Protein 7VEJ (pdb70)

Organism: Phytolacca americana (NCBI:txid3527)

Radius of gyration: 32.74 Å; Cα contacts (8 Å, |Δi|>4): 1627; chains: 2; bounding box: 112×63×68 Å

Foldseek 3Di:
DAEEEEEEQQEPLGVVLSLLVQLVCVVVVYAYEYEFADLCVCVNVVVDVYHYHHDHFPQVVLPHPNNPRHQLPQFDPSSNVSNLVRVQVCLVVLLVVCVVPVGLEYEYELLCLVVQVSCVVSPHFYAYEHSAALLLLLQVVQCLVVVQQVVDDDQFDWDFRPPAPDGFIAGNQQADCCVPPPPDPVVNVSVVSSNVSQVSGPFYEYAAACVLPVSSVVCCCPVVNTDYFHQHPSVCSPPDDVVLVLQVPADFQQEEEEDEDDSDDDDQQQLQQLLLLVVVLQGAYEYEDVSRYDPCSCVVCVSRYHYHDDDDPLLSVLLRRRHAEYEYLQSRNSVVSNLLSLHAYAYNHEADSRVSSVCSRCPPLNQYHYLPQRGHDSDDDPVRRRGNVSSNVRVCCCRPNPCNVVSSVSSVVSNVLRVQQNDPPHRSVVSVVVVVVCSVPRD/DAEEEEEEAQEPLTPVLSLLVQLVCVVVVYAYEYEEADLCVVVNVVVDVYHYDHDHFPQVVLPHPPPPRHCLPQPDPNSNVSNLVRVQVCLVVLLVVCVVPVGLEYEYELLCLCVQVSCVVSPHFYAYEHSADLLLLLQLVQCLVVVQQVVDDDQADWDFRPPAPDGDIAGNQQADCCSPPPPDPVVNVSSVSSNVSCVSGPFYEYAAACVLPVSSVVCCCPVVNTDYAHQHPSVCSPPDDPVLVLQVVADFQQEEEEDADDSDDDDQQLLQQLLLLVVVLQGAYEYEDVSRHDPCRCVVCPSRYHYHDDDDPLLSVLLRRRHAEYEYLQSRNNVVSNLLSLHAYAHNHEADSRVSSVCSRCPPLNQYHYLPQRGHDSDDDPVRRRGSVSNNVRVNCCRPNPCNVVSSVSSVVSNVLNVQQNDPVHRSVVSVVVVVVVSVPDDD

Structure (mmCIF, N/CA/C/O backbone):
data_7VEJ
#
_entry.id   7VEJ
#
_cell.length_a   93.866
_cell.length_b   103.067
_cell.length_c   108.893
_cell.angle_alpha   90.000
_cell.angle_beta   90.000
_cell.angle_gamma   90.000
#
_symmetry.space_group_name_H-M   'P 21 21 21'
#
loop_
_entity.id
_entity.type
_entity.pdbx_description
1 polymer Glycosyltransferase
2 non-polymer 1,2-ETHANEDIOL
3 non-polymer 1,4,7,10,13,16-HEXAOXACYCLOOCTADECANE
4 non-polymer 'POTASSIUM ION'
5 non-polymer "URIDINE-5'-DIPHOSPHATE-2-DEOXY-2-FLUORO-ALPHA-D-GLUCOSE"
6 non-polymer 3,5,7-TRIHYDROXY-2-(4-HYDROXYPHENYL)-4H-CHROMEN-4-ONE
7 water water
#
loop_
_atom_site.group_PDB
_atom_site.id
_atom_site.type_symbol
_atom_site.label_atom_id
_atom_site.label_alt_id
_atom_site.label_comp_id
_atom_site.label_asym_id
_atom_site.label_entity_id
_atom_site.label_seq_id
_atom_site.pdbx_PDB_ins_code
_atom_site.Cartn_x
_atom_site.Cartn_y
_atom_site.Cartn_z
_atom_site.occupancy
_atom_site.B_iso_or_equiv
_atom_site.auth_seq_id
_atom_site.auth_comp_id
_atom_site.auth_asym_id
_atom_site.auth_atom_id
_atom_site.pdbx_PDB_model_num
ATOM 1 N N . GLN A 1 27 ? 5.49787 -24.08430 -48.37486 1.000 51.45923 7 GLN A N 1
ATOM 2 C CA . GLN A 1 27 ? 4.26927 -23.34544 -48.64576 1.000 65.69373 7 GLN A CA 1
ATOM 3 C C . GLN A 1 27 ? 4.03962 -22.27364 -47.58133 1.000 45.23297 7 GLN A C 1
ATOM 4 O O . GLN A 1 27 ? 3.90440 -22.57774 -46.39681 1.000 55.19915 7 GLN A O 1
ATOM 10 N N . LEU A 1 28 ? 4.01363 -21.02026 -48.02006 1.000 44.36964 8 LEU A N 1
ATOM 11 C CA . LEU A 1 28 ? 3.80102 -19.89783 -47.11529 1.000 40.48527 8 LEU A CA 1
ATOM 12 C C . LEU A 1 28 ? 2.40556 -19.95549 -46.50207 1.000 34.68442 8 LEU A C 1
ATOM 13 O O . LEU A 1 28 ? 1.44244 -20.37087 -47.15098 1.000 35.29144 8 LEU A O 1
ATOM 18 N N . HIS A 1 29 ? 2.29274 -19.53178 -45.24505 1.000 37.09685 9 HIS A N 1
ATOM 19 C CA . HIS A 1 29 ? 0.99952 -19.46703 -44.57327 1.000 31.86542 9 HIS A CA 1
ATOM 20 C C . HIS A 1 29 ? 0.77202 -18.04221 -44.07193 1.000 26.02948 9 HIS A C 1
ATOM 21 O O . HIS A 1 29 ? 1.59941 -17.47929 -43.33219 1.000 33.93386 9 HIS A O 1
ATOM 28 N N . VAL A 1 30 ? -0.34095 -17.45311 -44.50348 1.000 28.60679 10 VAL A N 1
ATOM 29 C CA . VAL A 1 30 ? -0.73742 -16.11201 -44.09552 1.000 27.63491 10 VAL A CA 1
ATOM 30 C C . VAL A 1 30 ? -2.11565 -16.21216 -43.45822 1.000 23.85389 10 VAL A C 1
ATOM 31 O O . VAL A 1 30 ? -3.04186 -16.78608 -44.04378 1.000 27.03063 10 VAL A O 1
ATOM 35 N N . VAL A 1 31 ? -2.25071 -15.63423 -42.27295 1.000 30.57116 11 VAL A N 1
ATOM 36 C CA . VAL A 1 31 ? -3.50381 -15.62846 -41.53739 1.000 27.76114 11 VAL A CA 1
ATOM 37 C C . VAL A 1 31 ? -4.07603 -14.22715 -41.63687 1.000 23.34641 11 VAL A C 1
ATOM 38 O O . VAL A 1 31 ? -3.34924 -13.25023 -41.43503 1.000 26.36850 11 VAL A O 1
ATOM 42 N N . PHE A 1 32 ? -5.36573 -14.13455 -41.93286 1.000 23.18801 12 PHE A N 1
ATOM 43 C CA . PHE A 1 32 ? -6.06695 -12.86562 -42.09964 1.000 24.36780 12 PHE A CA 1
ATOM 44 C C . PHE A 1 32 ? -7.07401 -12.70754 -40.97394 1.000 24.66141 12 PHE A C 1
ATOM 45 O O . PHE A 1 32 ? -7.81820 -13.64455 -40.67383 1.000 21.76721 12 PHE A O 1
ATOM 53 N N . PHE A 1 33 ? -7.10302 -11.52790 -40.36451 1.000 21.72162 13 PHE A N 1
ATOM 54 C CA . PHE A 1 33 ? -7.89997 -11.28935 -39.16311 1.000 22.78313 13 PHE A CA 1
ATOM 55 C C . PHE A 1 33 ? -8.61070 -9.95376 -39.33317 1.000 20.11013 13 PHE A C 1
ATOM 56 O O . PHE A 1 33 ? -8.16294 -8.91942 -38.82067 1.000 21.17749 13 PHE A O 1
ATOM 64 N N . PRO A 1 34 ? -9.72885 -9.94176 -40.05470 1.000 20.67390 14 PRO A N 1
ATOM 65 C CA . PRO A 1 34 ? -10.50817 -8.71201 -40.19507 1.000 19.96217 14 PRO A CA 1
ATOM 66 C C . PRO A 1 34 ? -11.41951 -8.50345 -38.99682 1.000 17.90318 14 PRO A C 1
ATOM 67 O O . PRO A 1 34 ? -11.85613 -9.45874 -38.34807 1.000 22.61975 14 PRO A O 1
ATOM 71 N N . ILE A 1 35 ? -11.74748 -7.23376 -38.74205 1.000 19.30487 15 ILE A N 1
ATOM 72 C CA . ILE A 1 35 ? -12.82420 -6.94423 -37.80230 1.000 20.09123 15 ILE A CA 1
ATOM 73 C C . ILE A 1 35 ? -14.14454 -7.39363 -38.42483 1.000 25.99917 15 ILE A C 1
ATOM 74 O O . ILE A 1 35 ? -14.27701 -7.48852 -39.65613 1.000 21.05468 15 ILE A O 1
ATOM 79 N N . MET A 1 36 ? -15.12062 -7.72357 -37.56939 1.000 18.06642 16 MET A N 1
ATOM 80 C CA . MET A 1 36 ? -16.42549 -8.21364 -38.02158 1.000 19.56690 16 MET A CA 1
ATOM 81 C C . MET A 1 36 ? -17.28640 -7.04095 -38.51046 1.000 20.57422 16 MET A C 1
ATOM 82 O O . MET A 1 36 ? -18.24411 -6.60645 -37.87002 1.000 22.14232 16 MET A O 1
ATOM 87 N N . ALA A 1 37 ? -16.93136 -6.54280 -39.70021 1.000 20.03293 17 ALA A N 1
ATOM 88 C CA . ALA A 1 37 ? -17.66239 -5.49714 -40.41338 1.000 22.11652 17 ALA A CA 1
ATOM 89 C C . ALA A 1 37 ? -17.63837 -5.88372 -41.88374 1.000 19.94403 17 ALA A C 1
ATOM 90 O O . ALA A 1 37 ? -16.58741 -6.29518 -42.38676 1.000 19.05874 17 ALA A O 1
ATOM 92 N N . HIS A 1 38 ? -18.79989 -5.82625 -42.54433 1.000 17.38541 18 HIS A N 1
ATOM 93 C CA . HIS A 1 38 ? -18.88627 -6.32007 -43.92362 1.000 28.68574 18 HIS A CA 1
ATOM 94 C C . HIS A 1 38 ? -17.84928 -5.64256 -44.82052 1.000 21.70249 18 HIS A C 1
ATOM 95 O O . HIS A 1 38 ? -17.22182 -6.29538 -45.67884 1.000 23.59387 18 HIS A O 1
ATOM 102 N N . GLY A 1 39 ? -17.63996 -4.33951 -44.59951 1.000 22.96901 19 GLY A N 1
ATOM 103 C CA . GLY A 1 39 ? -16.71589 -3.51884 -45.37309 1.000 22.20518 19 GLY A CA 1
ATOM 104 C C . GLY A 1 39 ? -15.26315 -3.91598 -45.24338 1.000 24.14374 19 GLY A C 1
ATOM 105 O O . GLY A 1 39 ? -14.44837 -3.54512 -46.09676 1.000 23.94744 19 GLY A O 1
ATOM 106 N N . HIS A 1 40 ? -14.90412 -4.63127 -44.17806 1.000 19.86122 20 HIS A N 1
ATOM 107 C CA . HIS A 1 40 ? -13.57158 -5.20669 -44.07634 1.000 21.94265 20 HIS A CA 1
ATOM 108 C C . HIS A 1 40 ? -13.55755 -6.69210 -44.37570 1.000 21.52596 20 HIS A C 1
ATOM 109 O O . HIS A 1 40 ? -12.54514 -7.21433 -44.84195 1.000 21.41403 20 HIS A O 1
ATOM 116 N N . MET A 1 41 ? -14.64696 -7.39856 -44.08381 1.000 20.74307 21 MET A N 1
ATOM 117 C CA . MET A 1 41 ? -14.63156 -8.83732 -44.27596 1.000 19.51958 21 MET A CA 1
ATOM 118 C C . MET A 1 41 ? -14.54356 -9.20439 -45.75318 1.000 22.37300 21 MET A C 1
ATOM 119 O O . MET A 1 41 ? -13.75065 -10.08134 -46.12612 1.000 26.41636 21 MET A O 1
ATOM 124 N N . ILE A 1 42 ? -15.32037 -8.54060 -46.60443 1.000 25.21511 22 ILE A N 1
ATOM 125 C CA . ILE A 1 42 ? -15.34152 -8.96312 -48.00962 1.000 33.42243 22 ILE A CA 1
ATOM 126 C C . ILE A 1 42 ? -13.99364 -8.69837 -48.68471 1.000 28.71514 22 ILE A C 1
ATOM 127 O O . ILE A 1 42 ? -13.42989 -9.62687 -49.30268 1.000 27.10060 22 ILE A O 1
ATOM 132 N N . PRO A 1 43 ? -13.41645 -7.49035 -48.60197 1.000 23.29469 23 PRO A N 1
ATOM 133 C CA . PRO A 1 43 ? -12.08554 -7.31369 -49.21909 1.000 25.98571 23 PRO A CA 1
ATOM 134 C C . PRO A 1 43 ? -11.00191 -8.17332 -48.59017 1.000 26.38635 23 PRO A C 1
ATOM 135 O O . PRO A 1 43 ? -10.05932 -8.56425 -49.29100 1.000 23.40750 23 PRO A O 1
ATOM 139 N N . THR A 1 44 ? -11.09618 -8.50450 -47.29314 1.000 22.60710 24 THR A N 1
ATOM 140 C CA . THR A 1 44 ? -10.09550 -9.39910 -46.72086 1.000 22.65550 24 THR A CA 1
ATOM 141 C C . THR A 1 44 ? -10.18930 -10.78554 -47.35133 1.000 26.18014 24 THR A C 1
ATOM 142 O O . THR A 1 44 ? -9.16652 -11.42181 -47.62495 1.000 25.73105 24 THR A O 1
ATOM 146 N N . LEU A 1 45 ? -11.40612 -11.27115 -47.58819 1.000 25.03477 25 LEU A N 1
ATOM 147 C CA . LEU A 1 45 ? -11.57157 -12.53550 -48.30353 1.000 24.15159 25 LEU A CA 1
ATOM 148 C C . LEU A 1 45 ? -10.98769 -12.45610 -49.71351 1.000 28.68722 25 LEU A C 1
ATOM 149 O O . LEU A 1 45 ? -10.36373 -13.41188 -50.19026 1.000 30.08236 25 LEU A O 1
ATOM 154 N N . ASP A 1 46 ? -11.20433 -11.33579 -50.40270 1.000 28.39299 26 ASP A N 1
ATOM 155 C CA . ASP A 1 46 ? -10.62778 -11.18702 -51.74044 1.000 33.68480 26 ASP A CA 1
ATOM 156 C C . ASP A 1 46 ? -9.09980 -11.19866 -51.70110 1.000 30.43242 26 ASP A C 1
ATOM 157 O O . ASP A 1 46 ? -8.45235 -11.75651 -52.59770 1.000 28.68211 26 ASP A O 1
ATOM 162 N N . ILE A 1 47 ? -8.50389 -10.58718 -50.67452 1.000 25.03593 27 ILE A N 1
ATOM 163 C CA . ILE A 1 47 ? -7.05335 -10.63077 -50.52597 1.000 26.52423 27 ILE A CA 1
ATOM 164 C C . ILE A 1 47 ? -6.59061 -12.05564 -50.26003 1.000 33.57394 27 ILE A C 1
ATOM 165 O O . ILE A 1 47 ? -5.58421 -12.51644 -50.81699 1.000 29.49880 27 ILE A O 1
ATOM 170 N N . ALA A 1 48 ? -7.30307 -12.76817 -49.38859 1.000 26.87725 28 ALA A N 1
ATOM 171 C CA . ALA A 1 48 ? -6.96974 -14.16193 -49.12570 1.000 31.00301 28 ALA A CA 1
ATOM 172 C C . ALA A 1 48 ? -7.01771 -14.97742 -50.40726 1.000 29.30408 28 ALA A C 1
ATOM 173 O O . ALA A 1 48 ? -6.17196 -15.84597 -50.62890 1.000 33.44830 28 ALA A O 1
ATOM 175 N N . ARG A 1 49 ? -8.00146 -14.70456 -51.26045 1.000 28.68072 29 ARG A N 1
ATOM 176 C CA . ARG A 1 49 ? -8.09905 -15.39265 -52.54500 1.000 29.77788 29 ARG A CA 1
ATOM 177 C C . ARG A 1 49 ? -6.93043 -15.04018 -53.46243 1.000 34.32929 29 ARG A C 1
ATOM 178 O O . ARG A 1 49 ? -6.38128 -15.91683 -54.14290 1.000 38.21684 29 ARG A O 1
ATOM 186 N N . LEU A 1 50 ? -6.55823 -13.75875 -53.50960 1.000 32.41209 30 LEU A N 1
ATOM 187 C CA . LEU A 1 50 ? -5.40551 -13.33732 -54.30083 1.000 33.38999 30 LEU A CA 1
ATOM 188 C C . LEU A 1 50 ? -4.14151 -14.05362 -53.84417 1.000 41.40533 30 LEU A C 1
ATOM 189 O O . LEU A 1 50 ? -3.33355 -14.49779 -54.66910 1.000 35.82324 30 LEU A O 1
ATOM 194 N N . PHE A 1 51 ? -3.95945 -14.17687 -52.52857 1.000 31.12308 31 PHE A N 1
ATOM 195 C CA . PHE A 1 51 ? -2.82958 -14.92419 -51.98055 1.000 30.60282 31 PHE A CA 1
ATOM 196 C C . PHE A 1 51 ? -2.92580 -16.41145 -52.30600 1.000 36.07014 31 PHE A C 1
ATOM 197 O O . PHE A 1 51 ? -1.91869 -17.04464 -52.64586 1.000 39.71509 31 PHE A O 1
ATOM 205 N N . ALA A 1 52 ? -4.12249 -16.98894 -52.19543 1.000 29.49332 32 ALA A N 1
ATOM 206 C CA . ALA A 1 52 ? -4.29760 -18.41488 -52.45723 1.000 37.27337 32 ALA A CA 1
ATOM 207 C C . ALA A 1 52 ? -3.97955 -18.75676 -53.90289 1.000 36.20943 32 ALA A C 1
ATOM 208 O O . ALA A 1 52 ? -3.49736 -19.85856 -54.18872 1.000 40.90823 32 ALA A O 1
ATOM 210 N N . ALA A 1 53 ? -4.26189 -17.83601 -54.82258 1.000 35.06367 33 ALA A N 1
ATOM 211 C CA . ALA A 1 53 ? -3.94144 -18.03894 -56.22850 1.000 44.46383 33 ALA A CA 1
ATOM 212 C C . ALA A 1 53 ? -2.44153 -18.03302 -56.49818 1.000 44.55127 33 ALA A C 1
ATOM 213 O O . ALA A 1 53 ? -2.02598 -18.44730 -57.58490 1.000 49.24184 33 ALA A O 1
ATOM 215 N N . ARG A 1 54 ? -1.62895 -17.56112 -55.55099 1.000 36.20048 34 ARG A N 1
ATOM 216 C CA . ARG A 1 54 ? -0.17586 -17.60301 -55.64321 1.000 42.75047 34 ARG A CA 1
ATOM 217 C C . ARG A 1 54 ? 0.41239 -18.79468 -54.89693 1.000 44.43001 34 ARG A C 1
ATOM 218 O O . ARG A 1 54 ? 1.60932 -18.79017 -54.58152 1.000 41.81441 34 ARG A O 1
ATOM 226 N N . ASN A 1 55 ? -0.41120 -19.80329 -54.59974 1.000 45.91659 35 ASN A N 1
ATOM 227 C CA . ASN A 1 55 ? -0.00790 -20.99802 -53.86245 1.000 49.39336 35 ASN A CA 1
ATOM 228 C C . ASN A 1 55 ? 0.35340 -20.67657 -52.40851 1.000 43.70718 35 ASN A C 1
ATOM 229 O O . ASN A 1 55 ? 1.25361 -21.28425 -51.82662 1.000 42.68571 35 ASN A O 1
ATOM 234 N N . VAL A 1 56 ? -0.33530 -19.71643 -51.79824 1.000 41.40287 36 VAL A N 1
ATOM 235 C CA . VAL A 1 56 ? -0.16103 -19.40851 -50.38266 1.000 35.15395 36 VAL A CA 1
ATOM 236 C C . VAL A 1 56 ? -1.34340 -19.99040 -49.61328 1.000 30.23647 36 VAL A C 1
ATOM 237 O O . VAL A 1 56 ? -2.49663 -19.86010 -50.04293 1.000 35.02614 36 VAL A O 1
ATOM 241 N N . ARG A 1 57 ? -1.05826 -20.69101 -48.51706 1.000 37.09456 37 ARG A N 1
ATOM 242 C CA . ARG A 1 57 ? -2.12541 -21.14294 -47.63161 1.000 36.78507 37 ARG A CA 1
ATOM 243 C C . ARG A 1 57 ? -2.70799 -19.92845 -46.91788 1.000 34.85972 37 ARG A C 1
ATOM 244 O O . ARG A 1 57 ? -1.97739 -19.16948 -46.27630 1.000 36.14955 37 ARG A O 1
ATOM 252 N N . ALA A 1 58 ? -4.01564 -19.74255 -47.02658 1.000 34.13335 38 ALA A N 1
ATOM 253 C CA . ALA A 1 58 ? -4.68652 -18.57650 -46.46813 1.000 34.87623 38 ALA A CA 1
ATOM 254 C C . ALA A 1 58 ? -5.73795 -19.05096 -45.47671 1.000 35.32415 38 ALA A C 1
ATOM 255 O O . ALA A 1 58 ? -6.59070 -19.87861 -45.82113 1.000 35.37409 38 ALA A O 1
ATOM 257 N N . THR A 1 59 ? -5.65229 -18.55322 -44.24438 1.000 31.84516 39 THR A N 1
ATOM 258 C CA . THR A 1 59 ? -6.65791 -18.77687 -43.21236 1.000 29.59830 39 THR A CA 1
ATOM 259 C C . THR A 1 59 ? -7.26077 -17.43982 -42.80684 1.000 28.55897 39 THR A C 1
ATOM 260 O O . THR A 1 59 ? -6.53028 -16.46249 -42.61908 1.000 26.87630 39 THR A O 1
ATOM 264 N N . ILE A 1 60 ? -8.58527 -17.40460 -42.66813 1.000 29.01245 40 ILE A N 1
ATOM 265 C CA . ILE A 1 60 ? -9.31576 -16.22205 -42.22822 1.000 24.48363 40 ILE A CA 1
ATOM 266 C C . ILE A 1 60 ? -9.93083 -16.50882 -40.86594 1.000 26.90080 40 ILE A C 1
ATOM 267 O O . ILE A 1 60 ? -10.57109 -17.54897 -40.67151 1.000 32.64636 40 ILE A O 1
ATOM 272 N N . ILE A 1 61 ? -9.73766 -15.59651 -39.93094 1.000 23.30870 41 ILE A N 1
ATOM 273 C CA . ILE A 1 61 ? -10.35391 -15.70053 -38.61059 1.000 23.77187 41 ILE A CA 1
ATOM 274 C C . ILE A 1 61 ? -11.66745 -14.93507 -38.61240 1.000 25.12069 41 ILE A C 1
ATOM 275 O O . ILE A 1 61 ? -11.72097 -13.79319 -39.08204 1.000 21.44033 41 ILE A O 1
ATOM 280 N N . THR A 1 62 ? -12.72530 -15.54385 -38.07003 1.000 20.81241 42 THR A N 1
ATOM 281 C CA . THR A 1 62 ? -14.00356 -14.85463 -37.93487 1.000 25.90534 42 THR A CA 1
ATOM 282 C C . THR A 1 62 ? -14.68812 -15.39370 -36.67798 1.000 20.35528 42 THR A C 1
ATOM 283 O O . THR A 1 62 ? -14.04255 -16.02277 -35.83187 1.000 24.89244 42 THR A O 1
ATOM 287 N N . THR A 1 63 ? -15.96218 -15.05483 -36.50315 1.000 21.90553 43 THR A N 1
ATOM 288 C CA . THR A 1 63 ? -16.78165 -15.50263 -35.38335 1.000 22.79195 43 THR A CA 1
ATOM 289 C C . THR A 1 63 ? -17.98062 -16.29288 -35.90389 1.000 24.90254 43 THR A C 1
ATOM 290 O O . THR A 1 63 ? -18.32160 -16.20186 -37.09172 1.000 24.32198 43 THR A O 1
ATOM 294 N N . PRO A 1 64 ? -18.64399 -17.08994 -35.04495 1.000 23.44662 44 PRO A N 1
ATOM 295 C CA . PRO A 1 64 ? -19.69308 -18.00352 -35.55400 1.000 26.60276 44 PRO A CA 1
ATOM 296 C C . PRO A 1 64 ? -20.79096 -17.33423 -36.35818 1.000 25.85345 44 PRO A C 1
ATOM 297 O O . PRO A 1 64 ? -21.14104 -17.80169 -37.45275 1.000 26.97112 44 PRO A O 1
ATOM 301 N N . LEU A 1 65 ? -21.34544 -16.23546 -35.84904 1.000 20.67387 45 LEU A N 1
ATOM 302 C CA . LEU A 1 65 ? -22.46221 -15.58769 -36.51703 1.000 21.72812 45 LEU A CA 1
ATOM 303 C C . LEU A 1 65 ? -22.03897 -14.85698 -37.78545 1.000 26.27988 45 LEU A C 1
ATOM 304 O O . LEU A 1 65 ? -22.90045 -14.42272 -38.55305 1.000 25.04225 45 LEU A O 1
ATOM 309 N N . ASN A 1 66 ? -20.74568 -14.71363 -38.02053 1.000 25.23498 46 ASN A N 1
ATOM 310 C CA . ASN A 1 66 ? -20.26454 -14.16376 -39.27920 1.000 27.51374 46 ASN A CA 1
ATOM 311 C C . ASN A 1 66 ? -19.75690 -15.22981 -40.23969 1.000 33.54189 46 ASN A C 1
ATOM 312 O O . ASN A 1 66 ? -19.48004 -14.90096 -41.40057 1.000 31.73445 46 ASN A O 1
ATOM 317 N N . ALA A 1 67 ? -19.61803 -16.48711 -39.79264 1.000 30.38053 47 ALA A N 1
ATOM 318 C CA . ALA A 1 67 ? -18.99225 -17.49118 -40.65466 1.000 33.21091 47 ALA A CA 1
ATOM 319 C C . ALA A 1 67 ? -19.70064 -17.59409 -41.99947 1.000 35.70483 47 ALA A C 1
ATOM 320 O O . ALA A 1 67 ? -19.04765 -17.69111 -43.04440 1.000 37.99684 47 ALA A O 1
ATOM 322 N N . HIS A 1 68 ? -21.03549 -17.52965 -41.99610 1.000 39.13203 48 HIS A N 1
ATOM 323 C CA . HIS A 1 68 ? -21.78374 -17.70090 -43.23696 1.000 43.00471 48 HIS A CA 1
ATOM 324 C C . HIS A 1 68 ? -21.32067 -16.71688 -44.30432 1.000 46.23461 48 HIS A C 1
ATOM 325 O O . HIS A 1 68 ? -21.17636 -17.09285 -45.47627 1.000 50.80017 48 HIS A O 1
ATOM 332 N N . THR A 1 69 ? -21.01013 -15.47418 -43.90432 1.000 39.18583 49 THR A N 1
ATOM 333 C CA . THR A 1 69 ? -20.56860 -14.47213 -44.87294 1.000 37.94186 49 THR A CA 1
ATOM 334 C C . THR A 1 69 ? -19.40834 -14.98655 -45.70832 1.000 38.41016 49 THR A C 1
ATOM 335 O O . THR A 1 69 ? -19.36408 -14.77127 -46.92486 1.000 46.78399 49 THR A O 1
ATOM 339 N N . PHE A 1 70 ? -18.47237 -15.69453 -45.07999 1.000 37.87968 50 PHE A N 1
ATOM 340 C CA . PHE A 1 70 ? -17.36675 -16.25251 -45.84392 1.000 39.18562 50 PHE A CA 1
ATOM 341 C C . PHE A 1 70 ? -17.75949 -17.54541 -46.54018 1.000 50.35489 50 PHE A C 1
ATOM 342 O O . PHE A 1 70 ? -17.43896 -17.73270 -47.71924 1.000 52.33708 50 PHE A O 1
ATOM 350 N N . THR A 1 71 ? -18.46723 -18.43623 -45.84235 1.000 41.23672 51 THR A N 1
ATOM 351 C CA . THR A 1 71 ? -18.77873 -19.73431 -46.43502 1.000 51.36642 51 THR A CA 1
ATOM 352 C C . THR A 1 71 ? -19.53998 -19.55066 -47.73873 1.000 53.49937 51 THR A C 1
ATOM 353 O O . THR A 1 71 ? -19.19222 -20.13718 -48.77126 1.000 52.33676 51 THR A O 1
ATOM 357 N N . LYS A 1 72 ? -20.59286 -18.73446 -47.69328 1.000 54.89391 52 LYS A N 1
ATOM 358 C CA . LYS A 1 72 ? -21.36263 -18.38908 -48.88075 1.000 63.07307 52 LYS A CA 1
ATOM 359 C C . LYS A 1 72 ? -20.45877 -17.80534 -49.96320 1.000 68.13436 52 LYS A C 1
ATOM 360 O O . LYS A 1 72 ? -20.56081 -18.17037 -51.14084 1.000 67.71905 52 LYS A O 1
ATOM 366 N N . ALA A 1 73 ? -19.58021 -16.86965 -49.58254 1.000 60.80011 53 ALA A N 1
ATOM 367 C CA . ALA A 1 73 ? -18.75897 -16.17697 -50.57257 1.000 50.93087 53 ALA A CA 1
ATOM 368 C C . ALA A 1 73 ? -17.70632 -17.09277 -51.19316 1.000 52.69993 53 ALA A C 1
ATOM 369 O O . ALA A 1 73 ? -17.25654 -16.83600 -52.31610 1.000 59.42157 53 ALA A O 1
ATOM 371 N N . ILE A 1 74 ? -17.27754 -18.13455 -50.48179 1.000 51.98326 54 ILE A N 1
ATOM 372 C CA . ILE A 1 74 ? -16.29647 -19.07169 -51.02223 1.000 56.96163 54 ILE A CA 1
ATOM 373 C C . ILE A 1 74 ? -16.99048 -20.03705 -51.97412 1.000 63.49516 54 ILE A C 1
ATOM 374 O O . ILE A 1 74 ? -18.10489 -20.48563 -51.70491 1.000 64.87947 54 ILE A O 1
ATOM 379 N N . THR A 1 84 ? -8.54640 -23.72212 -51.56981 1.000 61.68570 64 THR A N 1
ATOM 380 C CA . THR A 1 84 ? -9.41439 -23.68875 -50.39643 1.000 59.15883 64 THR A CA 1
ATOM 381 C C . THR A 1 84 ? -8.90524 -22.72608 -49.32532 1.000 49.67810 64 THR A C 1
ATOM 382 O O . THR A 1 84 ? -7.81179 -22.89243 -48.78616 1.000 56.84840 64 THR A O 1
ATOM 386 N N . ILE A 1 85 ? -9.71319 -21.72987 -49.00559 1.000 50.91025 65 ILE A N 1
ATOM 387 C CA . ILE A 1 85 ? -9.38715 -20.79768 -47.93808 1.000 37.86316 65 ILE A CA 1
ATOM 388 C C . ILE A 1 85 ? -10.04248 -21.30222 -46.66391 1.000 43.27672 65 ILE A C 1
ATOM 389 O O . ILE A 1 85 ? -11.25769 -21.52624 -46.62088 1.000 48.98938 65 ILE A O 1
ATOM 394 N N . HIS A 1 86 ? -9.23333 -21.47678 -45.62932 1.000 40.95995 66 HIS A N 1
ATOM 395 C CA . HIS A 1 86 ? -9.67441 -22.06734 -44.38007 1.000 44.33467 66 HIS A CA 1
ATOM 396 C C . HIS A 1 86 ? -10.21011 -20.99108 -43.45280 1.000 41.41214 66 HIS A C 1
ATOM 397 O O . HIS A 1 86 ? -9.71822 -19.85984 -43.44683 1.000 34.18663 66 HIS A O 1
ATOM 404 N N . LEU A 1 87 ? -11.24214 -21.34121 -42.69418 1.000 31.56479 67 LEU A N 1
ATOM 405 C CA . LEU A 1 87 ? -11.83942 -20.44517 -41.71909 1.000 26.11830 67 LEU A CA 1
ATOM 406 C C . LEU A 1 87 ? -11.53274 -20.94966 -40.31752 1.000 31.01747 67 LEU A C 1
ATOM 407 O O . LEU A 1 87 ? -11.58608 -22.15707 -40.05635 1.000 35.36974 67 LEU A O 1
ATOM 412 N N . GLU A 1 88 ? -11.21027 -20.02036 -39.42318 1.000 25.78375 68 GLU A N 1
ATOM 413 C CA . GLU A 1 88 ? -11.04195 -20.29018 -38.00123 1.000 25.88372 68 GLU A CA 1
ATOM 414 C C . GLU A 1 88 ? -12.03905 -19.43709 -37.22458 1.000 33.95737 68 GLU A C 1
ATOM 415 O O . GLU A 1 88 ? -12.10431 -18.21895 -37.42799 1.000 29.99440 68 GLU A O 1
ATOM 421 N N . LEU A 1 89 ? -12.81222 -20.06328 -36.33311 1.000 25.21726 69 LEU A N 1
ATOM 422 C CA . LEU A 1 89 ? -13.85911 -19.35740 -35.59568 1.000 25.40994 69 LEU A CA 1
ATOM 423 C C . LEU A 1 89 ? -13.37844 -19.05310 -34.17824 1.000 32.54545 69 LEU A C 1
ATOM 424 O O . LEU A 1 89 ? -13.01256 -19.96962 -33.43226 1.000 30.56248 69 LEU A O 1
ATOM 429 N N . PHE A 1 90 ? -13.40487 -17.77474 -33.80094 1.000 26.60544 70 PHE A N 1
ATOM 430 C CA . PHE A 1 90 ? -13.12825 -17.33537 -32.43791 1.000 26.12039 70 PHE A CA 1
ATOM 431 C C . PHE A 1 90 ? -14.44041 -17.03476 -31.72981 1.000 22.05598 70 PHE A C 1
ATOM 432 O O . PHE A 1 90 ? -15.41387 -16.60504 -32.35219 1.000 24.04872 70 PHE A O 1
ATOM 440 N N . LYS A 1 91 ? -14.45588 -17.23313 -30.41498 1.000 28.39241 71 LYS A N 1
ATOM 441 C CA . LYS A 1 91 ? -15.62424 -16.84594 -29.63023 1.000 29.78851 71 LYS A CA 1
ATOM 442 C C . LYS A 1 91 ? -15.57098 -15.35553 -29.31495 1.000 21.88657 71 LYS A C 1
ATOM 443 O O . LYS A 1 91 ? -14.58142 -14.86655 -28.76097 1.000 26.22453 71 LYS A O 1
ATOM 449 N N . PHE A 1 92 ? -16.63828 -14.63335 -29.66918 1.000 23.74336 72 PHE A N 1
ATOM 450 C CA . PHE A 1 92 ? -16.73067 -13.20148 -29.39127 1.000 26.59891 72 PHE A CA 1
ATOM 451 C C . PHE A 1 92 ? -17.41176 -12.98658 -28.04184 1.000 29.67420 72 PHE A C 1
ATOM 452 O O . PHE A 1 92 ? -18.56447 -13.40441 -27.87281 1.000 28.22780 72 PHE A O 1
ATOM 460 N N . PRO A 1 93 ? -16.76410 -12.33843 -27.08102 1.000 27.77485 73 PRO A N 1
ATOM 461 C CA . PRO A 1 93 ? -17.31302 -12.22616 -25.70331 1.000 32.52943 73 PRO A CA 1
ATOM 462 C C . PRO A 1 93 ? -18.34530 -11.11265 -25.55748 1.000 32.14956 73 PRO A C 1
ATOM 463 O O . PRO A 1 93 ? -18.16062 -10.11386 -24.84375 1.000 33.08820 73 PRO A O 1
ATOM 467 N N . ALA A 1 94 ? -19.47694 -11.28847 -26.24464 1.000 29.18810 74 ALA A N 1
ATOM 468 C CA . ALA A 1 94 ? -20.52642 -10.27161 -26.24932 1.000 31.27035 74 ALA A CA 1
ATOM 469 C C . ALA A 1 94 ? -21.08583 -10.04222 -24.84737 1.000 38.89355 74 ALA A C 1
ATOM 470 O O . ALA A 1 94 ? -21.12827 -8.90645 -24.35716 1.000 31.95544 74 ALA A O 1
ATOM 472 N N . GLN A 1 95 ? -21.52124 -11.11336 -24.18500 1.000 38.67424 75 GLN A N 1
ATOM 473 C CA . GLN A 1 95 ? -22.06954 -10.97443 -22.83666 1.000 45.11389 75 GLN A CA 1
ATOM 474 C C . GLN A 1 95 ? -21.05937 -10.33793 -21.89101 1.000 40.28946 75 GLN A C 1
ATOM 475 O O . GLN A 1 95 ? -21.41962 -9.50441 -21.05132 1.000 44.27978 75 GLN A O 1
ATOM 481 N N . ASP A 1 96 ? -19.78960 -10.72416 -22.01639 1.000 39.20997 76 ASP A N 1
ATOM 482 C CA . ASP A 1 96 ? -18.73514 -10.21556 -21.14760 1.000 39.11216 76 ASP A CA 1
ATOM 483 C C . ASP A 1 96 ? -18.61313 -8.68995 -21.21035 1.000 40.70868 76 ASP A C 1
ATOM 484 O O . ASP A 1 96 ? -18.25930 -8.05447 -20.21084 1.000 38.33249 76 ASP A O 1
ATOM 489 N N . VAL A 1 97 ? -18.89254 -8.07996 -22.36242 1.000 32.51557 77 VAL A N 1
ATOM 490 C CA . VAL A 1 97 ? -18.79030 -6.63089 -22.50273 1.000 31.67062 77 VAL A CA 1
ATOM 491 C C . VAL A 1 97 ? -20.15760 -5.96241 -22.49558 1.000 33.83246 77 VAL A C 1
ATOM 492 O O . VAL A 1 97 ? -20.24983 -4.74637 -22.68476 1.000 33.54292 77 VAL A O 1
ATOM 496 N N . GLY A 1 98 ? -21.22059 -6.72538 -22.25868 1.000 34.64221 78 GLY A N 1
ATOM 497 C CA . GLY A 1 98 ? -22.55535 -6.17517 -22.14847 1.000 33.27873 78 GLY A CA 1
ATOM 498 C C . GLY A 1 98 ? -23.29939 -5.98913 -23.44816 1.000 36.64954 78 GLY A C 1
ATOM 499 O O . GLY A 1 98 ? -24.25909 -5.21504 -23.48933 1.000 33.50092 78 GLY A O 1
ATOM 500 N N . LEU A 1 99 ? -22.91195 -6.69592 -24.50397 1.000 29.38469 79 LEU A N 1
ATOM 501 C CA . LEU A 1 99 ? -23.60739 -6.68965 -25.77240 1.000 29.82489 79 LEU A CA 1
ATOM 502 C C . LEU A 1 99 ? -24.62175 -7.82545 -25.80705 1.000 27.14614 79 LEU A C 1
ATOM 503 O O . LEU A 1 99 ? -24.42884 -8.84684 -25.14807 1.000 29.39038 79 LEU A O 1
ATOM 508 N N . PRO A 1 100 ? -25.71964 -7.67261 -26.53800 1.000 26.87058 80 PRO A N 1
ATOM 509 C CA . PRO A 1 100 ? -26.57464 -8.83269 -26.81279 1.000 28.03856 80 PRO A CA 1
ATOM 510 C C . PRO A 1 100 ? -25.73656 -9.95756 -27.40251 1.000 33.09626 80 PRO A C 1
ATOM 511 O O . PRO A 1 100 ? -24.75692 -9.72028 -28.11890 1.000 27.73845 80 PRO A O 1
ATOM 515 N N . GLU A 1 101 ? -26.09544 -11.19309 -27.04951 1.000 28.62412 81 GLU A N 1
ATOM 516 C CA . GLU A 1 101 ? -25.38058 -12.35233 -27.57213 1.000 32.40763 81 GLU A CA 1
ATOM 517 C C . GLU A 1 101 ? -25.32469 -12.34227 -29.09535 1.000 27.38980 81 GLU A C 1
ATOM 518 O O . GLU A 1 101 ? -24.32543 -12.76061 -29.68610 1.000 31.31149 81 GLU A O 1
ATOM 524 N N . GLY A 1 102 ? -26.38481 -11.87041 -29.74652 1.000 24.65051 82 GLY A N 1
ATOM 525 C CA . GLY A 1 102 ? -26.43580 -11.82608 -31.19561 1.000 28.62685 82 GLY A CA 1
ATOM 526 C C . GLY A 1 102 ? -25.69888 -10.68189 -31.86396 1.000 36.21826 82 GLY A C 1
ATOM 527 O O . GLY A 1 102 ? -25.72785 -10.57443 -33.09584 1.000 31.33098 82 GLY A O 1
ATOM 528 N N . CYS A 1 103 ? -25.01114 -9.83876 -31.10055 1.000 24.91756 83 CYS A N 1
ATOM 529 C CA . CYS A 1 103 ? -24.29448 -8.69042 -31.66214 1.000 29.45813 83 CYS A CA 1
ATOM 530 C C . CYS A 1 103 ? -22.83536 -9.07089 -31.89751 1.000 32.68535 83 CYS A C 1
ATOM 531 O O . CYS A 1 103 ? -21.97127 -8.86025 -31.04552 1.000 34.03442 83 CYS A O 1
ATOM 534 N N . GLU A 1 104 ? -22.54935 -9.62876 -33.07287 1.000 25.44832 84 GLU A N 1
ATOM 535 C CA . GLU A 1 104 ? -21.18289 -10.02918 -33.40015 1.000 25.30223 84 GLU A CA 1
ATOM 536 C C . GLU A 1 104 ? -20.64003 -9.25353 -34.59572 1.000 28.83851 84 GLU A C 1
ATOM 537 O O . GLU A 1 104 ? -19.62414 -9.64930 -35.16670 1.000 26.37227 84 GLU A O 1
ATOM 543 N N A ASN A 1 105 ? -21.23033 -8.10040 -34.90280 0.399 25.63602 85 ASN A N 1
ATOM 544 N N B ASN A 1 105 ? -21.31798 -8.19293 -35.02915 0.601 25.53247 85 ASN A N 1
ATOM 545 C CA A ASN A 1 105 ? -20.98095 -7.38941 -36.14844 0.399 25.42511 85 ASN A CA 1
ATOM 546 C CA B ASN A 1 105 ? -20.81664 -7.41033 -36.14825 0.601 25.02365 85 ASN A CA 1
ATOM 547 C C A ASN A 1 105 ? -20.99621 -5.89160 -35.86028 0.399 27.11516 85 ASN A C 1
ATOM 548 C C B ASN A 1 105 ? -20.93052 -5.92995 -35.81704 0.601 27.11952 85 ASN A C 1
ATOM 549 O O A ASN A 1 105 ? -21.91238 -5.40492 -35.19124 0.399 28.29826 85 ASN A O 1
ATOM 550 O O B ASN A 1 105 ? -21.83828 -5.49570 -35.10340 0.601 28.09879 85 ASN A O 1
ATOM 559 N N . LEU A 1 106 ? -19.97277 -5.16740 -36.33819 1.000 24.85869 86 LEU A N 1
ATOM 560 C CA . LEU A 1 106 ? -19.82300 -3.75939 -35.96908 1.000 25.57686 86 LEU A CA 1
ATOM 561 C C . LEU A 1 106 ? -21.01037 -2.91922 -36.40952 1.000 28.68983 86 LEU A C 1
ATOM 562 O O . LEU A 1 106 ? -21.36396 -1.94972 -35.72992 1.000 37.14977 86 LEU A O 1
ATOM 567 N N . GLU A 1 107 ? -21.65080 -3.28530 -37.52374 1.000 30.92274 87 GLU A N 1
ATOM 568 C CA . GLU A 1 107 ? -22.76820 -2.49643 -38.02861 1.000 34.09691 87 GLU A CA 1
ATOM 569 C C . GLU A 1 107 ? -23.92880 -2.50506 -37.04964 1.000 41.54290 87 GLU A C 1
ATOM 570 O O . GLU A 1 107 ? -24.69342 -1.53396 -36.97489 1.000 36.54272 87 GLU A O 1
ATOM 576 N N . GLN A 1 108 ? -24.05970 -3.58448 -36.28218 1.000 34.80518 88 GLN A N 1
ATOM 577 C CA . GLN A 1 108 ? -25.14919 -3.77234 -35.33977 1.000 43.90792 88 GLN A CA 1
ATOM 578 C C . GLN A 1 108 ? -24.91607 -3.04878 -34.01872 1.000 49.92411 88 GLN A C 1
ATOM 579 O O . GLN A 1 108 ? -25.84200 -2.94438 -33.20484 1.000 51.73962 88 GLN A O 1
ATOM 585 N N . ALA A 1 109 ? -23.72539 -2.49191 -33.81202 1.000 37.21064 89 ALA A N 1
ATOM 586 C CA . ALA A 1 109 ? -23.40875 -1.77285 -32.58599 1.000 47.03248 89 ALA A CA 1
ATOM 587 C C . ALA A 1 109 ? -23.60150 -0.28715 -32.87912 1.000 44.81207 89 ALA A C 1
ATOM 588 O O . ALA A 1 109 ? -22.66413 0.44590 -33.18748 1.000 52.00646 89 ALA A O 1
ATOM 590 N N . LEU A 1 110 ? -24.85616 0.15041 -32.80401 1.000 50.06399 90 LEU A N 1
ATOM 591 C CA . LEU A 1 110 ? -25.20798 1.54226 -33.06182 1.000 65.28013 90 LEU A CA 1
ATOM 592 C C . LEU A 1 110 ? -25.24275 2.33470 -31.75906 1.000 73.61173 90 LEU A C 1
ATOM 593 O O . LEU A 1 110 ? -25.93008 1.95117 -30.80400 1.000 62.35569 90 LEU A O 1
ATOM 598 N N . GLY A 1 111 ? -24.51473 3.43888 -31.73468 1.000 64.57544 91 GLY A N 1
ATOM 599 C CA . GLY A 1 111 ? -24.45305 4.35245 -30.61423 1.000 59.34683 91 GLY A CA 1
ATOM 600 C C . GLY A 1 111 ? -23.13554 4.23349 -29.86847 1.000 61.51921 91 GLY A C 1
ATOM 601 O O . GLY A 1 111 ? -22.46169 3.19532 -29.89792 1.000 52.04294 91 GLY A O 1
ATOM 602 N N . SER A 1 112 ? -22.75724 5.32480 -29.19583 1.000 53.21284 92 SER A N 1
ATOM 603 C CA . SER A 1 112 ? -21.48548 5.38019 -28.47493 1.000 59.97316 92 SER A CA 1
ATOM 604 C C . SER A 1 112 ? -21.33376 4.23205 -27.48308 1.000 58.96812 92 SER A C 1
ATOM 605 O O . SER A 1 112 ? -20.26914 3.60420 -27.40416 1.000 56.46026 92 SER A O 1
ATOM 608 N N . SER A 1 113 ? -22.38692 3.94433 -26.71623 1.000 58.77181 93 SER A N 1
ATOM 609 C CA . SER A 1 113 ? -22.32145 2.87524 -25.72433 1.000 57.83036 93 SER A CA 1
ATOM 610 C C . SER A 1 113 ? -22.01035 1.53772 -26.38698 1.000 50.51694 93 SER A C 1
ATOM 611 O O . SER A 1 113 ? -21.02420 0.86239 -26.04467 1.000 42.69750 93 SER A O 1
ATOM 614 N N . LEU A 1 114 ? -22.85998 1.13833 -27.33833 1.000 45.51180 94 LEU A N 1
ATOM 615 C CA . LEU A 1 114 ? -22.68707 -0.14607 -28.00162 1.000 43.36802 94 LEU A CA 1
ATOM 616 C C . LEU A 1 114 ? -21.35918 -0.21201 -28.74220 1.000 35.51880 94 LEU A C 1
ATOM 617 O O . LEU A 1 114 ? -20.69856 -1.25204 -28.73354 1.000 31.84654 94 LEU A O 1
ATOM 622 N N . ILE A 1 115 ? -20.94528 0.88973 -29.37811 1.000 33.84807 95 ILE A N 1
ATOM 623 C CA . ILE A 1 115 ? -19.70367 0.88084 -30.15024 1.000 34.02379 95 ILE A CA 1
ATOM 624 C C . ILE A 1 115 ? -18.50453 0.68179 -29.23651 1.000 38.62530 95 ILE A C 1
ATOM 625 O O . ILE A 1 115 ? -17.59351 -0.09888 -29.54575 1.000 33.12000 95 ILE A O 1
ATOM 630 N N . GLU A 1 116 ? -18.47984 1.38118 -28.09457 1.000 31.23086 96 GLU A N 1
ATOM 631 C CA . GLU A 1 116 ? -17.36394 1.21106 -27.17376 1.000 35.40886 96 GLU A CA 1
ATOM 632 C C . GLU A 1 116 ? -17.34894 -0.19394 -26.59248 1.000 32.27450 96 GLU A C 1
ATOM 633 O O . GLU A 1 116 ? -16.27054 -0.76760 -26.36905 1.000 32.10709 96 GLU A O 1
ATOM 639 N N . LYS A 1 117 ? -18.52913 -0.77734 -26.36980 1.000 29.32670 97 LYS A N 1
ATOM 640 C CA . LYS A 1 117 ? -18.56105 -2.16449 -25.91975 1.000 28.80481 97 LYS A CA 1
ATOM 641 C C . LYS A 1 117 ? -18.03946 -3.10041 -27.00467 1.000 26.67351 97 LYS A C 1
ATOM 642 O O . LYS A 1 117 ? -17.30954 -4.05617 -26.71778 1.000 29.81621 97 LYS A O 1
ATOM 648 N N . PHE A 1 118 ? -18.41229 -2.84256 -28.25224 1.000 29.79446 98 PHE A N 1
ATOM 649 C CA . PHE A 1 118 ? -17.91984 -3.66608 -29.34693 1.000 27.37087 98 PHE A CA 1
ATOM 650 C C . PHE A 1 118 ? -16.40091 -3.62161 -29.41995 1.000 23.82720 98 PHE A C 1
ATOM 651 O O . PHE A 1 118 ? -15.74841 -4.65571 -29.58213 1.000 22.85213 98 PHE A O 1
ATOM 659 N N . PHE A 1 119 ? -15.81113 -2.43894 -29.26312 1.000 26.93319 99 PHE A N 1
ATOM 660 C CA . PHE A 1 119 ? -14.35530 -2.37614 -29.34061 1.000 25.71126 99 PHE A CA 1
ATOM 661 C C . PHE A 1 119 ? -13.69252 -3.04361 -28.13724 1.000 28.65849 99 PHE A C 1
ATOM 662 O O . PHE A 1 119 ? -12.64831 -3.69344 -28.28611 1.000 28.52700 99 PHE A O 1
ATOM 670 N N . LYS A 1 120 ? -14.29210 -2.94105 -26.94372 1.000 27.88695 100 LYS A N 1
ATOM 671 C CA . LYS A 1 120 ? -13.80482 -3.75635 -25.83156 1.000 33.63067 100 LYS A CA 1
ATOM 672 C C . LYS A 1 120 ? -13.83928 -5.23424 -26.19456 1.000 23.55663 100 LYS A C 1
ATOM 673 O O . LYS A 1 120 ? -12.86858 -5.97773 -25.96289 1.000 29.22995 100 LYS A O 1
ATOM 679 N N . GLY A 1 121 ? -14.96457 -5.67023 -26.77284 1.000 25.83432 101 GLY A N 1
ATOM 680 C CA . GLY A 1 121 ? -15.11684 -7.06281 -27.16483 1.000 25.77841 101 GLY A CA 1
ATOM 681 C C .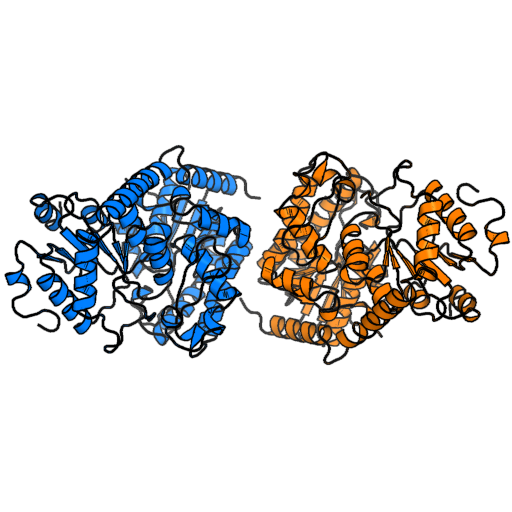 GLY A 1 121 ? -14.02934 -7.53653 -28.10963 1.000 26.11258 101 GLY A C 1
ATOM 682 O O . GLY A 1 121 ? -13.44341 -8.60410 -27.91936 1.000 24.09106 101 GLY A O 1
ATOM 683 N N . VAL A 1 122 ? -13.77009 -6.76598 -29.16844 1.000 24.56184 102 VAL A N 1
ATOM 684 C CA . VAL A 1 122 ? -12.78055 -7.24004 -30.12874 1.000 23.27962 102 VAL A CA 1
ATOM 685 C C . VAL A 1 122 ? -11.39634 -7.19462 -29.50317 1.000 28.17655 102 VAL A C 1
ATOM 686 O O . VAL A 1 122 ? -10.56371 -8.07136 -29.76682 1.000 28.14435 102 VAL A O 1
ATOM 690 N N . GLY A 1 123 ? -11.13521 -6.21587 -28.62743 1.000 28.19844 103 GLY A N 1
ATOM 691 C CA . GLY A 1 123 ? -9.87949 -6.22319 -27.90223 1.000 25.30870 103 GLY A CA 1
ATOM 692 C C . GLY A 1 123 ? -9.67146 -7.48924 -27.09726 1.000 32.88142 103 GLY A C 1
ATOM 693 O O . GLY A 1 123 ? -8.53566 -7.94181 -26.92250 1.000 27.78108 103 GLY A O 1
ATOM 694 N N . LEU A 1 124 ? -10.75804 -8.08218 -26.61074 1.000 28.34187 104 LEU A N 1
ATOM 695 C CA . LEU A 1 124 ? -10.65669 -9.32023 -25.84587 1.000 26.98578 104 LEU A CA 1
ATOM 696 C C . LEU A 1 124 ? -10.46543 -10.56738 -26.71429 1.000 30.31745 104 LEU A C 1
ATOM 697 O O . LEU A 1 124 ? -10.46237 -11.68241 -26.17916 1.000 29.81451 104 LEU A O 1
ATOM 702 N N . LEU A 1 125 ? -10.27695 -10.42549 -28.03119 1.000 27.78918 105 LEU A N 1
ATOM 703 C CA . LEU A 1 125 ? -9.91124 -11.56667 -28.86633 1.000 24.27680 105 LEU A CA 1
ATOM 704 C C . LEU A 1 125 ? -8.41538 -11.87521 -28.83690 1.000 26.20696 105 LEU A C 1
ATOM 705 O O . LEU A 1 125 ? -7.99219 -12.86541 -29.44287 1.000 24.93727 105 LEU A O 1
ATOM 710 N N . ARG A 1 126 ? -7.61533 -11.05725 -28.14858 1.000 25.78892 106 ARG A N 1
ATOM 711 C CA . ARG A 1 126 ? -6.16414 -11.19275 -28.22800 1.000 31.52511 106 ARG A CA 1
ATOM 712 C C . ARG A 1 126 ? -5.70540 -12.54973 -27.71055 1.000 27.82176 106 ARG A C 1
ATOM 713 O O . ARG A 1 126 ? -4.79269 -13.16071 -28.27576 1.000 29.72139 106 ARG A O 1
ATOM 721 N N . GLU A 1 127 ? -6.33641 -13.04586 -26.64343 1.000 30.43796 107 GLU A N 1
ATOM 722 C CA . GLU A 1 127 ? -5.92078 -14.32700 -26.07670 1.000 30.37271 107 GLU A CA 1
ATOM 723 C C . GLU A 1 127 ? -6.08824 -15.45012 -27.08913 1.000 29.20343 107 GLU A C 1
ATOM 724 O O . GLU A 1 127 ? -5.18724 -16.28447 -27.26824 1.000 28.48222 107 GLU A O 1
ATOM 730 N N . GLN A 1 128 ? -7.23350 -15.47064 -27.78091 1.000 27.40302 108 GLN A N 1
ATOM 731 C CA . GLN A 1 128 ? -7.47167 -16.47942 -28.80750 1.000 26.59383 108 GLN A CA 1
ATOM 732 C C . GLN A 1 128 ? -6.52855 -16.31918 -29.98945 1.000 27.48227 108 GLN A C 1
ATOM 733 O O . GLN A 1 128 ? -6.08681 -17.32060 -30.56973 1.000 27.09121 108 GLN A O 1
ATOM 739 N N . LEU A 1 129 ? -6.25132 -15.07328 -30.39483 1.000 30.30958 109 LEU A N 1
ATOM 740 C CA . LEU A 1 129 ? -5.32232 -14.86022 -31.50363 1.000 26.31087 109 LEU A CA 1
ATOM 741 C C . LEU A 1 129 ? -3.94678 -15.41943 -31.15951 1.000 27.68337 109 LEU A C 1
ATOM 742 O O . LEU A 1 129 ? -3.31130 -16.09586 -31.97281 1.000 30.39724 109 LEU A O 1
ATOM 747 N N . GLU A 1 130 ? -3.46516 -15.12501 -29.95431 1.000 29.55103 110 GLU A N 1
ATOM 748 C CA . GLU A 1 130 ? -2.11806 -15.54345 -29.58829 1.000 36.90442 110 GLU A CA 1
ATOM 749 C C . GLU A 1 130 ? -2.03900 -17.05628 -29.43332 1.000 34.75996 110 GLU A C 1
ATOM 750 O O . GLU A 1 130 ? -1.04611 -17.67339 -29.84179 1.000 36.75704 110 GLU A O 1
ATOM 756 N N . ALA A 1 131 ? -3.10279 -17.67805 -28.90994 1.000 34.24095 111 ALA A N 1
ATOM 757 C CA . ALA A 1 131 ? -3.14250 -19.13687 -28.85294 1.000 42.59932 111 ALA A CA 1
ATOM 758 C C . ALA A 1 131 ? -3.14439 -19.74115 -30.25171 1.000 41.13567 111 ALA A C 1
ATOM 759 O O . ALA A 1 131 ? -2.43342 -20.72051 -30.52100 1.000 38.40659 111 ALA A O 1
ATOM 761 N N . TYR A 1 132 ? -3.91606 -19.15195 -31.16893 1.000 31.36615 112 TYR A N 1
ATOM 762 C CA . TYR A 1 132 ? -3.96246 -19.66975 -32.53224 1.000 31.36122 112 TYR A CA 1
ATOM 763 C C . TYR A 1 132 ? -2.61830 -19.51457 -33.24177 1.000 34.15479 112 TYR A C 1
ATOM 764 O O . TYR A 1 132 ? -2.19476 -20.41293 -33.98189 1.000 35.18632 112 TYR A O 1
ATOM 773 N N . LEU A 1 133 ? -1.94248 -18.38091 -33.04302 1.000 33.91947 113 LEU A N 1
ATOM 774 C CA . LEU A 1 133 ? -0.64152 -18.17214 -33.67243 1.000 40.09370 113 LEU A CA 1
ATOM 775 C C . LEU A 1 133 ? 0.38888 -19.15304 -33.12615 1.000 37.82884 113 LEU A C 1
ATOM 776 O O . LEU A 1 133 ? 1.14762 -19.76140 -33.88980 1.000 32.91406 113 LEU A O 1
ATOM 781 N N . GLU A 1 134 ? 0.43974 -19.30754 -31.79992 1.000 40.45930 114 GLU A N 1
ATOM 782 C CA . GLU A 1 134 ? 1.36403 -20.27381 -31.21623 1.000 44.55732 114 GLU A CA 1
ATOM 783 C C . GLU A 1 134 ? 1.09880 -21.67544 -31.75835 1.000 44.00359 114 GLU A C 1
ATOM 784 O O . GLU A 1 134 ? 2.03848 -22.43084 -32.04028 1.000 49.31451 114 GLU A O 1
ATOM 790 N N . LYS A 1 135 ? -0.17759 -22.03006 -31.93231 1.000 39.14303 115 LYS A N 1
ATOM 791 C CA . LYS A 1 135 ? -0.53044 -23.35813 -32.42408 1.000 46.42183 115 LYS A CA 1
ATOM 792 C C . LYS A 1 135 ? -0.12670 -23.54822 -33.88652 1.000 49.00937 115 LYS A C 1
ATOM 793 O O . LYS A 1 135 ? 0.43854 -24.58386 -34.25280 1.000 44.13693 115 LYS A O 1
ATOM 799 N N . THR A 1 136 ? -0.41966 -22.57170 -34.74736 1.000 43.73243 116 THR A N 1
ATOM 800 C CA . THR A 1 136 ? -0.27048 -22.78443 -36.18185 1.000 37.49955 116 THR A CA 1
ATOM 801 C C . THR A 1 136 ? 1.03063 -22.23636 -36.75246 1.000 43.54575 116 THR A C 1
ATOM 802 O O . THR A 1 136 ? 1.45926 -22.70144 -37.81415 1.000 46.30186 116 THR A O 1
ATOM 806 N N . ARG A 1 137 ? 1.64354 -21.25202 -36.10223 1.000 39.56872 117 ARG A N 1
ATOM 807 C CA . ARG A 1 137 ? 2.91453 -20.68372 -36.53957 1.000 47.15901 117 ARG A CA 1
ATOM 808 C C . ARG A 1 137 ? 2.90866 -20.24516 -38.01089 1.000 41.27569 117 ARG A C 1
ATOM 809 O O . ARG A 1 137 ? 3.71682 -20.71876 -38.80496 1.000 43.46312 117 ARG A O 1
ATOM 817 N N . PRO A 1 138 ? 2.01088 -19.33207 -38.39289 1.000 39.50551 118 PRO A N 1
ATOM 818 C CA . PRO A 1 138 ? 1.98778 -18.86585 -39.78399 1.000 31.79308 118 PRO A CA 1
ATOM 819 C C . PRO A 1 138 ? 3.18269 -17.97076 -40.08329 1.000 31.30219 118 PRO A C 1
ATOM 820 O O . PRO A 1 138 ? 3.90309 -17.51314 -39.19174 1.000 37.73662 118 PRO A O 1
ATOM 824 N N . ASN A 1 139 ? 3.40535 -17.74003 -41.37627 1.000 32.67683 119 ASN A N 1
ATOM 825 C CA . ASN A 1 139 ? 4.49797 -16.86656 -41.77841 1.000 33.91684 119 ASN A CA 1
ATOM 826 C C . ASN A 1 139 ? 4.13410 -15.39093 -41.74293 1.000 34.83174 119 ASN A C 1
ATOM 827 O O . ASN A 1 139 ? 5.04077 -14.55710 -41.65412 1.000 37.42417 119 ASN A O 1
ATOM 832 N N . CYS A 1 140 ? 2.84615 -15.04541 -41.78848 1.000 36.90747 120 CYS A N 1
ATOM 833 C CA . CYS A 1 140 ? 2.47325 -13.63119 -41.76180 1.000 33.65492 120 CYS A CA 1
ATOM 834 C C . CYS A 1 140 ? 1.06796 -13.48297 -41.20101 1.000 29.45763 120 CYS A C 1
ATOM 835 O O . CYS A 1 140 ? 0.21564 -14.35468 -41.39977 1.000 31.35183 120 CYS A O 1
ATOM 838 N N . LEU A 1 141 ? 0.84062 -12.38455 -40.47448 1.000 27.91274 121 LEU A N 1
ATOM 839 C CA . LEU A 1 141 ? -0.49367 -12.02569 -39.99346 1.000 25.16466 121 LEU A CA 1
ATOM 840 C C . LEU A 1 141 ? -0.93316 -10.72057 -40.64553 1.000 24.28903 121 LEU A C 1
ATOM 841 O O . LEU A 1 141 ? -0.30002 -9.68238 -40.44391 1.000 26.13180 121 LEU A O 1
ATOM 846 N N . VAL A 1 142 ? -2.01234 -10.76495 -41.41617 1.000 21.45361 122 VAL A N 1
ATOM 847 C CA . VAL A 1 142 ? -2.64553 -9.56079 -41.94145 1.000 19.84393 122 VAL A CA 1
ATOM 848 C C . VAL A 1 142 ? -3.82050 -9.25292 -41.02568 1.000 18.93004 122 VAL A C 1
ATOM 849 O O . VAL A 1 142 ? -4.80429 -9.99897 -40.99759 1.000 24.27510 122 VAL A O 1
ATOM 853 N N . ALA A 1 143 ? -3.71033 -8.19208 -40.23584 1.000 20.90680 123 ALA A N 1
ATOM 854 C CA . ALA A 1 143 ? -4.70919 -7.88554 -39.22718 1.000 22.27300 123 ALA A CA 1
ATOM 855 C C . ALA A 1 143 ? -5.32889 -6.51864 -39.48927 1.000 22.60392 123 ALA A C 1
ATOM 856 O O . ALA A 1 143 ? -4.66496 -5.57792 -39.96419 1.000 20.73759 123 ALA A O 1
ATOM 858 N N . ASP A 1 144 ? -6.61693 -6.44191 -39.16551 1.000 20.31028 124 ASP A N 1
ATOM 859 C CA . ASP A 1 144 ? -7.40927 -5.22865 -39.31733 1.000 23.63879 124 ASP A CA 1
ATOM 860 C C . ASP A 1 144 ? -6.76293 -4.02532 -38.64736 1.000 20.92020 124 ASP A C 1
ATOM 861 O O . ASP A 1 144 ? -6.20235 -4.13009 -37.55557 1.000 20.18062 124 ASP A O 1
ATOM 866 N N . MET A 1 145 ? -6.89185 -2.86051 -39.29511 1.000 19.52545 125 MET A N 1
ATOM 867 C CA . MET A 1 145 ? -6.51881 -1.59064 -38.66999 1.000 21.16764 125 MET A CA 1
ATOM 868 C C . MET A 1 145 ? -7.04959 -1.45218 -37.24301 1.000 19.98987 125 MET A C 1
ATOM 869 O O . MET A 1 145 ? -6.39699 -0.82449 -36.39961 1.000 19.31049 125 MET A O 1
ATOM 874 N N . PHE A 1 146 ? -8.22801 -2.00462 -36.94710 1.000 19.90891 126 PHE A N 1
ATOM 875 C CA . PHE A 1 146 ? -8.76523 -1.81099 -35.60587 1.000 18.81064 126 PHE A CA 1
ATOM 876 C C . PHE A 1 146 ? -8.09472 -2.68040 -34.54404 1.000 23.14678 126 PHE A C 1
ATOM 877 O O . PHE A 1 146 ? -8.51297 -2.61689 -33.38669 1.000 22.04070 126 PHE A O 1
ATOM 885 N N . PHE A 1 147 ? -7.06712 -3.46259 -34.89030 1.000 21.07711 127 PHE A N 1
ATOM 886 C CA . PHE A 1 147 ? -6.34196 -4.32239 -33.95129 1.000 21.87018 127 PHE A CA 1
ATOM 887 C C . PHE A 1 147 ? -4.87628 -3.89241 -33.85039 1.000 21.68956 127 PHE A C 1
ATOM 888 O O . PHE A 1 147 ? -3.98226 -4.62367 -34.29452 1.000 19.63126 127 PHE A O 1
ATOM 896 N N . PRO A 1 148 ? -4.58495 -2.71471 -33.28721 1.000 25.93645 128 PRO A N 1
ATOM 897 C CA . PRO A 1 148 ? -3.16501 -2.29573 -33.22486 1.000 25.52854 128 PRO A CA 1
ATOM 898 C C . PRO A 1 148 ? -2.30494 -3.27754 -32.43493 1.000 25.96275 128 PRO A C 1
ATOM 899 O O . PRO A 1 148 ? -1.15329 -3.56626 -32.80835 1.000 23.78101 128 PRO A O 1
ATOM 903 N N . TRP A 1 149 ? -2.88290 -3.85095 -31.37405 1.000 25.27412 129 TRP A N 1
ATOM 904 C CA . TRP A 1 149 ? -2.18191 -4.81618 -30.53577 1.000 26.65543 129 TRP A CA 1
ATOM 905 C C . TRP A 1 149 ? -1.76725 -6.07430 -31.29149 1.000 24.41600 129 TRP A C 1
ATOM 906 O O . TRP A 1 149 ? -0.87955 -6.80573 -30.81925 1.000 24.99763 129 TRP A O 1
ATOM 917 N N . ALA A 1 150 ? -2.36666 -6.34073 -32.45969 1.000 23.51234 130 ALA A N 1
ATOM 918 C CA . ALA A 1 150 ? -1.98952 -7.53772 -33.20277 1.000 24.46772 130 ALA A CA 1
ATOM 919 C C . ALA A 1 150 ? -0.50819 -7.52691 -33.54510 1.000 25.38004 130 ALA A C 1
ATOM 920 O O . ALA A 1 150 ? 0.11448 -8.59890 -33.63255 1.000 28.93505 130 ALA A O 1
ATOM 922 N N . THR A 1 151 ? 0.08317 -6.33204 -33.68149 1.000 24.45344 131 THR A N 1
ATOM 923 C CA . THR A 1 151 ? 1.51059 -6.26842 -33.99205 1.000 25.05592 131 THR A CA 1
ATOM 924 C C . THR A 1 151 ? 2.32772 -7.03546 -32.95221 1.000 27.46098 131 THR A C 1
ATOM 925 O O . THR A 1 151 ? 3.04291 -7.99176 -33.28521 1.000 29.73098 131 THR A O 1
ATOM 929 N N . ASP A 1 152 ? 2.14063 -6.70885 -31.67532 1.000 28.86596 132 ASP A N 1
ATOM 930 C CA . ASP A 1 152 ? 2.92182 -7.40811 -30.65672 1.000 28.37148 132 ASP A CA 1
ATOM 931 C C . ASP A 1 152 ? 2.49348 -8.85774 -30.52134 1.000 31.96200 132 ASP A C 1
ATOM 932 O O . ASP A 1 152 ? 3.33884 -9.72311 -30.24649 1.000 31.35077 132 ASP A O 1
ATOM 937 N N . SER A 1 153 ? 1.20469 -9.15104 -30.74130 1.000 30.84188 133 SER A N 1
ATOM 938 C CA . SER A 1 153 ? 0.77139 -10.54331 -30.69391 1.000 26.96807 133 SER A CA 1
ATOM 939 C C . SER A 1 153 ? 1.54457 -11.37386 -31.70538 1.000 35.95518 133 SER A C 1
ATOM 940 O O . SER A 1 153 ? 1.91642 -12.52517 -31.43192 1.000 32.87837 133 SER A O 1
ATOM 943 N N . ALA A 1 154 ? 1.81178 -10.80217 -32.88006 1.000 29.30459 134 ALA A N 1
ATOM 944 C CA . ALA A 1 154 ? 2.57091 -11.55451 -33.86524 1.000 32.53351 134 ALA A CA 1
ATOM 945 C C . ALA A 1 154 ? 4.04942 -11.58785 -33.49953 1.000 31.24389 134 ALA A C 1
ATOM 946 O O . ALA A 1 154 ? 4.71617 -12.61130 -33.70396 1.000 36.56566 134 ALA A O 1
ATOM 948 N N . ALA A 1 155 ? 4.55382 -10.50487 -32.90357 1.000 33.03100 135 ALA A N 1
ATOM 949 C CA . ALA A 1 155 ? 5.96736 -10.44705 -32.54773 1.000 37.00969 135 ALA A CA 1
ATOM 950 C C . ALA A 1 155 ? 6.33861 -11.52078 -31.53397 1.000 41.53452 135 ALA A C 1
ATOM 951 O O . ALA A 1 155 ? 7.47643 -12.00004 -31.53417 1.000 43.59594 135 ALA A O 1
ATOM 953 N N . LYS A 1 156 ? 5.39664 -11.91153 -30.66988 1.000 38.94499 136 LYS A N 1
ATOM 954 C CA . LYS A 1 156 ? 5.64588 -12.98451 -29.70790 1.000 36.96808 136 LYS A CA 1
ATOM 955 C C . LYS A 1 156 ? 6.16790 -14.24423 -30.38332 1.000 46.19113 136 LYS A C 1
ATOM 956 O O . LYS A 1 156 ? 6.84305 -15.06087 -29.74506 1.000 44.53973 136 LYS A O 1
ATOM 962 N N . PHE A 1 157 ? 5.85794 -14.42856 -31.66575 1.000 37.97510 137 PHE A N 1
ATOM 963 C CA . PHE A 1 157 ? 6.26601 -15.61933 -32.39330 1.000 39.82490 137 PHE A CA 1
ATOM 964 C C . PHE A 1 157 ? 7.12847 -15.27703 -33.60226 1.000 34.89368 137 PHE A C 1
ATOM 965 O O . PHE A 1 157 ? 7.27071 -16.09918 -34.51284 1.000 37.42932 137 PHE A O 1
ATOM 973 N N . ASN A 1 158 ? 7.71460 -14.07734 -33.61595 1.000 35.73198 138 ASN A N 1
ATOM 974 C CA . ASN A 1 158 ? 8.58551 -13.62640 -34.70693 1.000 40.57249 138 ASN A CA 1
ATOM 975 C C . ASN A 1 158 ? 7.85871 -13.67631 -36.05220 1.000 37.88286 138 ASN A C 1
ATOM 976 O O . ASN A 1 158 ? 8.41480 -14.09412 -37.06911 1.000 42.63807 138 ASN A O 1
ATOM 981 N N . ILE A 1 159 ? 6.60408 -13.25310 -36.05168 1.000 40.68149 139 ILE A N 1
ATOM 982 C CA . ILE A 1 159 ? 5.75085 -13.22373 -37.23820 1.000 35.57478 139 ILE A CA 1
ATOM 983 C C . ILE A 1 159 ? 5.54674 -11.76695 -37.64070 1.000 37.27277 139 ILE A C 1
ATOM 984 O O . ILE A 1 159 ? 5.15802 -10.95698 -36.79434 1.000 35.53979 139 ILE A O 1
ATOM 989 N N . PRO A 1 160 ? 5.79107 -11.39260 -38.89562 1.000 31.42414 140 PRO A N 1
ATOM 990 C CA . PRO A 1 160 ? 5.48862 -10.01876 -39.31844 1.000 31.69001 140 PRO A CA 1
ATOM 991 C C . PRO A 1 160 ? 3.98624 -9.80260 -39.42686 1.000 26.25337 140 PRO A C 1
ATOM 992 O O . PRO A 1 160 ? 3.23705 -10.69899 -39.82876 1.000 30.08214 140 PRO A O 1
ATOM 996 N N . ARG A 1 161 ? 3.55549 -8.60647 -39.03524 1.000 26.31511 141 ARG A N 1
ATOM 997 C CA . ARG A 1 161 ? 2.16134 -8.19648 -39.12026 1.000 26.20113 141 ARG A CA 1
ATOM 998 C C . ARG A 1 161 ? 2.00801 -7.07613 -40.14750 1.000 23.01132 141 ARG A C 1
ATOM 999 O O . ARG A 1 161 ? 2.75365 -6.08955 -40.12256 1.000 24.13210 141 ARG A O 1
ATOM 1007 N N . LEU A 1 162 ? 1.00909 -7.21914 -41.01123 1.000 24.52782 142 LEU A N 1
ATOM 1008 C CA . LEU A 1 162 ? 0.57518 -6.18481 -41.93548 1.000 21.19378 142 LEU A CA 1
ATOM 1009 C C . LEU A 1 162 ? -0.75349 -5.60652 -41.46056 1.000 23.51505 142 LEU A C 1
ATOM 1010 O O . LEU A 1 162 ? -1.58487 -6.32078 -40.88644 1.000 23.36674 142 LEU A O 1
ATOM 1015 N N . VAL A 1 163 ? -0.93557 -4.30963 -41.68160 1.000 19.15292 143 VAL A N 1
ATOM 1016 C CA . VAL A 1 163 ? -2.17477 -3.60832 -41.35771 1.000 17.00036 143 VAL A CA 1
ATOM 1017 C C . VAL A 1 163 ? -3.03232 -3.56194 -42.61542 1.000 24.99392 143 VAL A C 1
ATOM 1018 O O . VAL A 1 163 ? -2.53107 -3.23435 -43.69915 1.000 23.09413 143 VAL A O 1
ATOM 1022 N N . PHE A 1 164 ? -4.31963 -3.88481 -42.48477 1.000 20.22272 144 PHE A N 1
ATOM 1023 C CA . PHE A 1 164 ? -5.26898 -3.64438 -43.57803 1.000 21.95483 144 PHE A CA 1
ATOM 1024 C C . PHE A 1 164 ? -6.40284 -2.73586 -43.10581 1.000 24.30417 144 PHE A C 1
ATOM 1025 O O . PHE A 1 164 ? -7.05227 -3.03018 -42.09277 1.000 23.22168 144 PHE A O 1
ATOM 1033 N N . HIS A 1 165 ? -6.63732 -1.62592 -43.83575 1.000 18.95915 145 HIS A N 1
ATOM 1034 C CA . HIS A 1 165 ? -7.67457 -0.64690 -43.50566 1.000 21.02632 145 HIS A CA 1
ATOM 1035 C C . HIS A 1 165 ? -8.90820 -0.72371 -44.39703 1.000 24.99115 145 HIS A C 1
ATOM 1036 O O . HIS A 1 165 ? -9.97381 -0.25701 -43.98852 1.000 26.34642 145 HIS A O 1
ATOM 1043 N N . GLY A 1 166 ? -8.77212 -1.20203 -45.63312 1.000 25.18475 146 GLY A N 1
ATOM 1044 C CA . GLY A 1 166 ? -9.89439 -1.18802 -46.55876 1.000 24.08778 146 GLY A CA 1
ATOM 1045 C C . GLY A 1 166 ? -10.28786 0.17332 -47.10513 1.000 22.08862 146 GLY A C 1
ATOM 1046 O O . GLY A 1 166 ? -11.43118 0.34200 -47.54044 1.000 25.80320 146 GLY A O 1
ATOM 1047 N N . THR A 1 167 ? -9.36452 1.13882 -47.14836 1.000 19.49691 147 THR A N 1
ATOM 1048 C CA . THR A 1 167 ? -9.67485 2.48538 -47.62422 1.000 18.66334 147 THR A CA 1
ATOM 1049 C C . THR A 1 167 ? -8.58167 2.96350 -48.58038 1.000 20.84443 147 THR A C 1
ATOM 1050 O O . THR A 1 167 ? -7.61997 2.24957 -48.87535 1.000 24.11849 147 THR A O 1
ATOM 1054 N N . SER A 1 168 ? -8.74948 4.18918 -49.06508 1.000 21.41421 148 SER A N 1
ATOM 1055 C CA . SER A 1 168 ? -7.85568 4.76224 -50.07112 1.000 22.68702 148 SER A CA 1
ATOM 1056 C C . SER A 1 168 ? -6.57414 5.30498 -49.44379 1.000 24.13380 148 SER A C 1
ATOM 1057 O O . SER A 1 168 ? -6.54660 5.67444 -48.27046 1.000 23.19859 148 SER A O 1
ATOM 1060 N N . PHE A 1 169 ? -5.50724 5.39809 -50.26535 1.000 26.50701 149 PHE A N 1
ATOM 1061 C CA . PHE A 1 169 ? -4.30649 6.12110 -49.82956 1.000 22.57443 149 PHE A CA 1
ATOM 1062 C C . PHE A 1 169 ? -4.66321 7.52373 -49.38695 1.000 25.05472 149 PHE A C 1
ATOM 1063 O O . PHE A 1 169 ? -4.12971 8.03186 -48.39328 1.000 25.04373 149 PHE A O 1
ATOM 1071 N N . PHE A 1 170 ? -5.54138 8.18963 -50.14046 1.000 25.34515 150 PHE A N 1
ATOM 1072 C CA . PHE A 1 170 ? -5.88631 9.55981 -49.79580 1.000 26.39480 150 PHE A CA 1
ATOM 1073 C C . PHE A 1 170 ? -6.43489 9.64215 -48.37652 1.000 26.52617 150 PHE A C 1
ATOM 1074 O O . PHE A 1 170 ? -6.05770 10.52926 -47.61120 1.000 25.30322 150 PHE A O 1
ATOM 1082 N N . SER A 1 171 ? -7.33803 8.72671 -48.00422 1.000 23.95604 151 SER A N 1
ATOM 1083 C CA . SER A 1 171 ? -7.89184 8.77318 -46.65359 1.000 21.81538 151 SER A CA 1
ATOM 1084 C C . SER A 1 171 ? -6.82597 8.48142 -45.60171 1.000 22.21755 151 SER A C 1
ATOM 1085 O O . SER A 1 171 ? -6.80150 9.12015 -44.54472 1.000 27.65421 151 SER A O 1
ATOM 1088 N N . LEU A 1 172 ? -5.97961 7.48382 -45.85507 1.000 22.10328 152 LEU A N 1
ATOM 1089 C CA . LEU A 1 172 ? -4.86826 7.18685 -44.94687 1.000 21.98673 152 LEU A CA 1
ATOM 1090 C C . LEU A 1 172 ? -4.00805 8.42393 -44.70257 1.000 30.18799 152 LEU A C 1
ATOM 1091 O O . LEU A 1 172 ? -3.62325 8.71022 -43.56410 1.000 31.32228 152 LEU A O 1
ATOM 1096 N N . CYS A 1 173 ? -3.70934 9.17084 -45.76615 1.000 25.67449 153 CYS A N 1
ATOM 1097 C CA . CYS A 1 173 ? -2.84709 10.34526 -45.65125 1.000 30.70727 153 CYS A CA 1
ATOM 1098 C C . CYS A 1 173 ? -3.56784 11.50319 -44.97442 1.000 32.74045 153 CYS A C 1
ATOM 1099 O O . CYS A 1 173 ? -3.02061 12.14432 -44.06956 1.000 34.73458 153 CYS A O 1
ATOM 1102 N N . ALA A 1 174 ? -4.79833 11.79257 -45.41038 1.000 33.95846 154 ALA A N 1
ATOM 1103 C CA . ALA A 1 174 ? -5.52929 12.95075 -44.90362 1.000 31.65820 154 ALA A CA 1
ATOM 1104 C C . ALA A 1 174 ? -5.85024 12.80657 -43.42875 1.000 33.63413 154 ALA A C 1
ATOM 1105 O O . ALA A 1 174 ? -5.73769 13.77490 -42.66394 1.000 35.55682 154 ALA A O 1
ATOM 1107 N N . LEU A 1 175 ? -6.29500 11.62151 -43.00586 1.000 30.30599 155 LEU A N 1
ATOM 1108 C CA . LEU A 1 175 ? -6.58254 11.44892 -41.59127 1.000 27.84748 155 LEU A CA 1
ATOM 1109 C C . LEU A 1 175 ? -5.33675 11.67474 -40.75132 1.000 32.63331 155 LEU A C 1
ATOM 1110 O O . LEU A 1 175 ? -5.40148 12.28450 -39.68069 1.000 34.25776 155 LEU A O 1
ATOM 1115 N N . GLU A 1 176 ? -4.19338 11.18196 -41.21476 1.000 30.83938 156 GLU A N 1
ATOM 1116 C CA . GLU A 1 176 ? -2.98118 11.33970 -40.42599 1.000 33.81619 156 GLU A CA 1
ATOM 1117 C C . GLU A 1 176 ? -2.53269 12.79346 -40.38311 1.000 31.26650 156 GLU A C 1
ATOM 1118 O O . GLU A 1 176 ? -2.07817 13.27715 -39.33815 1.000 38.68573 156 GLU A O 1
ATOM 1124 N N . VAL A 1 177 ? -2.66916 13.51375 -41.49655 1.000 31.71739 157 VAL A N 1
ATOM 1125 C CA . VAL A 1 177 ? -2.25474 14.91403 -41.48876 1.000 34.78513 157 VAL A CA 1
ATOM 1126 C C . VAL A 1 177 ? -3.16463 15.73058 -40.58098 1.000 41.00654 157 VAL A C 1
ATOM 1127 O O . VAL A 1 177 ? -2.69848 16.60988 -39.84396 1.000 38.79986 157 VAL A O 1
ATOM 1131 N N . VAL A 1 178 ? -4.46510 15.41556 -40.57006 1.000 37.88126 158 VAL A N 1
ATOM 1132 C CA . VAL A 1 178 ? -5.38260 16.10229 -39.66519 1.000 38.93422 158 VAL A CA 1
ATOM 1133 C C . VAL A 1 178 ? -5.07837 15.74813 -38.21558 1.000 36.29494 158 VAL A C 1
ATOM 1134 O O . VAL A 1 178 ? -5.14043 16.60658 -37.32697 1.000 43.99251 158 VAL A O 1
ATOM 1138 N N . ARG A 1 179 ? -4.76073 14.48221 -37.94152 1.000 33.93362 159 ARG A N 1
ATOM 1139 C CA . ARG A 1 179 ? -4.46568 14.09489 -36.56683 1.000 33.74426 159 ARG A CA 1
ATOM 1140 C C . ARG A 1 179 ? -3.21228 14.79978 -36.05915 1.000 31.82368 159 ARG A C 1
ATOM 1141 O O . ARG A 1 179 ? -3.14576 15.20320 -34.89392 1.000 38.73474 159 ARG A O 1
ATOM 1149 N N . LEU A 1 180 ? -2.19755 14.92829 -36.91414 1.000 33.40236 160 LEU A N 1
ATOM 1150 C CA . LEU A 1 180 ? -0.91643 15.46200 -36.46070 1.000 39.36233 160 LEU A CA 1
ATOM 1151 C C . LEU A 1 180 ? -0.91042 16.98824 -36.40909 1.000 49.33302 160 LEU A C 1
ATOM 1152 O O . LEU A 1 180 ? -0.37895 17.57894 -35.46090 1.000 39.51969 160 LEU A O 1
ATOM 1157 N N . TYR A 1 181 ? -1.51970 17.64665 -37.39243 1.000 47.05535 161 TYR A N 1
ATOM 1158 C CA . TYR A 1 181 ? -1.42415 19.09524 -37.50625 1.000 46.34141 161 TYR A CA 1
ATOM 1159 C C . TYR A 1 181 ? -2.63608 19.82747 -36.94815 1.000 56.17028 161 TYR A C 1
ATOM 1160 O O . TYR A 1 181 ? -2.55809 21.04412 -36.74759 1.000 64.79162 161 TYR A O 1
ATOM 1169 N N . GLU A 1 182 ? -3.73360 19.11607 -36.66722 1.000 48.08713 162 GLU A N 1
ATOM 1170 C CA . GLU A 1 182 ? -4.98242 19.65947 -36.13475 1.000 56.74059 162 GLU A CA 1
ATOM 1171 C C . GLU A 1 182 ? -5.37484 20.98684 -36.77700 1.000 67.05938 162 GLU A C 1
ATOM 1172 O O . GLU A 1 182 ? -5.60446 21.96918 -36.05717 1.000 59.97696 162 GLU A O 1
ATOM 1178 N N . PRO A 1 183 ? -5.47422 21.06768 -38.10973 1.000 56.41339 163 PRO A N 1
ATOM 1179 C CA . PRO A 1 183 ? -5.78063 22.36129 -38.73917 1.000 58.78423 163 PRO A CA 1
ATOM 1180 C C . PRO A 1 183 ? -7.17354 22.87846 -38.41721 1.000 63.63465 163 PRO A C 1
ATOM 1181 O O . PRO A 1 183 ? -7.48049 24.02878 -38.75620 1.000 67.75593 163 PRO A O 1
ATOM 1185 N N . HIS A 1 184 ? -8.01931 22.07248 -37.77492 1.000 60.64552 164 HIS A N 1
ATOM 1186 C CA . HIS A 1 184 ? -9.32437 22.52861 -37.32321 1.000 60.70982 164 HIS A CA 1
ATOM 1187 C C . HIS A 1 184 ? -9.24842 23.35136 -36.04427 1.000 66.03871 164 HIS A C 1
ATOM 1188 O O . HIS A 1 184 ? -10.28183 23.85276 -35.58823 1.000 67.06186 164 HIS A O 1
ATOM 1195 N N . LYS A 1 185 ? -8.06649 23.47628 -35.43720 1.000 63.39305 165 LYS A N 1
ATOM 1196 C CA . LYS A 1 185 ? -7.90994 24.38208 -34.30594 1.000 68.28093 165 LYS A CA 1
ATOM 1197 C C . LYS A 1 185 ? -7.92785 25.84409 -34.73458 1.000 60.76318 165 LYS A C 1
ATOM 1198 O O . LYS A 1 185 ? -8.23682 26.71582 -33.91544 1.000 70.26648 165 LYS A O 1
ATOM 1204 N N . ASN A 1 186 ? -7.59332 26.12821 -35.99340 1.000 64.70608 166 ASN A N 1
ATOM 1205 C CA . ASN A 1 186 ? -7.45280 27.48535 -36.49857 1.000 75.51448 166 ASN A CA 1
ATOM 1206 C C . ASN A 1 186 ? -8.76698 28.07486 -37.01251 1.000 76.97847 166 ASN A C 1
ATOM 1207 O O . ASN A 1 186 ? -8.73706 29.01756 -37.81276 1.000 83.53614 166 ASN A O 1
ATOM 1212 N N . VAL A 1 187 ? -9.91350 27.54061 -36.59030 1.000 67.31596 167 VAL A N 1
ATOM 1213 C CA . VAL A 1 187 ? -11.20016 27.99926 -37.09516 1.000 72.91070 167 VAL A CA 1
ATOM 1214 C C . VAL A 1 187 ? -12.07581 28.41775 -35.92148 1.000 69.95019 167 VAL A C 1
ATOM 1215 O O . VAL A 1 187 ? -11.83845 28.05129 -34.76709 1.000 67.65853 167 VAL A O 1
ATOM 1219 N N . SER A 1 188 ? -13.09263 29.22361 -36.23641 1.000 73.19859 168 SER A N 1
ATOM 1220 C CA . SER A 1 188 ? -14.00383 29.76612 -35.24142 1.000 79.23295 168 SER A CA 1
ATOM 1221 C C . SER A 1 188 ? -15.45863 29.37028 -35.45269 1.000 75.96369 168 SER A C 1
ATOM 1222 O O . SER A 1 188 ? -16.28566 29.65141 -34.57757 1.000 73.72973 168 SER A O 1
ATOM 1225 N N . SER A 1 189 ? -15.80016 28.73959 -36.57662 1.000 73.50148 169 SER A N 1
ATOM 1226 C CA . SER A 1 189 ? -17.17863 28.36239 -36.85623 1.000 64.13547 169 SER A CA 1
ATOM 1227 C C . SER A 1 189 ? -17.21951 26.96836 -37.46980 1.000 62.04198 169 SER A C 1
ATOM 1228 O O . SER A 1 189 ? -16.23584 26.47736 -38.02910 1.000 59.74986 169 SER A O 1
ATOM 1231 N N . ASP A 1 190 ? -18.39317 26.34281 -37.36733 1.000 63.84703 170 ASP A N 1
ATOM 1232 C CA . ASP A 1 190 ? -18.56619 24.97751 -37.84931 1.000 57.41852 170 ASP A CA 1
ATOM 1233 C C . ASP A 1 190 ? -18.33145 24.85911 -39.34885 1.000 57.39889 170 ASP A C 1
ATOM 1234 O O . ASP A 1 190 ? -17.94992 23.78661 -39.83409 1.000 58.71125 170 ASP A O 1
ATOM 1239 N N . GLU A 1 191 ? -18.55338 25.93377 -40.09866 1.000 52.06719 171 GLU A N 1
ATOM 1240 C CA . GLU A 1 191 ? -18.51058 25.87524 -41.55057 1.000 46.25565 171 GLU A CA 1
ATOM 1241 C C . GLU A 1 191 ? -17.25816 26.50329 -42.14448 1.000 39.32588 171 GLU A C 1
ATOM 1242 O O . GLU A 1 191 ? -17.09292 26.48191 -43.36848 1.000 47.00963 171 GLU A O 1
ATOM 1248 N N . GLU A 1 192 ? -16.36561 27.03742 -41.31673 1.000 48.27964 172 GLU A N 1
ATOM 1249 C CA . GLU A 1 192 ? -15.16357 27.69836 -41.81216 1.000 54.53468 172 GLU A CA 1
ATOM 1250 C C . GLU A 1 192 ? -14.24909 26.70579 -42.52317 1.000 49.51189 172 GLU A C 1
ATOM 1251 O O . GLU A 1 192 ? -13.91331 25.65329 -41.97224 1.000 47.46291 172 GLU A O 1
ATOM 1257 N N . LEU A 1 193 ? -13.84936 27.04314 -43.75019 1.000 43.57046 173 LEU A N 1
ATOM 1258 C CA . LEU A 1 193 ? -13.01538 26.16144 -44.56002 1.000 53.36597 173 LEU A CA 1
ATOM 1259 C C . LEU A 1 193 ? -11.53711 26.31666 -44.20778 1.000 57.97200 173 LEU A C 1
ATOM 1260 O O . LEU A 1 193 ? -11.03514 27.43528 -44.05658 1.000 52.39887 173 LEU A O 1
ATOM 1265 N N . PHE A 1 194 ? -10.84667 25.18426 -44.06774 1.000 47.07140 174 PHE A N 1
ATOM 1266 C CA . PHE A 1 194 ? -9.40453 25.13570 -43.88577 1.000 45.24325 174 PHE A CA 1
ATOM 1267 C C . PHE A 1 194 ? -8.80816 24.16311 -44.89319 1.000 51.62537 174 PHE A C 1
ATOM 1268 O O . PHE A 1 194 ? -9.46715 23.21161 -45.32381 1.000 47.25909 174 PHE A O 1
ATOM 1276 N N . SER A 1 195 ? -7.55805 24.40845 -45.27061 1.000 38.03355 175 SER A N 1
ATOM 1277 C CA . SER A 1 195 ? -6.86111 23.54182 -46.20998 1.000 50.41910 175 SER A CA 1
ATOM 1278 C C . SER A 1 195 ? -6.15051 22.41261 -45.46943 1.000 50.38089 175 SER A C 1
ATOM 1279 O O . SER A 1 195 ? -5.76846 22.55216 -44.30517 1.000 46.16110 175 SER A O 1
ATOM 1282 N N . LEU A 1 196 ? -6.00430 21.27568 -46.14525 1.000 51.23883 176 LEU A N 1
ATOM 1283 C CA . LEU A 1 196 ? -5.23282 20.17193 -45.57703 1.000 52.54838 176 LEU A CA 1
ATOM 1284 C C . LEU A 1 196 ? -3.74351 20.45231 -45.74089 1.000 48.36415 176 LEU A C 1
ATOM 1285 O O . LEU A 1 196 ? -3.28015 20.64815 -46.87235 1.000 44.31456 176 LEU A O 1
ATOM 1290 N N . PRO A 1 197 ? -2.97168 20.49121 -44.65519 1.000 48.56977 177 PRO A N 1
ATOM 1291 C CA . PRO A 1 197 ? -1.53486 20.76919 -44.77733 1.000 50.75098 177 PRO A CA 1
ATOM 1292 C C . PRO A 1 197 ? -0.81684 19.76952 -45.67446 1.000 48.13230 177 PRO A C 1
ATOM 1293 O O . PRO A 1 197 ? -1.25552 18.62916 -45.84984 1.000 46.59470 177 PRO A O 1
ATOM 1297 N N . LEU A 1 198 ? 0.27681 20.24337 -46.28583 1.000 40.65174 178 LEU A N 1
ATOM 1298 C CA . LEU A 1 198 ? 1.30464 19.42463 -46.93071 1.000 35.09609 178 LEU A CA 1
ATOM 1299 C C . LEU A 1 198 ? 0.91634 18.84847 -48.28911 1.000 44.17455 178 LEU A C 1
ATOM 1300 O O . LEU A 1 198 ? 1.79540 18.51345 -49.08897 1.000 39.90886 178 LEU A O 1
ATOM 1305 N N . PHE A 1 199 ? -0.37971 18.70587 -48.55748 1.000 41.67067 179 PHE A N 1
ATOM 1306 C CA . PHE A 1 199 ? -0.81846 17.97388 -49.73595 1.000 45.85319 179 PHE A CA 1
ATOM 1307 C C . PHE A 1 199 ? -0.47767 18.71544 -51.03127 1.000 46.76703 179 PHE A C 1
ATOM 1308 O O . PHE A 1 199 ? -0.46300 19.94641 -51.06845 1.000 46.46055 179 PHE A O 1
ATOM 1316 N N . PRO A 1 200 ? -0.21286 17.97801 -52.11592 1.000 44.02282 180 PRO A N 1
ATOM 1317 C CA . PRO A 1 200 ? 0.01156 18.62622 -53.41800 1.000 46.15831 180 PRO A CA 1
ATOM 1318 C C . PRO A 1 200 ? -1.26009 19.16163 -54.05816 1.000 51.76891 180 PRO A C 1
ATOM 1319 O O . PRO A 1 200 ? -1.16735 19.86777 -55.07061 1.000 54.26886 180 PRO A O 1
ATOM 1323 N N . HIS A 1 201 ? -2.43210 18.83344 -53.51820 1.000 49.38405 181 HIS A N 1
ATOM 1324 C CA . HIS A 1 201 ? -3.69276 19.45172 -53.89717 1.000 42.64451 181 HIS A CA 1
ATOM 1325 C C . HIS A 1 201 ? -4.18702 20.32116 -52.74690 1.000 47.90587 181 HIS A C 1
ATOM 1326 O O . HIS A 1 201 ? -3.89390 20.05178 -51.57840 1.000 45.41977 181 HIS A O 1
ATOM 1333 N N . ASP A 1 202 ? -4.92153 21.38667 -53.08025 1.000 39.76842 182 ASP A N 1
ATOM 1334 C CA . ASP A 1 202 ? -5.50996 22.25837 -52.06066 1.000 46.08353 182 ASP A CA 1
ATOM 1335 C C . ASP A 1 202 ? -6.89241 21.71070 -51.72859 1.000 50.32966 182 ASP A C 1
ATOM 1336 O O . ASP A 1 202 ? -7.88472 22.00948 -52.39565 1.000 52.37150 182 ASP A O 1
ATOM 1341 N N . ILE A 1 203 ? -6.95538 20.89203 -50.68558 1.000 48.59515 183 ILE A N 1
ATOM 1342 C CA . ILE A 1 203 ? -8.18689 20.23954 -50.25803 1.000 48.67007 183 ILE A CA 1
ATOM 1343 C C . ILE A 1 203 ? -8.77638 21.04021 -49.10485 1.000 39.38468 183 ILE A C 1
ATOM 1344 O O . ILE A 1 203 ? -8.15032 21.16725 -48.04665 1.000 46.04897 183 ILE A O 1
ATOM 1349 N N . LYS A 1 204 ? -9.97665 21.58101 -49.29067 1.000 43.63634 184 LYS A N 1
ATOM 1350 C CA . LYS A 1 204 ? -10.63538 22.34889 -48.24111 1.000 39.72750 184 LYS A CA 1
ATOM 1351 C C . LYS A 1 204 ? -11.70792 21.52513 -47.55042 1.000 40.38162 184 LYS A C 1
ATOM 1352 O O . LYS A 1 204 ? -12.49353 20.82742 -48.19906 1.000 53.87997 184 LYS A O 1
ATOM 1358 N N . MET A 1 205 ? -11.72517 21.61007 -46.22523 1.000 38.53375 185 MET A N 1
ATOM 1359 C CA . MET A 1 205 ? -12.69988 20.91456 -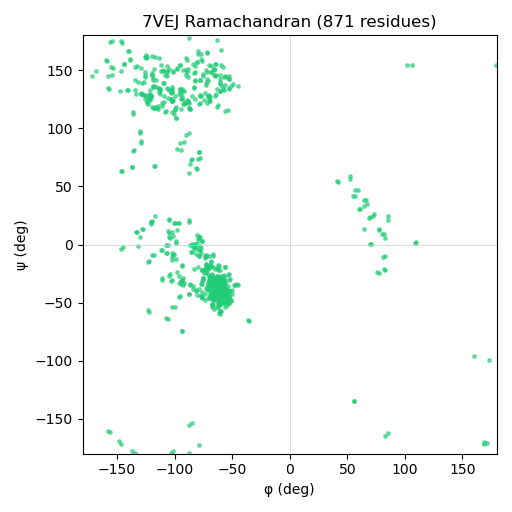45.40825 1.000 44.80111 185 MET A CA 1
ATOM 1360 C C . MET A 1 205 ? -13.13395 21.81971 -44.27064 1.000 38.62087 185 MET A C 1
ATOM 1361 O O . MET A 1 205 ? -12.50989 22.84352 -43.98581 1.000 49.72565 185 MET A O 1
ATOM 1366 N N . MET A 1 206 ? -14.21251 21.42583 -43.60629 1.000 39.68916 186 MET A N 1
ATOM 1367 C CA . MET A 1 206 ? -14.73662 22.16486 -42.47130 1.000 41.19728 186 MET A CA 1
ATOM 1368 C C . MET A 1 206 ? -14.84124 21.25394 -41.25831 1.000 54.41189 186 MET A C 1
ATOM 1369 O O . MET A 1 206 ? -14.79493 20.02309 -41.36775 1.000 44.30465 186 MET A O 1
ATOM 1374 N N . ARG A 1 207 ? -14.97408 21.89390 -40.09453 1.000 42.49839 187 ARG A N 1
ATOM 1375 C CA . ARG A 1 207 ? -15.06520 21.17048 -38.83100 1.000 53.83292 187 ARG A CA 1
ATOM 1376 C C . ARG A 1 207 ? -16.25383 20.21177 -38.80688 1.000 45.63964 187 ARG A C 1
ATOM 1377 O O . ARG A 1 207 ? -16.16211 19.12235 -38.23016 1.000 51.88864 187 ARG A O 1
ATOM 1385 N N . LEU A 1 208 ? -17.37944 20.59596 -39.42503 1.000 40.28134 188 LEU A N 1
ATOM 1386 C CA . LEU A 1 208 ? -18.55955 19.72940 -39.42896 1.000 49.67901 188 LEU A CA 1
ATOM 1387 C C . LEU A 1 208 ? -18.26550 18.35725 -40.01551 1.000 37.80347 188 LEU A C 1
ATOM 1388 O O . LEU A 1 208 ? -18.96936 17.38941 -39.70673 1.000 41.86547 188 LEU A O 1
ATOM 1393 N N . GLN A 1 209 ? -17.26631 18.26046 -40.88643 1.000 37.37972 189 GLN A N 1
ATOM 1394 C CA . GLN A 1 209 ? -16.96897 17.00748 -41.55701 1.000 39.95151 189 GLN A CA 1
ATOM 1395 C C . GLN A 1 209 ? -16.09546 16.08802 -40.71490 1.000 43.43906 189 GLN A C 1
ATOM 1396 O O . GLN A 1 209 ? -15.77507 14.98650 -41.17131 1.000 29.87105 189 GLN A O 1
ATOM 1402 N N . LEU A 1 210 ? -15.69910 16.51919 -39.49871 1.000 43.91758 190 LEU A N 1
ATOM 1403 C CA . LEU A 1 210 ? -14.93141 15.75524 -38.52425 1.000 41.92460 190 LEU A CA 1
ATOM 1404 C C . LEU A 1 210 ? -15.83392 15.32560 -37.37315 1.000 46.25620 190 LEU A C 1
ATOM 1405 O O . LEU A 1 210 ? -16.80017 16.02403 -37.04533 1.000 43.03965 190 LEU A O 1
ATOM 1410 N N . PRO A 1 211 ? -15.56251 14.17800 -36.75000 1.000 44.02097 191 PRO A N 1
ATOM 1411 C CA . PRO A 1 211 ? -16.41166 13.73446 -35.63450 1.000 43.29359 191 PRO A CA 1
ATOM 1412 C C . PRO A 1 211 ? -16.40031 14.73991 -34.49028 1.000 50.87408 191 PRO A C 1
ATOM 1413 O O . PRO A 1 211 ? -15.36231 15.30871 -34.15039 1.000 47.73637 191 PRO A O 1
ATOM 1417 N N . GLU A 1 212 ? -17.58387 14.97365 -33.91088 1.000 61.17953 192 GLU A N 1
ATOM 1418 C CA . GLU A 1 212 ? -17.68808 15.90229 -32.78799 1.000 61.72873 192 GLU A CA 1
ATOM 1419 C C . GLU A 1 212 ? -16.75877 15.50392 -31.64841 1.000 66.67759 192 GLU A C 1
ATOM 1420 O O . GLU A 1 212 ? -16.24237 16.37188 -30.93628 1.000 71.60123 192 GLU A O 1
ATOM 1426 N N . ASP A 1 213 ? -16.53665 14.19880 -31.46647 1.000 60.36705 193 ASP A N 1
ATOM 1427 C CA . ASP A 1 213 ? -15.62099 13.69717 -30.44756 1.000 70.52150 193 ASP A CA 1
ATOM 1428 C C . ASP A 1 213 ? -14.21230 14.26287 -30.58482 1.000 67.52189 193 ASP A C 1
ATOM 1429 O O . ASP A 1 213 ? -13.43791 14.19745 -29.62453 1.000 69.14570 193 ASP A O 1
ATOM 1434 N N . VAL A 1 214 ? -13.84955 14.78333 -31.75740 1.000 61.78498 194 VAL A N 1
ATOM 1435 C CA . VAL A 1 214 ? -12.49702 15.27767 -31.99113 1.000 65.86774 194 VAL A CA 1
ATOM 1436 C C . VAL A 1 214 ? -12.41534 16.78435 -31.76604 1.000 73.58832 194 VAL A C 1
ATOM 1437 O O . VAL A 1 214 ? -11.39662 17.28991 -31.27961 1.000 74.35669 194 VAL A O 1
ATOM 1441 N N . TRP A 1 215 ? -13.49482 17.51300 -32.06901 1.000 76.57828 195 TRP A N 1
ATOM 1442 C CA . TRP A 1 215 ? -13.43608 18.97078 -32.07198 1.000 79.10992 195 TRP A CA 1
ATOM 1443 C C . TRP A 1 215 ? -14.42397 19.65906 -31.14017 1.000 79.23763 195 TRP A C 1
ATOM 1444 O O . TRP A 1 215 ? -14.26060 20.85789 -30.88586 1.000 83.19474 195 TRP A O 1
ATOM 1455 N N . LYS A 1 216 ? -15.43690 18.95992 -30.62952 1.000 77.67210 196 LYS A N 1
ATOM 1456 C CA . LYS A 1 216 ? -16.42841 19.57221 -29.75257 1.000 84.41578 196 LYS A CA 1
ATOM 1457 C C . LYS A 1 216 ? -16.25412 19.13441 -28.30373 1.000 83.62834 196 LYS A C 1
ATOM 1458 O O . LYS A 1 216 ? -15.96791 19.96541 -27.43804 1.000 91.43778 196 LYS A O 1
ATOM 1464 N N . HIS A 1 217 ? -16.41954 17.84449 -28.01413 1.000 86.23524 197 HIS A N 1
ATOM 1465 C CA . HIS A 1 217 ? -16.26591 17.29656 -26.66558 1.000 95.84115 197 HIS A CA 1
ATOM 1466 C C . HIS A 1 217 ? -15.34582 16.08091 -26.75682 1.000 96.35165 197 HIS A C 1
ATOM 1467 O O . HIS A 1 217 ? -15.78957 14.97872 -27.09444 1.000 91.04364 197 HIS A O 1
ATOM 1474 N N . GLU A 1 218 ? -14.06466 16.29665 -26.45865 1.000 100.73284 198 GLU A N 1
ATOM 1475 C CA . GLU A 1 218 ? -13.03926 15.26920 -26.61331 1.000 94.18763 198 GLU A CA 1
ATOM 1476 C C . GLU A 1 218 ? -13.30008 14.06470 -25.71434 1.000 94.16532 198 GLU A C 1
ATOM 1477 O O . GLU A 1 218 ? -13.34924 14.19091 -24.48647 1.000 95.10923 198 GLU A O 1
ATOM 1483 N N . LYS A 1 219 ? -13.46944 12.89468 -26.33435 1.000 94.23188 199 LYS A N 1
ATOM 1484 C CA . LYS A 1 219 ? -13.51896 11.61860 -25.62596 1.000 82.03253 199 LYS A CA 1
ATOM 1485 C C . LYS A 1 219 ? -12.14912 10.96086 -25.76696 1.000 70.90617 199 LYS A C 1
ATOM 1486 O O . LYS A 1 219 ? -11.74350 10.58844 -26.87187 1.000 58.56061 199 LYS A O 1
ATOM 1492 N N . ALA A 1 220 ? -11.42587 10.85819 -24.64669 1.000 72.75102 200 ALA A N 1
ATOM 1493 C CA . ALA A 1 220 ? -10.10667 10.22555 -24.63619 1.000 61.94422 200 ALA A CA 1
ATOM 1494 C C . ALA A 1 220 ? -10.10117 8.88514 -25.36907 1.000 65.47673 200 ALA A C 1
ATOM 1495 O O . ALA A 1 220 ? -9.11351 8.53860 -26.02564 1.000 52.33410 200 ALA A O 1
ATOM 1497 N N . GLU A 1 221 ? -11.20466 8.13132 -25.29215 1.000 61.67773 201 GLU A N 1
ATOM 1498 C CA . GLU A 1 221 ? -11.22871 6.75327 -25.77965 1.000 58.76055 201 GLU A CA 1
ATOM 1499 C C . GLU A 1 221 ? -11.05210 6.68870 -27.29935 1.000 58.20189 201 GLU A C 1
ATOM 1500 O O . GLU A 1 221 ? -10.16774 5.98517 -27.80676 1.000 47.52657 201 GLU A O 1
ATOM 1506 N N . GLY A 1 222 ? -11.91262 7.39233 -28.04453 1.000 54.15016 202 GLY A N 1
ATOM 1507 C CA . GLY A 1 222 ? -11.76547 7.44326 -29.49438 1.000 48.02215 202 GLY A CA 1
ATOM 1508 C C . GLY A 1 222 ? -10.43098 8.01170 -29.94815 1.000 48.36762 202 GLY A C 1
ATOM 1509 O O . GLY A 1 222 ? -9.83708 7.53445 -30.92133 1.000 39.50828 202 GLY A O 1
ATOM 1510 N N . LYS A 1 223 ? -9.94736 9.04906 -29.26147 1.000 44.58332 203 LYS A N 1
ATOM 1511 C CA . LYS A 1 223 ? -8.69183 9.67680 -29.66525 1.000 45.42868 203 LYS A CA 1
ATOM 1512 C C . LYS A 1 223 ? -7.51426 8.72531 -29.47474 1.000 43.03170 203 LYS A C 1
ATOM 1513 O O . LYS A 1 223 ? -6.64354 8.61851 -30.34988 1.000 42.36128 203 LYS A O 1
ATOM 1519 N N . THR A 1 224 ? -7.48268 8.01128 -28.34488 1.000 44.01087 204 THR A N 1
ATOM 1520 C CA . THR A 1 224 ? -6.44588 7.00939 -28.12698 1.000 45.23925 204 THR A CA 1
ATOM 1521 C C . THR A 1 224 ? -6.56156 5.87523 -29.13648 1.000 33.66811 204 THR A C 1
ATOM 1522 O O . THR A 1 224 ? -5.54529 5.38232 -29.64269 1.000 35.34287 204 THR A O 1
ATOM 1526 N N . ARG A 1 225 ? -7.79189 5.44321 -29.43238 1.000 36.84949 205 ARG A N 1
ATOM 1527 C CA . ARG A 1 225 ? -8.00165 4.40240 -30.43629 1.000 33.98611 205 ARG A CA 1
ATOM 1528 C C . ARG A 1 225 ? -7.37960 4.80406 -31.76875 1.000 33.07666 205 ARG A C 1
ATOM 1529 O O . ARG A 1 225 ? -6.62581 4.03364 -32.38468 1.000 30.33053 205 ARG A O 1
ATOM 1537 N N . LEU A 1 226 ? -7.67797 6.02372 -32.22093 1.000 33.27880 206 LEU A N 1
ATOM 1538 C CA . LEU A 1 226 ? -7.15711 6.47484 -33.50611 1.000 35.43754 206 LEU A CA 1
ATOM 1539 C C . LEU A 1 226 ? -5.63804 6.59969 -33.47432 1.000 35.77691 206 LEU A C 1
ATOM 1540 O O . LEU A 1 226 ? -4.95474 6.23689 -34.44509 1.000 25.88034 206 LEU A O 1
ATOM 1545 N N . LYS A 1 227 ? -5.09422 7.11206 -32.36778 1.000 28.64220 207 LYS A N 1
ATOM 1546 C CA . LYS A 1 227 ? -3.64865 7.22962 -32.23243 1.000 33.35893 207 LYS A CA 1
ATOM 1547 C C . LYS A 1 227 ? -2.97136 5.87384 -32.36402 1.000 28.89895 207 LYS A C 1
ATOM 1548 O O . LYS A 1 227 ? -1.99121 5.72809 -33.09727 1.000 25.64770 207 LYS A O 1
ATOM 1554 N N . LEU A 1 228 ? -3.48039 4.86889 -31.65404 1.000 27.07891 208 LEU A N 1
ATOM 1555 C CA . LEU A 1 228 ? -2.87061 3.54435 -31.71459 1.000 26.07076 208 LEU A CA 1
ATOM 1556 C C . LEU A 1 228 ? -3.00011 2.93650 -33.11002 1.000 22.73765 208 LEU A C 1
ATOM 1557 O O . LEU A 1 228 ? -2.07607 2.26544 -33.58607 1.000 24.61517 208 LEU A O 1
ATOM 1562 N N . ILE A 1 229 ? -4.13003 3.17242 -33.78884 1.000 24.80043 209 ILE A N 1
ATOM 1563 C CA . ILE A 1 229 ? -4.29460 2.66273 -35.15180 1.000 25.40408 209 ILE A CA 1
ATOM 1564 C C . ILE A 1 229 ? -3.24398 3.27087 -36.08071 1.000 22.16747 209 ILE A C 1
ATOM 1565 O O . ILE A 1 229 ? -2.52320 2.55802 -36.78986 1.000 21.17562 209 ILE A O 1
ATOM 1570 N N . LYS A 1 230 ? -3.12055 4.59904 -36.07228 1.000 26.41314 210 LYS A N 1
ATOM 1571 C CA . LYS A 1 230 ? -2.19351 5.24059 -37.00727 1.000 24.46572 210 LYS A CA 1
ATOM 1572 C C . LYS A 1 230 ? -0.74802 4.89874 -36.65697 1.000 28.17226 210 LYS A C 1
ATOM 1573 O O . LYS A 1 230 ? 0.08627 4.71605 -37.54701 1.000 26.78518 210 LYS A O 1
ATOM 1579 N N . GLU A 1 231 ? -0.44027 4.78187 -35.36463 1.000 28.81439 211 GLU A N 1
ATOM 1580 C CA . GLU A 1 231 ? 0.88790 4.34780 -34.94851 1.000 29.24253 211 GLU A CA 1
ATOM 1581 C C . GLU A 1 231 ? 1.19420 2.91890 -35.38345 1.000 26.34512 211 GLU A C 1
ATOM 1582 O O . GLU A 1 231 ? 2.35119 2.59429 -35.67779 1.000 26.32471 211 GLU A O 1
ATOM 1588 N N . SER A 1 232 ? 0.18871 2.04119 -35.41246 1.000 23.00912 212 SER A N 1
ATOM 1589 C CA . SER A 1 232 ? 0.46332 0.67910 -35.84557 1.000 25.33991 212 SER A CA 1
ATOM 1590 C C . SER A 1 232 ? 0.95223 0.62389 -37.28608 1.000 22.46112 212 SER A C 1
ATOM 1591 O O . SER A 1 232 ? 1.59426 -0.35726 -37.65939 1.000 21.35686 212 SER A O 1
ATOM 1594 N N . GLU A 1 233 ? 0.65714 1.64544 -38.10311 1.000 21.32089 213 GLU A N 1
ATOM 1595 C CA . GLU A 1 233 ? 1.12479 1.64335 -39.48763 1.000 21.64472 213 GLU A CA 1
ATOM 1596 C C . GLU A 1 233 ? 2.64702 1.71665 -39.56186 1.000 28.84892 213 GLU A C 1
ATOM 1597 O O . GLU A 1 233 ? 3.25058 1.16032 -40.49034 1.000 25.86301 213 GLU A O 1
ATOM 1603 N N . LEU A 1 234 ? 3.27548 2.39959 -38.60685 1.000 26.85331 214 LEU A N 1
ATOM 1604 C CA . LEU A 1 234 ? 4.72861 2.49813 -38.56347 1.000 28.08663 214 LEU A CA 1
ATOM 1605 C C . LEU A 1 234 ? 5.36046 1.39974 -37.71426 1.000 31.33538 214 LEU A C 1
ATOM 1606 O O . LEU A 1 234 ? 6.46416 0.93420 -38.03218 1.000 29.26060 214 LEU A O 1
ATOM 1611 N N . LYS A 1 235 ? 4.68230 0.95576 -36.65613 1.000 25.16352 215 LYS A N 1
ATOM 1612 C CA . LYS A 1 235 ? 5.27412 -0.08269 -35.81527 1.000 27.32782 215 LYS A CA 1
ATOM 1613 C C . LYS A 1 235 ? 5.21536 -1.47512 -36.43136 1.000 28.24354 215 LYS A C 1
ATOM 1614 O O . LYS A 1 235 ? 6.00329 -2.34266 -36.04143 1.000 28.55830 215 LYS A O 1
ATOM 1620 N N . SER A 1 236 ? 4.31321 -1.71514 -37.37576 1.000 22.81226 216 SER A N 1
ATOM 1621 C CA . SER A 1 236 ? 4.14860 -3.03088 -37.97748 1.000 18.87206 216 SER A CA 1
ATOM 1622 C C . SER A 1 236 ? 5.09886 -3.19308 -39.16211 1.000 23.77322 216 SER A C 1
ATOM 1623 O O . SER A 1 236 ? 5.84806 -2.28349 -39.51973 1.000 30.64133 216 SER A O 1
ATOM 1626 N N . TYR A 1 237 ? 5.03725 -4.35330 -39.80871 1.000 23.58491 217 TYR A N 1
ATOM 1627 C CA . TYR A 1 237 ? 5.88442 -4.58882 -40.97100 1.000 30.49039 217 TYR A CA 1
ATO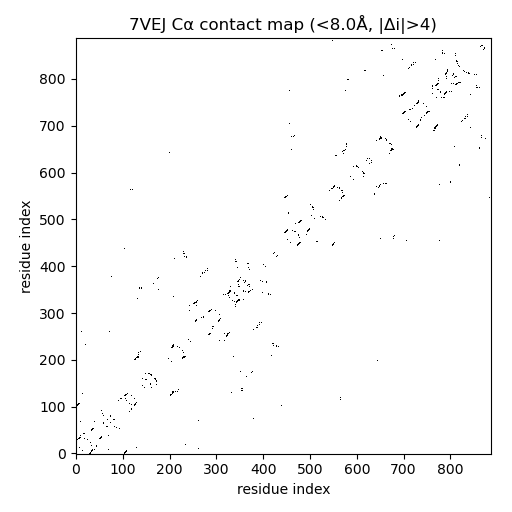M 1628 C C . TYR A 1 237 ? 5.49344 -3.69479 -42.14546 1.000 31.48813 217 TYR A C 1
ATOM 1629 O O . TYR A 1 237 ? 6.35992 -3.25906 -42.91608 1.000 30.39417 217 TYR A O 1
ATOM 1638 N N . GLY A 1 238 ? 4.21069 -3.39159 -42.28883 1.000 26.50859 218 GLY A N 1
ATOM 1639 C CA . GLY A 1 238 ? 3.78046 -2.53575 -43.37516 1.000 25.22041 218 GLY A CA 1
ATOM 1640 C C . GLY A 1 238 ? 2.27110 -2.56446 -43.50222 1.000 26.34978 218 GLY A C 1
ATOM 1641 O O . GLY A 1 238 ? 1.56412 -3.10075 -42.63996 1.000 21.19798 218 GLY A O 1
ATOM 1642 N N . VAL A 1 239 ? 1.79399 -1.98645 -44.60374 1.000 23.05332 219 VAL A N 1
ATOM 1643 C CA . VAL A 1 239 ? 0.37065 -1.76167 -44.82155 1.000 20.96320 219 VAL A CA 1
ATOM 1644 C C . VAL A 1 239 ? 0.00581 -2.32039 -46.18955 1.000 25.86553 219 VAL A C 1
ATOM 1645 O O . VAL A 1 239 ? 0.67412 -2.01366 -47.18280 1.000 26.96570 219 VAL A O 1
ATOM 1649 N N . ILE A 1 240 ? -1.03691 -3.14452 -46.24721 1.000 21.70285 220 ILE A N 1
ATOM 1650 C CA . ILE A 1 240 ? -1.61380 -3.54638 -47.53270 1.000 25.26509 220 ILE A CA 1
ATOM 1651 C C . ILE A 1 240 ? -2.75573 -2.59533 -47.85516 1.000 28.27316 220 ILE A C 1
ATOM 1652 O O . ILE A 1 240 ? -3.62019 -2.35347 -47.00451 1.000 22.68865 220 ILE A O 1
ATOM 1657 N N . VAL A 1 241 ? -2.78771 -2.06866 -49.08381 1.000 22.52961 221 VAL A N 1
ATOM 1658 C CA . VAL A 1 241 ? -3.76523 -1.04618 -49.45331 1.000 21.12458 221 VAL A CA 1
ATOM 1659 C C . VAL A 1 241 ? -4.60551 -1.55807 -50.61201 1.000 25.74577 221 VAL A C 1
ATOM 1660 O O . VAL A 1 241 ? -4.06513 -1.99235 -51.63668 1.000 25.47163 221 VAL A O 1
ATOM 1664 N N . ASN A 1 242 ? -5.93003 -1.50116 -50.44426 1.000 19.47304 222 ASN A N 1
ATOM 1665 C CA . ASN A 1 242 ? -6.87057 -1.87591 -51.49483 1.000 22.61664 222 ASN A CA 1
ATOM 1666 C C . ASN A 1 242 ? -7.08024 -0.65823 -52.39434 1.000 22.83948 222 ASN A C 1
ATOM 1667 O O . ASN A 1 242 ? -8.09444 0.04763 -52.35424 1.000 23.19612 222 ASN A O 1
ATOM 1672 N N . SER A 1 243 ? -6.04872 -0.39288 -53.19183 1.000 23.94026 223 SER A N 1
ATOM 1673 C CA . SER A 1 243 ? -6.09176 0.66966 -54.18343 1.000 27.97123 223 SER A CA 1
ATOM 1674 C C . SER A 1 243 ? -5.07338 0.31415 -55.25442 1.000 26.39225 223 SER A C 1
ATOM 1675 O O . SER A 1 243 ? -4.34562 -0.67292 -55.12919 1.000 28.46252 223 SER A O 1
ATOM 1678 N N . PHE A 1 244 ? -5.03548 1.11408 -56.32433 1.000 30.65444 224 PHE A N 1
ATOM 1679 C CA . PHE A 1 244 ? -3.99638 0.91811 -57.33092 1.000 27.49092 224 PHE A CA 1
ATOM 1680 C C . PHE A 1 244 ? -3.23974 2.21867 -57.55568 1.000 28.23213 224 PHE A C 1
ATOM 1681 O O . PHE A 1 244 ? -3.80578 3.31586 -57.47426 1.000 27.51196 224 PHE A O 1
ATOM 1689 N N . TYR A 1 245 ? -1.93203 2.06737 -57.79166 1.000 32.15041 225 TYR A N 1
ATOM 1690 C CA . TYR A 1 245 ? -1.03034 3.21259 -57.84358 1.000 30.45843 225 TYR A CA 1
ATOM 1691 C C . TYR A 1 245 ? -1.53872 4.26751 -58.81290 1.000 28.12766 225 TYR A C 1
ATOM 1692 O O . TYR A 1 245 ? -1.62376 5.45246 -58.47541 1.000 26.61886 225 TYR A O 1
ATOM 1701 N N . GLU A 1 246 ? -1.93893 3.83639 -60.01056 1.000 33.99121 226 GLU A N 1
ATOM 1702 C CA . GLU A 1 246 ? -2.29441 4.79023 -61.05055 1.000 39.36770 226 GLU A CA 1
ATOM 1703 C C . GLU A 1 246 ? -3.55654 5.57651 -60.70232 1.000 36.94632 226 GLU A C 1
ATOM 1704 O O . GLU A 1 246 ? -3.75663 6.67216 -61.24062 1.000 32.14453 226 GLU A O 1
ATOM 1710 N N . LEU A 1 247 ? -4.37509 5.07023 -59.76810 1.000 35.49663 227 LEU A N 1
ATOM 1711 C CA . LEU A 1 247 ? -5.57230 5.78691 -59.32063 1.000 30.41469 227 LEU A CA 1
ATOM 1712 C C . LEU A 1 247 ? -5.23320 7.04963 -58.53446 1.000 30.85111 227 LEU A C 1
ATOM 1713 O O . LEU A 1 247 ? -5.89381 8.08294 -58.69752 1.000 32.86320 227 LEU A O 1
ATOM 1718 N N . GLU A 1 248 ? -4.24785 6.97948 -57.63640 1.000 25.95899 228 GLU A N 1
ATOM 1719 C CA . GLU A 1 248 ? -3.97288 8.10883 -56.75116 1.000 26.97040 228 GLU A CA 1
ATOM 1720 C C . GLU A 1 248 ? -2.47114 8.18037 -56.47519 1.000 37.97529 228 GLU A C 1
ATOM 1721 O O . GLU A 1 248 ? -2.03351 8.04776 -55.32057 1.000 29.90652 228 GLU A O 1
ATOM 1727 N N . PRO A 1 249 ? -1.65219 8.41819 -57.50986 1.000 37.59390 229 PRO A N 1
ATOM 1728 C CA . PRO A 1 249 ? -0.19120 8.29475 -57.33206 1.000 35.23920 229 PRO A CA 1
ATOM 1729 C C . PRO A 1 249 ? 0.39590 9.27580 -56.33667 1.000 33.03359 229 PRO A C 1
ATOM 1730 O O . PRO A 1 249 ? 1.33693 8.91638 -55.61667 1.000 36.05684 229 PRO A O 1
ATOM 1734 N N . ASN A 1 250 ? -0.12672 10.50766 -56.27224 1.000 28.86872 230 ASN A N 1
ATOM 1735 C CA . ASN A 1 250 ? 0.40373 11.48196 -55.32363 1.000 32.67112 230 ASN A CA 1
ATOM 1736 C C . ASN A 1 250 ? 0.27687 10.98177 -53.89140 1.000 35.73219 230 ASN A C 1
ATOM 1737 O O . ASN A 1 250 ? 1.14028 11.25280 -53.05138 1.000 29.15681 230 ASN A O 1
ATOM 1742 N N . TYR A 1 251 ? -0.76348 10.20837 -53.60857 1.000 34.96317 231 TYR A N 1
ATOM 1743 C CA . TYR A 1 251 ? -1.01898 9.75728 -52.25145 1.000 31.15414 231 TYR A CA 1
ATOM 1744 C C . TYR A 1 251 ? -0.41161 8.39618 -51.96924 1.000 30.00119 231 TYR A C 1
ATOM 1745 O O . TYR A 1 251 ? 0.01680 8.14707 -50.83482 1.000 29.51097 231 TYR A O 1
ATOM 1754 N N . ALA A 1 252 ? -0.30632 7.53328 -52.97963 1.000 25.76469 232 ALA A N 1
ATOM 1755 C CA . ALA A 1 252 ? 0.55150 6.36185 -52.85152 1.000 29.73685 232 ALA A CA 1
ATOM 1756 C C . ALA A 1 252 ? 1.97695 6.77327 -52.50389 1.000 34.14991 232 ALA A C 1
ATOM 1757 O O . ALA A 1 252 ? 2.64549 6.11404 -51.69990 1.000 26.14394 232 ALA A O 1
ATOM 1759 N N . GLU A 1 253 ? 2.45519 7.87408 -53.08628 1.000 33.37317 233 GLU A N 1
ATOM 1760 C CA . GLU A 1 253 ? 3.79692 8.34131 -52.75617 1.000 38.27241 233 GLU A CA 1
ATOM 1761 C C . GLU A 1 253 ? 3.82163 9.02722 -51.39795 1.000 29.35202 233 GLU A C 1
ATOM 1762 O O . GLU A 1 253 ? 4.71427 8.76176 -50.58405 1.000 35.24132 233 GLU A O 1
ATOM 1768 N N . PHE A 1 254 ? 2.84621 9.90654 -51.13482 1.000 28.35213 234 PHE A N 1
ATOM 1769 C CA . PHE A 1 254 ? 2.81027 10.64624 -49.87949 1.000 24.95341 234 PHE A CA 1
ATOM 1770 C C . PHE A 1 254 ? 2.79148 9.71039 -48.68369 1.000 33.34645 234 PHE A C 1
ATOM 1771 O O . PHE A 1 254 ? 3.43318 9.98839 -47.66248 1.000 27.81358 234 PHE A O 1
ATOM 1779 N N . PHE A 1 255 ? 2.01964 8.62153 -48.77733 1.000 30.32187 235 PHE A N 1
ATOM 1780 C CA . PHE A 1 255 ? 1.92525 7.66835 -47.67707 1.000 24.92284 235 PHE A CA 1
ATOM 1781 C C . PHE A 1 255 ? 3.28096 7.04653 -47.37725 1.000 29.91151 235 PHE A C 1
ATOM 1782 O O . PHE A 1 255 ? 3.62873 6.82083 -46.21436 1.000 31.86119 235 PHE A O 1
ATOM 1790 N N . ARG A 1 256 ? 4.06353 6.77310 -48.41836 1.000 30.44952 236 ARG A N 1
ATOM 1791 C CA . ARG A 1 256 ? 5.35090 6.11715 -48.27120 1.000 26.99282 236 ARG A CA 1
ATOM 1792 C C . ARG A 1 256 ? 6.48920 7.08678 -47.98433 1.000 34.36732 236 ARG A C 1
ATOM 1793 O O . ARG A 1 256 ? 7.43176 6.73015 -47.26967 1.000 39.65482 236 ARG A O 1
ATOM 1801 N N . LYS A 1 257 ? 6.43818 8.29049 -48.54244 1.000 32.91940 237 LYS A N 1
ATOM 1802 C CA . LYS A 1 257 ? 7.55049 9.23958 -48.41570 1.000 31.92191 237 LYS A CA 1
ATOM 1803 C C . LYS A 1 257 ? 7.32118 10.16728 -47.22483 1.000 33.55066 237 LYS A C 1
ATOM 1804 O O . LYS A 1 257 ? 7.94954 10.00573 -46.17724 1.000 44.30011 237 LYS A O 1
ATOM 1810 N N . GLU A 1 258 ? 6.39757 11.12420 -47.37247 1.000 30.51328 238 GLU A N 1
ATOM 1811 C CA . GLU A 1 258 ? 6.16035 12.09404 -46.30948 1.000 32.02996 238 GLU A CA 1
ATOM 1812 C C . GLU A 1 258 ? 5.67369 11.43963 -45.02249 1.000 32.63927 238 GLU A C 1
ATOM 1813 O O . GLU A 1 258 ? 5.95251 11.94743 -43.93369 1.000 28.98361 238 GLU A O 1
ATOM 1819 N N . LEU A 1 259 ? 4.90087 10.35558 -45.11103 1.000 31.12753 239 LEU A N 1
ATOM 1820 C CA . LEU A 1 259 ? 4.42450 9.71262 -43.88948 1.000 28.96652 239 LEU A CA 1
ATOM 1821 C C . LEU A 1 259 ? 5.22288 8.46987 -43.51874 1.000 28.19843 239 LEU A C 1
ATOM 1822 O O . LEU A 1 259 ? 5.02835 7.93620 -42.42163 1.000 29.06461 239 LEU A O 1
ATOM 1827 N N . GLY A 1 260 ? 6.12012 8.00547 -44.38905 1.000 27.22577 240 GLY A N 1
ATOM 1828 C CA . GLY A 1 260 ? 7.10030 7.00697 -44.00136 1.000 32.14668 240 GLY A CA 1
ATOM 1829 C C . GLY A 1 260 ? 6.61275 5.57947 -43.89472 1.000 33.84204 240 GLY A C 1
ATOM 1830 O O . GLY A 1 260 ? 7.32719 4.74662 -43.32828 1.000 26.28199 240 GLY A O 1
ATOM 1831 N N . ARG A 1 261 ? 5.42913 5.25699 -44.41262 1.000 29.42109 241 ARG A N 1
ATOM 1832 C CA . ARG A 1 261 ? 4.92746 3.89507 -44.30205 1.000 30.73187 241 ARG A CA 1
ATOM 1833 C C . ARG A 1 261 ? 5.50216 3.01250 -45.40490 1.000 26.90794 241 ARG A C 1
ATOM 1834 O O . ARG A 1 261 ? 5.76532 3.46737 -46.51898 1.000 31.33097 241 ARG A O 1
ATOM 1842 N N . ARG A 1 262 ? 5.69100 1.73671 -45.07716 1.000 24.27407 242 ARG A N 1
ATOM 1843 C CA . ARG A 1 262 ? 5.91732 0.68207 -46.05872 1.000 29.67300 242 ARG A CA 1
ATOM 1844 C C . ARG A 1 262 ? 4.55784 0.14783 -46.48862 1.000 27.99182 242 ARG A C 1
ATOM 1845 O O . ARG A 1 262 ? 3.77502 -0.28850 -45.64249 1.000 27.10901 242 ARG A O 1
ATOM 1853 N N . ALA A 1 263 ? 4.26556 0.19172 -47.78773 1.000 25.72208 243 ALA A N 1
ATOM 1854 C CA . ALA A 1 263 ? 2.93488 -0.18856 -48.25127 1.000 23.48087 243 ALA A CA 1
ATOM 1855 C C . ALA A 1 263 ? 3.01692 -0.90708 -49.58527 1.000 28.24512 243 ALA A C 1
ATOM 1856 O O . ALA A 1 263 ? 3.93946 -0.70121 -50.37863 1.000 29.65546 243 ALA A O 1
ATOM 1858 N N . TRP A 1 264 ? 2.00480 -1.72641 -49.84088 1.000 22.91664 244 TRP A N 1
ATOM 1859 C CA . TRP A 1 264 ? 1.82387 -2.37566 -51.12717 1.000 28.24485 244 TRP A CA 1
ATOM 1860 C C . TRP A 1 264 ? 0.40229 -2.10543 -51.58498 1.000 33.78863 244 TRP A C 1
ATOM 1861 O O . TRP A 1 264 ? -0.54406 -2.31221 -50.81544 1.000 30.24907 244 TRP A O 1
ATOM 1872 N N . ASN A 1 265 ? 0.25124 -1.63785 -52.82623 1.000 30.55161 245 ASN A N 1
ATOM 1873 C CA . ASN A 1 265 ? -1.06284 -1.39909 -53.41999 1.000 30.89377 245 ASN A CA 1
ATOM 1874 C C . ASN A 1 265 ? -1.40941 -2.58229 -54.31293 1.000 30.51102 245 ASN A C 1
ATOM 1875 O O . ASN A 1 265 ? -0.71659 -2.83590 -55.30586 1.000 35.09243 245 ASN A O 1
ATOM 1880 N N . ILE A 1 266 ? -2.46685 -3.32211 -53.95201 1.000 28.32026 246 ILE A N 1
ATOM 1881 C CA . ILE A 1 266 ? -2.75791 -4.58343 -54.62973 1.000 25.88297 246 ILE A CA 1
ATOM 1882 C C . ILE A 1 266 ? -4.19599 -4.65177 -55.12658 1.000 26.04467 246 ILE A C 1
ATOM 1883 O O . ILE A 1 266 ? -4.68029 -5.73391 -55.48535 1.000 28.69659 246 ILE A O 1
ATOM 1888 N N . GLY A 1 267 ? -4.88845 -3.51704 -55.13273 1.000 25.26422 247 GLY A N 1
ATOM 1889 C CA . GLY A 1 267 ? -6.29854 -3.48352 -55.46711 1.000 28.16676 247 GLY A CA 1
ATOM 1890 C C . GLY A 1 267 ? -6.57413 -2.97694 -56.87110 1.000 34.80868 247 GLY A C 1
ATOM 1891 O O . GLY A 1 267 ? -5.64711 -2.63746 -57.61625 1.000 32.86803 247 GLY A O 1
ATOM 1892 N N . PRO A 1 268 ? -7.86378 -2.89965 -57.26470 1.000 36.28123 248 PRO A N 1
ATOM 1893 C CA . PRO A 1 268 ? -9.04366 -3.29731 -56.47671 1.000 29.39934 248 PRO A CA 1
ATOM 1894 C C . PRO A 1 268 ? -9.09516 -4.79511 -56.29983 1.000 30.47880 248 PRO A C 1
ATOM 1895 O O . PRO A 1 268 ? -9.05723 -5.53480 -57.28396 1.000 32.24495 248 PRO A O 1
ATOM 1899 N N . VAL A 1 269 ? -9.14425 -5.25725 -55.04612 1.000 24.10040 249 VAL A N 1
ATOM 1900 C CA . VAL A 1 269 ? -8.98658 -6.67830 -54.79547 1.000 23.17246 249 VAL A CA 1
ATOM 1901 C C . VAL A 1 269 ? -10.19129 -7.46921 -55.28646 1.000 27.45716 249 VAL A C 1
ATOM 1902 O O . VAL A 1 269 ? -10.07768 -8.68315 -55.50297 1.000 37.18650 249 VAL A O 1
ATOM 1906 N N . SER A 1 270 ? -11.33428 -6.81422 -55.50050 1.000 28.63187 250 SER A N 1
ATOM 1907 C CA . SER A 1 270 ? -12.52876 -7.53708 -55.93997 1.000 37.89094 250 SER A CA 1
ATOM 1908 C C . SER A 1 270 ? -12.40298 -8.07722 -57.35954 1.000 44.63100 250 SER A C 1
ATOM 1909 O O . SER A 1 270 ? -13.15662 -8.98267 -57.72941 1.000 42.59939 250 SER A O 1
ATOM 1912 N N . LEU A 1 271 ? -11.47507 -7.55017 -58.16164 1.000 37.15484 251 LEU A N 1
ATOM 1913 C CA . LEU A 1 271 ? -11.33870 -8.03613 -59.53452 1.000 41.79515 251 LEU A CA 1
ATOM 1914 C C . LEU A 1 271 ? -10.71149 -9.42181 -59.59474 1.000 57.21325 251 LEU A C 1
ATOM 1915 O O . LEU A 1 271 ? -10.80248 -10.07980 -60.63695 1.000 50.79051 251 LEU A O 1
ATOM 1920 N N . CYS A 1 272 ? -10.07056 -9.86023 -58.50656 1.000 62.27308 252 CYS A N 1
ATOM 1921 C CA . CYS A 1 272 ? -9.53230 -11.20808 -58.33722 1.000 72.20511 252 CYS A CA 1
ATOM 1922 C C . CYS A 1 272 ? -10.40194 -12.27285 -58.99169 1.000 61.71108 252 CYS A C 1
ATOM 1923 O O . CYS A 1 272 ? -9.98122 -12.92263 -59.95542 1.000 73.47100 252 CYS A O 1
ATOM 1926 N N . ASN A 1 273 ? -11.61526 -12.45348 -58.47252 1.000 69.09408 253 ASN A N 1
ATOM 1927 C CA . ASN A 1 273 ? -12.54931 -13.44957 -58.99835 1.000 87.09576 253 ASN A CA 1
ATOM 1928 C C . ASN A 1 273 ? -13.34780 -12.82954 -60.14662 1.000 85.17385 253 ASN A C 1
ATOM 1929 O O . ASN A 1 273 ? -14.55542 -12.59246 -60.06468 1.000 78.45668 253 ASN A O 1
ATOM 1934 N N . ARG A 1 274 ? -12.63024 -12.59617 -61.24589 1.000 88.28105 254 ARG A N 1
ATOM 1935 C CA . ARG A 1 274 ? -13.18027 -12.00822 -62.46580 1.000 83.38196 254 ARG A CA 1
ATOM 1936 C C . ARG A 1 274 ? -12.08598 -11.86479 -63.51770 1.000 81.70166 254 ARG A C 1
ATOM 1937 O O . ARG A 1 274 ? -11.67956 -12.85344 -64.13322 1.000 85.22364 254 ARG A O 1
ATOM 1945 N N . GLU A 1 290 ? -31.08167 -13.68676 -64.99392 1.000 85.16674 270 GLU A N 1
ATOM 1946 C CA . GLU A 1 290 ? -30.07214 -13.51695 -63.95479 1.000 88.30762 270 GLU A CA 1
ATOM 1947 C C . GLU A 1 290 ? -30.75716 -12.98014 -62.68243 1.000 88.53076 270 GLU A C 1
ATOM 1948 O O . GLU A 1 290 ? -31.29950 -13.75110 -61.88702 1.000 86.56483 270 GLU A O 1
ATOM 1954 N N . HIS A 1 291 ? -30.72899 -11.66424 -62.50382 1.000 83.87045 271 HIS A N 1
ATOM 1955 C CA . HIS A 1 291 ? -31.51205 -10.96490 -61.50323 1.000 74.19258 271 HIS A CA 1
ATOM 1956 C C . HIS A 1 291 ? -32.55401 -10.14252 -62.24392 1.000 65.15633 271 HIS A C 1
ATOM 1957 O O . HIS A 1 291 ? -32.32466 -9.69509 -63.37162 1.000 64.86348 271 HIS A O 1
ATOM 1964 N N . GLU A 1 292 ? -33.70606 -9.95290 -61.60347 1.000 67.17312 272 GLU A N 1
ATOM 1965 C CA . GLU A 1 292 ? -34.81673 -9.30196 -62.28526 1.000 63.74182 272 GLU A CA 1
ATOM 1966 C C . GLU A 1 292 ? -34.48150 -7.85948 -62.65549 1.000 55.14662 272 GLU A C 1
ATOM 1967 O O . GLU A 1 292 ? -34.93080 -7.37012 -63.69787 1.000 51.17474 272 GLU A O 1
ATOM 1973 N N . CYS A 1 293 ? -33.69280 -7.16241 -61.82532 1.000 57.44818 273 CYS A N 1
ATOM 1974 C CA . CYS A 1 293 ? -33.35896 -5.76986 -62.12441 1.000 42.04146 273 CYS A CA 1
ATOM 1975 C C . CYS A 1 293 ? -32.44459 -5.66103 -63.33962 1.000 47.61874 273 CYS A C 1
ATOM 1976 O O . CYS A 1 293 ? -32.47429 -4.65082 -64.05364 1.000 44.60051 273 CYS A O 1
ATOM 1979 N N . LEU A 1 294 ? -31.63860 -6.68848 -63.60795 1.000 48.67138 274 LEU A N 1
ATOM 1980 C CA . LEU A 1 294 ? -30.80662 -6.65407 -64.80676 1.000 53.79672 274 LEU A CA 1
ATOM 1981 C C . LEU A 1 294 ? -31.64420 -6.84475 -66.07213 1.000 48.26709 274 LEU A C 1
ATOM 1982 O O . LEU A 1 294 ? -31.40641 -6.17637 -67.08749 1.000 48.26417 274 LEU A O 1
ATOM 1987 N N . LYS A 1 295 ? -32.64587 -7.72964 -66.02189 1.000 53.62793 275 LYS A N 1
ATOM 1988 C CA . LYS A 1 295 ? -33.61116 -7.81980 -67.11523 1.000 44.56028 275 LYS A CA 1
ATOM 1989 C C . LYS A 1 295 ? -34.35827 -6.50287 -67.28408 1.000 46.89492 275 LYS A C 1
ATOM 1990 O O . LYS A 1 295 ? -34.63167 -6.07138 -68.41004 1.000 50.85144 275 LYS A O 1
ATOM 1996 N N . TRP A 1 296 ? -34.71096 -5.86169 -66.16456 1.000 44.21247 276 TRP A N 1
ATOM 1997 C CA . TRP A 1 296 ? -35.34167 -4.54414 -66.20190 1.000 42.03910 276 TRP A CA 1
ATOM 1998 C C . TRP A 1 296 ? -34.45471 -3.52737 -66.90668 1.000 40.18702 276 TRP A C 1
ATOM 1999 O O . TRP A 1 296 ? -34.94787 -2.65974 -67.63552 1.000 46.30799 276 TRP A O 1
ATOM 2010 N N . LEU A 1 297 ? -33.13924 -3.61993 -66.69133 1.000 34.89671 277 LEU A N 1
ATOM 2011 C CA . LEU A 1 297 ? -32.19733 -2.68017 -67.28653 1.000 35.82808 277 LEU A CA 1
ATOM 2012 C C . LEU A 1 297 ? -31.94429 -2.93976 -68.76910 1.000 38.77906 277 LEU A C 1
ATOM 2013 O O . LEU A 1 297 ? -31.66911 -1.98906 -69.51142 1.000 37.48080 277 LEU A O 1
ATOM 2018 N N . ASN A 1 298 ? -32.01944 -4.20300 -69.20950 1.000 45.17407 278 ASN A N 1
ATOM 2019 C CA . ASN A 1 298 ? -31.67528 -4.54958 -70.59246 1.000 44.28140 278 ASN A CA 1
ATOM 2020 C C . ASN A 1 298 ? -32.41379 -3.69275 -71.61763 1.000 37.71930 278 ASN A C 1
ATOM 2021 O O . ASN A 1 298 ? -31.89941 -3.45489 -72.71552 1.000 45.77850 278 ASN A O 1
ATOM 2026 N N . SER A 1 299 ? -33.61389 -3.22786 -71.28794 1.000 48.55561 279 SER A N 1
ATOM 2027 C CA . SER A 1 299 ? -34.43950 -2.45093 -72.20829 1.000 61.04412 279 SER A CA 1
ATOM 2028 C C . SER A 1 299 ? -34.02834 -0.98246 -72.35056 1.000 59.88330 279 SER A C 1
ATOM 2029 O O . SER A 1 299 ? -34.68842 -0.24910 -73.09490 1.000 59.09607 279 SER A O 1
ATOM 2032 N N . LYS A 1 300 ? -33.01006 -0.50555 -71.64342 1.000 37.98397 280 LYS A N 1
ATOM 2033 C CA . LYS A 1 300 ? -32.89108 0.92707 -71.41877 1.000 38.34680 280 LYS A CA 1
ATOM 2034 C C . LYS A 1 300 ? -31.66869 1.51945 -72.10879 1.000 37.89270 280 LYS A C 1
ATOM 2035 O O . LYS A 1 300 ? -30.71947 0.81584 -72.46388 1.000 40.08822 280 LYS A O 1
ATOM 2041 N N . LYS A 1 301 ? -31.72142 2.84047 -72.28688 1.000 39.53928 281 LYS A N 1
ATOM 2042 C CA . LYS A 1 301 ? -30.65750 3.58715 -72.94181 1.000 32.40675 281 LYS A CA 1
ATOM 2043 C C . LYS A 1 301 ? -29.36403 3.52356 -72.13968 1.000 40.16163 281 LYS A C 1
ATOM 2044 O O . LYS A 1 301 ? -29.37137 3.53373 -70.90622 1.000 39.43923 281 LYS A O 1
ATOM 2050 N N . LYS A 1 302 ? -28.24412 3.51286 -72.86076 1.000 35.69240 282 LYS A N 1
ATOM 2051 C CA . LYS A 1 302 ? -26.93588 3.57207 -72.22119 1.000 38.42266 282 LYS A CA 1
ATOM 2052 C C . LYS A 1 302 ? -26.82456 4.81606 -71.34167 1.000 36.07506 282 LYS A C 1
ATOM 2053 O O . LYS A 1 302 ? -27.20029 5.91918 -71.75391 1.000 32.93728 282 LYS A O 1
ATOM 2059 N N . ASN A 1 303 ? -26.33221 4.61917 -70.11105 1.000 40.61998 283 ASN A N 1
ATOM 2060 C CA . ASN A 1 303 ? -26.02861 5.70169 -69.16769 1.000 32.26370 283 ASN A CA 1
ATOM 2061 C C . ASN A 1 303 ? -27.26247 6.52389 -68.79448 1.000 37.38861 283 ASN A C 1
ATOM 2062 O O . ASN A 1 303 ? -27.15677 7.71190 -68.47875 1.000 44.69700 283 ASN A O 1
ATOM 2067 N N . SER A 1 304 ? -28.44241 5.90919 -68.79038 1.000 33.67162 284 SER A N 1
ATOM 2068 C CA . SER A 1 304 ? -29.67325 6.65443 -68.55022 1.000 38.87046 284 SER A CA 1
ATOM 2069 C C . SER A 1 304 ? -30.28189 6.41283 -67.17677 1.000 35.64894 284 SER A C 1
ATOM 2070 O O . SER A 1 304 ? -31.24928 7.09394 -66.82895 1.000 37.50845 284 SER A O 1
ATOM 2073 N N . VAL A 1 305 ? -29.75515 5.47299 -66.39062 1.000 38.02127 285 VAL A N 1
ATOM 2074 C CA . VAL A 1 305 ? -30.35402 5.08724 -65.11505 1.000 29.80955 285 VAL A CA 1
ATOM 2075 C C . VAL A 1 305 ? -29.38650 5.43674 -63.99157 1.000 36.45219 285 VAL A C 1
ATOM 2076 O O . VAL A 1 305 ? -28.16956 5.29550 -64.14785 1.000 29.95029 285 VAL A O 1
ATOM 2080 N N . ILE A 1 306 ? -29.92685 5.90869 -62.86682 1.000 34.88147 286 ILE A N 1
ATOM 2081 C CA . ILE A 1 306 ? -29.13719 6.24885 -61.68437 1.000 37.03895 286 ILE A CA 1
ATOM 2082 C C . ILE A 1 306 ? -29.30825 5.15138 -60.64902 1.000 33.24802 286 ILE A C 1
ATOM 2083 O O . ILE A 1 306 ? -30.43653 4.75349 -60.34374 1.000 30.49509 286 ILE A O 1
ATOM 2088 N N . TYR A 1 307 ? -28.19640 4.69007 -60.08507 1.000 31.45398 287 TYR A N 1
ATOM 2089 C CA . TYR A 1 307 ? -28.19541 3.70218 -59.01573 1.000 36.74397 287 TYR A CA 1
ATOM 2090 C C . TYR A 1 307 ? -27.92826 4.39653 -57.68437 1.000 30.45370 287 TYR A C 1
ATOM 2091 O O . TYR A 1 307 ? -26.99626 5.19978 -57.58514 1.000 27.90590 287 TYR A O 1
ATOM 2100 N N . ILE A 1 308 ? -28.75950 4.11258 -56.67391 1.000 28.29110 288 ILE A N 1
ATOM 2101 C CA . ILE A 1 308 ? -28.64950 4.74379 -55.35406 1.000 27.36817 288 ILE A CA 1
ATOM 2102 C C . ILE A 1 308 ? -28.51282 3.63972 -54.31416 1.000 27.66403 288 ILE A C 1
ATOM 2103 O O . ILE A 1 308 ? -29.38612 2.77325 -54.21299 1.000 25.37379 288 ILE A O 1
ATOM 2108 N N . CYS A 1 309 ? -27.42036 3.66100 -53.54565 1.000 26.22952 289 CYS A N 1
ATOM 2109 C CA . CYS A 1 309 ? -27.24854 2.67286 -52.48560 1.000 27.34255 289 CYS A CA 1
ATOM 2110 C C . CYS A 1 309 ? -26.26800 3.21033 -51.44940 1.000 29.80267 289 CYS A C 1
ATOM 2111 O O . CYS A 1 309 ? -25.21094 3.73575 -51.81227 1.000 28.39656 289 CYS A O 1
ATOM 2114 N N . PHE A 1 310 ? -26.60881 3.06149 -50.16299 1.000 25.22918 290 PHE A N 1
ATOM 2115 C CA . PHE A 1 310 ? -25.80959 3.63076 -49.08262 1.000 27.53547 290 PHE A CA 1
ATOM 2116 C C . PHE A 1 310 ? -24.98005 2.60745 -48.31291 1.000 31.10428 290 PHE A C 1
ATOM 2117 O O . PHE A 1 310 ? -24.55515 2.88353 -47.18233 1.000 27.75527 290 PHE A O 1
ATOM 2125 N N . GLY A 1 311 ? -24.71298 1.45556 -48.90521 1.000 29.86464 291 GLY A N 1
ATOM 2126 C CA . GLY A 1 311 ? -23.75542 0.52271 -48.34710 1.000 31.72417 291 GLY A CA 1
ATOM 2127 C C . GLY A 1 311 ? -24.32061 -0.37976 -47.26067 1.000 29.33131 291 GLY A C 1
ATOM 2128 O O . GLY A 1 311 ? -25.53067 -0.50557 -47.05888 1.000 39.20414 291 GLY A O 1
ATOM 2129 N N . SER A 1 312 ? -23.39350 -1.00604 -46.53351 1.000 29.47479 292 SER A N 1
ATOM 2130 C CA . SER A 1 312 ? -23.75262 -1.97480 -45.50000 1.000 47.75667 292 SER A CA 1
ATOM 2131 C C . SER A 1 312 ? -24.07151 -1.29145 -44.17943 1.000 54.66685 292 SER A C 1
ATOM 2132 O O . SER A 1 312 ? -24.93911 -1.75296 -43.42720 1.000 57.88258 292 SER A O 1
ATOM 2135 N N . THR A 1 313 ? -23.36517 -0.21129 -43.87102 1.000 45.51931 293 THR A N 1
ATOM 2136 C CA . THR A 1 313 ? -23.58505 0.52965 -42.63694 1.000 44.49354 293 THR A CA 1
ATOM 2137 C C . THR A 1 313 ? -24.81646 1.42458 -42.71004 1.000 48.44534 293 THR A C 1
ATOM 2138 O O . THR A 1 313 ? -25.04255 2.21461 -41.78584 1.000 53.13931 293 THR A O 1
ATOM 2142 N N . ALA A 1 314 ? -25.59727 1.32502 -43.79124 1.000 45.96129 294 ALA A N 1
ATOM 2143 C CA . ALA A 1 314 ? -26.76791 2.17059 -44.00604 1.000 53.59738 294 ALA A CA 1
ATOM 2144 C C . ALA A 1 314 ? -27.76309 2.09524 -42.85470 1.000 49.71223 294 ALA A C 1
ATOM 2145 O O . ALA A 1 314 ? -28.35541 1.03988 -42.59885 1.000 44.67209 294 ALA A O 1
ATOM 2147 N N . HIS A 1 315 ? -27.93552 3.21998 -42.15937 1.000 51.91985 295 HIS A N 1
ATOM 2148 C CA . HIS A 1 315 ? -28.90215 3.40452 -41.07458 1.000 60.76712 295 HIS A CA 1
ATOM 2149 C C . HIS A 1 315 ? -29.67499 4.67828 -41.40073 1.000 54.67916 295 HIS A C 1
ATOM 2150 O O . HIS A 1 315 ? -29.27928 5.77089 -40.98472 1.000 56.19598 295 HIS A O 1
ATOM 2157 N N . GLN A 1 316 ? -30.77114 4.53980 -42.14237 1.000 37.45595 296 GLN A N 1
ATOM 2158 C CA . GLN A 1 316 ? -31.44723 5.67710 -42.74720 1.000 36.97492 296 GLN A CA 1
ATOM 2159 C C . GLN A 1 316 ? -32.84467 5.81117 -42.16818 1.000 40.87168 296 GLN A C 1
ATOM 2160 O O . GLN A 1 316 ? -33.55203 4.81323 -41.99851 1.000 40.64053 296 GLN A O 1
ATOM 2166 N N . ILE A 1 317 ? -33.22416 7.04498 -41.84146 1.000 33.13579 297 ILE A N 1
ATOM 2167 C CA . ILE A 1 317 ? -34.49469 7.31433 -41.18626 1.000 33.15682 297 ILE A CA 1
ATOM 2168 C C . ILE A 1 317 ? -35.53677 7.68468 -42.23199 1.000 33.20938 297 ILE A C 1
ATOM 2169 O O . ILE A 1 317 ? -35.22506 8.16068 -43.33380 1.000 30.24703 297 ILE A O 1
ATOM 2174 N N . ALA A 1 318 ? -36.79281 7.44063 -41.88256 1.000 32.58695 298 ALA A N 1
ATOM 2175 C CA . ALA A 1 318 ? -37.90767 7.67089 -42.79997 1.000 32.04305 298 ALA A CA 1
ATOM 2176 C C . ALA A 1 318 ? -37.94498 9.07438 -43.40424 1.000 27.15645 298 ALA A C 1
ATOM 2177 O O . ALA A 1 318 ? -38.17273 9.18090 -44.62132 1.000 31.69958 298 ALA A O 1
ATOM 2179 N N . PRO A 1 319 ? -37.74615 10.17180 -42.65122 1.000 27.53546 299 PRO A N 1
ATOM 2180 C CA . PRO A 1 319 ? -37.74753 11.50257 -43.29942 1.000 35.58152 299 PRO A CA 1
ATOM 2181 C C . PRO A 1 319 ? -36.69888 11.65697 -44.38813 1.000 32.96394 299 PRO A C 1
ATOM 2182 O O . PRO A 1 319 ? -36.94835 12.30670 -45.41915 1.000 33.64194 299 PRO A O 1
ATOM 2186 N N . GLN A 1 320 ? -35.51820 11.06300 -44.19043 1.000 29.00353 300 GLN A N 1
ATOM 2187 C CA . GLN A 1 320 ? -34.47838 11.16653 -45.20448 1.000 31.88149 300 GLN A CA 1
ATOM 2188 C C . GLN A 1 320 ? -34.87886 10.42476 -46.47393 1.000 27.01719 300 GLN A C 1
ATOM 2189 O O . GLN A 1 320 ? -34.72507 10.94092 -47.59025 1.000 30.84401 300 GLN A O 1
ATOM 2195 N N . LEU A 1 321 ? -35.37544 9.19627 -46.31549 1.000 29.64564 301 LEU A N 1
ATOM 2196 C CA . LEU A 1 321 ? -35.85129 8.43709 -47.46315 1.000 28.82414 301 LEU A CA 1
ATOM 2197 C C . LEU A 1 321 ? -36.95327 9.19282 -48.18330 1.000 28.24754 301 LEU A C 1
ATOM 2198 O O . LEU A 1 321 ? -37.03588 9.16465 -49.41369 1.000 30.02296 301 LEU A O 1
ATOM 2203 N N . TYR A 1 322 ? -37.80044 9.88972 -47.42605 1.000 31.02114 302 TYR A N 1
ATOM 2204 C CA . TYR A 1 322 ? -38.89346 10.64152 -48.03179 1.000 34.06788 302 TYR A CA 1
ATOM 2205 C C . TYR A 1 322 ? -38.35722 11.74169 -48.94089 1.000 35.88755 302 TYR A C 1
ATOM 2206 O O . TYR A 1 322 ? -38.83949 11.92816 -50.07202 1.000 38.45288 302 TYR A O 1
ATOM 2215 N N . GLU A 1 323 ? -37.34759 12.48069 -48.46103 1.000 42.26713 303 GLU A N 1
ATOM 2216 C CA . GLU A 1 323 ? -36.74567 13.51603 -49.30318 1.000 34.90698 303 GLU A CA 1
ATOM 2217 C C . GLU A 1 323 ? -36.13583 12.91863 -50.56461 1.000 39.07757 303 GLU A C 1
ATOM 2218 O O . GLU A 1 323 ? -36.26731 13.48743 -51.66031 1.000 36.74207 303 GLU A O 1
ATOM 2224 N N . ILE A 1 324 ? -35.47671 11.75935 -50.43105 1.000 29.85039 304 ILE A N 1
ATOM 2225 C CA . ILE A 1 324 ? -34.88442 11.10405 -51.59615 1.000 29.81483 304 ILE A CA 1
ATOM 2226 C C . ILE A 1 324 ? -35.96374 10.74207 -52.60881 1.000 36.88938 304 ILE A C 1
ATOM 2227 O O . ILE A 1 324 ? -35.81219 10.97960 -53.81193 1.000 31.39300 304 ILE A O 1
ATOM 2232 N N . ALA A 1 325 ? -37.06734 10.15679 -52.13355 1.000 35.53383 305 ALA A N 1
ATOM 2233 C CA . ALA A 1 325 ? -38.14911 9.75286 -53.03153 1.000 35.00824 305 ALA A CA 1
ATOM 2234 C C . ALA A 1 325 ? -38.67407 10.94494 -53.81690 1.000 40.75050 305 ALA A C 1
ATOM 2235 O O . ALA A 1 325 ? -38.84436 10.87834 -55.04584 1.000 43.54037 305 ALA A O 1
ATOM 2237 N N . MET A 1 326 ? -38.93926 12.04773 -53.11730 1.000 33.44314 306 MET A N 1
ATOM 2238 C CA . MET A 1 326 ? -39.44135 13.23680 -53.79863 1.000 37.02467 306 MET A CA 1
ATOM 2239 C C . MET A 1 326 ? -38.44422 13.76175 -54.82385 1.000 42.71041 306 MET A C 1
ATOM 2240 O O . MET A 1 326 ? -38.83245 14.17021 -55.92536 1.000 39.55484 306 MET A O 1
ATOM 2245 N N . ALA A 1 327 ? -37.15495 13.76923 -54.48001 1.000 36.23751 307 ALA A N 1
ATOM 2246 C CA . ALA A 1 327 ? -36.15842 14.26448 -55.42118 1.000 31.14898 307 ALA A CA 1
ATOM 2247 C C . ALA A 1 327 ? -36.08546 13.37539 -56.65508 1.000 45.49833 307 ALA A C 1
ATOM 2248 O O . ALA A 1 327 ? -35.93985 13.86650 -57.78149 1.000 43.67613 307 ALA A O 1
ATOM 2250 N N . LEU A 1 328 ? -36.17506 12.05985 -56.45986 1.000 31.47562 308 LEU A N 1
ATOM 2251 C CA . LEU A 1 328 ? -36.12171 11.14286 -57.59363 1.000 42.85351 308 LEU A CA 1
ATOM 2252 C C . LEU A 1 328 ? -37.30941 11.35789 -58.52264 1.000 46.69251 308 LEU A C 1
ATOM 2253 O O . LEU A 1 328 ? -37.15416 11.37465 -59.75029 1.000 44.65984 308 LEU A O 1
ATOM 2258 N N . GLU A 1 329 ? -38.50366 11.53974 -57.95460 1.000 41.41707 309 GLU A N 1
ATOM 2259 C CA . GLU A 1 329 ? -39.67020 11.80477 -58.79204 1.000 50.66289 309 GLU A CA 1
ATOM 2260 C C . GLU A 1 329 ? -39.53291 13.13370 -59.53211 1.000 51.51953 309 GLU A C 1
ATOM 2261 O O . GLU A 1 329 ? -39.78854 13.21207 -60.73970 1.000 50.81398 309 GLU A O 1
ATOM 2267 N N . ALA A 1 330 ? -39.11807 14.19118 -58.82837 1.000 47.50698 310 ALA A N 1
ATOM 2268 C CA . ALA A 1 330 ? -39.00338 15.50073 -59.46587 1.000 44.62532 310 ALA A CA 1
ATOM 2269 C C . ALA A 1 330 ? -37.91544 15.53029 -60.53887 1.000 51.44206 310 ALA A C 1
ATOM 2270 O O . ALA A 1 330 ? -38.00811 16.31291 -61.49133 1.000 50.38790 310 ALA A O 1
ATOM 2272 N N . SER A 1 331 ? -36.87761 14.70322 -60.40151 1.000 46.53021 311 SER A N 1
ATOM 2273 C CA . SER A 1 331 ? -35.75012 14.74288 -61.32589 1.000 47.02951 311 SER A CA 1
ATOM 2274 C C . SER A 1 331 ? -36.08605 14.17427 -62.70022 1.000 45.02743 311 SER A C 1
ATOM 2275 O O . SER A 1 331 ? -35.35998 14.44608 -63.66091 1.000 44.98435 311 SER A O 1
ATOM 2278 N N . GLY A 1 332 ? -37.13693 13.36768 -62.81260 1.000 44.70405 312 GLY A N 1
ATOM 2279 C CA . GLY A 1 332 ? -37.44412 12.70935 -64.06276 1.000 44.18862 312 GLY A CA 1
ATOM 2280 C C . GLY A 1 332 ? -36.47522 11.62757 -64.48091 1.000 53.89296 312 GLY A C 1
ATOM 2281 O O . GLY A 1 332 ? -36.67799 11.02170 -65.54133 1.000 52.41116 312 GLY A O 1
ATOM 2282 N N . GLN A 1 333 ? -35.43873 11.35276 -63.68476 1.000 40.36035 313 GLN A N 1
ATOM 2283 C CA . GLN A 1 333 ? -34.43746 10.36110 -64.05196 1.000 32.79692 313 GLN A CA 1
ATOM 2284 C C . GLN A 1 333 ? -34.91961 8.96028 -63.70948 1.000 31.14457 313 GLN A C 1
ATOM 2285 O O . GLN A 1 333 ? -35.56092 8.74125 -62.68040 1.000 45.29879 313 GLN A O 1
ATOM 2291 N N . GLU A 1 334 ? -34.60929 8.01335 -64.58336 1.000 29.36139 314 GLU A N 1
ATOM 2292 C CA . GLU A 1 334 ? -34.84385 6.61749 -64.27332 1.000 27.67716 314 GLU A CA 1
ATOM 2293 C C . GLU A 1 334 ? -33.83612 6.17579 -63.21420 1.000 34.96142 314 GLU A C 1
ATOM 2294 O O . GLU A 1 334 ? -32.71514 6.68718 -63.15371 1.000 31.98256 314 GLU A O 1
ATOM 2300 N N . PHE A 1 335 ? -34.24261 5.23522 -62.35823 1.000 34.62678 315 PHE A N 1
ATOM 2301 C CA . PHE A 1 335 ? -33.42022 4.92535 -61.19277 1.000 37.57778 315 PHE A CA 1
ATOM 2302 C C . PHE A 1 335 ? -33.66249 3.51005 -60.68600 1.000 38.03429 315 PHE A C 1
ATOM 2303 O O . PHE A 1 335 ? -34.73785 2.93383 -60.87274 1.000 33.85302 315 PHE A O 1
ATOM 2311 N N . ILE A 1 336 ? -32.62243 2.96182 -60.05500 1.000 33.28498 316 ILE A N 1
ATOM 2312 C CA . ILE A 1 336 ? -32.69255 1.80260 -59.17868 1.000 30.62305 316 ILE A CA 1
ATOM 2313 C C . ILE A 1 336 ? -32.25690 2.27486 -57.79239 1.000 37.39161 316 ILE A C 1
ATOM 2314 O O . ILE A 1 336 ? -31.12336 2.73811 -57.62506 1.000 31.39992 316 ILE A O 1
ATOM 2319 N N . TRP A 1 337 ? -33.15477 2.18390 -56.81212 1.000 27.85892 317 TRP A N 1
ATOM 2320 C CA . TRP A 1 337 ? -32.93070 2.73877 -55.47709 1.000 31.06946 317 TRP A CA 1
ATOM 2321 C C . TRP A 1 337 ? -32.98085 1.59828 -54.46723 1.000 33.48363 317 TRP A C 1
ATOM 2322 O O . TRP A 1 337 ? -34.00357 0.91432 -54.35077 1.000 30.32343 317 TRP A O 1
ATOM 2333 N N . VAL A 1 338 ? -31.87205 1.37553 -53.76013 1.000 28.04865 318 VAL A N 1
ATOM 2334 C CA . VAL A 1 338 ? -31.74666 0.28991 -52.79718 1.000 30.66897 318 VAL A CA 1
ATOM 2335 C C . VAL A 1 338 ? -32.06522 0.85348 -51.42051 1.000 32.39233 318 VAL A C 1
ATOM 2336 O O . VAL A 1 338 ? -31.40671 1.79702 -50.96379 1.000 28.02853 318 VAL A O 1
ATOM 2340 N N A VAL A 1 339 ? -33.06216 0.27103 -50.75991 0.293 34.15656 319 VAL A N 1
ATOM 2341 N N B VAL A 1 339 ? -33.06401 0.28093 -50.75484 0.707 34.24174 319 VAL A N 1
ATOM 2342 C CA A VAL A 1 339 ? -33.48452 0.72464 -49.43872 0.293 33.83543 319 VAL A CA 1
ATOM 2343 C CA B VAL A 1 339 ? -33.42064 0.72891 -49.40697 0.707 33.90266 319 VAL A CA 1
ATOM 2344 C C A VAL A 1 339 ? -33.25342 -0.35833 -48.38446 0.293 34.73974 319 VAL A C 1
ATOM 2345 C C B VAL A 1 339 ? -33.27061 -0.39661 -48.38280 0.707 34.74557 319 VAL A C 1
ATOM 2346 O O A VAL A 1 339 ? -33.30907 -1.55380 -48.67892 0.293 37.47455 319 VAL A O 1
ATOM 2347 O O B VAL A 1 339 ? -33.62892 -1.54201 -48.65043 0.707 37.80621 319 VAL A O 1
ATOM 2354 N N . ASP A 1 351 ? -46.44990 5.80908 -47.50157 1.000 58.86647 331 ASP A N 1
ATOM 2355 C CA . ASP A 1 351 ? -46.53137 5.30032 -46.13792 1.000 45.11763 331 ASP A CA 1
ATOM 2356 C C . ASP A 1 351 ? -45.69793 6.14385 -45.17453 1.000 38.43895 331 ASP A C 1
ATOM 2357 O O . ASP A 1 351 ? -45.80163 7.37179 -45.15575 1.000 42.00731 331 ASP A O 1
ATOM 2362 N N . SER A 1 352 ? -44.88397 5.48088 -44.35561 1.000 36.25724 332 SER A N 1
ATOM 2363 C CA . SER A 1 352 ? -44.06518 6.20607 -43.39973 1.000 47.45667 332 SER A CA 1
ATOM 2364 C C . SER A 1 352 ? -42.82675 6.81749 -44.03443 1.000 41.65484 332 SER A C 1
ATOM 2365 O O . SER A 1 352 ? -42.14638 7.60509 -43.37292 1.000 39.25916 332 SER A O 1
ATOM 2368 N N . TRP A 1 353 ? -42.51240 6.47964 -45.28704 1.000 39.80549 333 TRP A N 1
ATOM 2369 C CA . TRP A 1 353 ? -41.30132 7.02007 -45.89555 1.000 35.77882 333 TRP A CA 1
ATOM 2370 C C . TRP A 1 353 ? -41.40954 7.26557 -47.39332 1.000 40.57271 333 TRP A C 1
ATOM 2371 O O . TRP A 1 353 ? -40.45475 7.79143 -47.97291 1.000 38.26810 333 TRP A O 1
ATOM 2382 N N . LEU A 1 354 ? -42.51891 6.91458 -48.03974 1.000 33.02737 334 LEU A N 1
ATOM 2383 C CA . LEU A 1 354 ? -42.75086 7.14964 -49.45572 1.000 32.90824 334 LEU A CA 1
ATOM 2384 C C . LEU A 1 354 ? -43.97810 8.02612 -49.65908 1.000 41.88742 334 LEU A C 1
ATOM 2385 O O . LEU A 1 354 ? -44.93366 7.94857 -48.88040 1.000 44.72398 334 LEU A O 1
ATOM 2390 N N . PRO A 1 355 ? -43.97831 8.87903 -50.67986 1.000 40.92438 335 PRO A N 1
ATOM 2391 C CA . PRO A 1 355 ? -45.23550 9.51168 -51.08988 1.000 42.38864 335 PRO A CA 1
ATOM 2392 C C . PRO A 1 355 ? -46.22781 8.43997 -51.51802 1.000 44.73272 335 PRO A C 1
ATOM 2393 O O . PRO A 1 355 ? -45.85359 7.42567 -52.11060 1.000 44.77729 335 PRO A O 1
ATOM 2397 N N . ARG A 1 356 ? -47.49845 8.64818 -51.18130 1.000 52.69186 336 ARG A N 1
ATOM 2398 C CA . ARG A 1 356 ? -48.51180 7.66586 -51.54639 1.000 52.39412 336 ARG A CA 1
ATOM 2399 C C . ARG A 1 356 ? -48.61604 7.56559 -53.06223 1.000 51.09515 336 ARG A C 1
ATOM 2400 O O . ARG A 1 356 ? -48.62623 8.57998 -53.76615 1.000 44.88551 336 ARG A O 1
ATOM 2408 N N . GLY A 1 357 ? -48.64883 6.33099 -53.56209 1.000 46.00532 337 GLY A N 1
ATOM 2409 C CA . GLY A 1 357 ? -48.69194 6.07765 -54.98643 1.000 47.19287 337 GLY A CA 1
ATOM 2410 C C . GLY A 1 357 ? -47.35078 6.14101 -55.67915 1.000 58.50010 337 GLY A C 1
ATOM 2411 O O . GLY A 1 357 ? -47.30924 6.10161 -56.91472 1.000 54.44734 337 GLY A O 1
ATOM 2412 N N . PHE A 1 358 ? -46.25372 6.23990 -54.92066 1.000 52.10379 338 PHE A N 1
ATOM 2413 C CA . PHE A 1 358 ? -44.93454 6.45492 -55.51192 1.000 45.52418 338 PHE A CA 1
ATOM 2414 C C . PHE A 1 358 ? -44.54553 5.30700 -56.43469 1.000 39.87034 338 PHE A C 1
ATOM 2415 O O . PHE A 1 358 ? -44.27861 5.51098 -57.62373 1.000 49.03022 338 PHE A O 1
ATOM 2423 N N . GLU A 1 359 ? -44.49878 4.08619 -55.89444 1.000 46.31309 339 GLU A N 1
ATOM 2424 C CA . GLU A 1 359 ? -43.96851 2.96062 -56.65477 1.000 52.38406 339 GLU A CA 1
ATOM 2425 C C . GLU A 1 359 ? -44.80840 2.65571 -57.89339 1.000 59.89320 339 GLU A C 1
ATOM 2426 O O . GLU A 1 359 ? -44.27408 2.16101 -58.89227 1.000 54.85751 339 GLU A O 1
ATOM 2432 N N . GLN A 1 360 ? -46.11469 2.94398 -57.85798 1.000 59.57536 340 GLN A N 1
ATOM 2433 C CA . GLN A 1 360 ? -46.93268 2.80697 -59.06355 1.000 52.57493 340 GLN A CA 1
ATOM 2434 C C . GLN A 1 360 ? -46.70521 3.95508 -60.04073 1.000 56.04208 340 GLN A C 1
ATOM 2435 O O . GLN A 1 360 ? -46.65083 3.73523 -61.25776 1.000 55.45471 340 GLN A O 1
ATOM 2441 N N . ARG A 1 361 ? -46.58162 5.18314 -59.53158 1.000 46.72554 341 ARG A N 1
ATOM 2442 C CA . ARG A 1 361 ? -46.38199 6.33349 -60.40749 1.000 48.09005 341 ARG A CA 1
ATOM 2443 C C . ARG A 1 361 ? -45.10410 6.21165 -61.23210 1.000 59.97500 341 ARG A C 1
ATOM 2444 O O . ARG A 1 361 ? -45.06603 6.66535 -62.38199 1.000 51.60160 341 ARG A O 1
ATOM 2452 N N . VAL A 1 362 ? -44.05223 5.60509 -60.67228 1.000 51.10925 342 VAL A N 1
ATOM 2453 C CA . VAL A 1 362 ? -42.75685 5.52579 -61.34295 1.000 49.53610 342 VAL A CA 1
ATOM 2454 C C . VAL A 1 362 ? -42.53798 4.19315 -62.04048 1.000 51.22065 342 VAL A C 1
ATOM 2455 O O . VAL A 1 362 ? -41.44666 3.96568 -62.58102 1.000 51.45682 342 VAL A O 1
ATOM 2459 N N . GLU A 1 363 ? -43.52699 3.29683 -62.02399 1.000 49.07382 343 GLU A N 1
ATOM 2460 C CA . GLU A 1 363 ? -43.37305 1.98195 -62.63459 1.000 48.13293 343 GLU A CA 1
ATOM 2461 C C . GLU A 1 363 ? -42.85494 2.10725 -64.06263 1.000 47.25097 343 GLU A C 1
ATOM 2462 O O . GLU A 1 363 ? -43.29397 2.96716 -64.83070 1.000 51.38625 343 GLU A O 1
ATOM 2468 N N . GLY A 1 364 ? -41.89491 1.25150 -64.40494 1.000 45.40574 344 GLY A N 1
ATOM 2469 C CA . GLY A 1 364 ? -41.21454 1.32442 -65.67696 1.000 54.33397 344 GLY A CA 1
ATOM 2470 C C . GLY A 1 364 ? -40.07353 2.31348 -65.73478 1.000 52.45646 344 GLY A C 1
ATOM 2471 O O . GLY A 1 364 ? -39.18813 2.16367 -66.58457 1.000 57.20650 344 GLY A O 1
ATOM 2472 N N . LYS A 1 365 ? -40.05475 3.31594 -64.85592 1.000 54.02980 345 LYS A N 1
ATOM 2473 C CA . LYS A 1 365 ? -38.96854 4.28429 -64.80146 1.000 50.72910 345 LYS A CA 1
ATOM 2474 C C . LYS A 1 365 ? -38.12074 4.16553 -63.54691 1.000 53.80707 345 LYS A C 1
ATOM 2475 O O . LYS A 1 365 ? -36.91501 4.41992 -63.60086 1.000 41.08166 345 LYS A O 1
ATOM 2481 N N . GLY A 1 366 ? -38.70810 3.74635 -62.44255 1.000 43.43624 346 GLY A N 1
ATOM 2482 C CA . GLY A 1 366 ? -37.98453 3.64753 -61.18792 1.000 41.78730 346 GLY A CA 1
ATOM 2483 C C . GLY A 1 366 ? -38.22794 2.30222 -60.54481 1.000 51.64734 346 GLY A C 1
ATOM 2484 O O . GLY A 1 366 ? -39.33592 1.76904 -60.59067 1.000 45.11196 346 GLY A O 1
ATOM 2485 N N . LEU A 1 367 ? -37.16792 1.74824 -59.97400 1.000 31.31951 347 LEU A N 1
ATOM 2486 C CA . LEU A 1 367 ? -37.23651 0.46683 -59.30033 1.000 30.05355 347 LEU A CA 1
ATOM 2487 C C . LEU A 1 367 ? -36.68825 0.64918 -57.89239 1.000 44.57203 347 LEU A C 1
ATOM 2488 O O . LEU A 1 367 ? -35.61419 1.23329 -57.71478 1.000 36.88229 347 LEU A O 1
ATOM 2493 N N . ILE A 1 368 ? -37.44437 0.21160 -56.89083 1.000 38.06414 348 ILE A N 1
ATOM 2494 C CA . ILE A 1 368 ? -36.95138 0.17301 -55.51890 1.000 34.67694 348 ILE A CA 1
ATOM 2495 C C . ILE A 1 368 ? -36.59178 -1.26653 -55.19678 1.000 42.69050 348 ILE A C 1
ATOM 2496 O O . ILE A 1 368 ? -37.43460 -2.16574 -55.30201 1.000 42.86930 348 ILE A O 1
ATOM 2501 N N . ILE A 1 369 ? -35.34740 -1.48657 -54.79252 1.000 34.79361 349 ILE A N 1
ATOM 2502 C CA . ILE A 1 369 ? -34.88132 -2.79442 -54.36328 1.000 34.92414 349 ILE A CA 1
ATOM 2503 C C . ILE A 1 369 ? -34.82606 -2.78087 -52.84506 1.000 38.86151 349 ILE A C 1
ATOM 2504 O O . ILE A 1 369 ? -34.15122 -1.93528 -52.25091 1.000 36.47640 349 ILE A O 1
ATOM 2509 N N . ARG A 1 370 ? -35.53110 -3.71165 -52.20760 1.000 36.39965 350 ARG A N 1
ATOM 2510 C CA . ARG A 1 370 ? -35.57966 -3.71258 -50.74997 1.000 37.67035 350 ARG A CA 1
ATOM 2511 C C . ARG A 1 370 ? -34.52740 -4.61799 -50.12574 1.000 45.76095 350 ARG A C 1
ATOM 2512 O O . ARG A 1 370 ? -34.02242 -4.31259 -49.04042 1.000 50.15197 350 ARG A O 1
ATOM 2520 N N . GLY A 1 371 ? -34.17349 -5.71450 -50.77341 1.000 49.47601 351 GLY A N 1
ATOM 2521 C CA . GLY A 1 371 ? -33.15352 -6.60349 -50.25276 1.000 51.28917 351 GLY A CA 1
ATOM 2522 C C . GLY A 1 371 ? -31.73937 -6.18918 -50.61696 1.000 52.41476 351 GLY A C 1
ATOM 2523 O O . GLY A 1 371 ? -31.43279 -5.01006 -50.83881 1.000 43.30542 351 GLY A O 1
ATOM 2524 N N . TRP A 1 372 ? -30.86057 -7.18250 -50.65200 1.000 41.67295 352 TRP A N 1
ATOM 2525 C CA . TRP A 1 372 ? -29.50783 -7.01431 -51.16119 1.000 40.72749 352 TRP A CA 1
ATOM 2526 C C . TRP A 1 372 ? -29.53668 -6.81741 -52.67278 1.000 43.04216 352 TRP A C 1
ATOM 2527 O O . TRP A 1 372 ? -30.15744 -7.60176 -53.39713 1.000 48.90808 352 TRP A O 1
ATOM 2538 N N . ALA A 1 373 ? -28.87655 -5.76021 -53.15204 1.000 36.61003 353 ALA A N 1
ATOM 2539 C CA . ALA A 1 373 ? -28.87487 -5.61738 -54.60042 1.000 39.04295 353 ALA A CA 1
ATOM 2540 C C . ALA A 1 373 ? -27.58023 -6.16129 -55.21019 1.000 34.24943 353 ALA A C 1
ATOM 2541 O O . ALA A 1 373 ? -26.52585 -6.16663 -54.56240 1.000 34.65840 353 ALA A O 1
ATOM 2543 N N . PRO A 1 374 ? -27.62517 -6.65185 -56.45645 1.000 33.66337 354 PRO A N 1
ATOM 2544 C CA . PRO A 1 374 ? -26.37367 -7.07559 -57.13353 1.000 39.18919 354 PRO A CA 1
ATOM 2545 C C . PRO A 1 374 ? -25.60292 -5.86673 -57.66519 1.000 34.01138 354 PRO A C 1
ATOM 2546 O O . PRO A 1 374 ? -25.63197 -5.52316 -58.84289 1.000 36.24121 354 PRO A O 1
ATOM 2550 N N . GLN A 1 375 ? -24.88241 -5.20632 -56.74850 1.000 30.52816 355 GLN A N 1
ATOM 2551 C CA . GLN A 1 375 ? -24.34641 -3.86827 -57.00485 1.000 32.06091 355 GLN A CA 1
ATOM 2552 C C . GLN A 1 375 ? -23.34959 -3.85453 -58.15920 1.000 30.50430 355 GLN A C 1
ATOM 2553 O O . GLN A 1 375 ? -23.37529 -2.94829 -58.99427 1.000 31.20453 355 GLN A O 1
ATOM 2559 N N . VAL A 1 376 ? -22.39635 -4.78551 -58.16411 1.000 32.49996 356 VAL A N 1
ATOM 2560 C CA . VAL A 1 376 ? -21.39927 -4.77939 -59.23533 1.000 31.43872 356 VAL A CA 1
ATOM 2561 C C . VAL A 1 376 ? -22.06363 -5.08265 -60.57286 1.000 38.56015 356 VAL A C 1
ATOM 2562 O O . VAL A 1 376 ? -21.79393 -4.41279 -61.57922 1.000 36.18579 356 VAL A O 1
ATOM 2566 N N . LEU A 1 377 ? -22.96783 -6.06914 -60.60447 1.000 30.65970 357 LEU A N 1
ATOM 2567 C CA . LEU A 1 377 ? -23.64228 -6.37655 -61.86390 1.000 33.18816 357 LEU A CA 1
ATOM 2568 C C . LEU A 1 377 ? -24.46814 -5.19193 -62.34325 1.000 36.71403 357 LEU A C 1
ATOM 2569 O O . LEU A 1 377 ? -24.54633 -4.93075 -63.54805 1.000 35.75380 357 LEU A O 1
ATOM 2574 N N . ILE A 1 378 ? -25.07257 -4.44912 -61.41577 1.000 32.31647 358 ILE A N 1
ATOM 2575 C CA . ILE A 1 378 ? -25.83956 -3.26694 -61.80079 1.000 27.45301 358 ILE A CA 1
ATOM 2576 C C . ILE A 1 378 ? -24.92049 -2.18633 -62.34554 1.000 31.13310 358 ILE A C 1
ATOM 2577 O O . ILE A 1 378 ? -25.12920 -1.67900 -63.45561 1.000 38.41854 358 ILE A O 1
ATOM 2582 N N . LEU A 1 379 ? -23.86975 -1.83884 -61.59015 1.000 30.74634 359 LEU A N 1
ATOM 2583 C CA . LEU A 1 379 ? -22.98772 -0.74937 -62.00095 1.000 31.73045 359 LEU A CA 1
ATOM 2584 C C . LEU A 1 379 ? -22.36065 -1.02453 -63.36078 1.000 28.83988 359 LEU A C 1
ATOM 2585 O O . LEU A 1 379 ? -22.12459 -0.09419 -64.13441 1.000 28.31827 359 LEU A O 1
ATOM 2590 N N . GLU A 1 380 ? -22.05555 -2.28883 -63.65247 1.000 33.45529 360 GLU A N 1
ATOM 2591 C CA . GLU A 1 380 ? -21.40307 -2.65733 -64.90396 1.000 31.70754 360 GLU A CA 1
ATOM 2592 C C . GLU A 1 380 ? -22.39017 -2.89421 -66.04377 1.000 45.31674 360 GLU A C 1
ATOM 2593 O O . GLU A 1 380 ? -21.96588 -3.17805 -67.17107 1.000 37.04588 360 GLU A O 1
ATOM 2599 N N . HIS A 1 381 ? -23.68678 -2.75960 -65.78647 1.000 33.41092 361 HIS A N 1
ATOM 2600 C CA . HIS A 1 381 ? -24.66511 -2.77718 -66.86168 1.000 32.28954 361 HIS A CA 1
ATOM 2601 C C . HIS A 1 381 ? -24.59015 -1.47590 -67.65280 1.000 38.05389 361 HIS A C 1
ATOM 2602 O O . HIS A 1 381 ? -24.50600 -0.38589 -67.08456 1.000 31.56798 361 HIS A O 1
ATOM 2609 N N . GLU A 1 382 ? -24.65585 -1.59747 -68.97919 1.000 44.13474 362 GLU A N 1
ATOM 2610 C CA . GLU A 1 382 ? -24.49945 -0.43199 -69.84270 1.000 40.35432 362 GLU A CA 1
ATOM 2611 C C . GLU A 1 382 ? -25.49484 0.67516 -69.51259 1.000 29.82116 362 GLU A C 1
ATOM 2612 O O . GLU A 1 382 ? -25.18084 1.86213 -69.68743 1.000 34.32322 362 GLU A O 1
ATOM 2618 N N . ALA A 1 383 ? -26.68974 0.31604 -69.02585 1.000 27.47458 363 ALA A N 1
ATOM 2619 C CA . ALA A 1 383 ? -27.74365 1.30196 -68.80149 1.000 36.33742 363 ALA A CA 1
ATOM 2620 C C . ALA A 1 383 ? -27.47419 2.22849 -67.61503 1.000 37.85397 363 ALA A C 1
ATOM 2621 O O . ALA A 1 383 ? -28.08575 3.29978 -67.54180 1.000 30.87816 363 ALA A O 1
ATOM 2623 N N . ILE A 1 384 ? -26.58434 1.85494 -66.69435 1.000 36.04294 364 ILE A N 1
ATOM 2624 C CA . ILE A 1 384 ? -26.36724 2.61119 -65.46022 1.000 34.95187 364 ILE A CA 1
ATOM 2625 C C . ILE A 1 384 ? -25.32721 3.69902 -65.70775 1.000 29.47868 364 ILE A C 1
ATOM 2626 O O . ILE A 1 384 ? -24.16375 3.40643 -66.01241 1.000 39.17002 364 ILE A O 1
ATOM 2631 N N . GLY A 1 385 ? -25.73636 4.95821 -65.55008 1.000 24.17935 365 GLY A N 1
ATOM 2632 C CA . GLY A 1 385 ? -24.84956 6.06928 -65.83032 1.000 27.86373 365 GLY A CA 1
ATOM 2633 C C . GLY A 1 385 ? -24.38687 6.90192 -64.64936 1.000 36.43233 365 GLY A C 1
ATOM 2634 O O . GLY A 1 385 ? -23.58024 7.82200 -64.82576 1.000 29.92994 365 GLY A O 1
ATOM 2635 N N . ALA A 1 386 ? -24.89234 6.62227 -63.44900 1.000 30.14143 366 ALA A N 1
ATOM 2636 C CA . ALA A 1 386 ? -24.45153 7.37299 -62.27810 1.000 24.05990 366 ALA A CA 1
ATOM 2637 C C . ALA A 1 386 ? -24.77031 6.57337 -61.02015 1.000 26.34859 366 ALA A C 1
ATOM 2638 O O . ALA A 1 386 ? -25.63408 5.69305 -61.02454 1.000 28.00210 366 ALA A O 1
ATOM 2640 N N . PHE A 1 387 ? -24.04977 6.90587 -59.94479 1.000 30.80651 367 PHE A N 1
ATOM 2641 C CA . PHE A 1 387 ? -24.07602 6.16154 -58.68267 1.000 25.14196 367 PHE A CA 1
ATOM 2642 C C . PHE A 1 387 ? -24.14649 7.16466 -57.53695 1.000 21.58608 367 PHE A C 1
ATOM 2643 O O . PHE A 1 387 ? -23.18388 7.89010 -57.27915 1.000 28.85678 367 PHE A O 1
ATOM 2651 N N . VAL A 1 388 ? -25.26775 7.19494 -56.82163 1.000 30.56144 368 VAL A N 1
ATOM 2652 C CA . VAL A 1 388 ? -25.37116 7.96409 -55.58448 1.000 21.15732 368 VAL A CA 1
ATOM 2653 C C . VAL A 1 388 ? -24.87259 7.07541 -54.43978 1.000 25.21699 368 VAL A C 1
ATOM 2654 O O . VAL A 1 388 ? -25.50107 6.05893 -54.12591 1.000 26.67905 368 VAL A O 1
ATOM 2658 N N . THR A 1 389 ? -23.77631 7.48347 -53.78714 1.000 27.65794 369 THR A N 1
ATOM 2659 C CA . THR A 1 389 ? -23.03152 6.61965 -52.87151 1.000 25.10107 369 THR A CA 1
ATOM 2660 C C . THR A 1 389 ? -22.71417 7.33327 -51.55443 1.000 25.32675 369 THR A C 1
ATOM 2661 O O . THR A 1 389 ? -22.64069 8.56055 -51.49098 1.000 27.08619 369 THR A O 1
ATOM 2665 N N . HIS A 1 390 ? -22.55672 6.55607 -50.47258 1.000 26.70060 370 HIS A N 1
ATOM 2666 C CA . HIS A 1 390 ? -22.06853 7.16232 -49.23259 1.000 20.19977 370 HIS A CA 1
ATOM 2667 C C . HIS A 1 390 ? -20.54949 7.31374 -49.19110 1.000 21.18891 370 HIS A C 1
ATOM 2668 O O . HIS A 1 390 ? -20.02013 7.82590 -48.19559 1.000 23.75528 370 HIS A O 1
ATOM 2675 N N . CYS A 1 391 ? -19.84747 6.89969 -50.24218 1.000 24.16420 371 CYS A N 1
ATOM 2676 C CA . CYS A 1 391 ? -18.39211 6.99584 -50.36160 1.000 22.52722 371 CYS A CA 1
ATOM 2677 C C . CYS A 1 391 ? -17.66397 6.06567 -49.41101 1.000 26.33202 371 CYS A C 1
ATOM 2678 O O . CYS A 1 391 ? -16.50965 6.33018 -49.05494 1.000 26.31661 371 CYS A O 1
ATOM 2681 N N . GLY A 1 392 ? -18.31915 5.00185 -48.95813 1.000 20.61815 372 GLY A N 1
ATOM 2682 C CA . GLY A 1 392 ? -17.55579 3.87593 -48.46104 1.000 27.26711 372 GLY A CA 1
ATOM 2683 C C . GLY A 1 392 ? -16.60627 3.42474 -49.55309 1.000 28.56631 372 GLY A C 1
ATOM 2684 O O . GLY A 1 392 ? -16.92365 3.50201 -50.74635 1.000 24.29667 372 GLY A O 1
ATOM 2685 N N . TRP A 1 393 ? -15.41737 2.97987 -49.15040 1.000 22.69249 373 TRP A N 1
ATOM 2686 C CA . TRP A 1 393 ? -14.36147 2.80028 -50.14785 1.000 22.45851 373 TRP A CA 1
ATOM 2687 C C . TRP A 1 393 ? -14.62278 1.62422 -51.08712 1.000 24.85604 373 TRP A C 1
ATOM 2688 O O . TRP A 1 393 ? -14.22147 1.67442 -52.25775 1.000 23.80008 373 TRP A O 1
ATOM 2699 N N . ASN A 1 394 ? -15.26313 0.55013 -50.61312 1.000 19.45967 374 ASN A N 1
ATOM 2700 C CA . ASN A 1 394 ? -15.58488 -0.55265 -51.51809 1.000 30.87000 374 ASN A CA 1
ATOM 2701 C C . ASN A 1 394 ? -16.54855 -0.10579 -52.60658 1.000 25.52961 374 ASN A C 1
ATOM 2702 O O . ASN A 1 394 ? -16.36573 -0.43436 -53.78743 1.000 27.96220 374 ASN A O 1
ATOM 2707 N N . SER A 1 395 ? -17.56748 0.65677 -52.22999 1.000 25.47274 375 SER A N 1
ATOM 2708 C CA . SER A 1 395 ? -18.50149 1.18007 -53.22497 1.000 23.31309 375 SER A CA 1
ATOM 2709 C C . SER A 1 395 ? -17.81893 2.17554 -54.15418 1.000 32.50160 375 SER A C 1
ATOM 2710 O O . SER A 1 395 ? -18.08044 2.19184 -55.36587 1.000 28.74685 375 SER A O 1
ATOM 2713 N N . THR A 1 396 ? -16.99956 3.05594 -53.59420 1.000 23.11726 376 THR A N 1
ATOM 2714 C CA . THR A 1 396 ? -16.28045 4.02837 -54.42050 1.000 26.40031 376 THR A CA 1
ATOM 2715 C C . THR A 1 396 ? -15.40299 3.32661 -55.44798 1.000 31.76977 376 THR A C 1
ATOM 2716 O O . THR A 1 396 ? -15.41333 3.67005 -56.64318 1.000 31.92161 376 THR A O 1
ATOM 2720 N N . LEU A 1 397 ? -14.65767 2.31134 -55.00406 1.000 24.57243 377 LEU A N 1
ATOM 2721 C CA . LEU A 1 397 ? -13.82031 1.53474 -55.91052 1.000 29.20432 377 LEU A CA 1
ATOM 2722 C C . LEU A 1 397 ? -14.64222 0.82432 -56.97272 1.000 36.67625 377 LEU A C 1
ATOM 2723 O O . LEU A 1 397 ? -14.21342 0.72800 -58.12688 1.000 30.01307 377 LEU A O 1
ATOM 2728 N N . GLU A 1 398 ? -15.80576 0.28166 -56.59683 1.000 27.26757 378 GLU A N 1
ATOM 2729 C CA . GLU A 1 398 ? -16.66710 -0.38056 -57.57693 1.000 27.12224 378 GLU A CA 1
ATOM 2730 C C . GLU A 1 398 ? -17.18008 0.59752 -58.62518 1.000 33.16998 378 GLU A C 1
ATOM 2731 O O . GLU A 1 398 ? -17.28766 0.25115 -59.81233 1.000 33.89485 378 GLU A O 1
ATOM 2737 N N . GLY A 1 399 ? -17.52202 1.81467 -58.20668 1.000 27.80944 379 GLY A N 1
ATOM 2738 C CA . GLY A 1 399 ? -17.90951 2.82348 -59.17303 1.000 33.61533 379 GLY A CA 1
ATOM 2739 C C . GLY A 1 399 ? -16.77735 3.13050 -60.13280 1.000 34.35550 379 GLY A C 1
ATOM 2740 O O . GLY A 1 399 ? -16.98379 3.25059 -61.34447 1.000 32.17730 379 GLY A O 1
ATOM 2741 N N . ILE A 1 400 ? -15.56429 3.25936 -59.59669 1.000 28.19548 380 ILE A N 1
ATOM 2742 C CA . ILE A 1 400 ? -14.39028 3.52451 -60.42690 1.000 27.20723 380 ILE A CA 1
ATOM 2743 C C . ILE A 1 400 ? -14.16242 2.38213 -61.40772 1.000 31.11011 380 ILE A C 1
ATOM 2744 O O . ILE A 1 400 ? -13.92986 2.60065 -62.60387 1.000 37.87429 380 ILE A O 1
ATOM 2749 N N . THR A 1 401 ? -14.23627 1.14472 -60.92339 1.000 26.86900 381 THR A N 1
ATOM 2750 C CA . THR A 1 401 ? -13.95415 0.00222 -61.78298 1.000 30.56243 381 THR A CA 1
ATOM 2751 C C . THR A 1 401 ? -15.04279 -0.18601 -62.83235 1.000 39.03242 381 THR A C 1
ATOM 2752 O O . THR A 1 401 ? -14.77062 -0.69495 -63.92645 1.000 35.76418 381 THR A O 1
ATOM 2756 N N . ALA A 1 402 ? -16.27068 0.23189 -62.53619 1.000 31.46744 382 ALA A N 1
ATOM 2757 C CA . ALA A 1 402 ? -17.32331 0.18329 -63.53897 1.000 35.10100 382 ALA A CA 1
ATOM 2758 C C . ALA A 1 402 ? -17.33083 1.41794 -64.43157 1.000 29.67043 382 ALA A C 1
ATOM 2759 O O . ALA A 1 402 ? -18.08083 1.44904 -65.41773 1.000 36.04739 382 ALA A O 1
ATOM 2761 N N . GLY A 1 403 ? -16.49470 2.40505 -64.11985 1.000 31.96527 383 GLY A N 1
ATOM 2762 C CA . GLY A 1 403 ? -16.42167 3.65993 -64.84896 1.000 37.84996 383 GLY A CA 1
ATOM 2763 C C . GLY A 1 403 ? -17.68203 4.48864 -64.75191 1.000 46.56494 383 GLY A C 1
ATOM 2764 O O . GLY A 1 403 ? -18.05781 5.16410 -65.72204 1.000 31.91646 383 GLY A O 1
ATOM 2765 N N . VAL A 1 404 ? -18.31210 4.49710 -63.58489 1.000 29.14242 384 VAL A N 1
ATOM 2766 C CA . VAL A 1 404 ? -19.60167 5.14524 -63.36446 1.000 30.66222 384 VAL A CA 1
ATOM 2767 C C . VAL A 1 404 ? -19.36839 6.38190 -62.50451 1.000 31.15149 384 VAL A C 1
ATOM 2768 O O . VAL A 1 404 ? -18.80794 6.27076 -61.40579 1.000 32.01880 384 VAL A O 1
ATOM 2772 N N . PRO A 1 405 ? -19.75633 7.57009 -62.95894 1.000 27.07264 385 PRO A N 1
ATOM 2773 C CA . PRO A 1 405 ? -19.64316 8.76376 -62.11558 1.000 20.89771 385 PRO A CA 1
ATOM 2774 C C . PRO A 1 405 ? -20.54391 8.66230 -60.89384 1.000 30.71040 385 PRO A C 1
ATOM 2775 O O . PRO A 1 405 ? -21.57118 7.97929 -60.90369 1.000 29.00176 385 PRO A O 1
ATOM 2779 N N . MET A 1 406 ? -20.17461 9.39620 -59.83984 1.000 31.09617 386 MET A N 1
ATOM 2780 C CA . MET A 1 406 ? -20.81454 9.23412 -58.54233 1.000 29.91592 386 MET A CA 1
ATOM 2781 C C . MET A 1 406 ? -21.28986 10.56711 -57.98662 1.000 26.74905 386 MET A C 1
ATOM 2782 O O . MET A 1 406 ? -20.61328 11.58245 -58.13053 1.000 27.33415 386 MET A O 1
ATOM 2787 N N . VAL A 1 407 ? -22.48171 10.55888 -57.39506 1.000 30.58433 387 VAL A N 1
ATOM 2788 C CA . VAL A 1 407 ? -22.93069 11.62192 -56.49790 1.000 22.87224 387 VAL A CA 1
ATOM 2789 C C . VAL A 1 407 ? -22.51129 11.20599 -55.09291 1.000 31.09536 387 VAL A C 1
ATOM 2790 O O . VAL A 1 407 ? -22.88138 10.12356 -54.62374 1.000 26.33629 387 VAL A O 1
ATOM 2794 N N . THR A 1 408 ? -21.73627 12.04997 -54.43039 1.000 29.33393 388 THR A N 1
ATOM 2795 C CA . THR A 1 408 ? -21.08572 11.67926 -53.18032 1.000 35.46591 388 THR A CA 1
ATOM 2796 C C . THR A 1 408 ? -21.91535 12.16076 -51.99717 1.000 29.58507 388 THR A C 1
ATOM 2797 O O . THR A 1 408 ? -22.31340 13.32390 -51.95785 1.000 29.03457 388 THR A O 1
ATOM 2801 N N . TRP A 1 409 ? -22.19078 11.25129 -51.05123 1.000 27.17296 389 TRP A N 1
ATOM 2802 C CA . TRP A 1 409 ? -23.03604 11.52587 -49.88218 1.000 27.15093 389 TRP A CA 1
ATOM 2803 C C . TRP A 1 409 ? -22.39411 10.90766 -48.64045 1.000 28.47155 389 TRP A C 1
ATOM 2804 O O . TRP A 1 409 ? -22.94064 9.96811 -48.04483 1.000 23.72256 389 TRP A O 1
ATOM 2815 N N . PRO A 1 410 ? -21.23583 11.42702 -48.21373 1.000 25.53877 390 PRO A N 1
ATOM 2816 C CA . PRO A 1 410 ? -20.53914 10.83618 -47.05719 1.000 27.53329 390 PRO A CA 1
ATOM 2817 C C . PRO A 1 410 ? -21.32716 11.00045 -45.76003 1.000 27.42983 390 PRO A C 1
ATOM 2818 O O . PRO A 1 410 ? -22.09174 11.95230 -45.58931 1.000 30.88319 390 PRO A O 1
ATOM 2822 N N . ILE A 1 411 ? -21.13352 10.04047 -44.83502 1.000 28.68308 391 ILE A N 1
ATOM 2823 C CA . ILE A 1 411 ? -21.90781 9.94549 -43.59426 1.000 27.86399 391 ILE A CA 1
ATOM 2824 C C . ILE A 1 411 ? -21.02690 9.96880 -42.34529 1.000 30.19210 391 ILE A C 1
ATOM 2825 O O . ILE A 1 411 ? -21.24624 10.78134 -41.43945 1.000 30.19593 391 ILE A O 1
ATOM 2830 N N . PHE A 1 412 ? -20.06413 9.05258 -42.25219 1.000 27.46475 392 PHE A N 1
ATOM 2831 C CA . PHE A 1 412 ? -19.19728 8.99232 -41.07147 1.000 26.24371 392 PHE A CA 1
ATOM 2832 C C . PHE A 1 412 ? -17.89076 8.30729 -41.47907 1.000 21.79556 392 PHE A C 1
ATOM 2833 O O . PHE A 1 412 ? -17.54571 8.28245 -42.66732 1.000 23.59329 392 PHE A O 1
ATOM 2841 N N . ALA A 1 413 ? -17.14051 7.80745 -40.49640 1.000 26.01689 393 ALA A N 1
ATOM 2842 C CA . ALA A 1 413 ? -15.87650 7.08572 -40.74000 1.000 24.84326 393 ALA A CA 1
ATOM 2843 C C . ALA A 1 413 ? -14.94744 7.99095 -41.55417 1.000 24.21232 393 ALA A C 1
ATOM 2844 O O . ALA A 1 413 ? -14.82341 9.18259 -41.22658 1.000 28.98163 393 ALA A O 1
ATOM 2846 N N . GLU A 1 414 ? -14.28859 7.49005 -42.60343 1.000 21.85724 394 GLU A N 1
ATOM 2847 C CA . GLU A 1 414 ? -13.39650 8.28139 -43.44971 1.000 26.14958 394 GLU A CA 1
ATOM 2848 C C . GLU A 1 414 ? -14.05729 8.71857 -44.76721 1.000 28.53209 394 GLU A C 1
ATOM 2849 O O . GLU A 1 414 ? -13.36192 9.13413 -45.70974 1.000 25.14240 394 GLU A O 1
ATOM 2855 N N . GLN A 1 415 ? -15.39297 8.67661 -44.83312 1.000 25.41590 395 GLN A N 1
ATOM 2856 C CA . GLN A 1 415 ? -16.10639 8.86468 -46.10131 1.000 27.45183 395 GLN A CA 1
ATOM 2857 C C . GLN A 1 415 ? -15.96311 10.28230 -46.66913 1.000 23.81695 395 GLN A C 1
ATOM 2858 O O . GLN A 1 415 ? -16.05911 10.47003 -47.88794 1.000 26.56425 395 GLN A O 1
ATOM 2864 N N . PHE A 1 416 ? -15.77764 11.28213 -45.81425 1.000 24.00709 396 PHE A N 1
ATOM 2865 C CA . PHE A 1 416 ? -15.59398 12.65356 -46.29087 1.000 34.49317 396 PHE A CA 1
ATOM 2866 C C . PHE A 1 416 ? -14.24717 12.83987 -46.99406 1.000 33.41117 396 PHE A C 1
ATOM 2867 O O . PHE A 1 416 ? -14.14288 13.60547 -47.97114 1.000 28.68294 396 PHE A O 1
ATOM 2875 N N . TYR A 1 417 ? -13.21891 12.10739 -46.55724 1.000 30.49110 397 TYR A N 1
ATOM 2876 C CA . TYR A 1 417 ? -11.96744 12.11017 -47.30216 1.000 26.54148 397 TYR A CA 1
ATOM 2877 C C . TYR A 1 417 ? -12.13350 11.43000 -48.65532 1.000 32.98074 397 TYR A C 1
ATOM 2878 O O . TYR A 1 417 ? -11.62229 11.92315 -49.67072 1.000 30.13102 397 TYR A O 1
ATOM 2887 N N . ASN A 1 418 ? -12.83746 10.29125 -48.69548 1.000 23.14103 398 ASN A N 1
ATOM 2888 C CA . ASN A 1 418 ? -13.04803 9.62506 -49.97812 1.000 25.40740 398 ASN A CA 1
ATOM 2889 C C . ASN A 1 418 ? -13.81396 10.52787 -50.93178 1.000 28.56332 398 ASN A C 1
ATOM 2890 O O . ASN A 1 418 ? -13.55768 10.52796 -52.14694 1.000 26.76183 398 ASN A O 1
ATOM 2895 N N . GLU A 1 419 ? -14.76908 11.29087 -50.39698 1.000 28.44181 399 GLU A N 1
ATOM 2896 C CA . GLU A 1 419 ? -15.50774 12.22919 -51.23503 1.000 28.05425 399 GLU A CA 1
ATOM 2897 C C . GLU A 1 419 ? -14.57401 13.25900 -51.85103 1.000 30.91798 399 GLU A C 1
ATOM 2898 O O . GLU A 1 419 ? -14.71354 13.61000 -53.03189 1.000 32.54360 399 GLU A O 1
ATOM 2904 N N . LYS A 1 420 ? -13.63723 13.78122 -51.05401 1.000 31.48496 400 LYS A N 1
ATOM 2905 C CA . LYS A 1 420 ? -12.66428 14.71183 -51.62561 1.000 32.40696 400 LYS A CA 1
ATOM 2906 C C . LYS A 1 420 ? -11.84787 14.06163 -52.74374 1.000 38.87858 400 LYS A C 1
ATOM 2907 O O . LYS A 1 420 ? -11.65969 14.66185 -53.81104 1.000 33.97946 400 LYS A O 1
ATOM 2913 N N . LEU A 1 421 ? -11.38021 12.82559 -52.53616 1.000 26.51727 401 LEU A N 1
ATOM 2914 C CA . LEU A 1 421 ? -10.66182 12.13085 -53.60520 1.000 25.91544 401 LEU A CA 1
ATOM 2915 C C . LEU A 1 421 ? -11.50439 12.05226 -54.88251 1.000 28.51461 401 LEU A C 1
ATOM 2916 O O . LEU A 1 421 ? -11.02860 12.37906 -55.97274 1.000 32.46792 401 LEU A O 1
ATOM 2921 N N . VAL A 1 422 ? -12.76806 11.64090 -54.75622 1.000 28.37353 402 VAL A N 1
ATOM 2922 C CA . VAL A 1 422 ? -13.61546 11.40994 -55.93215 1.000 24.33053 402 VAL A CA 1
ATOM 2923 C C . VAL A 1 422 ? -13.89738 12.71397 -56.68388 1.000 28.88730 402 VAL A C 1
ATOM 2924 O O . VAL A 1 422 ? -13.86661 12.75363 -57.92370 1.000 30.20931 402 VAL A O 1
ATOM 2928 N N . ASN A 1 423 ? -14.19959 13.78971 -55.96004 1.000 26.98914 403 ASN A N 1
ATOM 2929 C CA . ASN A 1 423 ? -14.67869 15.00693 -56.60521 1.000 34.97574 403 ASN A CA 1
ATOM 2930 C C . ASN A 1 423 ? -13.54423 15.92785 -57.04483 1.000 39.84139 403 ASN A C 1
ATOM 2931 O O . ASN A 1 423 ? -13.59434 16.49430 -58.14700 1.000 32.26417 403 ASN A O 1
ATOM 2936 N N . GLN A 1 424 ? -12.52345 16.09520 -56.20226 1.000 32.48079 404 GLN A N 1
ATOM 2937 C CA . GLN A 1 424 ? -11.50383 17.10385 -56.45360 1.000 38.69026 404 GLN A CA 1
ATOM 2938 C C . GLN A 1 424 ? -10.28524 16.55903 -57.17417 1.000 45.41384 404 GLN A C 1
ATOM 2939 O O . GLN A 1 424 ? -9.64194 17.29964 -57.92549 1.000 36.99146 404 GLN A O 1
ATOM 2945 N N . ILE A 1 425 ? -9.93546 15.29862 -56.95485 1.000 29.62499 405 ILE A N 1
ATOM 2946 C CA . ILE A 1 425 ? -8.71848 14.73320 -57.51341 1.000 35.07428 405 ILE A CA 1
ATOM 2947 C C . ILE A 1 425 ? -9.01158 13.85813 -58.72388 1.000 44.89048 405 ILE A C 1
ATOM 2948 O O . ILE A 1 425 ? -8.46436 14.07212 -59.80582 1.000 37.95370 405 ILE A O 1
ATOM 2953 N N . LEU A 1 426 ? -9.89660 12.87991 -58.56891 1.000 30.41164 406 LEU A N 1
ATOM 2954 C CA . LEU A 1 426 ? -10.28059 12.05472 -59.70403 1.000 33.18848 406 LEU A CA 1
ATOM 2955 C C . LEU A 1 426 ? -11.21663 12.80450 -60.64003 1.000 32.82957 406 LEU A C 1
ATOM 2956 O O . LEU A 1 426 ? -11.24861 12.51803 -61.84493 1.000 33.41781 406 LEU A O 1
ATOM 2961 N N . LYS A 1 427 ? -11.98891 13.73647 -60.08700 1.000 29.66252 407 LYS A N 1
ATOM 2962 C CA . LYS A 1 427 ? -12.95526 14.53963 -60.82656 1.000 39.07418 407 LYS A CA 1
ATOM 2963 C C . LYS A 1 427 ? -13.96220 13.66177 -61.56958 1.000 44.00219 407 LYS A C 1
ATOM 2964 O O . LYS A 1 427 ? -14.24371 13.86776 -62.75356 1.000 35.60554 407 LYS A O 1
ATOM 2970 N N . ILE A 1 428 ? -14.51101 12.66902 -60.86159 1.000 30.84751 408 ILE A N 1
ATOM 2971 C CA . ILE A 1 428 ? -15.53008 11.80197 -61.43348 1.000 26.90027 408 ILE A CA 1
ATOM 2972 C C . ILE A 1 428 ? -16.83752 11.85617 -60.64433 1.000 32.16652 408 ILE A C 1
ATOM 2973 O O . ILE A 1 428 ? -17.67525 10.97805 -60.78840 1.000 30.01471 408 ILE A O 1
ATOM 2978 N N . GLY A 1 429 ? -17.03738 12.87975 -59.81655 1.000 27.68200 409 GLY A N 1
ATOM 2979 C CA . GLY A 1 429 ? -18.25227 12.91968 -59.03990 1.000 29.17550 409 GLY A CA 1
ATOM 2980 C C . GLY A 1 429 ? -18.75418 14.32708 -58.79536 1.000 33.96235 409 GLY A C 1
ATOM 2981 O O . GLY A 1 429 ? -18.11592 15.31700 -59.15414 1.000 33.93609 409 GLY A O 1
ATOM 2982 N N . VAL A 1 430 ? -19.92887 14.38580 -58.17455 1.000 32.32229 410 VAL A N 1
ATOM 2983 C CA . VAL A 1 430 ? -20.61834 15.61746 -57.77551 1.000 32.65048 410 VAL A CA 1
ATOM 2984 C C . VAL A 1 430 ? -21.14164 15.48045 -56.34907 1.000 30.06526 410 VAL A C 1
ATOM 2985 O O . VAL A 1 430 ? -21.77401 14.46419 -56.02905 1.000 29.07461 410 VAL A O 1
ATOM 2989 N N . PRO A 1 431 ? -20.93039 16.45937 -55.46505 1.000 31.61624 411 PRO A N 1
ATOM 2990 C CA . PRO A 1 431 ? -21.42766 16.32559 -54.08719 1.000 28.41510 411 PRO A CA 1
ATOM 2991 C C . PRO A 1 431 ? -22.92156 16.59189 -53.95409 1.000 43.36404 411 PRO A C 1
ATOM 2992 O O . PRO A 1 431 ? -23.46973 17.50659 -54.57567 1.000 33.41356 411 PRO A O 1
ATOM 2996 N N . VAL A 1 432 ? -23.57859 15.79683 -53.10033 1.000 35.06105 412 VAL A N 1
ATOM 2997 C CA . VAL A 1 432 ? -24.98155 16.05766 -52.78311 1.000 35.58927 412 VAL A CA 1
ATOM 2998 C C . VAL A 1 432 ? -25.12730 17.22973 -51.82186 1.000 36.09921 412 VAL A C 1
ATOM 2999 O O . VAL A 1 432 ? -26.19788 17.85088 -51.76502 1.000 40.23312 412 VAL A O 1
ATOM 3003 N N . GLY A 1 433 ? -24.08275 17.56417 -51.07279 1.000 35.39404 413 GLY A N 1
ATOM 3004 C CA . GLY A 1 433 ? -24.15338 18.66503 -50.12993 1.000 35.93449 413 GLY A CA 1
ATOM 3005 C C . GLY A 1 433 ? -24.16579 18.26334 -48.67532 1.000 34.67741 413 GLY A C 1
ATOM 3006 O O . GLY A 1 433 ? -24.24751 19.14378 -47.80983 1.000 39.14198 413 GLY A O 1
ATOM 3007 N N . ALA A 1 434 ? -24.08740 16.97087 -48.36855 1.000 40.08086 414 ALA A N 1
ATOM 3008 C CA . ALA A 1 434 ? -23.98590 16.53264 -46.98283 1.000 31.91345 414 ALA A CA 1
ATOM 3009 C C . ALA A 1 434 ? -22.61039 16.87691 -46.42899 1.000 43.60924 414 ALA A C 1
ATOM 3010 O O . ALA A 1 434 ? -21.58776 16.54419 -47.03664 1.000 48.21532 414 ALA A O 1
ATOM 3012 N N . ASN A 1 435 ? -22.57482 17.56024 -45.28337 1.000 32.83684 415 ASN A N 1
ATOM 3013 C CA . ASN A 1 435 ? -21.29314 17.93799 -44.69939 1.000 40.94905 415 ASN A CA 1
ATOM 3014 C C . ASN A 1 435 ? -21.18944 17.65819 -43.20396 1.000 34.36669 415 ASN A C 1
ATOM 3015 O O . ASN A 1 435 ? -20.21429 18.09069 -42.57933 1.000 41.58916 415 ASN A O 1
ATOM 3020 N N . LYS A 1 436 ? -22.13629 16.92968 -42.61865 1.000 38.39109 416 LYS A N 1
ATOM 3021 C CA . LYS A 1 436 ? -22.16607 16.66694 -41.17867 1.000 34.52798 416 LYS A CA 1
ATOM 3022 C C . LYS A 1 436 ? -21.77946 15.21444 -40.88574 1.000 39.97286 416 LYS A C 1
ATOM 3023 O O . LYS A 1 436 ? -22.50242 14.28661 -41.26385 1.000 37.41995 416 LYS A O 1
ATOM 3029 N N . TRP A 1 437 ? -20.63817 15.03073 -40.20869 1.000 37.10654 417 TRP A N 1
ATOM 3030 C CA . TRP A 1 437 ? -20.18133 13.71859 -39.74013 1.000 37.54693 417 TRP A CA 1
ATOM 3031 C C . TRP A 1 437 ? -21.01067 13.27485 -38.53819 1.000 33.62894 417 TRP A C 1
ATOM 3032 O O . TRP A 1 437 ? -21.07584 13.99022 -37.53622 1.000 43.93952 417 TRP A O 1
ATOM 3043 N N . SER A 1 438 ? -21.63045 12.09753 -38.62271 1.000 36.30440 418 SER A N 1
ATOM 3044 C CA . SER A 1 438 ? -22.29048 11.50773 -37.45989 1.000 41.18265 418 SER A CA 1
ATOM 3045 C C . SER A 1 438 ? -22.66355 10.06326 -37.76214 1.000 37.47177 418 SER A C 1
ATOM 3046 O O . SER A 1 438 ? -22.95993 9.71507 -38.90734 1.000 50.59233 418 SER A O 1
ATOM 3049 N N . ARG A 1 439 ? -22.66436 9.23583 -36.71433 1.000 51.34903 419 ARG A N 1
ATOM 3050 C CA . ARG A 1 439 ? -23.10248 7.84923 -36.85490 1.000 65.87285 419 ARG A CA 1
ATOM 3051 C C . ARG A 1 439 ? -24.55921 7.76481 -37.31632 1.000 77.51850 419 ARG A C 1
ATOM 3052 O O . ARG A 1 439 ? -24.85877 7.17916 -38.36405 1.000 79.10372 419 ARG A O 1
ATOM 3060 N N . GLU A 1 440 ? -25.47911 8.36489 -36.56082 1.000 73.49375 420 GLU A N 1
ATOM 3061 C CA . GLU A 1 440 ? -26.88776 8.42043 -36.93514 1.000 80.01802 420 GLU A CA 1
ATOM 3062 C C . GLU A 1 440 ? -27.27347 9.81942 -37.39621 1.000 70.68665 420 GLU A C 1
ATOM 3063 O O . GLU A 1 440 ? -26.65285 10.81183 -37.00471 1.000 59.50721 420 GLU A O 1
ATOM 3069 N N . THR A 1 441 ? -28.30654 9.88578 -38.23877 1.000 63.37300 421 THR A N 1
ATOM 3070 C CA . THR A 1 441 ? -28.82748 11.15621 -38.72787 1.000 63.27317 421 THR A CA 1
ATOM 3071 C C . THR A 1 441 ? -29.87000 11.67983 -37.74517 1.000 60.03762 421 THR A C 1
ATOM 3072 O O . THR A 1 441 ? -30.86991 11.00666 -37.46667 1.000 56.51127 421 THR A O 1
ATOM 3076 N N . SER A 1 442 ? -29.63537 12.87809 -37.22573 1.000 46.60618 422 SER A N 1
ATOM 3077 C CA . SER A 1 442 ? -30.66483 13.59098 -36.49354 1.000 54.44767 422 SER A CA 1
ATOM 3078 C C . SER A 1 442 ? -31.67356 14.15856 -37.47819 1.000 41.00017 422 SER A C 1
ATOM 3079 O O . SER A 1 442 ? -31.33275 14.51477 -38.60835 1.000 37.50575 422 SER A O 1
ATOM 3082 N N . ILE A 1 443 ? -32.93562 14.21748 -37.05061 1.000 46.81580 423 ILE A N 1
ATOM 3083 C CA . ILE A 1 443 ? -33.97238 14.67213 -37.96657 1.000 40.43281 423 ILE A CA 1
ATOM 3084 C C . ILE A 1 443 ? -33.67879 16.08898 -38.44531 1.000 29.96387 423 ILE A C 1
ATOM 3085 O O . ILE A 1 443 ? -34.07081 16.47381 -39.55471 1.000 36.49656 423 ILE A O 1
ATOM 3090 N N . GLU A 1 444 ? -32.96061 16.87860 -37.65086 1.000 33.86799 424 GLU A N 1
ATOM 3091 C CA . GLU A 1 444 ? -32.70140 18.24885 -38.07571 1.000 31.86312 424 GLU A CA 1
ATOM 3092 C C . GLU A 1 444 ? -31.60621 18.34669 -39.14112 1.000 39.72960 424 GLU A C 1
ATOM 3093 O O . GLU A 1 444 ? -31.40989 19.42961 -39.70195 1.000 43.78985 424 GLU A O 1
ATOM 3099 N N . ASP A 1 445 ? -30.90796 17.24821 -39.45349 1.000 34.09823 425 ASP A N 1
ATOM 3100 C CA . ASP A 1 445 ? -29.81451 17.25665 -40.42526 1.000 36.17142 425 ASP A CA 1
ATOM 3101 C C . ASP A 1 445 ? -30.18425 16.60548 -41.75184 1.000 48.65873 425 ASP A C 1
ATOM 3102 O O . ASP A 1 445 ? -29.30144 16.37880 -42.58823 1.000 35.56170 425 ASP A O 1
ATOM 3107 N N . VAL A 1 446 ? -31.47079 16.32265 -41.96875 1.000 39.25691 426 VAL A N 1
ATOM 3108 C CA . VAL A 1 446 ? -31.92092 15.66493 -43.18987 1.000 35.82458 426 VAL A CA 1
ATOM 3109 C C . VAL A 1 446 ? -31.52959 16.48427 -44.41133 1.000 36.07587 426 VAL A C 1
ATOM 3110 O O . VAL A 1 446 ? -31.68086 17.71093 -44.43398 1.000 40.30105 426 VAL A O 1
ATOM 3114 N N . ILE A 1 447 ? -30.98877 15.80944 -45.42386 1.000 31.42304 427 ILE A N 1
ATOM 3115 C CA . ILE A 1 447 ? -30.73193 16.43039 -46.72017 1.000 35.68515 427 ILE A CA 1
ATOM 3116 C C . ILE A 1 447 ? -32.04062 16.53007 -47.50007 1.000 36.72602 427 ILE A C 1
ATOM 3117 O O . ILE A 1 447 ? -32.75080 15.53192 -47.67738 1.000 32.78356 427 ILE A O 1
ATOM 3122 N N . LYS A 1 448 ? -32.34099 17.72854 -48.00059 1.000 38.50408 428 LYS A N 1
ATOM 3123 C CA . LYS A 1 448 ? -33.65132 18.06900 -48.54230 1.000 36.38355 428 LYS A CA 1
ATOM 3124 C C . LYS A 1 448 ? -33.77116 17.78079 -50.03834 1.000 41.92045 428 LYS A C 1
ATOM 3125 O O . LYS A 1 448 ? -32.78024 17.67039 -50.76316 1.000 34.85793 428 LYS A O 1
ATOM 3131 N N . LYS A 1 449 ? -35.03201 17.68323 -50.48663 1.000 35.66326 429 LYS A N 1
ATOM 3132 C CA . LYS A 1 449 ? -35.35667 17.31996 -51.86584 1.000 37.48504 429 LYS A CA 1
ATOM 3133 C C . LYS A 1 449 ? -34.58759 18.14285 -52.89954 1.000 35.77818 429 LYS A C 1
ATOM 3134 O O . LYS A 1 449 ? -34.11794 17.59789 -53.90744 1.000 42.28383 429 LYS A O 1
ATOM 3140 N N . ASP A 1 450 ? -34.45811 19.45600 -52.67813 1.000 36.03695 430 ASP A N 1
ATOM 3141 C CA . ASP A 1 450 ? -33.89935 20.34037 -53.70610 1.000 37.23552 430 ASP A CA 1
ATOM 3142 C C . ASP A 1 450 ? -32.41768 20.05520 -53.97104 1.000 34.14420 430 ASP A C 1
ATOM 3143 O O . ASP A 1 450 ? -31.98264 19.99250 -55.13235 1.000 35.16740 430 ASP A O 1
ATOM 3148 N N . ALA A 1 451 ? -31.62329 19.89262 -52.90644 1.000 42.96825 431 ALA A N 1
ATOM 3149 C CA . ALA A 1 451 ? -30.20958 19.55180 -53.06972 1.000 36.52415 431 ALA A CA 1
ATOM 3150 C C . ALA A 1 451 ? -30.04304 18.23658 -53.81658 1.000 34.18363 431 ALA A C 1
ATOM 3151 O O . ALA A 1 451 ? -29.18626 18.11249 -54.70877 1.000 36.59859 431 ALA A O 1
ATOM 3153 N N . ILE A 1 452 ? -30.86135 17.24213 -53.46184 1.000 33.30258 432 ILE A N 1
ATOM 3154 C CA . ILE A 1 452 ? -30.74330 15.93168 -54.07923 1.000 31.87833 432 ILE A CA 1
ATOM 3155 C C . ILE A 1 452 ? -31.09091 16.01870 -55.55415 1.000 40.79113 432 ILE A C 1
ATOM 3156 O O . ILE A 1 452 ? -30.39775 15.44154 -56.40042 1.000 36.29541 432 ILE A O 1
ATOM 3161 N N . GLU A 1 453 ? -32.16127 16.75145 -55.88946 1.000 38.19712 433 GLU A N 1
ATOM 3162 C CA . GLU A 1 453 ? -32.53259 16.89523 -57.29242 1.000 37.76761 433 GLU A CA 1
ATOM 3163 C C . GLU A 1 453 ? -31.42583 17.59198 -58.07490 1.000 32.84122 433 GLU A C 1
ATOM 3164 O O . GLU A 1 453 ? -31.09446 17.18520 -59.19863 1.000 33.16342 433 GLU A O 1
ATOM 3170 N N . LYS A 1 454 ? -30.82957 18.62940 -57.47921 1.000 30.54449 434 LYS A N 1
ATOM 3171 C CA . LYS A 1 454 ? -29.71681 19.34271 -58.10563 1.000 37.97366 434 LYS A CA 1
ATOM 3172 C C . LYS A 1 454 ? -28.56819 18.39803 -58.44863 1.000 43.50192 434 LYS A C 1
ATOM 3173 O O . LYS A 1 454 ? -28.02160 18.43188 -59.56492 1.000 33.42889 434 LYS A O 1
ATOM 3179 N N . ALA A 1 455 ? -28.20071 17.52713 -57.49988 1.000 33.46004 435 ALA A N 1
ATOM 3180 C CA . ALA A 1 455 ? -27.11168 16.58996 -57.75525 1.000 26.10530 435 ALA A CA 1
ATOM 3181 C C . ALA A 1 455 ? -27.49608 15.55789 -58.81060 1.000 29.29753 435 ALA A C 1
ATOM 3182 O O . ALA A 1 455 ? -26.67522 15.20310 -59.67077 1.000 35.85072 435 ALA A O 1
ATOM 3184 N N . LEU A 1 456 ? -28.72817 15.03532 -58.73913 1.000 29.79093 436 LEU A N 1
ATOM 3185 C CA . LEU A 1 456 ? -29.16807 14.04193 -59.72088 1.000 33.58592 436 LEU A CA 1
ATOM 3186 C C . LEU A 1 456 ? -29.12157 14.61048 -61.13717 1.000 35.32114 436 LEU A C 1
ATOM 3187 O O . LEU A 1 456 ? -28.70880 13.92317 -62.08384 1.000 35.67429 436 LEU A O 1
ATOM 3192 N N . ARG A 1 457 ? -29.54252 15.86382 -61.30132 1.000 39.27456 437 ARG A N 1
ATOM 3193 C CA . ARG A 1 457 ? -29.48897 16.49258 -62.62070 1.000 36.95063 437 ARG A CA 1
ATOM 3194 C C . ARG A 1 457 ? -28.05133 16.75357 -63.05706 1.000 41.40178 437 ARG A C 1
ATOM 3195 O O . ARG A 1 457 ? -27.69343 16.49759 -64.21453 1.000 39.90741 437 ARG A O 1
ATOM 3203 N N . GLU A 1 458 ? -27.21744 17.26817 -62.14259 1.000 34.46870 438 GLU A N 1
ATOM 3204 C CA . GLU A 1 458 ? -25.83119 17.61040 -62.46543 1.000 38.86475 438 GLU A CA 1
ATOM 3205 C C . GLU A 1 458 ? -25.04363 16.38776 -62.93791 1.000 39.85150 438 GLU A C 1
ATOM 3206 O O . GLU A 1 458 ? -24.26175 16.47076 -63.89377 1.000 34.73663 438 GLU A O 1
ATOM 3212 N N . ILE A 1 459 ? -25.23035 15.24152 -62.28001 1.000 28.22223 439 ILE A N 1
ATOM 3213 C CA . ILE A 1 459 ? -24.43746 14.06800 -62.62569 1.000 30.04817 439 ILE A CA 1
ATOM 3214 C C . ILE A 1 459 ? -24.84695 13.49154 -63.97347 1.000 37.13406 439 ILE A C 1
ATOM 3215 O O . ILE A 1 459 ? -24.07645 12.73610 -64.58508 1.000 32.50935 439 ILE A O 1
ATOM 3220 N N . MET A 1 460 ? -26.04995 13.81037 -64.45106 1.000 34.28470 440 MET A N 1
ATOM 3221 C CA . MET A 1 460 ? -26.50271 13.28728 -65.73154 1.000 33.69066 440 MET A CA 1
ATOM 3222 C C . MET A 1 460 ? -26.26871 14.25138 -66.88659 1.000 35.71048 440 MET A C 1
ATOM 3223 O O . MET A 1 460 ? -25.75220 13.83548 -67.92616 1.000 38.82980 440 MET A O 1
ATOM 3228 N N . VAL A 1 461 ? -26.59100 15.53503 -66.71263 1.000 33.32049 441 VAL A N 1
ATOM 3229 C CA . VAL A 1 461 ? -26.59432 16.49526 -67.81128 1.000 42.39872 441 VAL A CA 1
ATOM 3230 C C . VAL A 1 461 ? -25.85351 17.77455 -67.47242 1.000 46.41305 441 VAL A C 1
ATOM 3231 O O . VAL A 1 461 ? -25.74420 18.66088 -68.32335 1.000 47.90431 441 VAL A O 1
ATOM 3235 N N . GLY A 1 462 ? -25.33066 17.89498 -66.26015 1.000 37.52224 442 GLY A N 1
ATOM 3236 C CA . GLY A 1 462 ? -24.58263 19.05430 -65.83674 1.000 38.88421 442 GLY A CA 1
ATOM 3237 C C . GLY A 1 462 ? -23.29917 19.31478 -66.59068 1.000 40.03955 442 GLY A C 1
ATOM 3238 O O . GLY A 1 462 ? -22.90143 18.55466 -67.48726 1.000 39.18031 442 GLY A O 1
ATOM 3239 N N . ASP A 1 463 ? -22.66724 20.43196 -66.24819 1.000 31.20890 443 ASP A N 1
ATOM 3240 C CA . ASP A 1 463 ? -21.35630 20.75166 -66.79417 1.000 44.32030 443 ASP A CA 1
ATOM 3241 C C . ASP A 1 463 ? -20.36082 19.64777 -66.44144 1.000 53.52069 443 ASP A C 1
ATOM 3242 O O . ASP A 1 463 ? -20.34786 19.13248 -65.31802 1.000 44.53566 443 ASP A O 1
ATOM 3247 N N . GLU A 1 464 ? -19.54512 19.26791 -67.42158 1.000 48.80543 444 GLU A N 1
ATOM 3248 C CA . GLU A 1 464 ? -18.51022 18.24514 -67.29484 1.000 46.45956 444 GLU A CA 1
ATOM 3249 C C . GLU A 1 464 ? -19.05609 16.84865 -67.01303 1.000 46.58605 444 GLU A C 1
ATOM 3250 O O . GLU A 1 464 ? -18.28347 15.96607 -66.62064 1.000 48.51323 444 GLU A O 1
ATOM 3256 N N . ALA A 1 465 ? -20.36166 16.61451 -67.17936 1.000 34.46904 445 ALA A N 1
ATOM 3257 C CA . ALA A 1 465 ? -20.88376 15.26517 -66.95605 1.000 33.05520 445 ALA A CA 1
ATOM 3258 C C . ALA A 1 465 ? -20.23088 14.25777 -67.90080 1.000 43.60562 445 ALA A C 1
ATOM 3259 O O . ALA A 1 465 ? -19.81789 13.16264 -67.48115 1.000 38.29092 445 ALA A O 1
ATOM 3261 N N . GLU A 1 466 ? -20.12730 14.61840 -69.18349 1.000 38.99392 446 GLU A N 1
ATOM 3262 C CA . GLU A 1 466 ? -19.47155 13.74352 -70.15055 1.000 45.68303 446 GLU A CA 1
ATOM 3263 C C . GLU A 1 466 ? -17.98689 13.59770 -69.83294 1.000 40.28733 446 GLU A C 1
ATOM 3264 O O . GLU A 1 466 ? -17.40899 12.52045 -70.02011 1.000 41.57478 446 GLU A O 1
ATOM 3270 N N . GLU A 1 467 ? -17.35154 14.67085 -69.35047 1.000 32.33141 447 GLU A N 1
ATOM 3271 C CA . GLU A 1 467 ? -15.94562 14.57684 -68.96149 1.000 39.98053 447 GLU A CA 1
ATOM 3272 C C . GLU A 1 467 ? -15.77925 13.60837 -67.80226 1.000 36.67137 447 GLU A C 1
ATOM 3273 O O . GLU A 1 467 ? -14.82861 12.81328 -67.76816 1.000 33.39815 447 GLU A O 1
ATOM 3279 N N . ARG A 1 468 ? -16.70065 13.65936 -66.83822 1.000 40.02061 448 ARG A N 1
ATOM 3280 C CA . ARG A 1 468 ? -16.62633 12.72205 -65.72753 1.000 39.90320 448 ARG A CA 1
ATOM 3281 C C . ARG A 1 468 ? -16.76953 11.29759 -66.23932 1.000 36.77650 448 ARG A C 1
ATOM 3282 O O . ARG A 1 468 ? -16.02244 10.40549 -65.82656 1.000 36.12001 448 ARG A O 1
ATOM 3290 N N . ARG A 1 469 ? -17.69273 11.07816 -67.18175 1.000 36.69790 449 ARG A N 1
ATOM 3291 C CA . ARG A 1 469 ? -17.82497 9.75116 -67.78111 1.000 39.22891 449 ARG A CA 1
ATOM 3292 C C . ARG A 1 469 ? -16.53569 9.32009 -68.48296 1.000 39.23105 449 ARG A C 1
ATOM 3293 O O . ARG A 1 469 ? -16.11805 8.15881 -68.37440 1.000 31.33329 449 ARG A O 1
ATOM 3301 N N . SER A 1 470 ? -15.89312 10.23844 -69.21383 1.000 39.30402 450 SER A N 1
ATOM 3302 C CA . SER A 1 470 ? -14.65242 9.90236 -69.91034 1.000 39.36110 450 SER A CA 1
ATOM 3303 C C . SER A 1 470 ? -13.51555 9.61874 -68.93128 1.000 34.17836 450 SER A C 1
ATOM 3304 O O . SER A 1 470 ? -12.75238 8.66307 -69.11821 1.000 34.55588 450 SER A O 1
ATOM 3307 N N . ARG A 1 471 ? -13.37873 10.44533 -67.89327 1.000 27.57638 451 ARG A N 1
ATOM 3308 C CA . ARG A 1 471 ? -12.34283 10.21512 -66.88860 1.000 40.70758 451 ARG A CA 1
ATOM 3309 C C . ARG A 1 471 ? -12.54168 8.89179 -66.16171 1.000 33.38752 451 ARG A C 1
ATOM 3310 O O . ARG A 1 471 ? -11.56567 8.18992 -65.86399 1.000 34.64201 451 ARG A O 1
ATOM 3318 N N . ALA A 1 472 ? -13.79482 8.54046 -65.84396 1.000 36.15697 452 ALA A N 1
ATOM 3319 C CA . ALA A 1 472 ? -14.04839 7.28543 -65.13725 1.000 23.55311 452 ALA A CA 1
ATOM 3320 C C . ALA A 1 472 ? -13.76190 6.08080 -66.02311 1.000 40.10590 452 ALA A C 1
ATOM 3321 O O . ALA A 1 472 ? -13.33947 5.02843 -65.52988 1.000 29.51265 452 ALA A O 1
ATOM 3323 N N . LYS A 1 473 ? -13.98545 6.21959 -67.33366 1.000 32.89480 453 LYS A N 1
ATOM 3324 C CA . LYS A 1 473 ? -13.67993 5.13990 -68.26335 1.000 29.47770 453 LYS A CA 1
ATOM 3325 C C . LYS A 1 473 ? -12.18003 4.87167 -68.28997 1.000 29.12878 453 LYS A C 1
ATOM 3326 O O . LYS A 1 473 ? -11.74589 3.70791 -68.28165 1.000 37.73619 453 LYS A O 1
ATOM 3332 N N . LYS A 1 474 ? -11.37885 5.94321 -68.24286 1.000 33.44209 454 LYS A N 1
ATOM 3333 C CA . LYS A 1 474 ? -9.92868 5.80846 -68.14511 1.000 35.79171 454 LYS A CA 1
ATOM 3334 C C . LYS A 1 474 ? -9.55408 4.99213 -66.91720 1.000 40.64228 454 LYS A C 1
ATOM 3335 O O . LYS A 1 474 ? -8.77376 4.03672 -66.99836 1.000 36.17525 454 LYS A O 1
ATOM 3341 N N . LEU A 1 475 ? -10.11491 5.36254 -65.76393 1.000 44.07065 455 LEU A N 1
ATOM 3342 C CA . LEU A 1 475 ? -9.78889 4.67688 -64.51742 1.000 32.46145 455 LEU A CA 1
ATOM 3343 C C . LEU A 1 475 ? -10.23064 3.22428 -64.55849 1.000 30.45844 455 LEU A C 1
ATOM 3344 O O . LEU A 1 475 ? -9.53977 2.34848 -64.03649 1.000 32.33490 455 LEU A O 1
ATOM 3349 N N . LYS A 1 476 ? -11.38891 2.94763 -65.16199 1.000 26.67830 456 LYS A N 1
ATOM 3350 C CA . LYS A 1 476 ? -11.80598 1.56406 -65.35382 1.000 32.32779 456 LYS A CA 1
ATOM 3351 C C . LYS A 1 476 ? -10.72479 0.77207 -66.08311 1.000 38.69383 456 LYS A C 1
ATOM 3352 O O . LYS A 1 476 ? -10.32377 -0.32597 -65.64851 1.000 32.92750 456 LYS A O 1
ATOM 3358 N N . GLU A 1 477 ? -10.23235 1.32794 -67.20060 1.000 37.98186 457 GLU A N 1
ATOM 3359 C CA . GLU A 1 477 ? -9.20177 0.63563 -67.96892 1.000 41.25706 457 GLU A CA 1
ATOM 3360 C C . GLU A 1 477 ? -7.96201 0.41250 -67.11027 1.000 30.49450 457 GLU A C 1
ATOM 3361 O O . GLU A 1 477 ? -7.38381 -0.68186 -67.09516 1.000 37.99698 457 GLU A O 1
ATOM 3367 N N . MET A 1 478 ? -7.54717 1.45586 -66.38779 1.000 27.74138 458 MET A N 1
ATOM 3368 C CA . MET A 1 478 ? -6.34239 1.38883 -65.56159 1.000 37.51979 458 MET A CA 1
ATOM 3369 C C . MET A 1 478 ? -6.49178 0.36699 -64.44358 1.000 32.25168 458 MET A C 1
ATOM 3370 O O . MET A 1 478 ? -5.53747 -0.34119 -64.10668 1.000 34.40723 458 MET A O 1
ATOM 3375 N N . ALA A 1 479 ? -7.68488 0.28263 -63.85633 1.000 33.75592 459 ALA A N 1
ATOM 3376 C CA . ALA A 1 479 ? -7.93451 -0.66574 -62.77914 1.000 26.03934 459 ALA A CA 1
ATOM 3377 C C . ALA A 1 479 ? -7.77977 -2.08888 -63.27756 1.000 33.72908 459 ALA A C 1
ATOM 3378 O O . ALA A 1 479 ? -7.09238 -2.90578 -62.65555 1.000 34.21545 459 ALA A O 1
ATOM 3380 N N . TRP A 1 480 ? -8.40877 -2.40946 -64.41305 1.000 35.26572 460 TRP A N 1
ATOM 3381 C CA . TRP A 1 480 ? -8.23056 -3.76027 -64.93547 1.000 40.69948 460 TRP A CA 1
ATOM 3382 C C . TRP A 1 480 ? -6.76827 -4.01453 -65.30637 1.000 35.53538 460 TRP A C 1
ATOM 3383 O O . TRP A 1 480 ? -6.24497 -5.11395 -65.07894 1.000 38.43183 460 TRP A O 1
ATOM 3394 N N . LYS A 1 481 ? -6.07884 -2.99927 -65.83229 1.000 33.44248 461 LYS A N 1
ATOM 3395 C CA . LYS A 1 481 ? -4.66250 -3.16227 -66.17577 1.000 47.35157 461 LYS A CA 1
ATOM 3396 C C . LYS A 1 481 ? -3.80210 -3.41291 -64.93758 1.000 44.35122 461 LYS A C 1
ATOM 3397 O O . LYS A 1 481 ? -2.81004 -4.15284 -64.99506 1.000 34.76703 461 LYS A O 1
ATOM 3403 N N . ALA A 1 482 ? -4.15473 -2.78660 -63.81477 1.000 40.44774 462 ALA A N 1
ATOM 3404 C CA . ALA A 1 482 ? -3.34525 -2.89192 -62.60205 1.000 34.83055 462 ALA A CA 1
ATOM 3405 C C . ALA A 1 482 ? -3.30402 -4.31584 -62.07287 1.000 34.73889 462 ALA A C 1
ATOM 3406 O O . ALA A 1 482 ? -2.27531 -4.75272 -61.54292 1.000 35.37014 462 ALA A O 1
ATOM 3408 N N . VAL A 1 483 ? -4.40373 -5.05768 -62.21730 1.000 31.18741 463 VAL A N 1
ATOM 3409 C CA . VAL A 1 483 ? -4.53416 -6.35689 -61.57344 1.000 37.91305 463 VAL A CA 1
ATOM 3410 C C . VAL A 1 483 ? -4.10773 -7.50786 -62.47482 1.000 37.95438 463 VAL A C 1
ATOM 3411 O O . VAL A 1 483 ? -3.84868 -8.61403 -61.97431 1.000 39.65458 463 VAL A O 1
ATOM 3415 N N . GLU A 1 484 ? -4.03986 -7.28872 -63.78128 1.000 39.89434 464 GLU A N 1
ATOM 3416 C CA . GLU A 1 484 ? -3.56612 -8.30975 -64.70026 1.000 44.37834 464 GLU A CA 1
ATOM 3417 C C . GLU A 1 484 ? -2.04375 -8.40921 -64.63208 1.000 36.17846 464 GLU A C 1
ATOM 3418 O O . GLU A 1 484 ? -1.36039 -7.48263 -64.18688 1.000 38.99180 464 GLU A O 1
ATOM 3424 N N . GLU A 1 485 ? -1.51897 -9.55111 -65.08675 1.000 46.83585 465 GLU A N 1
ATOM 3425 C CA . GLU A 1 485 ? -0.07610 -9.77360 -65.13446 1.000 47.38588 465 GLU A CA 1
ATOM 3426 C C . GLU A 1 485 ? 0.65162 -8.55880 -65.68880 1.000 41.53938 465 GLU A C 1
ATOM 3427 O O . GLU A 1 485 ? 0.20767 -7.94127 -66.65852 1.000 52.46902 465 GLU A O 1
ATOM 3433 N N . GLY A 1 486 ? 1.75944 -8.20309 -65.03799 1.000 42.06552 466 GLY A N 1
ATOM 3434 C CA . GLY A 1 486 ? 2.51401 -7.01841 -65.38572 1.000 47.32542 466 GLY A CA 1
ATOM 3435 C C . GLY A 1 486 ? 1.97178 -5.72225 -64.83237 1.000 44.02217 466 GLY A C 1
ATOM 3436 O O . GLY A 1 486 ? 2.66529 -4.69703 -64.90270 1.000 43.20873 466 GLY A O 1
ATOM 3437 N N . GLY A 1 487 ? 0.76468 -5.72667 -64.26461 1.000 44.55156 467 GLY A N 1
ATOM 3438 C CA . GLY A 1 487 ? 0.21910 -4.51273 -63.70621 1.000 35.54204 467 GLY A CA 1
ATOM 3439 C C . GLY A 1 487 ? 0.83340 -4.16571 -62.36133 1.000 31.81709 467 GLY A C 1
ATOM 3440 O O . GLY A 1 487 ? 1.48557 -4.98361 -61.71550 1.000 38.33053 467 GLY A O 1
ATOM 3441 N N . SER A 1 488 ? 0.62830 -2.90903 -61.97134 1.000 29.42611 468 SER A N 1
ATOM 3442 C CA . SER A 1 488 ? 1.19616 -2.38558 -60.73410 1.000 42.25929 468 SER A CA 1
ATOM 3443 C C . SER A 1 488 ? 0.70477 -3.15957 -59.51753 1.000 34.02746 468 SER A C 1
ATOM 3444 O O . SER A 1 488 ? 1.47169 -3.40614 -58.58046 1.000 35.06947 468 SER A O 1
ATOM 3447 N N . SER A 1 489 ? -0.57214 -3.54514 -59.50697 1.000 36.51467 469 SER A N 1
ATOM 3448 C CA . SER A 1 489 ? -1.09153 -4.25209 -58.33805 1.000 30.37139 469 SER A CA 1
ATOM 3449 C C . SER A 1 489 ? -0.63504 -5.70087 -58.34659 1.000 35.59607 469 SER A C 1
ATOM 3450 O O . SER A 1 489 ? -0.20001 -6.22423 -57.31487 1.000 34.70776 469 SER A O 1
ATOM 3453 N N . TYR A 1 490 ? -0.71246 -6.35163 -59.51393 1.000 31.61784 470 TYR A N 1
ATOM 3454 C CA . TYR A 1 490 ? -0.11602 -7.67150 -59.68399 1.000 33.88872 470 TYR A CA 1
ATOM 3455 C C . TYR A 1 490 ? 1.33436 -7.66889 -59.21384 1.000 27.64808 470 TYR A C 1
ATOM 3456 O O . TYR A 1 490 ? 1.76735 -8.55698 -58.46619 1.000 33.92656 470 TYR A O 1
ATOM 3465 N N . SER A 1 491 ? 2.09520 -6.66038 -59.65107 1.000 35.44521 471 SER A N 1
ATOM 3466 C CA . SER A 1 491 ? 3.52068 -6.57234 -59.34708 1.000 35.98481 471 SER A CA 1
ATOM 3467 C C . SER A 1 491 ? 3.77684 -6.33233 -57.86761 1.000 36.87312 471 SER A C 1
ATOM 3468 O O . SER A 1 491 ? 4.70196 -6.91821 -57.29487 1.000 32.88425 471 SER A O 1
ATOM 3471 N N . ASP A 1 492 ? 3.00198 -5.44462 -57.23781 1.000 34.50368 472 ASP A N 1
ATOM 3472 C CA . ASP A 1 492 ? 3.18989 -5.21706 -55.80729 1.000 32.75504 472 ASP A CA 1
ATOM 3473 C C . ASP A 1 492 ? 2.81575 -6.44666 -54.99165 1.000 29.07870 472 ASP A C 1
ATOM 3474 O O . ASP A 1 492 ? 3.43572 -6.70812 -53.95685 1.000 32.70604 472 ASP A O 1
ATOM 3479 N N . LEU A 1 493 ? 1.82122 -7.21593 -55.43601 1.000 28.14318 473 LEU A N 1
ATOM 3480 C CA . LEU A 1 493 ? 1.49675 -8.44406 -54.72486 1.000 34.90740 473 LEU A CA 1
ATOM 3481 C C . LEU A 1 493 ? 2.62371 -9.45938 -54.85901 1.000 38.20508 473 LEU A C 1
ATOM 3482 O O . LEU A 1 493 ? 3.00939 -10.09316 -53.87036 1.000 31.89260 473 LEU A O 1
ATOM 3487 N N . SER A 1 494 ? 3.16979 -9.62453 -56.07206 1.000 35.48138 474 SER A N 1
ATOM 3488 C CA . SER A 1 494 ? 4.35363 -10.46829 -56.23111 1.000 36.66814 474 SER A CA 1
ATOM 3489 C C . SER A 1 494 ? 5.48614 -10.00163 -55.32158 1.000 27.03933 474 SER A C 1
ATOM 3490 O O . SER A 1 494 ? 6.13694 -10.81502 -54.65431 1.000 33.72791 474 SER A O 1
ATOM 3493 N N . ALA A 1 495 ? 5.74978 -8.69383 -55.30481 1.000 29.40217 475 ALA A N 1
ATOM 3494 C CA . ALA A 1 495 ? 6.81088 -8.13898 -54.46785 1.000 38.00065 475 ALA A CA 1
ATOM 3495 C C . ALA A 1 495 ? 6.57721 -8.45349 -52.99239 1.000 36.62308 475 ALA A C 1
ATOM 3496 O O . ALA A 1 495 ? 7.49160 -8.88488 -52.28284 1.000 31.26050 475 ALA A O 1
ATOM 3498 N N . LEU A 1 496 ? 5.35383 -8.23342 -52.51177 1.000 33.85496 476 LEU A N 1
ATOM 3499 C CA . LEU A 1 496 ? 5.03950 -8.49805 -51.11071 1.000 31.83742 476 LEU A CA 1
ATOM 3500 C C . LEU A 1 496 ? 5.24076 -9.96452 -50.76891 1.000 25.99875 476 LEU A C 1
ATOM 3501 O O . LEU A 1 496 ? 5.85202 -10.29917 -49.74814 1.000 30.19512 476 LEU A O 1
ATOM 3506 N N . ILE A 1 497 ? 4.73180 -10.85976 -51.61476 1.000 31.24027 477 ILE A N 1
ATOM 3507 C CA . ILE A 1 497 ? 4.83224 -12.28106 -51.31016 1.000 32.59525 477 ILE A CA 1
ATOM 3508 C C . ILE A 1 497 ? 6.29125 -12.72101 -51.32450 1.000 40.63765 477 ILE A C 1
ATOM 3509 O O . ILE A 1 497 ? 6.73449 -13.47585 -50.45056 1.000 34.57404 477 ILE A O 1
ATOM 3514 N 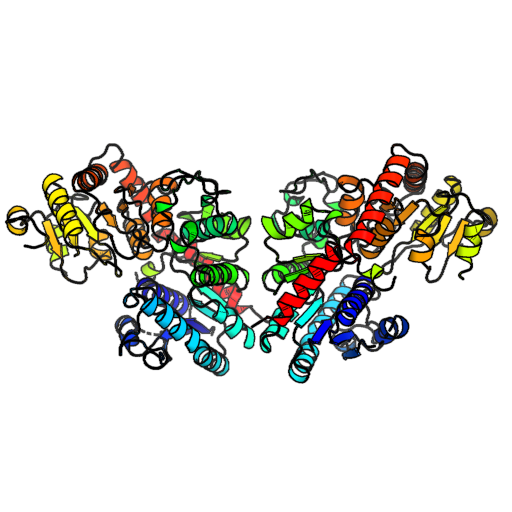N . GLU A 1 498 ? 7.06764 -12.24239 -52.30071 1.000 36.58875 478 GLU A N 1
ATOM 3515 C CA . GLU A 1 498 ? 8.49116 -12.55258 -52.31741 1.000 40.96755 478 GLU A CA 1
ATOM 3516 C C . GLU A 1 498 ? 9.17025 -12.05308 -51.04948 1.000 39.47240 478 GLU A C 1
ATOM 3517 O O . GLU A 1 498 ? 10.00101 -12.75563 -50.46155 1.000 41.57028 478 GLU A O 1
ATOM 3523 N N . GLU A 1 499 ? 8.80853 -10.85041 -50.59561 1.000 36.74146 479 GLU A N 1
ATOM 3524 C CA . GLU A 1 499 ? 9.39389 -10.32361 -49.36999 1.000 35.72595 479 GLU A CA 1
ATOM 3525 C C . GLU A 1 499 ? 9.02096 -11.18774 -48.16635 1.000 39.95715 479 GLU A C 1
ATOM 3526 O O . GLU A 1 499 ? 9.86031 -11.45800 -47.30054 1.000 43.64441 479 GLU A O 1
ATOM 3532 N N . LEU A 1 500 ? 7.77757 -11.66609 -48.11624 1.000 36.88140 480 LEU A N 1
ATOM 3533 C CA . LEU A 1 500 ? 7.36356 -12.53651 -47.01756 1.000 38.29262 480 LEU A CA 1
ATOM 3534 C C . LEU A 1 500 ? 8.09877 -13.87381 -47.05788 1.000 41.35165 480 LEU A C 1
ATOM 3535 O O . LEU A 1 500 ? 8.43134 -14.43735 -46.00844 1.000 43.93386 480 LEU A O 1
ATOM 3540 N N . ARG A 1 501 ? 8.36409 -14.39585 -48.25710 1.000 38.61214 481 ARG A N 1
ATOM 3541 C CA . ARG A 1 501 ? 9.04263 -15.68347 -48.38086 1.000 46.63468 481 ARG A CA 1
ATOM 3542 C C . ARG A 1 501 ? 10.48895 -15.62672 -47.90007 1.000 43.98213 481 ARG A C 1
ATOM 3543 O O . ARG A 1 501 ? 11.03563 -16.65912 -47.49747 1.000 58.20768 481 ARG A O 1
ATOM 3551 N N . GLY A 1 502 ? 11.11174 -14.45279 -47.92372 1.000 43.66253 482 GLY A N 1
ATOM 3552 C CA . GLY A 1 502 ? 12.48773 -14.25948 -47.51580 1.000 47.71766 482 GLY A CA 1
ATOM 3553 C C . GLY A 1 502 ? 12.69100 -13.65310 -46.14487 1.000 56.20653 482 GLY A C 1
ATOM 3554 O O . GLY A 1 502 ? 13.81844 -13.26283 -45.82058 1.000 57.71939 482 GLY A O 1
ATOM 3555 N N . TYR A 1 503 ? 11.64237 -13.54977 -45.33456 1.000 53.93395 483 TYR A N 1
ATOM 3556 C CA . TYR A 1 503 ? 11.72083 -12.85045 -44.05762 1.000 48.68631 483 TYR A CA 1
ATOM 3557 C C . TYR A 1 503 ? 12.49974 -13.65202 -43.01697 1.000 56.38931 483 TYR A C 1
ATOM 3558 O O . TYR A 1 503 ? 12.21815 -14.83080 -42.78203 1.000 47.95584 483 TYR A O 1
ATOM 3567 N N . HIS A 1 504 ? 13.45549 -12.98928 -42.36696 1.000 64.52060 484 HIS A N 1
ATOM 3568 C CA . HIS A 1 504 ? 14.18990 -13.55505 -41.23312 1.000 74.96721 484 HIS A CA 1
ATOM 3569 C C . HIS A 1 504 ? 14.41964 -12.47828 -40.17097 1.000 75.51930 484 HIS A C 1
ATOM 3570 O O . HIS A 1 504 ? 14.01812 -12.62597 -39.01409 1.000 66.73242 484 HIS A O 1
ATOM 3577 N N . GLN B 1 27 ? 6.69248 -0.20382 -7.15707 1.000 52.41520 7 GLN B N 1
ATOM 3578 C CA . GLN B 1 27 ? 7.98286 0.33515 -7.57172 1.000 60.80783 7 GLN B CA 1
ATOM 3579 C C . GLN B 1 27 ? 8.32300 -0.06197 -9.00106 1.000 59.78398 7 GLN B C 1
ATOM 3580 O O . GLN B 1 27 ? 8.47487 -1.24403 -9.30858 1.000 56.07985 7 GLN B O 1
ATOM 3586 N N . LEU B 1 28 ? 8.44498 0.94129 -9.86513 1.000 52.50379 8 LEU B N 1
ATOM 3587 C CA . LEU B 1 28 ? 8.79905 0.71392 -11.25857 1.000 46.39043 8 LEU B CA 1
ATOM 3588 C C . LEU B 1 28 ? 10.22043 0.16213 -11.36329 1.000 38.19331 8 LEU B C 1
ATOM 3589 O O . LEU B 1 28 ? 11.09251 0.47650 -10.54754 1.000 37.30927 8 LEU B O 1
ATOM 3594 N N . HIS B 1 29 ? 10.43879 -0.70238 -12.35485 1.000 35.89933 9 HIS B N 1
ATOM 3595 C CA . HIS B 1 29 ? 11.75534 -1.25580 -12.65043 1.000 36.27155 9 HIS B CA 1
ATOM 3596 C C . HIS B 1 29 ? 12.10840 -1.01825 -14.11373 1.000 36.53300 9 HIS B C 1
ATOM 3597 O O . HIS B 1 29 ? 11.36304 -1.43668 -15.00726 1.000 35.99345 9 HIS B O 1
ATOM 3604 N N . VAL B 1 30 ? 13.25870 -0.38798 -14.35565 1.000 36.37152 10 VAL B N 1
ATOM 3605 C CA . VAL B 1 30 ? 13.74882 -0.10755 -15.70616 1.000 35.79247 10 VAL B CA 1
ATOM 3606 C C . VAL B 1 30 ? 15.11461 -0.76025 -15.87867 1.000 32.48748 10 VAL B C 1
ATOM 3607 O O . VAL B 1 30 ? 15.99130 -0.61928 -15.01621 1.000 32.48043 10 VAL B O 1
ATOM 3611 N N . VAL B 1 31 ? 15.29876 -1.46118 -16.99734 1.000 31.52119 11 VAL B N 1
ATOM 3612 C CA . VAL B 1 31 ? 16.55045 -2.14322 -17.31835 1.000 32.44097 11 VAL B CA 1
ATOM 3613 C C . VAL B 1 31 ? 17.26551 -1.36784 -18.41740 1.000 32.24711 11 VAL B C 1
ATOM 3614 O O . VAL B 1 31 ? 16.64364 -0.99626 -19.41820 1.000 30.57486 11 VAL B O 1
ATOM 3618 N N . PHE B 1 32 ? 18.56898 -1.15645 -18.24549 1.000 29.47938 12 PHE B N 1
ATOM 3619 C CA . PHE B 1 32 ? 19.39353 -0.40060 -19.18371 1.000 32.78799 12 PHE B CA 1
ATOM 3620 C C . PHE B 1 32 ? 20.41773 -1.31408 -19.83856 1.000 32.54219 12 PHE B C 1
ATOM 3621 O O . PHE B 1 32 ? 21.07318 -2.10817 -19.15749 1.000 36.20722 12 PHE B O 1
ATOM 3629 N N . PHE B 1 33 ? 20.55686 -1.20350 -21.15870 1.000 28.99631 13 PHE B N 1
ATOM 3630 C CA . PHE B 1 33 ? 21.39033 -2.11864 -21.93984 1.000 29.04084 13 PHE B CA 1
ATOM 3631 C C . PHE B 1 33 ? 22.20677 -1.31277 -22.94622 1.000 29.67497 13 PHE B C 1
ATOM 3632 O O . PHE B 1 33 ? 21.84714 -1.21555 -24.12763 1.000 30.05223 13 PHE B O 1
ATOM 3640 N N . PRO B 1 34 ? 23.31823 -0.71239 -22.51008 1.000 27.82773 14 PRO B N 1
ATOM 3641 C CA . PRO B 1 34 ? 24.18172 0.04137 -23.42538 1.000 28.35494 14 PRO B CA 1
ATOM 3642 C C . PRO B 1 34 ? 25.16915 -0.85748 -24.15403 1.000 32.81853 14 PRO B C 1
ATOM 3643 O O . PRO B 1 34 ? 25.53043 -1.93641 -23.68468 1.000 32.63191 14 PRO B O 1
ATOM 3647 N N . ILE B 1 35 ? 25.61522 -0.38810 -25.32154 1.000 30.26279 15 ILE B N 1
ATOM 3648 C CA . ILE B 1 35 ? 26.75452 -1.03448 -25.96954 1.000 29.14496 15 ILE B CA 1
ATOM 3649 C C . ILE B 1 35 ? 28.01248 -0.74449 -25.15725 1.000 28.66369 15 ILE B C 1
ATOM 3650 O O . ILE B 1 35 ? 28.06981 0.21513 -24.38374 1.000 28.62978 15 ILE B O 1
ATOM 3655 N N . MET B 1 36 ? 29.00540 -1.63111 -25.27303 1.000 30.80346 16 MET B N 1
ATOM 3656 C CA . MET B 1 36 ? 30.25418 -1.50603 -24.52206 1.000 32.95816 16 MET B CA 1
ATOM 3657 C C . MET B 1 36 ? 31.16589 -0.47824 -25.19667 1.000 31.64644 16 MET B C 1
ATOM 3658 O O . MET B 1 36 ? 32.15635 -0.79733 -25.85616 1.000 36.84805 16 MET B O 1
ATOM 3663 N N . ALA B 1 37 ? 30.79293 0.78852 -25.03336 1.000 34.21014 17 ALA B N 1
ATOM 3664 C CA . ALA B 1 37 ? 31.57332 1.92212 -25.50913 1.000 33.69775 17 ALA B CA 1
ATOM 3665 C C . ALA B 1 37 ? 31.47783 3.00207 -24.44695 1.000 27.77251 17 ALA B C 1
ATOM 3666 O O . ALA B 1 37 ? 30.38157 3.27163 -23.94716 1.000 27.42169 17 ALA B O 1
ATOM 3668 N N . HIS B 1 38 ? 32.62181 3.59376 -24.07641 1.000 27.92583 18 HIS B N 1
ATOM 3669 C CA . HIS B 1 38 ? 32.63573 4.54524 -22.96352 1.000 34.68152 18 HIS B CA 1
ATOM 3670 C C . HIS B 1 38 ? 31.62361 5.67374 -23.17301 1.000 28.18948 18 HIS B C 1
ATOM 3671 O O . HIS B 1 38 ? 30.89394 6.06144 -22.24071 1.000 29.20967 18 HIS B O 1
ATOM 3678 N N . GLY B 1 39 ? 31.53929 6.16748 -24.41026 1.000 28.36362 19 GLY B N 1
ATOM 3679 C CA . GLY B 1 39 ? 30.64919 7.26566 -24.76293 1.000 29.65130 19 GLY B CA 1
ATOM 3680 C C . GLY B 1 39 ? 29.17809 6.95140 -24.58968 1.000 30.96968 19 GLY B C 1
ATOM 3681 O O . GLY B 1 39 ? 28.36420 7.88149 -24.51101 1.000 28.26691 19 GLY B O 1
ATOM 3682 N N . HIS B 1 40 ? 28.81063 5.66391 -24.54988 1.000 27.18206 20 HIS B N 1
ATOM 3683 C CA . HIS B 1 40 ? 27.44539 5.26435 -24.21799 1.000 24.09641 20 HIS B CA 1
ATOM 3684 C C . HIS B 1 40 ? 27.31146 4.73793 -22.79604 1.000 30.82123 20 HIS B C 1
ATOM 3685 O O . HIS B 1 40 ? 26.25889 4.91616 -22.17863 1.000 27.80060 20 HIS B O 1
ATOM 3692 N N . MET B 1 41 ? 28.35714 4.11104 -22.25303 1.000 31.83121 21 MET B N 1
ATOM 3693 C CA . MET B 1 41 ? 28.24492 3.51583 -20.92422 1.000 31.59268 21 MET B CA 1
ATOM 3694 C C . MET B 1 41 ? 28.09327 4.58021 -19.84802 1.000 30.95383 21 MET B C 1
ATOM 3695 O O . MET B 1 41 ? 27.26423 4.43282 -18.94161 1.000 31.31866 21 MET B O 1
ATOM 3700 N N . ILE B 1 42 ? 28.87305 5.65623 -19.92492 1.000 28.21197 22 ILE B N 1
ATOM 3701 C CA . ILE B 1 42 ? 28.81936 6.66097 -18.86291 1.000 36.27170 22 ILE B CA 1
ATOM 3702 C C . ILE B 1 42 ? 27.46312 7.37494 -18.84286 1.000 33.05395 22 ILE B C 1
ATOM 3703 O O . ILE B 1 42 ? 26.82403 7.43379 -17.77397 1.000 28.86568 22 ILE B O 1
ATOM 3708 N N . PRO B 1 43 ? 26.96175 7.93003 -19.95934 1.000 29.58858 23 PRO B N 1
ATOM 3709 C CA . PRO B 1 43 ? 25.62400 8.54553 -19.89347 1.000 27.90056 23 PRO B CA 1
ATOM 3710 C C . PRO B 1 43 ? 24.52208 7.55580 -19.57032 1.000 29.87846 23 PRO B C 1
ATOM 3711 O O . PRO B 1 43 ? 23.52210 7.95569 -18.97395 1.000 28.50369 23 PRO B O 1
ATOM 3715 N N . THR B 1 44 ? 24.65596 6.27796 -19.94274 1.000 26.39028 24 THR B N 1
ATOM 3716 C CA . THR B 1 44 ? 23.62841 5.31453 -19.55019 1.000 28.36502 24 THR B CA 1
ATOM 3717 C C . THR B 1 44 ? 23.58987 5.16040 -18.03684 1.000 29.42195 24 THR B C 1
ATOM 3718 O O . THR B 1 44 ? 22.51192 5.09068 -17.43314 1.000 32.19312 24 THR B O 1
ATOM 3722 N N . LEU B 1 45 ? 24.76022 5.13200 -17.40464 1.000 35.09083 25 LEU B N 1
ATOM 3723 C CA . LEU B 1 45 ? 24.80736 5.12110 -15.95072 1.000 33.85411 25 LEU B CA 1
ATOM 3724 C C . LEU B 1 45 ? 24.16130 6.36776 -15.37000 1.000 38.95255 25 LEU B C 1
ATOM 3725 O O . LEU B 1 45 ? 23.44665 6.29357 -14.36677 1.000 32.46977 25 LEU B O 1
ATOM 3730 N N . ASP B 1 46 ? 24.40889 7.52839 -15.97884 1.000 31.73094 26 ASP B N 1
ATOM 3731 C CA . ASP B 1 46 ? 23.76927 8.74423 -15.49081 1.000 32.02686 26 ASP B CA 1
ATOM 3732 C C . ASP B 1 46 ? 22.24860 8.68369 -15.63047 1.000 29.37500 26 ASP B C 1
ATOM 3733 O O . ASP B 1 46 ? 21.51959 9.14500 -14.74538 1.000 31.28029 26 ASP B O 1
ATOM 3738 N N . ILE B 1 47 ? 21.74704 8.12237 -16.73307 1.000 28.88758 27 ILE B N 1
ATOM 3739 C CA . ILE B 1 47 ? 20.29913 7.98465 -16.89558 1.000 24.54185 27 ILE B CA 1
ATOM 3740 C C . ILE B 1 47 ? 19.74239 7.04402 -15.83490 1.000 30.95071 27 ILE B C 1
ATOM 3741 O O . ILE B 1 47 ? 18.68434 7.29739 -15.24166 1.000 30.61638 27 ILE B O 1
ATOM 3746 N N . ALA B 1 48 ? 20.44052 5.93589 -15.59580 1.000 30.65706 28 ALA B N 1
ATOM 3747 C CA . ALA B 1 48 ? 20.04043 5.02727 -14.52665 1.000 31.74014 28 ALA B CA 1
ATOM 3748 C C . ALA B 1 48 ? 19.98905 5.75082 -13.18716 1.000 33.72170 28 ALA B C 1
ATOM 3749 O O . ALA B 1 48 ? 19.04850 5.56284 -12.40874 1.000 31.35304 28 ALA B O 1
ATOM 3751 N N . ARG B 1 49 ? 20.96830 6.61933 -12.92363 1.000 33.57735 29 ARG B N 1
ATOM 3752 C CA . ARG B 1 49 ? 20.98122 7.38072 -11.67428 1.000 35.02724 29 ARG B CA 1
ATOM 3753 C C . ARG B 1 49 ? 19.79950 8.33735 -11.58523 1.000 41.03169 29 ARG B C 1
ATOM 3754 O O . ARG B 1 49 ? 19.17005 8.47057 -10.52394 1.000 38.66115 29 ARG B O 1
ATOM 3762 N N . LEU B 1 50 ? 19.49466 9.01850 -12.68969 1.000 33.99377 30 LEU B N 1
ATOM 3763 C CA . LEU B 1 50 ? 18.33369 9.90031 -12.74285 1.000 32.88226 30 LEU B CA 1
ATOM 3764 C C . LEU B 1 50 ? 17.04544 9.13890 -12.45274 1.000 38.43683 30 LEU B C 1
ATOM 3765 O O . LEU B 1 50 ? 16.16643 9.63830 -11.74309 1.000 41.13233 30 LEU B O 1
ATOM 3770 N N . PHE B 1 51 ? 16.90428 7.93734 -13.01592 1.000 33.38000 31 PHE B N 1
ATOM 3771 C CA . PHE B 1 51 ? 15.71413 7.14323 -12.73012 1.000 32.61906 31 PHE B CA 1
ATOM 3772 C C . PHE B 1 51 ? 15.68754 6.68878 -11.27081 1.000 33.34712 31 PHE B C 1
ATOM 3773 O O . PHE B 1 51 ? 14.63492 6.72321 -10.62264 1.000 43.22772 31 PHE B O 1
ATOM 3781 N N . ALA B 1 52 ? 16.83375 6.26352 -10.73832 1.000 36.39809 32 ALA B N 1
ATOM 3782 C CA . ALA B 1 52 ? 16.88351 5.78515 -9.35734 1.000 31.47676 32 ALA B CA 1
ATOM 3783 C C . ALA B 1 52 ? 16.53046 6.88943 -8.37300 1.000 44.80907 32 ALA B C 1
ATOM 3784 O O . ALA B 1 52 ? 15.94170 6.61561 -7.31977 1.000 47.47557 32 ALA B O 1
ATOM 3786 N N . ALA B 1 53 ? 16.87153 8.14028 -8.69505 1.000 40.55998 33 ALA B N 1
ATOM 3787 C CA . ALA B 1 53 ? 16.50063 9.24934 -7.82068 1.000 41.34879 33 ALA B CA 1
ATOM 3788 C C . ALA B 1 53 ? 14.99863 9.50312 -7.79464 1.000 41.74835 33 ALA B C 1
ATOM 3789 O O . ALA B 1 53 ? 14.52378 10.23529 -6.91860 1.000 41.71476 33 ALA B O 1
ATOM 3791 N N . ARG B 1 54 ? 14.24398 8.93585 -8.73390 1.000 38.34700 34 ARG B N 1
ATOM 3792 C CA . ARG B 1 54 ? 12.79294 9.01647 -8.72023 1.000 35.60475 34 ARG B CA 1
ATOM 3793 C C . ARG B 1 54 ? 12.15919 7.77936 -8.08389 1.000 32.78398 34 ARG B C 1
ATOM 3794 O O . ARG B 1 54 ? 10.97656 7.50734 -8.31794 1.000 40.99659 34 ARG B O 1
ATOM 3802 N N . ASN B 1 55 ? 12.93410 7.01926 -7.30999 1.000 41.52686 35 ASN B N 1
ATOM 3803 C CA . ASN B 1 55 ? 12.47177 5.79652 -6.65160 1.000 44.51110 35 ASN B CA 1
ATOM 3804 C C . ASN B 1 55 ? 12.10068 4.71904 -7.67039 1.000 48.06730 35 ASN B C 1
ATOM 3805 O O . ASN B 1 55 ? 11.18512 3.92345 -7.44927 1.000 47.34728 35 ASN B O 1
ATOM 3810 N N . VAL B 1 56 ? 12.80721 4.68608 -8.80002 1.000 47.36778 36 VAL B N 1
ATOM 3811 C CA . VAL B 1 56 ? 12.64816 3.64039 -9.80463 1.000 36.01912 36 VAL B CA 1
ATOM 3812 C C . VAL B 1 56 ? 13.81916 2.68178 -9.66469 1.000 37.98915 36 VAL B C 1
ATOM 3813 O O . VAL B 1 56 ? 14.97351 3.11435 -9.56438 1.000 40.13036 36 VAL B O 1
ATOM 3817 N N . ARG B 1 57 ? 13.52971 1.38380 -9.63428 1.000 43.73788 37 ARG B N 1
ATOM 3818 C CA . ARG B 1 57 ? 14.59675 0.39208 -9.62739 1.000 40.89033 37 ARG B CA 1
ATOM 3819 C C . ARG B 1 57 ? 15.29412 0.36740 -10.98483 1.000 40.36543 37 ARG B C 1
ATOM 3820 O O . ARG B 1 57 ? 14.63953 0.25474 -12.02588 1.000 39.24790 37 ARG B O 1
ATOM 3828 N N . ALA B 1 58 ? 16.62060 0.49928 -10.97614 1.000 38.35632 38 ALA B N 1
ATOM 3829 C CA . ALA B 1 58 ? 17.41668 0.58586 -12.19854 1.000 41.11834 38 ALA B CA 1
ATOM 3830 C C . ALA B 1 58 ? 18.46998 -0.51382 -12.22892 1.000 39.67773 38 ALA B C 1
ATOM 3831 O O . ALA B 1 58 ? 19.29542 -0.61434 -11.31396 1.000 44.02547 38 ALA B O 1
ATOM 3833 N N . THR B 1 59 ? 18.45769 -1.31793 -13.29097 1.000 35.36449 39 THR B N 1
ATOM 3834 C CA . THR B 1 59 ? 19.48308 -2.32309 -13.54595 1.000 36.34247 39 THR B CA 1
ATOM 3835 C C . THR B 1 59 ? 20.19801 -2.02127 -14.86139 1.000 35.08628 39 THR B C 1
ATOM 3836 O O . THR B 1 59 ? 19.55311 -1.68156 -15.85902 1.000 35.49322 39 THR B O 1
ATOM 3840 N N . ILE B 1 60 ? 21.52902 -2.14225 -14.85530 1.000 30.72095 40 ILE B N 1
ATOM 3841 C CA . ILE B 1 60 ? 22.37236 -1.94050 -16.03427 1.000 35.50005 40 ILE B CA 1
ATOM 3842 C C . ILE B 1 60 ? 23.00341 -3.26528 -16.44332 1.000 37.60413 40 ILE B C 1
ATOM 3843 O O . ILE B 1 60 ? 23.63177 -3.93894 -15.61776 1.000 43.04781 40 ILE B O 1
ATOM 3848 N N . ILE B 1 61 ? 22.88456 -3.61447 -17.72589 1.000 32.22713 41 ILE B N 1
ATOM 3849 C CA . ILE B 1 61 ? 23.49520 -4.82830 -18.25644 1.000 32.06575 41 ILE B CA 1
ATOM 3850 C C . ILE B 1 61 ? 24.87826 -4.48185 -18.77927 1.000 43.50335 41 ILE B C 1
ATOM 3851 O O . ILE B 1 61 ? 25.04975 -3.50711 -19.51829 1.000 31.03427 41 ILE B O 1
ATOM 3856 N N . THR B 1 62 ? 25.86752 -5.28545 -18.41048 1.000 35.69572 42 THR B N 1
ATOM 3857 C CA . THR B 1 62 ? 27.22434 -5.06611 -18.88071 1.000 32.44861 42 THR B CA 1
ATOM 3858 C C . THR B 1 62 ? 27.91230 -6.42004 -19.03636 1.000 44.46540 42 THR B C 1
ATOM 3859 O O . THR B 1 62 ? 27.28021 -7.47491 -18.93552 1.000 38.67930 42 THR B O 1
ATOM 3863 N N . THR B 1 63 ? 29.20937 -6.38946 -19.28810 1.000 40.16028 43 THR B N 1
ATOM 3864 C CA . THR B 1 63 ? 30.01751 -7.58812 -19.40605 1.000 44.27477 43 THR B CA 1
ATOM 3865 C C . THR B 1 63 ? 31.06579 -7.57407 -18.30136 1.000 42.59467 43 THR B C 1
ATOM 3866 O O . THR B 1 63 ? 31.32167 -6.52469 -17.69871 1.000 46.87275 43 THR B O 1
ATOM 3870 N N . PRO B 1 64 ? 31.66376 -8.72880 -17.97619 1.000 54.76168 44 PRO B N 1
ATOM 3871 C CA . PRO B 1 64 ? 32.57534 -8.76339 -16.81385 1.000 51.57604 44 PRO B CA 1
ATOM 3872 C C . PRO B 1 64 ? 33.70409 -7.74792 -16.88589 1.000 42.47852 44 PRO B C 1
ATOM 3873 O O . PRO B 1 64 ? 33.88987 -6.96742 -15.93794 1.000 53.27666 44 PRO B O 1
ATOM 3877 N N . LEU B 1 65 ? 34.42041 -7.68310 -18.01356 1.000 44.08364 45 LEU B N 1
ATOM 3878 C CA . LEU B 1 65 ? 35.57845 -6.80170 -18.11146 1.000 47.57795 45 LEU B CA 1
ATOM 3879 C C . LEU B 1 65 ? 35.20887 -5.32444 -18.15191 1.000 54.97031 45 LEU B C 1
ATOM 3880 O O . LEU B 1 65 ? 36.10474 -4.47824 -18.05096 1.000 48.96857 45 LEU B O 1
ATOM 3885 N N . ASN B 1 66 ? 33.93026 -4.98734 -18.30380 1.000 49.75576 46 ASN B N 1
ATOM 3886 C CA . ASN B 1 66 ? 33.51504 -3.59595 -18.20556 1.000 50.26919 46 ASN B CA 1
ATOM 3887 C C . ASN B 1 66 ? 32.87028 -3.26734 -16.87138 1.000 51.26618 46 ASN B C 1
ATOM 3888 O O . ASN B 1 66 ? 32.69458 -2.08119 -16.56902 1.000 57.35277 46 ASN B O 1
ATOM 3893 N N . ALA B 1 67 ? 32.55630 -4.28054 -16.05449 1.000 47.06651 47 ALA B N 1
ATOM 3894 C CA . ALA B 1 67 ? 31.78767 -4.03944 -14.83559 1.000 47.19522 47 ALA B CA 1
ATOM 3895 C C . ALA B 1 67 ? 32.43691 -2.97853 -13.95129 1.000 54.42381 47 ALA B C 1
ATOM 3896 O O . ALA B 1 67 ? 31.73793 -2.14662 -13.35811 1.000 56.58441 47 ALA B O 1
ATOM 3898 N N . HIS B 1 68 ? 33.77326 -2.98709 -13.85386 1.000 52.88886 48 HIS B N 1
ATOM 3899 C CA . HIS B 1 68 ? 34.45950 -2.04363 -12.97197 1.000 56.56628 48 HIS B CA 1
ATOM 3900 C C . HIS B 1 68 ? 34.10360 -0.59952 -13.31167 1.000 61.98547 48 HIS B C 1
ATOM 3901 O O . HIS B 1 68 ? 33.94956 0.23353 -12.40835 1.000 63.01355 48 HIS B O 1
ATOM 3908 N N . THR B 1 69 ? 33.95333 -0.28963 -14.60790 1.000 59.95618 49 THR B N 1
ATOM 3909 C CA . THR B 1 69 ? 33.59101 1.06561 -15.02192 1.000 54.17072 49 THR B CA 1
ATOM 3910 C C . THR B 1 69 ? 32.35303 1.55200 -14.28202 1.000 55.57163 49 THR B C 1
ATOM 3911 O O . THR B 1 69 ? 32.28358 2.71158 -13.85917 1.000 59.02287 49 THR B O 1
ATOM 3915 N N . PHE B 1 70 ? 31.37154 0.66890 -14.09974 1.000 50.07478 50 PHE B N 1
ATOM 3916 C CA . PHE B 1 70 ? 30.19001 1.01467 -13.32111 1.000 53.56547 50 PHE B CA 1
ATOM 3917 C C . PHE B 1 70 ? 30.46027 0.86690 -11.82730 1.000 59.02924 50 PHE B C 1
ATOM 3918 O O . PHE B 1 70 ? 30.00928 1.69469 -11.02512 1.000 55.66151 50 PHE B O 1
ATOM 3926 N N . THR B 1 71 ? 31.21019 -0.17856 -11.45348 1.000 64.58372 51 THR B N 1
ATOM 3927 C CA . THR B 1 71 ? 31.44747 -0.50895 -10.04859 1.000 71.37229 51 THR B CA 1
ATOM 3928 C C . THR B 1 71 ? 31.97733 0.68657 -9.27254 1.000 60.12814 51 THR B C 1
ATOM 3929 O O . THR B 1 71 ? 31.45722 1.02783 -8.20442 1.000 68.62303 51 THR B O 1
ATOM 3933 N N . LYS B 1 72 ? 33.02037 1.33050 -9.79810 1.000 61.50483 52 LYS B N 1
ATOM 3934 C CA . LYS B 1 72 ? 33.56058 2.52997 -9.16932 1.000 68.56617 52 LYS B CA 1
ATOM 3935 C C . LYS B 1 72 ? 32.48314 3.57736 -8.92623 1.000 69.16028 52 LYS B C 1
ATOM 3936 O O . LYS B 1 72 ? 32.34663 4.10154 -7.81437 1.000 69.62075 52 LYS B O 1
ATOM 3942 N N . ALA B 1 73 ? 31.69396 3.88408 -9.95786 1.000 72.66655 53 ALA B N 1
ATOM 3943 C CA . ALA B 1 73 ? 30.76920 5.00649 -9.85357 1.000 63.24224 53 ALA B CA 1
ATOM 3944 C C . ALA B 1 73 ? 29.62421 4.72700 -8.88731 1.000 73.70014 53 ALA B C 1
ATOM 3945 O O . ALA B 1 73 ? 29.07882 5.66506 -8.29523 1.000 86.22685 53 ALA B O 1
ATOM 3947 N N . ILE B 1 74 ? 29.24568 3.46493 -8.71101 1.000 64.49551 54 ILE B N 1
ATOM 3948 C CA . ILE B 1 74 ? 28.15503 3.12382 -7.80764 1.000 66.40667 54 ILE B CA 1
ATOM 3949 C C . ILE B 1 74 ? 28.63284 3.11984 -6.35739 1.000 74.32204 54 ILE B C 1
ATOM 3950 O O . ILE B 1 74 ? 29.78593 3.44986 -6.07138 1.000 76.66252 54 ILE B O 1
ATOM 3955 N N . THR B 1 84 ? 20.99890 2.97473 -5.08723 1.000 70.63098 64 THR B N 1
ATOM 3956 C CA . THR B 1 84 ? 21.77235 1.78388 -5.41786 1.000 63.04743 64 THR B CA 1
ATOM 3957 C C . THR B 1 84 ? 21.35306 1.23837 -6.78135 1.000 67.35682 64 THR B C 1
ATOM 3958 O O . THR B 1 84 ? 20.20736 0.82967 -6.96791 1.000 75.80079 64 THR B O 1
ATOM 3962 N N . ILE B 1 85 ? 22.28246 1.24373 -7.73340 1.000 57.79754 65 ILE B N 1
ATOM 3963 C CA . ILE B 1 85 ? 22.04904 0.71782 -9.07506 1.000 52.81118 65 ILE B CA 1
ATOM 3964 C C . ILE B 1 85 ? 22.63571 -0.68169 -9.19489 1.000 58.76032 65 ILE B C 1
ATOM 3965 O O . ILE B 1 85 ? 23.81419 -0.90312 -8.88776 1.000 53.62215 65 ILE B O 1
ATOM 3970 N N . HIS B 1 86 ? 21.81264 -1.62465 -9.63988 1.000 50.48519 66 HIS B N 1
ATOM 3971 C CA . HIS B 1 86 ? 22.20887 -3.01758 -9.74552 1.000 46.63761 66 HIS B CA 1
ATOM 3972 C C . HIS B 1 86 ? 22.81208 -3.31291 -11.11461 1.000 50.52341 66 HIS B C 1
ATOM 3973 O O . HIS B 1 86 ? 22.43120 -2.72002 -12.12873 1.000 44.49059 66 HIS B O 1
ATOM 3980 N N . LEU B 1 87 ? 23.78766 -4.21682 -11.12383 1.000 41.43118 67 LEU B N 1
ATOM 3981 C CA . LEU B 1 87 ? 24.45075 -4.66244 -12.33688 1.000 35.53450 67 LEU B CA 1
ATOM 3982 C C . LEU B 1 87 ? 24.05800 -6.09639 -12.65969 1.000 47.29491 67 LEU B C 1
ATOM 3983 O O . LEU B 1 87 ? 23.98086 -6.94743 -11.76812 1.000 55.68369 67 LEU B O 1
ATOM 3988 N N . GLU B 1 88 ? 23.82156 -6.35784 -13.94020 1.000 40.15440 68 GLU B N 1
ATOM 3989 C CA . GLU B 1 88 ? 23.63838 -7.70614 -14.45679 1.000 43.88867 68 GLU B CA 1
ATOM 3990 C C . GLU B 1 88 ? 24.71519 -7.94707 -15.50130 1.000 49.74520 68 GLU B C 1
ATOM 3991 O O . GLU B 1 88 ? 24.86993 -7.14626 -16.42943 1.000 40.94635 68 GLU B O 1
ATOM 3997 N N . LEU B 1 89 ? 25.46594 -9.03504 -15.35373 1.000 40.83477 69 LEU B N 1
ATOM 3998 C CA . LEU B 1 89 ? 26.57981 -9.30913 -16.25266 1.000 32.74451 69 LEU B CA 1
ATOM 3999 C C . LEU B 1 89 ? 26.19877 -10.37801 -17.26515 1.000 44.77428 69 LEU B C 1
ATOM 4000 O O . LEU B 1 89 ? 25.75150 -11.46573 -16.88728 1.000 47.04259 69 LEU B O 1
ATOM 4005 N N . PHE B 1 90 ? 26.35893 -10.05153 -18.54876 1.000 43.22261 70 PHE B N 1
ATOM 4006 C CA . PHE B 1 90 ? 26.21985 -11.00108 -19.64120 1.000 47.13119 70 PHE B CA 1
ATOM 4007 C C . PHE B 1 90 ? 27.60744 -11.42053 -20.10904 1.000 49.10951 70 PHE B C 1
ATOM 4008 O O . PHE B 1 90 ? 28.56079 -10.63907 -20.05425 1.000 45.40292 70 PHE B O 1
ATOM 4016 N N . LYS B 1 91 ? 27.71281 -12.66015 -20.57683 1.000 42.80882 71 LYS B N 1
ATOM 4017 C CA . LYS B 1 91 ? 28.96300 -13.14988 -21.14050 1.000 48.67188 71 LYS B CA 1
ATOM 4018 C C . LYS B 1 91 ? 29.05425 -12.75174 -22.61146 1.000 44.77158 71 LYS B C 1
ATOM 4019 O O . LYS B 1 91 ? 28.11825 -12.98293 -23.38576 1.000 54.97703 71 LYS B O 1
ATOM 4025 N N . PHE B 1 92 ? 30.16731 -12.11994 -22.98514 1.000 48.99521 72 PHE B N 1
ATOM 4026 C CA . PHE B 1 92 ? 30.39039 -11.69036 -24.36098 1.000 58.57799 72 PHE B CA 1
ATOM 4027 C C . PHE B 1 92 ? 31.13845 -12.77182 -25.13093 1.000 55.68280 72 PHE B C 1
ATOM 4028 O O . PHE B 1 92 ? 32.26431 -13.11774 -24.74995 1.000 63.50517 72 PHE B O 1
ATOM 4036 N N . PRO B 1 93 ? 30.57807 -13.30964 -26.22048 1.000 66.70137 73 PRO B N 1
ATOM 4037 C CA . PRO B 1 93 ? 31.20624 -14.44831 -26.91936 1.000 57.65444 73 PRO B CA 1
ATOM 4038 C C . PRO B 1 93 ? 32.34130 -14.02441 -27.84933 1.000 60.02488 73 PRO B C 1
ATOM 4039 O O . PRO B 1 93 ? 32.27720 -14.19053 -29.07001 1.000 65.31510 73 PRO B O 1
ATOM 4043 N N . ALA B 1 94 ? 33.41142 -13.48300 -27.25765 1.000 55.64628 74 ALA B N 1
ATOM 4044 C CA . ALA B 1 94 ? 34.54122 -12.98592 -28.04305 1.000 65.28087 74 ALA B CA 1
ATOM 4045 C C . ALA B 1 94 ? 35.22560 -14.11044 -28.81710 1.000 70.09157 74 ALA B C 1
ATOM 4046 O O . ALA B 1 94 ? 35.42906 -14.00574 -30.03301 1.000 72.26350 74 ALA B O 1
ATOM 4048 N N . GLN B 1 95 ? 35.63243 -15.17714 -28.11877 1.000 77.23007 75 GLN B N 1
ATOM 4049 C CA . GLN B 1 95 ? 36.24843 -16.31542 -28.79821 1.000 78.83479 75 GLN B CA 1
ATOM 4050 C C . GLN B 1 95 ? 35.30628 -16.90709 -29.83956 1.000 72.42675 75 GLN B C 1
ATOM 4051 O O . GLN B 1 95 ? 35.73287 -17.27306 -30.94195 1.000 69.70234 75 GLN B O 1
ATOM 4057 N N . ASP B 1 96 ? 34.01724 -17.00164 -29.50202 1.000 71.34967 76 ASP B N 1
ATOM 4058 C CA . ASP B 1 96 ? 33.03475 -17.61433 -30.38911 1.000 67.85091 76 ASP B CA 1
ATOM 4059 C C . ASP B 1 96 ? 32.98180 -16.94089 -31.75847 1.000 69.70748 76 ASP B C 1
ATOM 4060 O O . ASP B 1 96 ? 32.72459 -17.61073 -32.76484 1.000 72.35344 76 ASP B O 1
ATOM 4065 N N . VAL B 1 97 ? 33.22360 -15.63009 -31.82806 1.000 69.78230 77 VAL B N 1
ATOM 4066 C CA . VAL B 1 97 ? 33.13880 -14.89882 -33.09017 1.000 57.04511 77 VAL B CA 1
ATOM 4067 C C . VAL B 1 97 ? 34.51466 -14.56648 -33.65937 1.000 72.74933 77 VAL B C 1
ATOM 4068 O O . VAL B 1 97 ? 34.60842 -13.84015 -34.65626 1.000 64.38771 77 VAL B O 1
ATOM 4072 N N . GLY B 1 98 ? 35.58386 -15.07217 -33.04916 1.000 71.46159 78 GLY B N 1
ATOM 4073 C CA . GLY B 1 98 ? 36.90985 -14.85977 -33.59312 1.000 64.18137 78 GLY B CA 1
ATOM 4074 C C . GLY B 1 98 ? 37.57542 -13.56762 -33.18584 1.000 68.65556 78 GLY B C 1
ATOM 4075 O O . GLY B 1 98 ? 38.45915 -13.08478 -33.90044 1.000 72.23749 78 GLY B O 1
ATOM 4076 N N . LEU B 1 99 ? 37.19075 -12.99887 -32.05603 1.000 67.52009 79 LEU B N 1
ATOM 4077 C CA . LEU B 1 99 ? 37.85941 -11.79075 -31.60288 1.000 66.08401 79 LEU B CA 1
ATOM 4078 C C . LEU B 1 99 ? 39.05082 -12.13827 -30.71816 1.000 62.01537 79 LEU B C 1
ATOM 4079 O O . LEU B 1 99 ? 39.04965 -13.17432 -30.04895 1.000 62.23412 79 LEU B O 1
ATOM 4084 N N . PRO B 1 100 ? 40.08362 -11.29470 -30.71247 1.000 57.19184 80 PRO B N 1
ATOM 4085 C CA . PRO B 1 100 ? 41.15538 -11.44936 -29.72052 1.000 61.65394 80 PRO B CA 1
ATOM 4086 C C . PRO B 1 100 ? 40.59387 -11.50982 -28.30697 1.000 65.19584 80 PRO B C 1
ATOM 4087 O O . PRO B 1 100 ? 39.62097 -10.83055 -27.97457 1.000 64.22328 80 PRO B O 1
ATOM 4091 N N . GLU B 1 101 ? 41.20587 -12.35593 -27.48181 1.000 55.95006 81 GLU B N 1
ATOM 4092 C CA . GLU B 1 101 ? 40.78572 -12.50494 -26.09596 1.000 59.32058 81 GLU B CA 1
ATOM 4093 C C . GLU B 1 101 ? 40.82575 -11.16428 -25.37382 1.000 59.55519 81 GLU B C 1
ATOM 4094 O O . GLU B 1 101 ? 41.76049 -10.37798 -25.54269 1.000 58.23209 81 GLU B O 1
ATOM 4100 N N . GLY B 1 102 ? 39.79658 -10.90094 -24.57167 1.000 64.21561 82 GLY B N 1
ATOM 4101 C CA . GLY B 1 102 ? 39.73130 -9.66262 -23.82413 1.000 74.01944 82 GLY B CA 1
ATOM 4102 C C . GLY B 1 102 ? 39.19551 -8.47332 -24.58628 1.000 68.98367 82 GLY B C 1
ATOM 4103 O O . GLY B 1 102 ? 39.20323 -7.36088 -24.04798 1.000 71.52561 82 GLY B O 1
ATOM 4104 N N . CYS B 1 103 ? 38.72687 -8.67011 -25.81736 1.000 71.93452 83 CYS B N 1
ATOM 4105 C CA . CYS B 1 103 ? 38.21858 -7.58533 -26.65730 1.000 71.42301 83 CYS B CA 1
ATOM 4106 C C . CYS B 1 103 ? 36.71832 -7.47815 -26.41956 1.000 72.63348 83 CYS B C 1
ATOM 4107 O O . CYS B 1 103 ? 35.90741 -8.09226 -27.11503 1.000 70.67610 83 CYS B O 1
ATOM 4110 N N . GLU B 1 104 ? 36.34484 -6.67989 -25.41777 1.000 65.76985 84 GLU B N 1
ATOM 4111 C CA . GLU B 1 104 ? 34.95270 -6.53086 -25.01000 1.000 68.42757 84 GLU B CA 1
ATOM 4112 C C . GLU B 1 104 ? 34.43270 -5.10721 -25.19863 1.000 61.78563 84 GLU B C 1
ATOM 4113 O O . GLU B 1 104 ? 33.47684 -4.71417 -24.52624 1.000 48.46652 84 GLU B O 1
ATOM 4119 N N . ASN B 1 105 ? 35.02265 -4.32959 -26.10513 1.000 57.50065 85 ASN B N 1
ATOM 4120 C CA . ASN B 1 105 ? 34.81832 -2.88512 -26.09174 1.000 57.51724 85 ASN B CA 1
ATOM 4121 C C . ASN B 1 105 ? 34.84945 -2.33824 -27.51609 1.000 56.50770 85 ASN B C 1
ATOM 4122 O O . ASN B 1 105 ? 35.76079 -2.66338 -28.28155 1.000 52.66623 85 ASN B O 1
ATOM 4127 N N . LEU B 1 106 ? 33.85483 -1.50192 -27.85898 1.000 50.09393 86 LEU B N 1
ATOM 4128 C CA . LEU B 1 106 ? 33.68160 -1.03261 -29.23723 1.000 43.76807 86 LEU B CA 1
ATOM 4129 C C . LEU B 1 106 ? 34.88342 -0.23665 -29.73230 1.000 48.91999 86 LEU B C 1
ATOM 4130 O O . LEU B 1 106 ? 35.18327 -0.24846 -30.93257 1.000 59.18370 86 LEU B O 1
ATOM 4135 N N . GLU B 1 107 ? 35.56620 0.47811 -28.83633 1.000 55.69466 87 GLU B N 1
ATOM 4136 C CA . GLU B 1 107 ? 36.71521 1.27734 -29.24907 1.000 56.69898 87 GLU B CA 1
ATOM 4137 C C . GLU B 1 107 ? 37.84271 0.40633 -29.78326 1.000 66.84059 87 GLU B C 1
ATOM 4138 O O . GLU B 1 107 ? 38.63220 0.86034 -30.61926 1.000 58.68103 87 GLU B O 1
ATOM 4144 N N . GLN B 1 108 ? 37.93365 -0.83832 -29.31592 1.000 67.26284 88 GLN B N 1
ATOM 4145 C CA . GLN B 1 108 ? 38.99201 -1.75861 -29.71605 1.000 73.82215 88 GLN B CA 1
ATOM 4146 C C . GLN B 1 108 ? 38.73029 -2.42416 -31.06193 1.000 73.42373 88 GLN B C 1
ATOM 4147 O O . GLN B 1 108 ? 39.58330 -3.18666 -31.52983 1.000 75.24100 88 GLN B O 1
ATOM 4153 N N . ALA B 1 109 ? 37.58888 -2.15185 -31.69863 1.000 59.02434 89 ALA B N 1
ATOM 4154 C CA . ALA B 1 109 ? 37.24179 -2.77177 -32.97772 1.000 64.19436 89 ALA B CA 1
ATOM 4155 C C . ALA B 1 109 ? 37.67901 -1.85742 -34.12093 1.000 76.65170 89 ALA B C 1
ATOM 4156 O O . ALA B 1 109 ? 36.89839 -1.09046 -34.69056 1.000 76.53396 89 ALA B O 1
ATOM 4158 N N . LEU B 1 110 ? 38.96731 -1.94604 -34.45165 1.000 82.38028 90 LEU B N 1
ATOM 4159 C CA . LEU B 1 110 ? 39.55137 -1.18716 -35.55036 1.000 77.73217 90 LEU B CA 1
ATOM 4160 C C . LEU B 1 110 ? 39.55689 -2.03872 -36.81372 1.000 66.71458 90 LEU B C 1
ATOM 4161 O O . LEU B 1 110 ? 40.08489 -3.15531 -36.81458 1.000 77.95920 90 LEU B O 1
ATOM 4166 N N . GLY B 1 111 ? 38.97303 -1.51881 -37.87623 1.000 68.16726 91 GLY B N 1
ATOM 4167 C CA . GLY B 1 111 ? 39.03387 -2.24705 -39.12407 1.000 68.07541 91 GLY B CA 1
ATOM 4168 C C . GLY B 1 111 ? 37.73667 -2.97053 -39.41521 1.000 65.34564 91 GLY B C 1
ATOM 4169 O O . GLY B 1 111 ? 36.95054 -3.28724 -38.51388 1.000 74.62460 91 GLY B O 1
ATOM 4170 N N . SER B 1 112 ? 37.49238 -3.21478 -40.70446 1.000 68.74108 92 SER B N 1
ATOM 4171 C CA . SER B 1 112 ? 36.27122 -3.89474 -41.12625 1.000 83.03767 92 SER B CA 1
ATOM 4172 C C . SER B 1 112 ? 36.11521 -5.24287 -40.42629 1.000 86.30872 92 SER B C 1
ATOM 4173 O O . SER B 1 112 ? 35.03997 -5.56953 -39.90761 1.000 80.93269 92 SER B O 1
ATOM 4176 N N . SER B 1 113 ? 37.19873 -6.02303 -40.37507 1.000 85.06317 93 SER B N 1
ATOM 4177 C CA . SER B 1 113 ? 37.15406 -7.35333 -39.77395 1.000 85.43518 93 SER B CA 1
ATOM 4178 C C . SER B 1 113 ? 36.76331 -7.28555 -38.29974 1.000 74.92160 93 SER B C 1
ATOM 4179 O O . SER B 1 113 ? 35.78586 -7.91522 -37.87010 1.000 76.97828 93 SER B O 1
ATOM 4182 N N . LEU B 1 114 ? 37.53544 -6.53897 -37.50313 1.000 68.28581 94 LEU B N 1
ATOM 4183 C CA . LEU B 1 114 ? 37.26456 -6.46076 -36.06983 1.000 65.82239 94 LEU B CA 1
ATOM 4184 C C . LEU B 1 114 ? 35.88832 -5.87352 -35.78703 1.000 66.17259 94 LEU B C 1
ATOM 4185 O O . LEU B 1 114 ? 35.18215 -6.34294 -34.88808 1.000 59.06914 94 LEU B O 1
ATOM 4190 N N . ILE B 1 115 ? 35.48648 -4.84738 -36.53969 1.000 73.78532 95 ILE B N 1
ATOM 4191 C CA . ILE B 1 115 ? 34.20812 -4.19888 -36.26471 1.000 67.24855 95 ILE B CA 1
ATOM 4192 C C . ILE B 1 115 ? 33.04069 -5.13323 -36.59242 1.000 65.08913 95 ILE B C 1
ATOM 4193 O O . ILE B 1 115 ? 32.07213 -5.22945 -35.82394 1.000 61.10974 95 ILE B O 1
ATOM 4198 N N . GLU B 1 116 ? 33.11149 -5.85650 -37.71685 1.000 64.52089 96 GLU B N 1
ATOM 4199 C CA . GLU B 1 116 ? 32.03016 -6.77964 -38.03903 1.000 63.09883 96 GLU B CA 1
ATOM 4200 C C . GLU B 1 116 ? 31.98275 -7.94731 -37.06366 1.000 67.39735 96 GLU B C 1
ATOM 4201 O O . GLU B 1 116 ? 30.89050 -8.41423 -36.70825 1.000 67.33188 96 GLU B O 1
ATOM 4207 N N . LYS B 1 117 ? 33.14438 -8.41138 -36.59046 1.000 69.08195 97 LYS B N 1
ATOM 4208 C CA . LYS B 1 117 ? 33.13378 -9.47595 -35.59253 1.000 60.75963 97 LYS B CA 1
ATOM 4209 C C . LYS B 1 117 ? 32.53766 -8.98607 -34.27916 1.000 54.90865 97 LYS B C 1
ATOM 4210 O O . LYS B 1 117 ? 31.75445 -9.70289 -33.64069 1.000 54.14232 97 LYS B O 1
ATOM 4216 N N . PHE B 1 118 ? 32.88233 -7.76077 -33.87277 1.000 53.40378 98 PHE B N 1
ATOM 4217 C CA . PHE B 1 118 ? 32.30046 -7.17721 -32.66772 1.000 53.73373 98 PHE B CA 1
ATOM 4218 C C . PHE B 1 118 ? 30.78425 -7.07623 -32.77877 1.000 46.90104 98 PHE B C 1
ATOM 4219 O O . PHE B 1 118 ? 30.06176 -7.34986 -31.80967 1.000 48.06659 98 PHE B O 1
ATOM 4227 N N . PHE B 1 119 ? 30.28016 -6.67255 -33.94855 1.000 50.25817 99 PHE B N 1
ATOM 4228 C CA . PHE B 1 119 ? 28.83291 -6.53206 -34.09012 1.000 57.93535 99 PHE B CA 1
ATOM 4229 C C . PHE B 1 119 ? 28.11910 -7.88204 -34.12578 1.000 48.31880 99 PHE B C 1
ATOM 4230 O O . PHE B 1 119 ? 27.01748 -8.01496 -33.57624 1.000 47.69208 99 PHE B O 1
ATOM 4238 N N . LYS B 1 120 ? 28.72121 -8.89875 -34.74710 1.000 44.68365 100 LYS B N 1
ATOM 4239 C CA . LYS B 1 120 ? 28.17481 -10.24801 -34.60772 1.000 55.43338 100 LYS B CA 1
ATOM 4240 C C . LYS B 1 120 ? 28.11324 -10.64988 -33.13556 1.000 46.10841 100 LYS B C 1
ATOM 4241 O O . LYS B 1 120 ? 27.10607 -11.19947 -32.65833 1.000 47.97480 100 LYS B O 1
ATOM 4247 N N . GLY B 1 121 ? 29.19643 -10.37603 -32.40249 1.000 42.79461 101 GLY B N 1
ATOM 4248 C CA . GLY B 1 121 ? 29.23654 -10.69599 -30.98447 1.000 43.62377 101 GLY B CA 1
ATOM 4249 C C . GLY B 1 121 ? 28.11018 -10.05213 -30.20146 1.000 51.15806 101 GLY B C 1
ATOM 4250 O O . GLY B 1 121 ? 27.43126 -10.71084 -29.40725 1.000 42.63261 101 GLY B O 1
ATOM 4251 N N . VAL B 1 122 ? 27.90483 -8.74673 -30.39681 1.000 50.36282 102 VAL B N 1
ATOM 4252 C CA . VAL B 1 122 ? 26.87567 -8.06905 -29.61400 1.000 38.32276 102 VAL B CA 1
ATOM 4253 C C . VAL B 1 122 ? 25.49115 -8.54900 -30.03517 1.000 33.23851 102 VAL B C 1
ATOM 4254 O O . VAL B 1 122 ? 24.59583 -8.70919 -29.19372 1.000 45.57875 102 VAL B O 1
ATOM 4258 N N . GLY B 1 123 ? 25.30358 -8.83589 -31.33074 1.000 40.57368 103 GLY B N 1
ATOM 4259 C CA . GLY B 1 123 ? 24.06685 -9.45842 -31.77129 1.000 47.14376 103 GLY B CA 1
ATOM 4260 C C . GLY B 1 123 ? 23.78671 -10.77909 -31.08168 1.000 48.59957 103 GLY B C 1
ATOM 4261 O O . GLY B 1 123 ? 22.62475 -11.14959 -30.88859 1.000 45.46400 103 GLY B O 1
ATOM 4262 N N . LEU B 1 124 ? 24.83584 -11.50789 -30.70801 1.000 42.42685 104 LEU B N 1
ATOM 4263 C CA . LEU B 1 124 ? 24.63393 -12.78264 -30.02326 1.000 52.20667 104 LEU B CA 1
ATOM 4264 C C . LEU B 1 124 ? 24.31795 -12.64530 -28.53062 1.000 48.44989 104 LEU B C 1
ATOM 4265 O O . LEU B 1 124 ? 24.22418 -13.67334 -27.85136 1.000 50.41630 104 LEU B O 1
ATOM 4270 N N . LEU B 1 125 ? 24.13622 -11.43065 -28.00511 1.000 41.69134 105 LEU B N 1
ATOM 4271 C CA . LEU B 1 125 ? 23.65980 -11.23917 -26.63560 1.000 33.22363 105 LEU B CA 1
ATOM 4272 C C . LEU B 1 125 ? 22.14097 -11.32976 -26.52341 1.000 31.36965 105 LEU B C 1
ATOM 4273 O O . LEU B 1 125 ? 21.60329 -11.21990 -25.41011 1.000 38.50266 105 LEU B O 1
ATOM 4278 N N . ARG B 1 126 ? 21.45126 -11.51345 -27.65214 1.000 40.45903 106 ARG B N 1
ATOM 4279 C CA . ARG B 1 126 ? 19.99267 -11.47863 -27.67606 1.000 42.20809 106 ARG B CA 1
ATOM 4280 C C . ARG B 1 126 ? 19.37840 -12.57224 -26.80435 1.000 46.94316 106 ARG B C 1
ATOM 4281 O O . ARG B 1 126 ? 18.37756 -12.33771 -26.11419 1.000 40.98767 106 ARG B O 1
ATOM 4289 N N . GLU B 1 127 ? 19.93796 -13.78408 -26.84358 1.000 45.42373 107 GLU B N 1
ATOM 4290 C CA . GLU B 1 127 ? 19.35529 -14.86375 -26.05203 1.000 42.52871 107 GLU B CA 1
ATOM 4291 C C . GLU B 1 127 ? 19.45752 -14.56494 -24.56143 1.000 36.62618 107 GLU B C 1
ATOM 4292 O O . GLU B 1 127 ? 18.48935 -14.75737 -23.81613 1.000 42.63482 107 GLU B O 1
ATOM 4298 N N . GLN B 1 128 ? 20.61671 -14.07505 -24.11056 1.000 44.88544 108 GLN B N 1
ATOM 4299 C CA . GLN B 1 128 ? 20.75434 -13.70046 -22.70794 1.000 39.03561 108 GLN B CA 1
ATOM 4300 C C . GLN B 1 128 ? 19.80707 -12.56743 -22.35050 1.000 46.80101 108 GLN B C 1
ATOM 4301 O O . GLN B 1 128 ? 19.19623 -12.57680 -21.27433 1.000 38.53884 108 GLN B O 1
ATOM 4307 N N . LEU B 1 129 ? 19.65124 -11.58959 -23.24703 1.000 41.70533 109 LEU B N 1
ATOM 4308 C CA . LEU B 1 129 ? 18.72775 -10.49785 -22.95861 1.000 46.05005 109 LEU B CA 1
ATOM 4309 C C . LEU B 1 129 ? 17.31070 -11.01942 -22.77769 1.000 32.08371 109 LEU B C 1
ATOM 4310 O O . LEU B 1 129 ? 16.62135 -10.65728 -21.82000 1.000 39.53638 109 LEU B O 1
ATOM 4315 N N . GLU B 1 130 ? 16.86141 -11.87649 -23.69584 1.000 40.99846 110 GLU B N 1
ATOM 4316 C CA . GLU B 1 130 ? 15.48124 -12.34025 -23.64747 1.000 41.29763 110 GLU B CA 1
ATOM 4317 C C . GLU B 1 130 ? 15.24832 -13.23455 -22.43852 1.000 38.66844 110 GLU B C 1
ATOM 4318 O O . GLU B 1 130 ? 14.18805 -13.16533 -21.80483 1.000 43.16727 110 GLU B O 1
ATOM 4324 N N . ALA B 1 131 ? 16.24435 -14.04448 -22.07308 1.000 44.83659 111 ALA B N 1
ATOM 4325 C CA . ALA B 1 131 ? 16.12820 -14.83441 -20.85229 1.000 45.72357 111 ALA B CA 1
ATOM 4326 C C . ALA B 1 131 ? 16.02798 -13.93267 -19.62984 1.000 45.29273 111 ALA B C 1
ATOM 4327 O O . ALA B 1 131 ? 15.19442 -14.16059 -18.74101 1.000 46.05341 111 ALA B O 1
ATOM 4329 N N . TYR B 1 132 ? 16.84297 -12.87586 -19.58815 1.000 45.21663 112 TYR B N 1
ATOM 4330 C CA . TYR B 1 132 ? 16.81441 -11.96867 -18.44790 1.000 36.67801 112 TYR B CA 1
ATOM 4331 C C . TYR B 1 132 ? 15.48656 -11.22829 -18.35080 1.000 37.64999 112 TYR B C 1
ATOM 4332 O O . TYR B 1 132 ? 14.96116 -11.03326 -17.24975 1.000 41.98235 112 TYR B O 1
ATOM 4341 N N . LEU B 1 133 ? 14.94106 -10.79203 -19.48907 1.000 39.70877 113 LEU B N 1
ATOM 4342 C CA . LEU B 1 133 ? 13.65833 -10.09033 -19.49646 1.000 40.10756 113 LEU B CA 1
ATOM 4343 C C . LEU B 1 133 ? 12.52505 -11.01655 -19.07140 1.000 41.21678 113 LEU B C 1
ATOM 4344 O O . LEU B 1 133 ? 11.64327 -10.62421 -18.29602 1.000 41.29573 113 LEU B O 1
ATOM 4349 N N . GLU B 1 134 ? 12.50317 -12.23235 -19.62173 1.000 39.27286 114 GLU B N 1
ATOM 4350 C CA . GLU B 1 134 ? 11.51317 -13.22571 -19.21974 1.000 47.92655 114 GLU B CA 1
ATOM 4351 C C . GLU B 1 134 ? 11.58458 -13.49859 -17.72128 1.000 44.54714 114 GLU B C 1
ATOM 4352 O O . GLU B 1 134 ? 10.54936 -13.61152 -17.05342 1.000 52.31065 114 GLU B O 1
ATOM 4358 N N . LYS B 1 135 ? 12.79963 -13.56966 -17.17152 1.000 43.20057 115 LYS B N 1
ATOM 4359 C CA . LYS B 1 135 ? 12.97390 -13.80679 -15.74050 1.000 48.65476 115 LYS B CA 1
ATOM 4360 C C . LYS B 1 135 ? 12.51607 -12.61568 -14.90320 1.000 56.31906 115 LYS B C 1
ATOM 4361 O O . LYS B 1 135 ? 11.80900 -12.78447 -13.90261 1.000 52.81731 115 LYS B O 1
ATOM 4367 N N . THR B 1 136 ? 12.90718 -11.40138 -15.29922 1.000 51.47683 116 THR B N 1
ATOM 4368 C CA . THR B 1 136 ? 12.81394 -10.22068 -14.44774 1.000 43.31701 116 THR B CA 1
ATOM 4369 C C . THR B 1 136 ? 11.56608 -9.38466 -14.68381 1.000 43.01555 116 THR B C 1
ATOM 4370 O O . THR B 1 136 ? 11.10690 -8.71162 -13.75549 1.000 43.97061 116 THR B O 1
ATOM 4374 N N . ARG B 1 137 ? 11.00680 -9.42232 -15.88812 1.000 47.41829 117 ARG B N 1
ATOM 4375 C CA . ARG B 1 137 ? 9.77127 -8.70896 -16.21640 1.000 39.02409 117 ARG B CA 1
ATOM 4376 C C . ARG B 1 137 ? 9.81686 -7.22418 -15.84108 1.000 43.83591 117 ARG B C 1
ATOM 4377 O O . ARG B 1 137 ? 8.92690 -6.74101 -15.11201 1.000 44.45756 117 ARG B O 1
ATOM 4385 N N . PRO B 1 138 ? 10.78390 -6.46201 -16.32483 1.000 39.09042 118 PRO B N 1
ATOM 4386 C CA . PRO B 1 138 ? 10.80889 -5.03337 -16.00299 1.000 33.64716 118 PRO B CA 1
ATOM 4387 C C . PRO B 1 138 ? 9.70131 -4.29367 -16.74048 1.000 31.66774 118 PRO B C 1
ATOM 4388 O O . PRO B 1 138 ? 9.08981 -4.79815 -17.68589 1.000 38.79042 118 PRO B O 1
ATOM 4392 N N . ASN B 1 139 ? 9.43895 -3.07332 -16.28104 1.000 35.39893 119 ASN B N 1
ATOM 4393 C CA . ASN B 1 139 ? 8.42444 -2.24471 -16.91586 1.000 37.31703 119 ASN B CA 1
ATOM 4394 C C . ASN B 1 139 ? 8.93640 -1.56994 -18.18096 1.000 35.49951 119 ASN B C 1
ATOM 4395 O O . ASN B 1 139 ? 8.12743 -1.14533 -19.01087 1.000 37.68620 119 ASN B O 1
ATOM 4400 N N . CYS B 1 140 ? 10.25133 -1.46252 -18.34495 1.000 31.36480 120 CYS B N 1
ATOM 4401 C CA . CYS B 1 140 ? 10.79157 -0.80111 -19.52422 1.000 28.78141 120 CYS B CA 1
ATOM 4402 C C . CYS B 1 140 ? 12.21927 -1.26154 -19.76441 1.000 31.80996 120 CYS B C 1
ATOM 4403 O O . CYS B 1 140 ? 12.97555 -1.48326 -18.81349 1.000 32.15187 120 CYS B O 1
ATOM 4406 N N . LEU B 1 141 ? 12.58655 -1.37320 -21.04168 1.000 32.77429 121 LEU B N 1
ATOM 4407 C CA . LEU B 1 141 ? 13.95943 -1.63691 -21.45664 1.000 33.91869 121 LEU B CA 1
ATOM 4408 C C . LEU B 1 141 ? 14.47577 -0.41553 -22.20387 1.000 28.44411 121 LEU B C 1
ATOM 4409 O O . LEU B 1 141 ? 13.91447 -0.04988 -23.23143 1.000 28.26297 121 LEU B O 1
ATOM 4414 N N . VAL B 1 142 ? 15.52784 0.20764 -21.69746 1.000 25.01194 122 VAL B N 1
ATOM 4415 C CA . VAL B 1 142 ? 16.23218 1.26884 -22.41561 1.000 27.84452 122 VAL B CA 1
ATOM 4416 C C . VAL B 1 142 ? 17.46537 0.64311 -23.05747 1.000 28.17681 122 VAL B C 1
ATOM 4417 O O . VAL B 1 142 ? 18.43060 0.30429 -22.36673 1.000 30.22948 122 VAL B O 1
ATOM 4421 N N . ALA B 1 143 ? 17.46330 0.49915 -24.38180 1.000 22.79816 123 ALA B N 1
ATOM 4422 C CA . ALA B 1 143 ? 18.52659 -0.21629 -25.06406 1.000 23.55610 123 ALA B CA 1
ATOM 4423 C C . ALA B 1 143 ? 19.25921 0.68506 -26.05327 1.000 28.30770 123 ALA B C 1
ATOM 4424 O O . ALA B 1 143 ? 18.67520 1.60236 -26.64806 1.000 26.54316 123 ALA B O 1
ATOM 4426 N N . ASP B 1 144 ? 20.55479 0.40168 -26.19616 1.000 27.39755 124 ASP B N 1
ATOM 4427 C CA . ASP B 1 144 ? 21.43705 1.12570 -27.10462 1.000 27.04574 124 ASP B CA 1
ATOM 4428 C C . ASP B 1 144 ? 20.90498 1.14765 -28.52951 1.000 27.59333 124 ASP B C 1
ATOM 4429 O O . ASP B 1 144 ? 20.32978 0.16800 -29.01290 1.000 26.03217 124 ASP B O 1
ATOM 4434 N N . MET B 1 145 ? 21.13598 2.28153 -29.20924 1.000 27.01140 125 MET B N 1
ATOM 4435 C CA . MET B 1 145 ? 20.85227 2.40250 -30.63614 1.000 26.63576 125 MET B CA 1
ATOM 4436 C C . MET B 1 145 ? 21.40531 1.23471 -31.44414 1.000 24.76617 125 MET B C 1
ATOM 4437 O O . MET B 1 145 ? 20.80257 0.82876 -32.44503 1.000 26.56106 125 MET B O 1
ATOM 4442 N N . PHE B 1 146 ? 22.55183 0.69467 -31.04567 1.000 26.33609 126 PHE B N 1
ATOM 4443 C CA . PHE B 1 146 ? 23.17856 -0.37147 -31.82034 1.000 28.81879 126 PHE B CA 1
ATOM 4444 C C . PHE B 1 146 ? 22.49630 -1.72059 -31.64209 1.000 26.90200 126 PHE B C 1
ATOM 4445 O O . PHE B 1 146 ? 22.96602 -2.71179 -32.22310 1.000 30.52379 126 PHE B O 1
ATOM 4453 N N . PHE B 1 147 ? 21.39917 -1.77865 -30.88314 1.000 30.85084 127 PHE B N 1
ATOM 4454 C CA . PHE B 1 147 ? 20.62020 -2.99859 -30.66643 1.000 31.75823 127 PHE B CA 1
ATOM 4455 C C . PHE B 1 147 ? 19.19977 -2.83608 -31.20414 1.000 21.91774 127 PHE B C 1
ATOM 4456 O O . PHE B 1 147 ? 18.24329 -2.82893 -30.42443 1.000 30.10362 127 PHE B O 1
ATOM 4464 N N . PRO B 1 148 ? 19.01575 -2.72674 -32.52397 1.000 28.87864 128 PRO B N 1
ATOM 4465 C CA . PRO B 1 148 ? 17.63502 -2.56716 -33.03028 1.000 29.96955 128 PRO B CA 1
ATOM 4466 C C . PRO B 1 148 ? 16.73068 -3.73083 -32.66039 1.000 28.37527 128 PRO B C 1
ATOM 4467 O O . PRO B 1 148 ? 15.55670 -3.53298 -32.29558 1.000 33.48879 128 PRO B O 1
ATOM 4471 N N . TRP B 1 149 ? 17.29124 -4.94443 -32.68008 1.000 36.14862 129 TRP B N 1
ATOM 4472 C CA . TRP B 1 149 ? 16.54587 -6.15407 -32.35492 1.000 36.35745 129 TRP B CA 1
ATOM 4473 C C . TRP B 1 149 ? 16.01955 -6.14879 -30.93009 1.000 40.29500 129 TRP B C 1
ATOM 4474 O O . TRP B 1 149 ? 15.09245 -6.91431 -30.62100 1.000 33.33804 129 TRP B O 1
ATOM 4485 N N . ALA B 1 150 ? 16.58114 -5.30546 -30.05296 1.000 31.23922 130 ALA B N 1
ATOM 4486 C CA . ALA B 1 150 ? 16.10201 -5.28000 -28.67726 1.000 28.37540 130 ALA B CA 1
ATOM 4487 C C . ALA B 1 150 ? 14.62876 -4.91627 -28.61975 1.000 32.44921 130 ALA B C 1
ATOM 4488 O O . ALA B 1 150 ? 13.90987 -5.37347 -27.71942 1.000 38.24714 130 ALA B O 1
ATOM 4490 N N . THR B 1 151 ? 14.14352 -4.13173 -29.58654 1.000 30.79825 131 THR B N 1
ATOM 4491 C CA . THR B 1 151 ? 12.71710 -3.82753 -29.58433 1.000 33.18557 131 THR B CA 1
ATOM 4492 C C . THR B 1 151 ? 11.90809 -5.11970 -29.58163 1.000 37.72388 131 THR B C 1
ATOM 4493 O O . THR B 1 151 ? 11.05746 -5.34826 -28.70529 1.000 33.37268 131 THR B O 1
ATOM 4497 N N . ASP B 1 152 ? 12.23966 -6.02201 -30.50124 1.000 34.30940 132 ASP B N 1
ATOM 4498 C CA . ASP B 1 152 ? 11.47774 -7.25489 -30.59810 1.000 43.09681 132 ASP B CA 1
ATOM 4499 C C . ASP B 1 152 ? 11.68945 -8.10115 -29.35247 1.000 40.73868 132 ASP B C 1
ATOM 4500 O O . ASP B 1 152 ? 10.73357 -8.68344 -28.82167 1.000 46.64599 132 ASP B O 1
ATOM 4505 N N . SER B 1 153 ? 12.91229 -8.08561 -28.80760 1.000 45.51025 133 SER B N 1
ATOM 4506 C CA . SER B 1 153 ? 13.17163 -8.85116 -27.59646 1.000 38.78345 133 SER B CA 1
ATOM 4507 C C . SER B 1 153 ? 12.25769 -8.40744 -26.47037 1.000 43.40832 133 SER B C 1
ATOM 4508 O O . SER B 1 153 ? 11.76190 -9.24153 -25.70204 1.000 42.95152 133 SER B O 1
ATOM 4511 N N . ALA B 1 154 ? 12.00950 -7.09768 -26.35810 1.000 35.34166 134 ALA B N 1
ATOM 4512 C CA . ALA B 1 154 ? 11.12034 -6.64589 -25.29742 1.000 38.30513 134 ALA B CA 1
ATOM 4513 C C . ALA B 1 154 ? 9.66376 -6.90543 -25.65747 1.000 35.18327 134 ALA B C 1
ATOM 4514 O O . ALA B 1 154 ? 8.85612 -7.22951 -24.77542 1.000 40.74671 134 ALA B O 1
ATOM 4516 N N . ALA B 1 155 ? 9.32184 -6.79944 -26.94544 1.000 38.23928 135 ALA B N 1
ATOM 4517 C CA . ALA B 1 155 ? 7.93907 -7.01573 -27.36060 1.000 34.71408 135 ALA B CA 1
ATOM 4518 C C . ALA B 1 155 ? 7.47727 -8.43669 -27.05407 1.000 42.92294 135 ALA B C 1
ATOM 4519 O O . ALA B 1 155 ? 6.28642 -8.65533 -26.80590 1.000 48.29175 135 ALA B O 1
ATOM 4521 N N . LYS B 1 156 ? 8.39824 -9.41150 -27.07304 1.000 45.32310 136 LYS B N 1
ATOM 4522 C CA . LYS B 1 156 ? 8.05806 -10.78589 -26.69737 1.000 48.00049 136 LYS B CA 1
ATOM 4523 C C . LYS B 1 156 ? 7.39673 -10.86549 -25.32815 1.000 53.72004 136 LYS B C 1
ATOM 4524 O O . LYS B 1 156 ? 6.62777 -11.79686 -25.06280 1.000 54.26322 136 LYS B O 1
ATOM 4530 N N . PHE B 1 157 ? 7.67470 -9.90443 -24.44689 1.000 42.76376 137 PHE B N 1
ATOM 4531 C CA . PHE B 1 157 ? 7.12454 -9.91807 -23.09987 1.000 40.90190 137 PHE B CA 1
ATOM 4532 C C . PHE B 1 157 ? 6.28108 -8.68492 -22.82379 1.000 36.75840 137 PHE B C 1
ATOM 4533 O O . PHE B 1 157 ? 6.05421 -8.33908 -21.66004 1.000 47.89838 137 PHE B O 1
ATOM 4541 N N . ASN B 1 158 ? 5.82525 -8.01469 -23.88351 1.000 39.31638 138 ASN B N 1
ATOM 4542 C CA . ASN B 1 158 ? 4.98550 -6.82235 -23.77893 1.000 47.17436 138 ASN B CA 1
ATOM 4543 C C . ASN B 1 158 ? 5.65425 -5.75765 -22.91741 1.000 38.14637 138 ASN B C 1
ATOM 4544 O O . ASN B 1 158 ? 5.00793 -5.08617 -22.10618 1.000 39.62450 138 ASN B O 1
ATOM 4549 N N . ILE B 1 159 ? 6.95074 -5.59780 -23.11318 1.000 38.46031 139 ILE B N 1
ATOM 4550 C CA . ILE B 1 159 ? 7.75831 -4.60216 -22.41325 1.000 31.33004 139 ILE B CA 1
ATOM 4551 C C . ILE B 1 159 ? 8.07175 -3.49052 -23.40530 1.000 34.11100 139 ILE B C 1
ATOM 4552 O O . ILE B 1 159 ? 8.58463 -3.77879 -24.49159 1.000 29.73508 139 ILE B O 1
ATOM 4557 N N . PRO B 1 160 ? 7.78165 -2.23198 -23.08862 1.000 39.66734 140 PRO B N 1
ATOM 4558 C CA . PRO B 1 160 ? 8.16864 -1.15088 -24.00284 1.000 32.36049 140 PRO B CA 1
ATOM 4559 C C . PRO B 1 160 ? 9.67687 -0.95469 -23.98518 1.000 32.89223 140 PRO B C 1
ATOM 4560 O O . PRO B 1 160 ? 10.32944 -1.05560 -22.93905 1.000 28.04860 140 PRO B O 1
ATOM 4564 N N . ARG B 1 161 ? 10.22514 -0.69867 -25.17079 1.000 29.56615 141 ARG B N 1
ATOM 4565 C CA . ARG B 1 161 ? 11.64688 -0.45270 -25.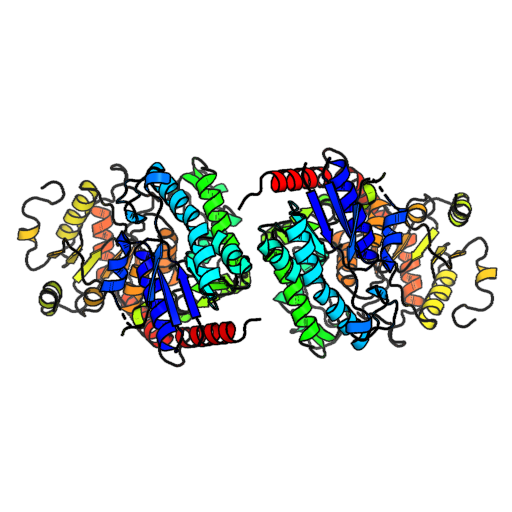35716 1.000 28.61724 141 ARG B CA 1
ATOM 4566 C C . ARG B 1 161 ? 11.85259 0.98920 -25.79835 1.000 27.32775 141 ARG B C 1
ATOM 4567 O O . ARG B 1 161 ? 11.13505 1.48246 -26.66859 1.000 25.30524 141 ARG B O 1
ATOM 4575 N N . LEU B 1 162 ? 12.82863 1.65150 -25.18812 1.000 26.02118 142 LEU B N 1
ATOM 4576 C CA . LEU B 1 162 ? 13.27817 2.97641 -25.59836 1.000 23.55949 142 LEU B CA 1
ATOM 4577 C C . LEU B 1 162 ? 14.65285 2.86352 -26.24321 1.000 27.56947 142 LEU B C 1
ATOM 4578 O O . LEU B 1 162 ? 15.46516 2.00727 -25.87252 1.000 27.13079 142 LEU B O 1
ATOM 4583 N N . VAL B 1 163 ? 14.89816 3.70965 -27.24393 1.000 26.62252 143 VAL B N 1
ATOM 4584 C CA . VAL B 1 163 ? 16.19947 3.76389 -27.89028 1.000 20.71346 143 VAL B CA 1
ATOM 4585 C C . VAL B 1 163 ? 17.01588 4.86885 -27.23515 1.000 25.46867 143 VAL B C 1
ATOM 4586 O O . VAL B 1 163 ? 16.51616 5.98653 -27.03640 1.000 22.99724 143 VAL B O 1
ATOM 4590 N N . PHE B 1 164 ? 18.27533 4.57746 -26.91708 1.000 25.95095 144 PHE B N 1
ATOM 4591 C CA . PHE B 1 164 ? 19.20522 5.62425 -26.49351 1.000 22.09134 144 PHE B CA 1
ATOM 4592 C C . PHE B 1 164 ? 20.40688 5.66490 -27.42950 1.000 24.08312 144 PHE B C 1
ATOM 4593 O O . PHE B 1 164 ? 21.07834 4.64519 -27.63346 1.000 24.60327 144 PHE B O 1
ATOM 4601 N N . HIS B 1 165 ? 20.68681 6.85066 -27.98790 1.000 26.58395 145 HIS B N 1
ATOM 4602 C CA . HIS B 1 165 ? 21.80223 7.04210 -28.91372 1.000 25.49654 145 HIS B CA 1
ATOM 4603 C C . HIS B 1 165 ? 23.00120 7.75507 -28.30311 1.000 28.53355 145 HIS B C 1
ATOM 4604 O O . HIS B 1 165 ? 24.10526 7.64342 -28.83994 1.000 27.71418 145 HIS B O 1
ATOM 4611 N N . GLY B 1 166 ? 22.79390 8.56644 -27.26956 1.000 21.76111 146 GLY B N 1
ATOM 4612 C CA . GLY B 1 166 ? 23.86728 9.35635 -26.70365 1.000 23.43017 146 GLY B CA 1
ATOM 4613 C C . GLY B 1 166 ? 24.32410 10.54088 -27.53941 1.000 27.02843 146 GLY B C 1
ATOM 4614 O O . GLY B 1 166 ? 25.47588 10.93859 -27.42570 1.000 26.13313 146 GLY B O 1
ATOM 4615 N N . THR B 1 167 ? 23.46275 11.10552 -28.38685 1.000 21.04015 147 THR B N 1
ATOM 4616 C CA . THR B 1 167 ? 23.86379 12.21991 -29.25551 1.000 21.33171 147 THR B CA 1
ATOM 4617 C C . THR B 1 167 ? 22.76232 13.28603 -29.26739 1.000 22.50050 147 THR B C 1
ATOM 4618 O O . THR B 1 167 ? 21.75693 13.18633 -28.56005 1.000 20.91319 147 THR B O 1
ATOM 4622 N N . SER B 1 168 ? 22.97497 14.33584 -30.05996 1.000 20.90976 148 SER B N 1
ATOM 4623 C CA . SER B 1 168 ? 22.07780 15.48244 -30.09485 1.000 19.91998 148 SER B CA 1
ATOM 4624 C C . SER B 1 168 ? 20.84957 15.21108 -30.96492 1.000 19.49763 148 SER B C 1
ATOM 4625 O O . SER B 1 168 ? 20.87534 14.37141 -31.87059 1.000 20.81070 148 SER B O 1
ATOM 4628 N N . PHE B 1 169 ? 19.76923 15.96959 -30.70096 1.000 18.51251 149 PHE B N 1
ATOM 4629 C CA . PHE B 1 169 ? 18.63567 15.96123 -31.62202 1.000 18.96357 149 PHE B CA 1
ATOM 4630 C C . PHE B 1 169 ? 19.09400 16.29821 -33.02766 1.000 22.88400 149 PHE B C 1
ATOM 4631 O O . PHE B 1 169 ? 18.64460 15.68527 -34.00045 1.000 21.84384 149 PHE B O 1
ATOM 4639 N N . PHE B 1 170 ? 19.97989 17.29176 -33.15026 1.000 20.58407 150 PHE B N 1
ATOM 4640 C CA . PHE B 1 170 ? 20.39494 17.72512 -34.47729 1.000 20.49308 150 PHE B CA 1
ATOM 4641 C C . PHE B 1 170 ? 20.98475 16.56308 -35.26485 1.000 20.28948 150 PHE B C 1
ATOM 4642 O O . PHE B 1 170 ? 20.62908 16.34768 -36.42556 1.000 21.41974 150 PHE B O 1
ATOM 4650 N N . SER B 1 171 ? 21.87853 15.79047 -34.64250 1.000 19.53171 151 SER B N 1
ATOM 4651 C CA . SER B 1 171 ? 22.49993 14.66685 -35.34153 1.000 16.67278 151 SER B CA 1
ATOM 4652 C C . SER B 1 171 ? 21.50065 13.56123 -35.68617 1.000 19.23733 151 SER B C 1
ATOM 4653 O O . SER B 1 171 ? 21.58309 12.96741 -36.77036 1.000 23.59390 151 SER B O 1
ATOM 4656 N N . LEU B 1 172 ? 20.59796 13.22743 -34.75797 1.000 21.31392 152 LEU B N 1
ATOM 4657 C CA . LEU B 1 172 ? 19.52474 12.27554 -35.04800 1.000 24.58145 152 LEU B CA 1
ATOM 4658 C C . LEU B 1 172 ? 18.75376 12.69092 -36.30095 1.000 26.71853 152 LEU B C 1
ATOM 4659 O O . LEU B 1 172 ? 18.53772 11.88084 -37.22242 1.000 26.54891 152 LEU B O 1
ATOM 4664 N N . CYS B 1 173 ? 18.43208 13.98916 -36.39478 1.000 23.84672 153 CYS B N 1
ATOM 4665 C CA . CYS B 1 173 ? 17.65544 14.49140 -37.52362 1.000 22.15250 153 CYS B CA 1
ATOM 4666 C C . CYS B 1 173 ? 18.47495 14.49678 -38.80439 1.000 25.39073 153 CYS B C 1
ATOM 4667 O O . CYS B 1 173 ? 17.98177 14.11340 -39.87285 1.000 25.58943 153 CYS B O 1
ATOM 4670 N N . ALA B 1 174 ? 19.71228 14.98900 -38.71989 1.000 23.26826 154 ALA B N 1
ATOM 4671 C CA . ALA B 1 174 ? 20.55245 15.13855 -39.90122 1.000 29.86004 154 ALA B CA 1
ATOM 4672 C C . ALA B 1 174 ? 20.88948 13.78553 -40.50327 1.000 27.61817 154 ALA B C 1
ATOM 4673 O O . ALA B 1 174 ? 20.81786 13.60476 -41.72891 1.000 27.65631 154 ALA B O 1
ATOM 4675 N N . LEU B 1 175 ? 21.25052 12.81536 -39.65515 1.000 27.56440 155 LEU B N 1
ATOM 4676 C CA . LEU B 1 175 ? 21.51757 11.47496 -40.14354 1.000 27.25695 155 LEU B CA 1
ATOM 4677 C C . LEU B 1 175 ? 20.29124 10.91334 -40.84599 1.000 30.94688 155 LEU B C 1
ATOM 4678 O O . LEU B 1 175 ? 20.40174 10.31774 -41.92976 1.000 29.08740 155 LEU B O 1
ATOM 4683 N N . GLU B 1 176 ? 19.10179 11.14194 -40.27769 1.000 25.89980 156 GLU B N 1
ATOM 4684 C CA . GLU B 1 176 ? 17.92143 10.56930 -40.91520 1.000 26.26609 156 GLU B CA 1
ATOM 4685 C C . GLU B 1 176 ? 17.57700 11.24765 -42.24200 1.000 29.51448 156 GLU B C 1
ATOM 4686 O O . GLU B 1 176 ? 17.17897 10.56220 -43.19700 1.000 32.16992 156 GLU B O 1
ATOM 4692 N N . VAL B 1 177 ? 17.71399 12.57760 -42.33821 1.000 28.26785 157 VAL B N 1
ATOM 4693 C CA . VAL B 1 177 ? 17.39311 13.22227 -43.61923 1.000 27.24559 157 VAL B CA 1
ATOM 4694 C C . VAL B 1 177 ? 18.42078 12.84835 -44.67970 1.000 31.99097 157 VAL B C 1
ATOM 4695 O O . VAL B 1 177 ? 18.07487 12.70883 -45.86343 1.000 31.56650 157 VAL B O 1
ATOM 4699 N N . VAL B 1 178 ? 19.68968 12.66589 -44.29211 1.000 27.08970 158 VAL B N 1
ATOM 4700 C CA . VAL B 1 178 ? 20.67855 12.21099 -45.26260 1.000 29.11565 158 VAL B CA 1
ATOM 4701 C C . VAL B 1 178 ? 20.35603 10.79718 -45.72573 1.000 33.75158 158 VAL B C 1
ATOM 4702 O O . VAL B 1 178 ? 20.47952 10.47387 -46.91745 1.000 30.95609 158 VAL B O 1
ATOM 4706 N N . ARG B 1 179 ? 19.94893 9.92531 -44.79650 1.000 27.61819 159 ARG B N 1
ATOM 4707 C CA . ARG B 1 179 ? 19.64583 8.55053 -45.17852 1.000 29.66963 159 ARG B CA 1
ATOM 4708 C C . ARG B 1 179 ? 18.43972 8.49118 -46.10622 1.000 29.63320 159 ARG B C 1
ATOM 4709 O O . ARG B 1 179 ? 18.43510 7.73721 -47.08963 1.000 31.60305 159 ARG B O 1
ATOM 4717 N N . LEU B 1 180 ? 17.42138 9.29953 -45.82643 1.000 27.81452 160 LEU B N 1
ATOM 4718 C CA . LEU B 1 180 ? 16.17773 9.19823 -46.57603 1.000 33.46018 160 LEU B CA 1
ATOM 4719 C C . LEU B 1 180 ? 16.27592 9.87071 -47.93321 1.000 40.01940 160 LEU B C 1
ATOM 4720 O O . LEU B 1 180 ? 15.69632 9.37954 -48.90755 1.000 29.20064 160 LEU B O 1
ATOM 4725 N N . TYR B 1 181 ? 16.95997 11.01314 -48.01080 1.000 31.60701 161 TYR B N 1
ATOM 4726 C CA . TYR B 1 181 ? 16.97730 11.78050 -49.24628 1.000 33.98131 161 TYR B CA 1
ATOM 4727 C C . TYR B 1 181 ? 18.25936 11.61036 -50.05228 1.000 43.74721 161 TYR B C 1
ATOM 4728 O O . TYR B 1 181 ? 18.27899 11.98490 -51.23007 1.000 35.76632 161 TYR B O 1
ATOM 4737 N N . GLU B 1 182 ? 19.30910 11.03238 -49.46310 1.000 39.90415 162 GLU B N 1
ATOM 4738 C CA . GLU B 1 182 ? 20.59539 10.81428 -50.11938 1.000 39.93554 162 GLU B CA 1
ATOM 4739 C C . GLU B 1 182 ? 21.01625 12.02776 -50.94391 1.000 50.23382 162 GLU B C 1
ATOM 4740 O O . GLU B 1 182 ? 21.30418 11.88393 -52.14085 1.000 44.65982 162 GLU B O 1
ATOM 4746 N N . PRO B 1 183 ? 21.06346 13.23164 -50.35520 1.000 41.70622 163 PRO B N 1
ATOM 4747 C CA . PRO B 1 183 ? 21.36386 14.42810 -51.15736 1.000 39.41584 163 PRO B CA 1
ATOM 4748 C C . PRO B 1 183 ? 22.77398 14.45082 -51.72443 1.000 46.84480 163 PRO B C 1
ATOM 4749 O O . PRO B 1 183 ? 23.06547 15.30071 -52.57355 1.000 46.84955 163 PRO B O 1
ATOM 4753 N N . HIS B 1 184 ? 23.64298 13.54045 -51.30201 1.000 40.01156 164 HIS B N 1
ATOM 4754 C CA . HIS B 1 184 ? 24.97566 13.40118 -51.86645 1.000 50.89860 164 HIS B CA 1
ATOM 4755 C C . HIS B 1 184 ? 24.98499 12.66386 -53.20058 1.000 53.15750 164 HIS B C 1
ATOM 4756 O O . HIS B 1 184 ? 26.05511 12.53128 -53.80478 1.000 53.27210 164 HIS B O 1
ATOM 4763 N N . LYS B 1 185 ? 23.83443 12.15366 -53.65482 1.000 55.93065 165 LYS B N 1
ATOM 4764 C CA . LYS B 1 185 ? 23.74547 11.59255 -55.00058 1.000 49.62847 165 LYS B CA 1
ATOM 4765 C C . LYS B 1 185 ? 23.76268 12.68438 -56.06404 1.000 54.86550 165 LYS B C 1
ATOM 4766 O O . LYS B 1 185 ? 24.14597 12.42717 -57.21154 1.000 59.57714 165 LYS B O 1
ATOM 4772 N N . ASN B 1 186 ? 23.34947 13.90048 -55.70218 1.000 51.60364 166 ASN B N 1
ATOM 4773 C CA . ASN B 1 186 ? 23.17036 15.00459 -56.63401 1.000 51.20112 166 ASN B CA 1
ATOM 4774 C C . ASN B 1 186 ? 24.44239 15.81837 -56.85959 1.000 55.45896 166 ASN B C 1
ATOM 4775 O O . ASN B 1 186 ? 24.35429 16.97073 -57.29780 1.000 61.25769 166 ASN B O 1
ATOM 4780 N N . VAL B 1 187 ? 25.61557 15.26658 -56.55388 1.000 55.73481 167 VAL B N 1
ATOM 4781 C CA . VAL B 1 187 ? 26.85926 16.01847 -56.64946 1.000 55.42900 167 VAL B CA 1
ATOM 4782 C C . VAL B 1 187 ? 27.83711 15.26007 -57.53425 1.000 55.18590 167 VAL B C 1
ATOM 4783 O O . VAL B 1 187 ? 27.70906 14.05430 -57.75741 1.000 54.13188 167 VAL B O 1
ATOM 4787 N N . SER B 1 188 ? 28.83763 15.99419 -58.02596 1.000 47.62552 168 SER B N 1
ATOM 4788 C CA . SER B 1 188 ? 29.81112 15.46876 -58.96864 1.000 62.71148 168 SER B CA 1
ATOM 4789 C C . SER B 1 188 ? 31.24102 15.47196 -58.45501 1.000 68.23489 168 SER B C 1
ATOM 4790 O O . SER B 1 188 ? 32.11425 14.90392 -59.12137 1.000 59.13503 168 SER B O 1
ATOM 4793 N N . SER B 1 189 ? 31.51082 16.09146 -57.30751 1.000 58.09552 169 SER B N 1
ATOM 4794 C CA . SER B 1 189 ? 32.86078 16.17782 -56.77347 1.000 42.93941 169 SER B CA 1
ATOM 4795 C C . SER B 1 189 ? 32.82527 15.94586 -55.26897 1.000 55.89835 169 SER B C 1
ATOM 4796 O O . SER B 1 189 ? 31.78249 16.07293 -54.62379 1.000 46.53035 169 SER B O 1
ATOM 4799 N N . ASP B 1 190 ? 33.98682 15.58020 -54.72052 1.000 52.94648 170 ASP B N 1
ATOM 4800 C CA . ASP B 1 190 ? 34.08251 15.27642 -53.29561 1.000 45.85554 170 ASP B CA 1
ATOM 4801 C C . ASP B 1 190 ? 33.75650 16.48383 -52.42593 1.000 52.40949 170 ASP B C 1
ATOM 4802 O O . ASP B 1 190 ? 33.32315 16.32044 -51.27792 1.000 48.47086 170 ASP B O 1
ATOM 4807 N N . GLU B 1 191 ? 33.99013 17.69464 -52.93258 1.000 46.99600 171 GLU B N 1
ATOM 4808 C CA . GLU B 1 191 ? 33.84632 18.91030 -52.14407 1.000 43.63057 171 GLU B CA 1
ATOM 4809 C C . GLU B 1 191 ? 32.63022 19.73731 -52.52905 1.000 43.08685 171 GLU B C 1
ATOM 4810 O O . GLU B 1 191 ? 32.41088 20.79979 -51.93339 1.000 38.79058 171 GLU B O 1
ATOM 4816 N N . GLU B 1 192 ? 31.84294 19.29115 -53.51061 1.000 44.15688 172 GLU B N 1
ATOM 4817 C CA . GLU B 1 192 ? 30.64624 20.02317 -53.90433 1.000 44.21620 172 GLU B CA 1
ATOM 4818 C C . GLU B 1 192 ? 29.65681 20.05542 -52.74678 1.000 41.57673 172 GLU B C 1
ATOM 4819 O O . GLU B 1 192 ? 29.35771 19.02288 -52.13912 1.000 42.83180 172 GLU B O 1
ATOM 4825 N N . LEU B 1 193 ? 29.16962 21.24967 -52.42995 1.000 41.08340 173 LEU B N 1
ATOM 4826 C CA . LEU B 1 193 ? 28.27674 21.42964 -51.29562 1.000 42.57635 173 LEU B CA 1
ATOM 4827 C C . LEU B 1 193 ? 26.84126 21.09909 -51.67375 1.000 42.60362 173 LEU B C 1
ATOM 4828 O O . LEU B 1 193 ? 26.34662 21.51353 -52.72241 1.000 42.01414 173 LEU B O 1
ATOM 4833 N N . PHE B 1 194 ? 26.17037 20.35357 -50.80280 1.000 38.95406 174 PHE B N 1
ATOM 4834 C CA . PHE B 1 194 ? 24.74889 20.09042 -50.92583 1.000 37.44586 174 PHE B CA 1
ATOM 4835 C C . PHE B 1 194 ? 24.08207 20.48628 -49.62075 1.000 32.82200 174 PHE B C 1
ATOM 4836 O O . PHE B 1 194 ? 24.68801 20.40267 -48.55088 1.000 38.56917 174 PHE B O 1
ATOM 4844 N N . SER B 1 195 ? 22.83443 20.92587 -49.72247 1.000 36.93984 175 SER B N 1
ATOM 4845 C CA . SER B 1 195 ? 22.05038 21.32103 -48.56427 1.000 35.70166 175 SER B CA 1
ATOM 4846 C C . SER B 1 195 ? 21.29673 20.11980 -48.00627 1.000 41.61005 175 SER B C 1
ATOM 4847 O O . SER B 1 195 ? 20.90033 19.21286 -48.74511 1.000 36.36868 175 SER B O 1
ATOM 4850 N N . LEU B 1 196 ? 21.09104 20.12293 -46.69483 1.000 35.06008 176 LEU B N 1
ATOM 4851 C CA . LEU B 1 196 ? 20.26109 19.09268 -46.08773 1.000 41.52552 176 LEU B CA 1
ATOM 4852 C C . LEU B 1 196 ? 18.80344 19.46044 -46.31726 1.000 36.55628 176 LEU B C 1
ATOM 4853 O O . LEU B 1 196 ? 18.37691 20.53832 -45.89341 1.000 37.95718 176 LEU B O 1
ATOM 4858 N N . PRO B 1 197 ? 18.01911 18.61854 -46.98137 1.000 37.72592 177 PRO B N 1
ATOM 4859 C CA . PRO B 1 197 ? 16.60679 18.95493 -47.20796 1.000 39.20955 177 PRO B CA 1
ATOM 4860 C C . PRO B 1 197 ? 15.84250 19.15696 -45.90364 1.000 30.25628 177 PRO B C 1
ATOM 4861 O O . PRO B 1 197 ? 16.24101 18.67085 -44.84051 1.000 37.91538 177 PRO B O 1
ATOM 4865 N N . LEU B 1 198 ? 14.76849 19.95123 -45.99475 1.000 30.48285 178 LEU B N 1
ATOM 4866 C CA . LEU B 1 198 ? 13.71107 20.07483 -44.98727 1.000 32.72112 178 LEU B CA 1
ATOM 4867 C C . LEU B 1 198 ? 14.05805 20.93024 -43.77593 1.000 32.55557 178 LEU B C 1
ATOM 4868 O O . LEU B 1 198 ? 13.15623 21.45271 -43.11836 1.000 39.32039 178 LEU B O 1
ATOM 4873 N N . PHE B 1 199 ? 15.33810 21.07353 -43.45802 1.000 34.89112 179 PHE B N 1
ATOM 4874 C CA . PHE B 1 199 ? 15.71845 21.71729 -42.21393 1.000 28.53477 179 PHE B CA 1
ATOM 4875 C C . PHE B 1 199 ? 15.38894 23.21281 -42.22407 1.000 37.15744 179 PHE B C 1
ATOM 4876 O O . PHE B 1 199 ? 15.43409 23.86363 -43.27278 1.000 35.46219 179 PHE B O 1
ATOM 4884 N N . PRO B 1 200 ? 15.07517 23.78400 -41.05611 1.000 34.60177 180 PRO B N 1
ATOM 4885 C CA . PRO B 1 200 ? 14.85999 25.23926 -40.97257 1.000 39.16157 180 PRO B CA 1
ATOM 4886 C C . PRO B 1 200 ? 16.14063 26.05051 -41.06256 1.000 49.29755 180 PRO B C 1
ATOM 4887 O O . PRO B 1 200 ? 16.06713 27.27700 -41.21895 1.000 48.57003 180 PRO B O 1
ATOM 4891 N N . HIS B 1 201 ? 17.30148 25.41362 -40.97019 1.000 34.94054 181 HIS B N 1
ATOM 4892 C CA . HIS B 1 201 ? 18.57434 26.04245 -41.27163 1.000 36.16096 181 HIS B CA 1
ATOM 4893 C C . HIS B 1 201 ? 19.11455 25.43956 -42.55481 1.000 40.58242 181 HIS B C 1
ATOM 4894 O O . HIS B 1 201 ? 18.87888 24.26318 -42.84563 1.000 33.87517 181 HIS B O 1
ATOM 4901 N N . ASP B 1 202 ? 19.86397 26.23850 -43.30990 1.000 31.63695 182 ASP B N 1
ATOM 4902 C CA . ASP B 1 202 ? 20.47986 25.75383 -44.54465 1.000 42.22965 182 ASP B CA 1
ATOM 4903 C C . ASP B 1 202 ? 21.83187 25.14902 -44.18992 1.000 38.57016 182 ASP B C 1
ATOM 4904 O O . ASP B 1 202 ? 22.84431 25.85064 -44.11209 1.000 42.11414 182 ASP B O 1
ATOM 4909 N N . ILE B 1 203 ? 21.85457 23.83559 -44.01022 1.000 39.39830 183 ILE B N 1
ATOM 4910 C CA . ILE B 1 203 ? 23.06050 23.11918 -43.61577 1.000 31.98437 183 ILE B CA 1
ATOM 4911 C C . ILE B 1 203 ? 23.73947 22.59989 -44.87304 1.000 36.79438 183 ILE B C 1
ATOM 4912 O O . ILE B 1 203 ? 23.18422 21.75804 -45.58469 1.000 37.98165 183 ILE B O 1
ATOM 4917 N N . LYS B 1 204 ? 24.95139 23.07754 -45.13659 1.000 28.56391 184 LYS B N 1
ATOM 4918 C CA . LYS B 1 204 ? 25.69804 22.66884 -46.32068 1.000 37.16273 184 LYS B CA 1
ATOM 4919 C C . LYS B 1 204 ? 26.74711 21.65703 -45.90374 1.000 29.64774 184 LYS B C 1
ATOM 4920 O O . LYS B 1 204 ? 27.46380 21.87636 -44.92578 1.000 36.12651 184 LYS B O 1
ATOM 4926 N N . MET B 1 205 ? 26.85117 20.56528 -46.65569 1.000 28.58293 185 MET B N 1
ATOM 4927 C CA . MET B 1 205 ? 27.84543 19.54460 -46.39021 1.000 26.22157 185 MET B CA 1
ATOM 4928 C C . MET B 1 205 ? 28.41452 19.05575 -47.71754 1.000 36.28705 185 MET B C 1
ATOM 4929 O O . MET B 1 205 ? 27.89092 19.34893 -48.79105 1.000 35.43008 185 MET B O 1
ATOM 4934 N N . MET B 1 206 ? 29.51892 18.32997 -47.64141 1.000 32.00212 186 MET B N 1
ATOM 4935 C CA . MET B 1 206 ? 30.13522 17.73574 -48.81707 1.000 36.48611 186 MET B CA 1
ATOM 4936 C C . MET B 1 206 ? 30.26427 16.23966 -48.58435 1.000 37.26599 186 MET B C 1
ATOM 4937 O O . MET B 1 206 ? 30.22896 15.77314 -47.44398 1.000 32.22346 186 MET B O 1
ATOM 4942 N N . ARG B 1 207 ? 30.44640 15.49006 -49.68002 1.000 37.21129 187 ARG B N 1
ATOM 4943 C CA . ARG B 1 207 ? 30.58585 14.03784 -49.57576 1.000 39.99721 187 ARG B CA 1
ATOM 4944 C C . ARG B 1 207 ? 31.73031 13.64659 -48.65494 1.000 32.35531 187 ARG B C 1
ATOM 4945 O O . ARG B 1 207 ? 31.65793 12.61709 -47.97668 1.000 37.36275 187 ARG B O 1
ATOM 4953 N N . LEU B 1 208 ? 32.80168 14.44568 -48.62887 1.000 33.64502 188 LEU B N 1
ATOM 4954 C CA . LEU B 1 208 ? 33.96074 14.10739 -47.81204 1.000 30.11973 188 LEU B CA 1
ATOM 4955 C C . LEU B 1 208 ? 33.58793 13.93506 -46.34190 1.000 25.24131 188 LEU B C 1
ATOM 4956 O O . LEU B 1 208 ? 34.24418 13.17369 -45.62175 1.000 27.24910 188 LEU B O 1
ATOM 4961 N N . GLN B 1 209 ? 32.53059 14.61441 -45.89105 1.000 32.90757 189 GLN B N 1
ATOM 4962 C CA . GLN B 1 209 ? 32.10489 14.58343 -44.49371 1.000 30.30775 189 GLN B CA 1
ATOM 4963 C C . GLN B 1 209 ? 31.21758 13.39198 -44.16213 1.000 35.86087 189 GLN B C 1
ATOM 4964 O O . GLN B 1 209 ? 30.82501 13.24284 -43.00251 1.000 26.58582 189 GLN B O 1
ATOM 4970 N N . LEU B 1 210 ? 30.89494 12.55132 -45.13767 1.000 31.23331 190 LEU B N 1
ATOM 4971 C CA . LEU B 1 210 ? 30.13413 11.32676 -44.94998 1.000 31.23874 190 LEU B CA 1
ATOM 4972 C C . LEU B 1 210 ? 31.04944 10.11711 -45.07944 1.000 35.80046 190 LEU B C 1
ATOM 4973 O O . LEU B 1 210 ? 32.02316 10.15591 -45.83825 1.000 35.39216 190 LEU B O 1
ATOM 4978 N N . PRO B 1 211 ? 30.76800 9.02433 -44.36989 1.000 33.33870 191 PRO B N 1
ATOM 4979 C CA . PRO B 1 211 ? 31.62508 7.83769 -44.49393 1.000 39.34172 191 PRO B CA 1
ATOM 4980 C C . PRO B 1 211 ? 31.62794 7.32984 -45.92876 1.000 45.30583 191 PRO B C 1
ATOM 4981 O O . PRO B 1 211 ? 30.60063 7.34056 -46.60905 1.000 42.84205 191 PRO B O 1
ATOM 4985 N N . GLU B 1 212 ? 32.81077 6.91209 -46.39426 1.000 41.10650 192 GLU B N 1
ATOM 4986 C CA . GLU B 1 212 ? 32.94834 6.43378 -47.76758 1.000 46.11079 192 GLU B CA 1
ATOM 4987 C C . GLU B 1 212 ? 31.99405 5.28613 -48.08219 1.000 46.50103 192 GLU B C 1
ATOM 4988 O O . GLU B 1 212 ? 31.53108 5.17007 -49.22198 1.000 49.64599 192 GLU B O 1
ATOM 4994 N N . ASP B 1 213 ? 31.68704 4.43587 -47.09639 1.000 52.46639 193 ASP B N 1
ATOM 4995 C CA . ASP B 1 213 ? 30.73884 3.34125 -47.30292 1.000 58.78505 193 ASP B CA 1
ATOM 4996 C C . ASP B 1 213 ? 29.37820 3.81756 -47.79918 1.000 61.47893 193 ASP B C 1
ATOM 4997 O O . ASP B 1 213 ? 28.61179 3.01206 -48.34074 1.000 58.85951 193 ASP B O 1
ATOM 5002 N N . VAL B 1 214 ? 29.05603 5.09581 -47.62007 1.000 43.49419 194 VAL B N 1
ATOM 5003 C CA . VAL B 1 214 ? 27.74582 5.59951 -48.00537 1.000 50.05377 194 VAL B CA 1
ATOM 5004 C C . VAL B 1 214 ? 27.75350 6.19852 -49.41199 1.000 54.59874 194 VAL B C 1
ATOM 5005 O O . VAL B 1 214 ? 26.75185 6.10276 -50.12880 1.000 66.22170 194 VAL B O 1
ATOM 5009 N N . TRP B 1 215 ? 28.87020 6.78589 -49.84526 1.000 47.30631 195 TRP B N 1
ATOM 5010 C CA . TRP B 1 215 ? 28.88834 7.53014 -51.09490 1.000 49.08900 195 TRP B CA 1
ATOM 5011 C C . TRP B 1 215 ? 29.90820 7.04546 -52.11710 1.000 59.62867 195 TRP B C 1
ATOM 5012 O O . TRP B 1 215 ? 29.79889 7.42300 -53.28889 1.000 61.82070 195 TRP B O 1
ATOM 5023 N N . LYS B 1 216 ? 30.87958 6.22139 -51.72904 1.000 56.04623 196 LYS B N 1
ATOM 5024 C CA . LYS B 1 216 ? 31.91371 5.76472 -52.64897 1.000 67.64458 196 LYS B CA 1
ATOM 5025 C C . LYS B 1 216 ? 31.70901 4.31471 -53.06835 1.000 71.21144 196 LYS B C 1
ATOM 5026 O O . LYS B 1 216 ? 31.47548 4.03914 -54.24759 1.000 72.42177 196 LYS B O 1
ATOM 5032 N N . HIS B 1 217 ? 31.78685 3.37581 -52.12780 1.000 75.35079 197 HIS B N 1
ATOM 5033 C CA . HIS B 1 217 ? 31.61981 1.95017 -52.40371 1.000 79.13905 197 HIS B CA 1
ATOM 5034 C C . HIS B 1 217 ? 30.61403 1.39836 -51.39779 1.000 84.23603 197 HIS B C 1
ATOM 5035 O O . HIS B 1 217 ? 30.97870 1.06498 -50.26622 1.000 85.67660 197 HIS B O 1
ATOM 5042 N N . GLU B 1 218 ? 29.35085 1.31546 -51.81500 1.000 93.13061 198 GLU B N 1
ATOM 5043 C CA . GLU B 1 218 ? 28.27035 0.90429 -50.92525 1.000 90.21801 198 GLU B CA 1
ATOM 5044 C C . GLU B 1 218 ? 28.46806 -0.53016 -50.44684 1.000 91.68560 198 GLU B C 1
ATOM 5045 O O . GLU B 1 218 ? 28.48205 -1.46722 -51.25186 1.000 99.65958 198 GLU B O 1
ATOM 5051 N N . LYS B 1 219 ? 28.62099 -0.69578 -49.13121 1.000 88.93240 199 LYS B N 1
ATOM 5052 C CA . LYS B 1 219 ? 28.63423 -2.00503 -48.48316 1.000 91.94523 199 LYS B CA 1
ATOM 5053 C C . LYS B 1 219 ? 27.27302 -2.23888 -47.83091 1.000 92.59069 199 LYS B C 1
ATOM 5054 O O . LYS B 1 219 ? 26.89659 -1.52910 -46.89043 1.000 87.81589 199 LYS B O 1
ATOM 5060 N N . ALA B 1 220 ? 26.53403 -3.22564 -48.34698 1.000 99.84935 200 ALA B N 1
ATOM 5061 C CA . ALA B 1 220 ? 25.21469 -3.60460 -47.84502 1.000 90.94499 200 ALA B CA 1
ATOM 5062 C C . ALA B 1 220 ? 25.13780 -3.69785 -46.32279 1.000 84.55715 200 ALA B C 1
ATOM 5063 O O . ALA B 1 220 ? 24.09409 -3.38994 -45.74300 1.000 75.72887 200 ALA B O 1
ATOM 5065 N N . GLU B 1 221 ? 26.21365 -4.13968 -45.66451 1.000 86.18131 201 GLU B N 1
ATOM 5066 C CA . GLU B 1 221 ? 26.14974 -4.37462 -44.22264 1.000 89.29236 201 GLU B CA 1
ATOM 5067 C C . GLU B 1 221 ? 25.98684 -3.07649 -43.43647 1.000 81.63377 201 GLU B C 1
ATOM 5068 O O . GLU B 1 221 ? 25.09253 -2.96808 -42.58929 1.000 71.21799 201 GLU B O 1
ATOM 5074 N N . GLY B 1 222 ? 26.87794 -2.10459 -43.65531 1.000 81.09541 202 GLY B N 1
ATOM 5075 C CA . GLY B 1 222 ? 26.73306 -0.81737 -42.98776 1.000 72.47328 202 GLY B CA 1
ATOM 5076 C C . GLY B 1 222 ? 25.40649 -0.14568 -43.29291 1.000 66.90595 202 GLY B C 1
ATOM 5077 O O . GLY B 1 222 ? 24.77806 0.44636 -42.40926 1.000 59.64226 202 GLY B O 1
ATOM 5078 N N . LYS B 1 223 ? 24.95771 -0.23895 -44.54705 1.000 56.79040 203 LYS B N 1
ATOM 5079 C CA . LYS B 1 223 ? 23.69752 0.38091 -44.94021 1.000 64.20607 203 LYS B CA 1
ATOM 5080 C C . LYS B 1 223 ? 22.51857 -0.27007 -44.23004 1.000 62.26658 203 LYS B C 1
ATOM 5081 O O . LYS B 1 223 ? 21.61639 0.42302 -43.74353 1.000 53.29085 203 LYS B O 1
ATOM 5087 N N . THR B 1 224 ? 22.51151 -1.60225 -44.15879 1.000 55.99865 204 THR B N 1
ATOM 5088 C CA . THR B 1 224 ? 21.45649 -2.30216 -43.43844 1.000 51.53687 204 THR B CA 1
ATOM 5089 C C . THR B 1 224 ? 21.51430 -1.99901 -41.94658 1.000 41.19095 204 THR B C 1
ATOM 5090 O O . THR B 1 224 ? 20.47088 -1.82798 -41.30618 1.000 46.00838 204 THR B O 1
ATOM 5094 N N . ARG B 1 225 ? 22.71924 -1.94916 -41.37149 1.000 42.00680 205 ARG B N 1
ATOM 5095 C CA . ARG B 1 225 ? 22.85430 -1.59342 -39.96283 1.000 46.81853 205 ARG B CA 1
ATOM 5096 C C . ARG B 1 225 ? 22.23057 -0.23247 -39.68462 1.000 40.16424 205 ARG B C 1
ATOM 5097 O O . ARG B 1 225 ? 21.43161 -0.07695 -38.75005 1.000 34.41728 205 ARG B O 1
ATOM 5105 N N . LEU B 1 226 ? 22.57606 0.76536 -40.49777 1.000 44.27353 206 LEU B N 1
ATOM 5106 C CA . LEU B 1 226 ? 22.02874 2.09955 -40.27932 1.000 39.54901 206 LEU B CA 1
ATOM 5107 C C . LEU B 1 226 ? 20.51757 2.11212 -40.48937 1.000 32.87949 206 LEU B C 1
ATOM 5108 O O . LEU B 1 226 ? 19.78077 2.74382 -39.72099 1.000 32.15358 206 LEU B O 1
ATOM 5113 N N . LYS B 1 227 ? 20.03444 1.40834 -41.51608 1.000 40.48385 207 LYS B N 1
ATOM 5114 C CA . LYS B 1 227 ? 18.59823 1.34862 -41.75524 1.000 36.03653 207 LYS B CA 1
ATOM 5115 C C . LYS B 1 227 ? 17.86709 0.78701 -40.54611 1.000 35.15032 207 LYS B C 1
ATOM 5116 O O . LYS B 1 227 ? 16.85463 1.34329 -40.10859 1.000 32.74716 207 LYS B O 1
ATOM 5122 N N . LEU B 1 228 ? 18.35895 -0.32963 -40.00117 1.000 33.40765 208 LEU B N 1
ATOM 5123 C CA . LEU B 1 228 ? 17.68826 -0.93755 -38.85602 1.000 30.77282 208 LEU B CA 1
ATOM 5124 C C . LEU B 1 228 ? 17.75671 -0.03528 -37.63040 1.000 28.25405 208 LEU B C 1
ATOM 5125 O O . LEU B 1 228 ? 16.78009 0.05994 -36.87434 1.000 26.99887 208 LEU B O 1
ATOM 5130 N N . ILE B 1 229 ? 18.88268 0.65869 -37.43212 1.000 29.54067 209 ILE B N 1
ATOM 5131 C CA . ILE B 1 229 ? 18.99878 1.57326 -36.29300 1.000 23.20630 209 ILE B CA 1
ATOM 5132 C C . ILE B 1 229 ? 17.95757 2.68497 -36.39053 1.000 26.76818 209 ILE B C 1
ATOM 5133 O O . ILE B 1 229 ? 17.21325 2.95292 -35.43455 1.000 25.32008 209 ILE B O 1
ATOM 5138 N N . LYS B 1 230 ? 17.88555 3.34975 -37.54724 1.000 28.24773 210 LYS B N 1
ATOM 5139 C CA . LYS B 1 230 ? 16.96795 4.48276 -37.65938 1.000 26.55339 210 LYS B CA 1
ATOM 5140 C C . LYS B 1 230 ? 15.51920 4.02172 -37.63416 1.000 30.02867 210 LYS B C 1
ATOM 5141 O O . LYS B 1 230 ? 14.66174 4.68099 -37.03378 1.000 25.00657 210 LYS B O 1
ATOM 5147 N N . GLU B 1 231 ? 15.22852 2.87157 -38.24630 1.000 24.34209 211 GLU B N 1
ATOM 5148 C CA . GLU B 1 231 ? 13.87552 2.34043 -38.17333 1.000 26.90596 211 GLU B CA 1
ATOM 5149 C C . GLU B 1 231 ? 13.48305 1.99522 -36.74724 1.000 28.69743 211 GLU B C 1
ATOM 5150 O O . GLU B 1 231 ? 12.31074 2.14298 -36.38470 1.000 27.88760 211 GLU B O 1
ATOM 5156 N N . SER B 1 232 ? 14.43972 1.55572 -35.91740 1.000 26.42773 212 SER B N 1
ATOM 5157 C CA . SER B 1 232 ? 14.10002 1.24170 -34.53356 1.000 24.65452 212 SER B CA 1
ATOM 5158 C C . SER B 1 232 ? 13.56139 2.44941 -33.77767 1.000 24.64550 212 SER B C 1
ATOM 5159 O O . SER B 1 232 ? 12.89032 2.27845 -32.75141 1.000 25.65388 212 SER B O 1
ATOM 5162 N N . GLU B 1 233 ? 13.86063 3.66849 -34.23345 1.000 24.22190 213 GLU B N 1
ATOM 5163 C CA . GLU B 1 233 ? 13.34070 4.84279 -33.54434 1.000 24.89117 213 GLU B CA 1
ATOM 5164 C C . GLU B 1 233 ? 11.82660 4.92692 -33.65695 1.000 22.23770 213 GLU B C 1
ATOM 5165 O O . GLU B 1 233 ? 11.16515 5.40751 -32.73163 1.000 30.36519 213 GLU B O 1
ATOM 5171 N N . LEU B 1 234 ? 11.27607 4.49100 -34.78530 1.000 26.32091 214 LEU B N 1
ATOM 5172 C CA . LEU B 1 234 ? 9.83358 4.49626 -34.99819 1.000 24.20719 214 LEU B CA 1
ATOM 5173 C C . LEU B 1 234 ? 9.19603 3.17484 -34.59204 1.000 29.59002 214 LEU B C 1
ATOM 5174 O O . LEU B 1 234 ? 8.02327 3.15424 -34.19930 1.000 30.64564 214 LEU B O 1
ATOM 5179 N N . LYS B 1 235 ? 9.94527 2.07407 -34.68396 1.000 23.91863 215 LYS B N 1
ATOM 5180 C CA . LYS B 1 235 ? 9.38870 0.77021 -34.33252 1.000 32.91644 215 LYS B CA 1
ATOM 5181 C C . LYS B 1 235 ? 9.25090 0.60408 -32.82596 1.000 32.68842 215 LYS B C 1
ATOM 5182 O O . LYS B 1 235 ? 8.38696 -0.15567 -32.37327 1.000 28.66321 215 LYS B O 1
ATOM 5188 N N . SER B 1 236 ? 10.04895 1.33363 -32.04626 1.000 28.62200 216 SER B N 1
ATOM 5189 C CA . SER B 1 236 ? 10.06384 1.21503 -30.59665 1.000 28.02138 216 SER B CA 1
ATOM 5190 C C . SER B 1 236 ? 9.02557 2.12966 -29.96041 1.000 28.05183 216 SER B C 1
ATOM 5191 O O . SER B 1 236 ? 8.35056 2.91595 -30.62931 1.000 28.70033 216 SER B O 1
ATOM 5194 N N . TYR B 1 237 ? 8.93914 2.05933 -28.62741 1.000 23.78144 217 TYR B N 1
ATOM 5195 C CA . TYR B 1 237 ? 8.03286 2.92996 -27.89960 1.000 28.61485 217 TYR B CA 1
ATOM 5196 C C . TYR B 1 237 ? 8.45530 4.38734 -28.01450 1.000 30.22157 217 TYR B C 1
ATOM 5197 O O . TYR B 1 237 ? 7.59411 5.27076 -28.09553 1.000 26.28105 217 TYR B O 1
ATOM 5206 N N . GLY B 1 238 ? 9.75663 4.64924 -28.08923 1.000 25.93984 218 GLY B N 1
ATOM 5207 C CA . GLY B 1 238 ? 10.23435 6.00976 -28.22741 1.000 25.72785 218 GLY B CA 1
ATOM 5208 C C . GLY B 1 238 ? 11.73648 6.08703 -28.02544 1.000 22.95770 218 GLY B C 1
ATOM 5209 O O . GLY B 1 238 ? 12.42869 5.07341 -27.93226 1.000 22.89331 218 GLY B O 1
ATOM 5210 N N . VAL B 1 239 ? 12.22410 7.32196 -27.95588 1.000 24.03612 219 VAL B N 1
ATOM 5211 C CA . VAL B 1 239 ? 13.65631 7.61507 -27.91727 1.000 24.34064 219 VAL B CA 1
ATOM 5212 C C . VAL B 1 239 ? 13.92430 8.50818 -26.71562 1.000 22.80489 219 VAL B C 1
ATOM 5213 O O . VAL B 1 239 ? 13.24421 9.52196 -26.53566 1.000 24.96709 219 VAL B O 1
ATOM 5217 N N . ILE B 1 240 ? 14.89749 8.13230 -25.88018 1.000 21.32023 220 ILE B N 1
ATOM 5218 C CA . ILE B 1 240 ? 15.38242 9.00796 -24.81713 1.000 21.77931 220 ILE B CA 1
ATOM 5219 C C . ILE B 1 240 ? 16.60489 9.74677 -25.33212 1.000 21.59105 220 ILE B C 1
ATOM 5220 O O . ILE B 1 240 ? 17.51734 9.12195 -25.87886 1.000 23.02566 220 ILE B O 1
ATOM 5225 N N . VAL B 1 241 ? 16.64902 11.06478 -25.13106 1.000 23.21479 221 VAL B N 1
ATOM 5226 C CA . VAL B 1 241 ? 17.68373 11.90198 -25.73575 1.000 23.31071 221 VAL B CA 1
ATOM 5227 C C . VAL B 1 241 ? 18.46752 12.64233 -24.65325 1.000 23.34936 221 VAL B C 1
ATOM 5228 O O . VAL B 1 241 ? 17.88068 13.32336 -23.79957 1.000 24.24022 221 VAL B O 1
ATOM 5232 N N . ASN B 1 242 ? 19.79750 12.53928 -24.71358 1.000 22.28952 222 ASN B N 1
ATOM 5233 C CA . ASN B 1 242 ? 20.66855 13.27003 -23.79681 1.000 17.44581 222 ASN B CA 1
ATOM 5234 C C . ASN B 1 242 ? 20.92842 14.66557 -24.36417 1.000 21.24116 222 ASN B C 1
ATOM 5235 O O . ASN B 1 242 ? 22.01709 14.99879 -24.85246 1.000 22.09711 222 ASN B O 1
ATOM 5240 N N . SER B 1 243 ? 19.88495 15.48453 -24.28445 1.000 21.36570 223 SER B N 1
ATOM 5241 C CA . SER B 1 243 ? 19.94261 16.88184 -24.68592 1.000 20.64672 223 SER B CA 1
ATOM 5242 C C . SER B 1 243 ? 18.86821 17.62832 -23.90761 1.000 26.26650 223 SER B C 1
ATOM 5243 O O . SER B 1 243 ? 18.09974 17.02352 -23.15632 1.000 25.52625 223 SER B O 1
ATOM 5246 N N . PHE B 1 244 ? 18.81604 18.95546 -24.06532 1.000 22.83116 224 PHE B N 1
ATOM 5247 C CA . PHE B 1 244 ? 17.72252 19.70481 -23.46057 1.000 21.08214 224 PHE B CA 1
ATOM 5248 C C . PHE B 1 244 ? 17.01707 20.53666 -24.52084 1.000 23.94352 224 PHE B C 1
ATOM 5249 O O . PHE B 1 244 ? 17.62780 20.98500 -25.49537 1.000 22.80554 224 PHE B O 1
ATOM 5257 N N . TYR B 1 245 ? 15.70089 20.67213 -24.33883 1.000 22.75471 225 TYR B N 1
ATOM 5258 C CA . TYR B 1 245 ? 14.84232 21.28647 -25.34417 1.000 25.66675 225 TYR B CA 1
ATOM 5259 C C . TYR B 1 245 ? 15.37402 22.64909 -25.76113 1.000 19.45449 225 TYR B C 1
ATOM 5260 O O . TYR B 1 245 ? 15.44966 22.95767 -26.95399 1.000 26.32794 225 TYR B O 1
ATOM 5269 N N . GLU B 1 246 ? 15.73464 23.47941 -24.77703 1.000 22.92338 226 GLU B N 1
ATOM 5270 C CA . GLU B 1 246 ? 16.12178 24.86842 -25.02689 1.000 26.19565 226 GLU B CA 1
ATOM 5271 C C . GLU B 1 246 ? 17.44768 24.98632 -25.76176 1.000 25.43349 226 GLU B C 1
ATOM 5272 O O . GLU B 1 246 ? 17.74082 26.04737 -26.32926 1.000 24.45014 226 GLU B O 1
ATOM 5278 N N . LEU B 1 247 ? 18.25057 23.92371 -25.76168 1.000 23.22159 227 LEU B N 1
ATOM 5279 C CA . LEU B 1 247 ? 19.50534 23.92379 -26.51181 1.000 25.73621 227 LEU B CA 1
ATOM 5280 C C . LEU B 1 247 ? 19.26703 23.91665 -28.01932 1.000 24.37757 227 LEU B C 1
ATOM 5281 O O . LEU B 1 247 ? 19.96599 24.61274 -28.76769 1.000 26.88993 227 LEU B O 1
ATOM 5286 N N . GLU B 1 248 ? 18.31914 23.11132 -28.48966 1.000 21.54662 228 GLU B N 1
ATOM 5287 C CA . GLU B 1 248 ? 18.12200 22.91363 -29.91742 1.000 24.93260 228 GLU B CA 1
ATOM 5288 C C . GLU B 1 248 ? 16.63434 22.71101 -30.18861 1.000 26.36518 228 GLU B C 1
ATOM 5289 O O . GLU B 1 248 ? 16.21516 21.64852 -30.67156 1.000 22.46322 228 GLU B O 1
ATOM 5295 N N . PRO B 1 249 ? 15.80650 23.72253 -29.90376 1.000 26.84181 229 PRO B N 1
ATOM 5296 C CA . PRO B 1 249 ? 14.34569 23.51565 -29.97572 1.000 27.60645 229 PRO B CA 1
ATOM 5297 C C . PRO B 1 249 ? 13.83105 23.17052 -31.36774 1.000 26.39596 229 PRO B C 1
ATOM 5298 O O . PRO B 1 249 ? 12.89410 22.36404 -31.48969 1.000 31.68973 229 PRO B O 1
ATOM 5302 N N . ASN B 1 250 ? 14.41961 23.74627 -32.42491 1.000 26.86768 230 ASN B N 1
ATOM 5303 C CA . ASN B 1 250 ? 13.98287 23.41593 -33.78057 1.000 29.94041 230 ASN B CA 1
ATOM 5304 C C . ASN B 1 250 ? 14.14460 21.92961 -34.06070 1.000 25.21285 230 ASN B C 1
ATOM 5305 O O . ASN B 1 250 ? 13.33088 21.33190 -34.76519 1.000 24.94602 230 ASN B O 1
ATOM 5310 N N . TYR B 1 251 ? 15.16453 21.30286 -33.47988 1.000 25.53955 231 TYR B N 1
ATOM 5311 C CA . TYR B 1 251 ? 15.42552 19.90262 -33.77417 1.000 22.52631 231 TYR B CA 1
ATOM 5312 C C . TYR B 1 251 ? 14.76657 18.95808 -32.77473 1.000 21.17492 231 TYR B C 1
ATOM 5313 O O . TYR B 1 251 ? 14.35094 17.86124 -33.16248 1.000 23.55836 231 TYR B O 1
ATOM 5322 N N . ALA B 1 252 ? 14.60173 19.38630 -31.52444 1.000 23.14476 232 ALA B N 1
ATOM 5323 C CA . ALA B 1 252 ? 13.69442 18.68595 -30.62292 1.000 26.79768 232 ALA B CA 1
ATOM 5324 C C . ALA B 1 252 ? 12.30101 18.57577 -31.23114 1.000 30.95319 232 ALA B C 1
ATOM 5325 O O . ALA B 1 252 ? 11.63548 17.53621 -31.10477 1.000 25.79901 232 ALA B O 1
ATOM 5327 N N . GLU B 1 253 ? 11.85002 19.62994 -31.92121 1.000 29.38481 233 GLU B N 1
ATOM 5328 C CA . GLU B 1 253 ? 10.54777 19.57702 -32.58058 1.000 31.13145 233 GLU B CA 1
ATOM 5329 C C . GLU B 1 253 ? 10.60157 18.75818 -33.86308 1.000 27.32375 233 GLU B C 1
ATOM 5330 O O . GLU B 1 253 ? 9.71152 17.93691 -34.11827 1.000 31.79586 233 GLU B O 1
ATOM 5336 N N . PHE B 1 254 ? 11.61994 18.99743 -34.69648 1.000 27.53845 234 PHE B N 1
ATOM 5337 C CA . PHE B 1 254 ? 11.72703 18.31651 -35.98110 1.000 27.32820 234 PHE B CA 1
ATOM 5338 C C . PHE B 1 254 ? 11.73775 16.80552 -35.80952 1.000 34.37337 234 PHE B C 1
ATOM 5339 O O . PHE B 1 254 ? 11.14796 16.07414 -36.61724 1.000 26.90758 234 PHE B O 1
ATOM 5347 N N . PHE B 1 255 ? 12.43079 16.32214 -34.77864 1.000 25.19751 235 PHE B N 1
ATOM 5348 C CA . PHE B 1 255 ? 12.52412 14.88315 -34.54840 1.000 24.45783 235 PHE B CA 1
ATOM 5349 C C . PHE B 1 255 ? 11.15402 14.28039 -34.27360 1.000 26.95737 235 PHE B C 1
ATOM 5350 O O . PHE B 1 255 ? 10.86445 13.15821 -34.70253 1.000 26.56398 235 PHE B O 1
ATOM 5358 N N . ARG B 1 256 ? 10.29910 15.02008 -33.56271 1.000 24.40325 236 ARG B N 1
ATOM 5359 C CA . ARG B 1 256 ? 8.98126 14.54562 -33.15220 1.000 27.46148 236 ARG B CA 1
ATOM 5360 C C . ARG B 1 256 ? 7.91542 14.78256 -34.20753 1.000 36.96607 236 ARG B C 1
ATOM 5361 O O . ARG B 1 256 ? 6.99365 13.96883 -34.34833 1.000 37.57922 236 ARG B O 1
ATOM 5369 N N . LYS B 1 257 ? 8.02131 15.88017 -34.94475 1.000 35.18199 237 LYS B N 1
ATOM 5370 C CA . LYS B 1 257 ? 6.98168 16.27052 -35.89956 1.000 33.33005 237 LYS B CA 1
ATOM 5371 C C . LYS B 1 257 ? 7.32414 15.73588 -37.28833 1.000 33.09768 237 LYS B C 1
ATOM 5372 O O . LYS B 1 257 ? 6.73238 14.75757 -37.75236 1.000 36.25599 237 LYS B O 1
ATOM 5378 N N . GLU B 1 258 ? 8.30098 16.36640 -37.94554 1.000 30.40883 238 GLU B N 1
ATOM 5379 C CA . GLU B 1 258 ? 8.63456 15.99306 -39.31436 1.000 32.04136 238 GLU B CA 1
ATOM 5380 C C . GLU B 1 258 ? 9.13165 14.55948 -39.41541 1.000 29.99006 238 GLU B C 1
ATOM 5381 O O . GLU B 1 258 ? 8.95867 13.92540 -40.45899 1.000 29.09203 238 GLU B O 1
ATOM 5387 N N . LEU B 1 259 ? 9.81441 14.05263 -38.38403 1.000 30.10229 239 LEU B N 1
ATOM 5388 C CA . LEU B 1 259 ? 10.32774 12.68891 -38.41959 1.000 28.99206 239 LEU B CA 1
ATOM 5389 C C . LEU B 1 259 ? 9.47838 11.72090 -37.60821 1.000 27.84024 239 LEU B C 1
ATOM 5390 O O . LEU B 1 259 ? 9.74218 10.51451 -37.64283 1.000 27.59643 239 LEU B O 1
ATOM 5395 N N . GLY B 1 260 ? 8.49201 12.22376 -36.86589 1.000 26.95216 240 GLY B N 1
ATOM 5396 C CA . GLY B 1 260 ? 7.44815 11.39686 -36.29261 1.000 28.23878 240 GLY B CA 1
ATOM 5397 C C . GLY B 1 260 ? 7.81912 10.59904 -35.06438 1.000 29.17055 240 GLY B C 1
ATOM 5398 O O . GLY B 1 260 ? 7.03040 9.74239 -34.65336 1.000 32.15150 240 GLY B O 1
ATOM 5399 N N . ARG B 1 261 ? 8.96082 10.87249 -34.43521 1.000 27.97518 241 ARG B N 1
ATOM 5400 C CA . ARG B 1 261 ? 9.38640 10.07912 -33.29064 1.000 25.35757 241 ARG B CA 1
ATOM 5401 C C . ARG B 1 261 ? 8.71078 10.54013 -32.00370 1.000 21.85995 241 ARG B C 1
ATOM 5402 O O . ARG B 1 261 ? 8.39232 11.71495 -31.82323 1.000 27.29258 241 ARG B O 1
ATOM 5410 N N . ARG B 1 262 ? 8.49367 9.58792 -31.10426 1.000 23.02062 242 ARG B N 1
ATOM 5411 C CA . ARG B 1 262 ? 8.17073 9.88404 -29.71525 1.000 23.16679 242 ARG B CA 1
ATOM 5412 C C . ARG B 1 262 ? 9.47772 9.99796 -28.93790 1.000 26.65192 242 ARG B C 1
ATOM 5413 O O . ARG B 1 262 ? 10.28834 9.06648 -28.95925 1.000 28.86136 242 ARG B O 1
ATOM 5421 N N . ALA B 1 263 ? 9.69423 11.13154 -28.26079 1.000 29.28931 243 ALA B N 1
ATOM 5422 C CA . ALA B 1 263 ? 10.97769 11.37139 -27.61070 1.000 29.28257 243 ALA B CA 1
ATOM 5423 C C . ALA B 1 263 ? 10.82575 12.10963 -26.28657 1.000 27.75910 243 ALA B C 1
ATOM 5424 O O . ALA B 1 263 ? 9.86716 12.85615 -26.06795 1.000 29.34928 243 ALA B O 1
ATOM 5426 N N . TRP B 1 264 ? 11.81811 11.91510 -25.40514 1.000 22.96737 244 TRP B N 1
ATOM 5427 C CA . TRP B 1 264 ? 11.94504 12.67885 -24.16815 1.000 25.37287 244 TRP B CA 1
ATOM 5428 C C . TRP B 1 264 ? 13.35772 13.23684 -24.06856 1.000 26.32551 244 TRP B C 1
ATOM 5429 O O . TRP B 1 264 ? 14.32776 12.48857 -24.21559 1.000 25.87267 244 TRP B O 1
ATOM 5440 N N . ASN B 1 265 ? 13.47532 14.53650 -23.79606 1.000 27.45230 245 ASN B N 1
ATOM 5441 C CA . ASN B 1 265 ? 14.77358 15.17931 -23.59382 1.000 24.48495 245 ASN B CA 1
ATOM 5442 C C . ASN B 1 265 ? 15.01460 15.33053 -22.09851 1.000 21.16222 245 ASN B C 1
ATOM 5443 O O . ASN B 1 265 ? 14.25887 16.03261 -21.41120 1.000 26.24147 245 ASN B O 1
ATOM 5448 N N . ILE B 1 266 ? 16.05082 14.65941 -21.59348 1.000 22.01669 246 ILE B N 1
ATOM 5449 C CA . ILE B 1 266 ? 16.27183 14.59743 -20.15547 1.000 24.15749 246 ILE B CA 1
ATOM 5450 C C . ILE B 1 266 ? 17.68825 14.99988 -19.76657 1.000 25.22700 246 ILE B C 1
ATOM 5451 O O . ILE B 1 266 ? 18.09549 14.81348 -18.61593 1.000 24.48798 246 ILE B O 1
ATOM 5456 N N . GLY B 1 267 ? 18.44078 15.59599 -20.69169 1.000 23.50166 247 GLY B N 1
ATOM 5457 C CA . GLY B 1 267 ? 19.83350 15.89466 -20.43701 1.000 21.86963 247 GLY B CA 1
ATOM 5458 C C . GLY B 1 267 ? 20.08127 17.35368 -20.07981 1.000 24.07048 247 GLY B C 1
ATOM 5459 O O . GLY B 1 267 ? 19.14525 18.14512 -19.97338 1.000 25.51614 247 GLY B O 1
ATOM 5460 N N . PRO B 1 268 ? 21.35648 17.73743 -19.88104 1.000 26.85212 248 PRO B N 1
ATOM 5461 C CA . PRO B 1 268 ? 22.54713 16.87370 -19.93150 1.000 24.70271 248 PRO B CA 1
ATOM 5462 C C . PRO B 1 268 ? 22.56438 15.92830 -18.73806 1.000 31.49565 248 PRO B C 1
ATOM 5463 O O . PRO B 1 268 ? 22.51452 16.40431 -17.60899 1.000 28.45601 248 PRO B O 1
ATOM 5467 N N . VAL B 1 269 ? 22.62137 14.61512 -18.98226 1.000 25.67847 249 VAL B N 1
ATOM 5468 C CA . VAL B 1 269 ? 22.36288 13.68482 -17.89041 1.000 30.50560 249 VAL B CA 1
ATOM 5469 C C . VAL B 1 269 ? 23.47799 13.68221 -16.85298 1.000 29.73866 249 VAL B C 1
ATOM 5470 O O . VAL B 1 269 ? 23.24029 13.29146 -15.70344 1.000 35.73930 249 VAL B O 1
ATOM 5474 N N . SER B 1 270 ? 24.67960 14.14263 -17.20695 1.000 28.72991 250 SER B N 1
ATOM 5475 C CA . SER B 1 270 ? 25.78987 14.12851 -16.25660 1.000 38.50885 250 SER B CA 1
ATOM 5476 C C . SER B 1 270 ? 25.58742 15.09939 -15.10222 1.000 43.50829 250 SER B C 1
ATOM 5477 O O . SER B 1 270 ? 26.25495 14.95909 -14.07165 1.000 49.05000 250 SER B O 1
ATOM 5480 N N . LEU B 1 271 ? 24.69365 16.08237 -15.24870 1.000 33.83799 251 LEU B N 1
ATOM 5481 C CA . LEU B 1 271 ? 24.46932 17.04288 -14.17139 1.000 35.60462 251 LEU B CA 1
ATOM 5482 C C . LEU B 1 271 ? 23.70130 16.43117 -13.00797 1.000 49.54520 251 LEU B C 1
ATOM 5483 O O . LEU B 1 271 ? 23.68510 17.01866 -11.92078 1.000 51.03700 251 LEU B O 1
ATOM 5488 N N . CYS B 1 272 ? 23.05641 15.28162 -13.22639 1.000 45.17001 252 CYS B N 1
ATOM 5489 C CA . CYS B 1 272 ? 22.38756 14.48804 -12.19451 1.000 56.89734 252 CYS B CA 1
ATOM 5490 C C . CYS B 1 272 ? 23.11487 14.50823 -10.85285 1.000 55.29255 252 CYS B C 1
ATOM 5491 O O . CYS B 1 272 ? 22.58321 15.03258 -9.86763 1.000 67.99797 252 CYS B O 1
ATOM 5494 N N . ASN B 1 273 ? 24.32387 13.94897 -10.79659 1.000 55.71748 253 ASN B N 1
ATOM 5495 C CA . ASN B 1 273 ? 25.06968 13.88884 -9.53826 1.000 69.03983 253 ASN B CA 1
ATOM 5496 C C . ASN B 1 273 ? 25.90183 15.15357 -9.31101 1.000 76.37553 253 ASN B C 1
ATOM 5497 O O . ASN B 1 273 ? 27.12826 15.10744 -9.20023 1.000 85.35506 253 ASN B O 1
ATOM 5502 N N . ARG B 1 274 ? 25.19732 16.28420 -9.21767 1.000 73.38629 254 ARG B N 1
ATOM 5503 C CA . ARG B 1 274 ? 25.76020 17.59953 -8.85488 1.000 72.93455 254 ARG B CA 1
ATOM 5504 C C . ARG B 1 274 ? 24.71579 18.69251 -9.06094 1.000 67.91008 254 ARG B C 1
ATOM 5505 O O . ARG B 1 274 ? 23.69191 18.72252 -8.37619 1.000 73.19121 254 ARG B O 1
ATOM 5513 N N . GLU B 1 290 ? 43.87945 19.06626 -5.06164 1.000 69.31027 270 GLU B N 1
ATOM 5514 C CA . GLU B 1 290 ? 43.00862 18.42170 -6.03912 1.000 79.10313 270 GLU B CA 1
ATOM 5515 C C . GLU B 1 290 ? 43.78200 17.66745 -7.14551 1.000 81.32863 270 GLU B C 1
ATOM 5516 O O . GLU B 1 290 ? 44.21514 16.52913 -6.93204 1.000 69.34696 270 GLU B O 1
ATOM 5522 N N . HIS B 1 291 ? 43.92796 18.28502 -8.31877 1.000 65.89290 271 HIS B N 1
ATOM 5523 C CA . HIS B 1 291 ? 44.77381 17.79789 -9.39916 1.000 55.75706 271 HIS B CA 1
ATOM 5524 C C . HIS B 1 291 ? 45.88211 18.80003 -9.68897 1.000 43.68799 271 HIS B C 1
ATOM 5525 O O . HIS B 1 291 ? 45.71240 20.00393 -9.49177 1.000 51.17068 271 HIS B O 1
ATOM 5532 N N . GLU B 1 292 ? 47.02284 18.29712 -10.16541 1.000 47.20217 272 GLU B N 1
ATOM 5533 C CA . GLU B 1 292 ? 48.14153 19.18984 -10.45205 1.000 53.53564 272 GLU B CA 1
ATOM 5534 C C . GLU B 1 292 ? 47.80582 20.17376 -11.56695 1.000 50.29891 272 GLU B C 1
ATOM 5535 O O . GLU B 1 292 ? 48.24568 21.32830 -11.53308 1.000 43.65069 272 GLU B O 1
ATOM 5541 N N . CYS B 1 293 ? 47.03414 19.74247 -12.56905 1.000 46.90148 273 CYS B N 1
ATOM 5542 C CA . CYS B 1 293 ? 46.72685 20.65748 -13.66628 1.000 43.01459 273 CYS B CA 1
ATOM 5543 C C . CYS B 1 293 ? 45.79255 21.77638 -13.21955 1.000 34.97884 273 CYS B C 1
ATOM 5544 O O . CYS B 1 293 ? 45.90834 22.90892 -13.69982 1.000 44.27580 273 CYS B O 1
ATOM 5547 N N . LEU B 1 294 ? 44.92028 21.51053 -12.24755 1.000 39.22384 274 LEU B N 1
ATOM 5548 C CA . LEU B 1 294 ? 44.05256 22.56824 -11.73560 1.000 38.48564 274 LEU B CA 1
ATOM 5549 C C . LEU B 1 294 ? 44.83329 23.56948 -10.88544 1.000 46.40677 274 LEU B C 1
ATOM 5550 O O . LEU B 1 294 ? 44.55240 24.77605 -10.91436 1.000 42.18131 274 LEU B O 1
ATOM 5555 N N . LYS B 1 295 ? 45.79779 23.08740 -10.09930 1.000 44.49748 275 LYS B N 1
ATOM 5556 C CA . LYS B 1 295 ? 46.69612 24.00233 -9.39879 1.000 47.21501 275 LYS B CA 1
ATOM 5557 C C . LYS B 1 295 ? 47.51506 24.83168 -10.38201 1.000 45.51185 275 LYS B C 1
ATOM 5558 O O . LYS B 1 295 ? 47.73504 26.03015 -10.16651 1.000 50.63167 275 LYS B O 1
ATOM 5564 N N . TRP B 1 296 ? 47.96460 24.20977 -11.47350 1.000 39.74828 276 TRP B N 1
ATOM 5565 C CA . TRP B 1 296 ? 48.63501 24.94186 -12.54347 1.000 42.48585 276 TRP B CA 1
ATOM 5566 C C . TRP B 1 296 ? 47.73554 26.03737 -13.10673 1.000 50.09068 276 TRP B C 1
ATOM 5567 O O . TRP B 1 296 ? 48.20906 27.12578 -13.45683 1.000 41.60194 276 TRP B O 1
ATOM 5578 N N . LEU B 1 297 ? 46.43050 25.76342 -13.20263 1.000 45.08600 277 LEU B N 1
ATOM 5579 C CA . LEU B 1 297 ? 45.49368 26.74186 -13.75061 1.000 42.37934 277 LEU B CA 1
ATOM 5580 C C . LEU B 1 297 ? 45.18964 27.87351 -12.77933 1.000 44.69633 277 LEU B C 1
ATOM 5581 O O . LEU B 1 297 ? 44.90165 28.99339 -13.21861 1.000 43.85585 277 LEU B O 1
ATOM 5586 N N . ASN B 1 298 ? 45.22498 27.59895 -11.47029 1.000 50.43149 278 ASN B N 1
ATOM 5587 C CA . ASN B 1 298 ? 44.83827 28.60421 -10.47861 1.000 51.68403 278 ASN B CA 1
ATOM 5588 C C . ASN B 1 298 ? 45.57742 29.93306 -10.64054 1.000 42.85679 278 ASN B C 1
ATOM 5589 O O . ASN B 1 298 ? 45.02605 30.99302 -10.32381 1.000 50.58096 278 ASN B O 1
ATOM 5594 N N . SER B 1 299 ? 46.80808 29.90664 -11.13468 1.000 45.96349 279 SER B N 1
ATOM 5595 C CA . SER B 1 299 ? 47.60996 31.12108 -11.22179 1.000 50.42000 279 SER B CA 1
ATOM 5596 C C . SER B 1 299 ? 47.22519 32.03191 -12.38314 1.000 53.56527 279 SER B C 1
ATOM 5597 O O . SER B 1 299 ? 47.79706 33.12280 -12.50232 1.000 50.20348 279 SER B O 1
ATOM 5600 N N . LYS B 1 300 ? 46.27031 31.63419 -13.22144 1.000 43.27530 280 LYS B N 1
ATOM 5601 C CA . LYS B 1 300 ? 46.14799 32.19410 -14.55732 1.000 41.27183 280 LYS B CA 1
ATOM 5602 C C . LYS B 1 300 ? 44.88247 33.03126 -14.71440 1.000 38.95935 280 LYS B C 1
ATOM 5603 O O . LYS B 1 300 ? 43.87613 32.81777 -14.03705 1.000 46.79068 280 LYS B O 1
ATOM 5609 N N . LYS B 1 301 ? 44.94730 33.97928 -15.64946 1.000 38.57198 281 LYS B N 1
ATOM 5610 C CA . LYS B 1 301 ? 43.85493 34.91405 -15.88841 1.000 38.81689 281 LYS B CA 1
ATOM 5611 C C . LYS B 1 301 ? 42.61705 34.19796 -16.42750 1.000 44.60360 281 LYS B C 1
ATOM 5612 O O . LYS B 1 301 ? 42.71100 33.16336 -17.09170 1.000 40.05754 281 LYS B O 1
ATOM 5618 N N . LYS B 1 302 ? 41.44827 34.75975 -16.11855 1.000 41.89360 282 LYS B N 1
ATOM 5619 C CA . LYS B 1 302 ? 40.17737 34.25324 -16.62994 1.000 39.49973 282 LYS B CA 1
ATOM 5620 C C . LYS B 1 302 ? 40.18407 34.11800 -18.15245 1.000 42.36948 282 LYS B C 1
ATOM 5621 O O . LYS B 1 302 ? 40.62272 35.02254 -18.86931 1.000 33.91554 282 LYS B O 1
ATOM 5627 N N . ASN B 1 303 ? 39.70305 32.96745 -18.63951 1.000 34.80717 283 ASN B N 1
ATOM 5628 C CA . ASN B 1 303 ? 39.48820 32.72694 -20.07505 1.000 36.50926 283 ASN B CA 1
ATOM 5629 C C . ASN B 1 303 ? 40.76667 32.83198 -20.89859 1.000 35.05968 283 ASN B C 1
ATOM 5630 O O . ASN B 1 303 ? 40.71955 33.18386 -22.08013 1.000 43.85888 283 ASN B O 1
ATOM 5635 N N . SER B 1 304 ? 41.91466 32.50373 -20.30973 1.000 31.32476 284 SER B N 1
ATOM 5636 C CA . SER B 1 304 ? 43.19036 32.70712 -20.97751 1.000 33.41119 284 SER B CA 1
ATOM 5637 C C . SER B 1 304 ? 43.86770 31.43140 -21.46847 1.000 35.10829 284 SER B C 1
ATOM 5638 O O . SER B 1 304 ? 44.90146 31.53343 -22.13729 1.000 33.04285 284 SER B O 1
ATOM 5641 N N . VAL B 1 305 ? 43.34816 30.24528 -21.14233 1.000 30.76892 285 VAL B N 1
ATOM 5642 C CA . VAL B 1 305 ? 43.98743 28.97576 -21.49041 1.000 29.51416 285 VAL B CA 1
ATOM 5643 C C . VAL B 1 305 ? 43.06076 28.16228 -22.39199 1.000 25.38892 285 VAL B C 1
ATOM 5644 O O . VAL B 1 305 ? 41.84559 28.13164 -22.17318 1.000 28.65790 285 VAL B O 1
ATOM 5648 N N . ILE B 1 306 ? 43.64443 27.47117 -23.37834 1.000 25.61749 286 ILE B N 1
ATOM 5649 C CA . ILE B 1 306 ? 42.90755 26.60622 -24.30359 1.000 24.95481 286 ILE B CA 1
ATOM 5650 C C . ILE B 1 306 ? 43.10413 25.16173 -23.87368 1.000 28.01789 286 ILE B C 1
ATOM 5651 O O . ILE B 1 306 ? 44.23686 24.71775 -23.67355 1.000 29.87906 286 ILE B O 1
ATOM 5656 N N . TYR B 1 307 ? 42.01278 24.41852 -23.77596 1.000 23.30990 287 TYR B N 1
ATOM 5657 C CA . TYR B 1 307 ? 42.04664 22.99524 -23.46841 1.000 27.79784 287 TYR B CA 1
ATOM 5658 C C . TYR B 1 307 ? 41.83770 22.20976 -24.75542 1.000 27.73885 287 TYR B C 1
ATOM 5659 O O . TYR B 1 307 ? 40.91625 22.51763 -25.51522 1.000 24.88957 287 TYR B O 1
ATOM 5668 N N . ILE B 1 308 ? 42.69446 21.21495 -25.00605 1.000 22.90428 288 ILE B N 1
ATOM 5669 C CA . ILE B 1 308 ? 42.63623 20.40713 -26.22907 1.000 24.38999 288 ILE B CA 1
ATOM 5670 C C . ILE B 1 308 ? 42.49149 18.94098 -25.84450 1.000 28.51744 288 ILE B C 1
ATOM 5671 O O . ILE B 1 308 ? 43.36630 18.38727 -25.16922 1.000 28.35770 288 ILE B O 1
ATOM 5676 N N . CYS B 1 309 ? 41.41422 18.29934 -26.29631 1.000 21.78229 289 CYS B N 1
ATOM 5677 C CA . CYS B 1 309 ? 41.24503 16.87756 -25.99875 1.000 25.65005 289 CYS B CA 1
ATOM 5678 C C . CYS B 1 309 ? 40.33060 16.25089 -27.03688 1.000 26.86352 289 CYS B C 1
ATOM 5679 O O . CYS B 1 309 ? 39.28263 16.81418 -27.35607 1.000 24.39711 289 CYS B O 1
ATOM 5682 N N . PHE B 1 310 ? 40.72269 15.08484 -27.55577 1.000 26.45838 290 PHE B N 1
ATOM 5683 C CA . PHE B 1 310 ? 39.98642 14.44380 -28.63486 1.000 27.19059 290 PHE B CA 1
ATOM 5684 C C . PHE B 1 310 ? 39.15746 13.25151 -28.15339 1.000 29.46810 290 PHE B C 1
ATOM 5685 O O . PHE B 1 310 ? 38.78333 12.39657 -28.96205 1.000 32.73254 290 PHE B O 1
ATOM 5693 N N . GLY B 1 311 ? 38.83119 13.20292 -26.86222 1.000 31.70219 291 GLY B N 1
ATOM 5694 C CA . GLY B 1 311 ? 37.88104 12.22757 -26.35650 1.000 33.27876 291 GLY B CA 1
ATOM 5695 C C . GLY B 1 311 ? 38.48535 10.87947 -26.01148 1.000 38.20263 291 GLY B C 1
ATOM 5696 O O . GLY B 1 311 ? 39.69211 10.72073 -25.81101 1.000 40.67835 291 GLY B O 1
ATOM 5697 N N . SER B 1 312 ? 37.59655 9.88546 -25.91661 1.000 36.66833 292 SER B N 1
ATOM 5698 C CA . SER B 1 312 ? 38.00334 8.53310 -25.54414 1.000 57.40807 292 SER B CA 1
ATOM 5699 C C . SER B 1 312 ? 38.50811 7.73976 -26.74757 1.000 56.79779 292 SER B C 1
ATOM 5700 O O . SER B 1 312 ? 39.46539 6.96527 -26.63062 1.000 68.34351 292 SER B O 1
ATOM 5703 N N . THR B 1 313 ? 37.87570 7.92201 -27.90443 1.000 63.38062 293 THR B N 1
ATOM 5704 C CA . THR B 1 313 ? 38.20447 7.23396 -29.14957 1.000 64.46296 293 THR B CA 1
ATOM 5705 C C . THR B 1 313 ? 39.40367 7.84213 -29.88292 1.000 60.76737 293 THR B C 1
ATOM 5706 O O . THR B 1 313 ? 39.65955 7.45592 -31.02997 1.000 72.90510 293 THR B O 1
ATOM 5710 N N . ALA B 1 314 ? 40.11836 8.78292 -29.26284 1.000 60.91098 294 ALA B N 1
ATOM 5711 C CA . ALA B 1 314 ? 41.22934 9.48380 -29.90418 1.000 66.28452 294 ALA B CA 1
ATOM 5712 C C . ALA B 1 314 ? 42.25898 8.51285 -30.46719 1.000 74.91544 294 ALA B C 1
ATOM 5713 O O . ALA B 1 314 ? 42.89809 7.76420 -29.72139 1.000 86.43512 294 ALA B O 1
ATOM 5715 N N . HIS B 1 315 ? 42.41215 8.52897 -31.79219 1.000 71.97565 295 HIS B N 1
ATOM 5716 C CA . HIS B 1 315 ? 43.36193 7.67814 -32.50848 1.000 79.10292 295 HIS B CA 1
ATOM 5717 C C . HIS B 1 315 ? 44.15364 8.61915 -33.42319 1.000 74.53550 295 HIS B C 1
ATOM 5718 O O . HIS B 1 315 ? 43.77469 8.83137 -34.57830 1.000 79.06251 295 HIS B O 1
ATOM 5725 N N . GLN B 1 316 ? 45.24301 9.19413 -32.90648 1.000 62.43220 296 GLN B N 1
ATOM 5726 C CA . GLN B 1 316 ? 45.92469 10.32124 -33.54212 1.000 61.10088 296 GLN B CA 1
ATOM 5727 C C . GLN B 1 316 ? 47.36451 9.98501 -33.90861 1.000 50.21414 296 GLN B C 1
ATOM 5728 O O . GLN B 1 316 ? 48.10298 9.42739 -33.09167 1.000 54.17677 296 GLN B O 1
ATOM 5734 N N . ILE B 1 317 ? 47.77387 10.37191 -35.12491 1.000 43.63998 297 ILE B N 1
ATOM 5735 C CA . ILE B 1 317 ? 49.07722 9.99788 -35.66432 1.000 37.86946 297 ILE B CA 1
ATOM 5736 C C . ILE B 1 317 ? 50.09910 11.09496 -35.39905 1.000 44.04146 297 ILE B C 1
ATOM 5737 O O . ILE B 1 317 ? 49.76642 12.27320 -35.22382 1.000 33.68887 297 ILE B O 1
ATOM 5742 N N . ALA B 1 318 ? 51.36644 10.68516 -35.35323 1.000 38.06478 298 ALA B N 1
ATOM 5743 C CA . ALA B 1 318 ? 52.47241 11.59170 -35.04023 1.000 36.64427 298 ALA B CA 1
ATOM 5744 C C . ALA B 1 318 ? 52.54027 12.84044 -35.91220 1.000 27.64026 298 ALA B C 1
ATOM 5745 O O . ALA B 1 318 ? 52.75324 13.93119 -35.35665 1.000 39.28080 298 ALA B O 1
ATOM 5747 N N . PRO B 1 319 ? 52.39908 12.77665 -37.24708 1.000 31.95008 299 PRO B N 1
ATOM 5748 C CA . PRO B 1 319 ? 52.43345 14.02918 -38.02936 1.000 38.02952 299 PRO B CA 1
ATOM 5749 C C . PRO B 1 319 ? 51.36979 15.03653 -37.60731 1.000 36.86882 299 PRO B C 1
ATOM 5750 O O . PRO B 1 319 ? 51.62447 16.25300 -37.59281 1.000 32.38681 299 PRO B O 1
ATOM 5754 N N . GLN B 1 320 ? 50.17834 14.55489 -37.24031 1.000 34.26690 300 GLN B N 1
ATOM 5755 C CA . GLN B 1 320 ? 49.12607 15.46429 -36.79776 1.000 26.68464 300 GLN B CA 1
ATOM 5756 C C . GLN B 1 320 ? 49.48827 16.11699 -35.46445 1.000 21.79795 300 GLN B C 1
ATOM 5757 O O . GLN B 1 320 ? 49.32478 17.33150 -35.28954 1.000 32.76565 300 GLN B O 1
ATOM 5763 N N . LEU B 1 321 ? 49.96284 15.31993 -34.50271 1.000 29.51117 301 LEU B N 1
ATOM 5764 C CA . LEU B 1 321 ? 50.40461 15.88854 -33.23342 1.000 30.15917 301 LEU B CA 1
ATOM 5765 C C . LEU B 1 321 ? 51.49578 16.92956 -33.45321 1.000 35.70047 301 LEU B C 1
ATOM 5766 O O . LEU B 1 321 ? 51.54588 17.94670 -32.75064 1.000 33.77760 301 LEU B O 1
ATOM 5771 N N . TYR B 1 322 ? 52.36992 16.69945 -34.43595 1.000 36.45243 302 TYR B N 1
ATOM 5772 C CA . TYR B 1 322 ? 53.42821 17.66423 -34.73281 1.000 33.88166 302 TYR B CA 1
ATOM 5773 C C . TYR B 1 322 ? 52.84924 18.98697 -35.21949 1.000 31.34770 302 TYR B C 1
ATOM 5774 O O . TYR B 1 322 ? 53.26761 20.06581 -34.77327 1.000 36.22960 302 TYR B O 1
ATOM 5783 N N . GLU B 1 323 ? 51.89061 18.92221 -36.15067 1.000 34.36311 303 GLU B N 1
ATOM 5784 C CA . GLU B 1 323 ? 51.26715 20.15637 -36.62343 1.000 37.76998 303 GLU B CA 1
ATOM 5785 C C . GLU B 1 323 ? 50.58702 20.89594 -35.47572 1.000 31.87202 303 GLU B C 1
ATOM 5786 O O . GLU B 1 323 ? 50.67167 22.12985 -35.38244 1.000 29.50397 303 GLU B O 1
ATOM 5792 N N . ILE B 1 324 ? 49.94279 20.15371 -34.57026 1.000 33.59704 304 ILE B N 1
ATOM 5793 C CA . ILE B 1 324 ? 49.29727 20.78756 -33.41908 1.000 33.14498 304 ILE B CA 1
ATOM 5794 C C . ILE B 1 324 ? 50.33108 21.48514 -32.53720 1.000 33.90529 304 ILE B C 1
ATOM 5795 O O . ILE B 1 324 ? 50.11988 22.61144 -32.07475 1.000 28.98027 304 ILE B O 1
ATOM 5800 N N . ALA B 1 325 ? 51.44888 20.81170 -32.25759 1.000 31.15001 305 ALA B N 1
ATOM 5801 C CA . ALA B 1 325 ? 52.48858 21.41565 -31.41895 1.000 32.28003 305 ALA B CA 1
ATOM 5802 C C . ALA B 1 325 ? 53.00603 22.71630 -32.02296 1.000 30.16279 305 ALA B C 1
ATOM 5803 O O . ALA B 1 325 ? 53.12044 23.74299 -31.32753 1.000 34.59736 305 ALA B O 1
ATOM 5805 N N . MET B 1 326 ? 53.33578 22.69105 -33.31955 1.000 31.62115 306 MET B N 1
ATOM 5806 C CA . MET B 1 326 ? 53.82372 23.90750 -33.96780 1.000 35.74993 306 MET B CA 1
ATOM 5807 C C . MET B 1 326 ? 52.77556 25.01436 -33.91656 1.000 41.72490 306 MET B C 1
ATOM 5808 O O . MET B 1 326 ? 53.10647 26.18621 -33.68240 1.000 33.92883 306 MET B O 1
ATOM 5813 N N . ALA B 1 327 ? 51.50335 24.66170 -34.13138 1.000 31.10426 307 ALA B N 1
ATOM 5814 C CA . ALA B 1 327 ? 50.44342 25.66406 -34.10235 1.000 30.67238 307 ALA B CA 1
ATOM 5815 C C . ALA B 1 327 ? 50.27245 26.26569 -32.71459 1.000 29.31345 307 ALA B C 1
ATOM 5816 O O . ALA B 1 327 ? 50.03311 27.47280 -32.58361 1.000 34.85956 307 ALA B O 1
ATOM 5818 N N . LEU B 1 328 ? 50.33945 25.43695 -31.67308 1.000 33.69399 308 LEU B N 1
ATOM 5819 C CA . LEU B 1 328 ? 50.18793 25.94966 -30.31442 1.000 31.54646 308 LEU B CA 1
ATOM 5820 C C . LEU B 1 328 ? 51.31373 26.90901 -29.98041 1.000 40.95792 308 LEU B C 1
ATOM 5821 O O . LEU B 1 328 ? 51.08827 27.96272 -29.37366 1.000 39.12213 308 LEU B O 1
ATOM 5826 N N . GLU B 1 329 ? 52.53548 26.56088 -30.37930 1.000 40.80955 309 GLU B N 1
ATOM 5827 C CA . GLU B 1 329 ? 53.66093 27.45563 -30.14101 1.000 41.64595 309 GLU B CA 1
ATOM 5828 C C . GLU B 1 329 ? 53.50322 28.75808 -30.92606 1.000 36.87440 309 GLU B C 1
ATOM 5829 O O . GLU B 1 329 ? 53.72142 29.84939 -30.38567 1.000 38.28133 309 GLU B O 1
ATOM 5835 N N . ALA B 1 330 ? 53.10797 28.66470 -32.19954 1.000 31.10852 310 ALA B N 1
ATOM 5836 C CA . ALA B 1 330 ? 52.97514 29.84880 -33.03854 1.000 33.08276 310 ALA B CA 1
ATOM 5837 C C . ALA B 1 330 ? 51.83825 30.75744 -32.58550 1.000 43.04468 310 ALA B C 1
ATOM 5838 O O . ALA B 1 330 ? 51.91041 31.97533 -32.78898 1.000 30.53567 310 ALA B O 1
ATOM 5840 N N . SER B 1 331 ? 50.78113 30.19228 -31.98627 1.000 35.58206 311 SER B N 1
ATOM 5841 C CA . SER B 1 331 ? 49.61635 30.99004 -31.61003 1.000 32.17455 311 SER B CA 1
ATOM 5842 C C . SER B 1 331 ? 49.87898 31.87708 -30.40367 1.000 32.74076 311 SER B C 1
ATOM 5843 O O . SER B 1 331 ? 49.14048 32.84371 -30.19305 1.000 35.06702 311 SER B O 1
ATOM 5846 N N . GLY B 1 332 ? 50.88595 31.55721 -29.59687 1.000 42.89400 312 GLY B N 1
ATOM 5847 C CA . GLY B 1 332 ? 51.13897 32.26550 -28.36062 1.000 42.88409 312 GLY B CA 1
ATOM 5848 C C . GLY B 1 332 ? 50.12943 32.03969 -27.25675 1.000 42.68405 312 GLY B C 1
ATOM 5849 O O . GLY B 1 332 ? 50.28798 32.61375 -26.17640 1.000 41.12595 312 GLY B O 1
ATOM 5850 N N . GLN B 1 333 ? 49.10419 31.22354 -27.48017 1.000 39.54926 313 GLN B N 1
ATOM 5851 C CA . GLN B 1 333 ? 48.08462 30.99096 -26.47017 1.000 37.76386 313 GLN B CA 1
ATOM 5852 C C . GLN B 1 333 ? 48.56281 29.94088 -25.48020 1.000 32.34971 313 GLN B C 1
ATOM 5853 O O . GLN B 1 333 ? 49.20054 28.95676 -25.86006 1.000 37.03346 313 GLN B O 1
ATOM 5859 N N . GLU B 1 334 ? 48.25773 30.15597 -24.20504 1.000 27.84088 314 GLU B N 1
ATOM 5860 C CA . GLU B 1 334 ? 48.51502 29.14090 -23.19591 1.000 36.67040 314 GLU B CA 1
ATOM 5861 C C . GLU B 1 334 ? 47.52839 27.98893 -23.34579 1.000 31.45449 314 GLU B C 1
ATOM 5862 O O . GLU B 1 334 ? 46.39336 28.17602 -23.79109 1.000 31.58798 314 GLU B O 1
ATOM 5868 N N . PHE B 1 335 ? 47.96635 26.78708 -22.96946 1.000 29.50138 315 PHE B N 1
ATOM 5869 C CA . PHE B 1 335 ? 47.19908 25.59910 -23.32722 1.000 28.19298 315 PHE B CA 1
ATOM 5870 C C . PHE B 1 335 ? 47.42611 24.45372 -22.34705 1.000 32.53926 315 PHE B C 1
ATOM 5871 O O . PHE B 1 335 ? 48.47676 24.34774 -21.71014 1.000 33.80051 315 PHE B O 1
ATOM 5879 N N . ILE B 1 336 ? 46.40546 23.60478 -22.23546 1.000 28.74151 316 ILE B N 1
ATOM 5880 C CA . ILE B 1 336 ? 46.49856 22.26276 -21.66973 1.000 26.92249 316 ILE B CA 1
ATOM 5881 C C . ILE B 1 336 ? 46.12652 21.28369 -22.77450 1.000 38.03049 316 ILE B C 1
ATOM 5882 O O . ILE B 1 336 ? 44.98868 21.30117 -23.26077 1.000 29.52789 316 ILE B O 1
ATOM 5887 N N . TRP B 1 337 ? 47.07082 20.42212 -23.15563 1.000 27.15550 317 TRP B N 1
ATOM 5888 C CA . TRP B 1 337 ? 46.93095 19.55890 -24.32534 1.000 30.15167 317 TRP B CA 1
ATOM 5889 C C . TRP B 1 337 ? 46.96634 18.10404 -23.87709 1.000 29.72794 317 TRP B C 1
ATOM 5890 O O . TRP B 1 337 ? 47.96767 17.65348 -23.30533 1.000 33.91244 317 TRP B O 1
ATOM 5901 N N . VAL B 1 338 ? 45.87228 17.37749 -24.11177 1.000 29.11382 318 VAL B N 1
ATOM 5902 C CA . VAL B 1 338 ? 45.76148 15.97956 -23.70086 1.000 31.72132 318 VAL B CA 1
ATOM 5903 C C . VAL B 1 338 ? 46.16246 15.12067 -24.88860 1.000 34.38125 318 VAL B C 1
ATOM 5904 O O . VAL B 1 338 ? 45.57054 15.23315 -25.96610 1.000 30.20464 318 VAL B O 1
ATOM 5908 N N A VAL B 1 339 ? 47.15352 14.25627 -24.69093 0.235 34.53485 319 VAL B N 1
ATOM 5909 N N B VAL B 1 339 ? 47.17572 14.27603 -24.70106 0.765 34.53925 319 VAL B N 1
ATOM 5910 C CA A VAL B 1 339 ? 47.61765 13.36933 -25.75087 0.235 34.51060 319 VAL B CA 1
ATOM 5911 C CA B VAL B 1 339 ? 47.68361 13.43337 -25.78154 0.765 34.41143 319 VAL B CA 1
ATOM 5912 C C A VAL B 1 339 ? 47.43277 11.90793 -25.34948 0.235 38.80773 319 VAL B C 1
ATOM 5913 C C B VAL B 1 339 ? 47.44706 11.95399 -25.48219 0.765 38.86607 319 VAL B C 1
ATOM 5914 O O A VAL B 1 339 ? 47.46375 11.56846 -24.16655 0.235 41.45435 319 VAL B O 1
ATOM 5915 O O B VAL B 1 339 ? 47.74424 11.48126 -24.38875 0.765 42.07085 319 VAL B O 1
ATOM 5922 N N . ASP B 1 351 ? 62.22171 14.13069 -31.02114 1.000 68.15600 331 ASP B N 1
ATOM 5923 C CA . ASP B 1 351 ? 61.05366 13.27866 -30.81973 1.000 66.35038 331 ASP B CA 1
ATOM 5924 C C . ASP B 1 351 ? 60.31570 13.06546 -32.14199 1.000 64.87021 331 ASP B C 1
ATOM 5925 O O . ASP B 1 351 ? 60.50333 13.81994 -33.09926 1.000 61.59270 331 ASP B O 1
ATOM 5930 N N . SER B 1 352 ? 59.47159 12.03503 -32.18858 1.000 59.54073 332 SER B N 1
ATOM 5931 C CA . SER B 1 352 ? 58.75237 11.70356 -33.40979 1.000 60.53122 332 SER B CA 1
ATOM 5932 C C . SER B 1 352 ? 57.54471 12.59455 -33.65943 1.000 51.53780 332 SER B C 1
ATOM 5933 O O . SER B 1 352 ? 56.97075 12.52775 -34.75244 1.000 47.87354 332 SER B O 1
ATOM 5936 N N . TRP B 1 353 ? 57.14878 13.42628 -32.69036 1.000 52.17122 333 TRP B N 1
ATOM 5937 C CA . TRP B 1 353 ? 55.95440 14.24796 -32.85123 1.000 48.53973 333 TRP B CA 1
ATOM 5938 C C . TRP B 1 353 ? 56.05011 15.62442 -32.20750 1.000 48.13827 333 TRP B C 1
ATOM 5939 O O . TRP B 1 353 ? 55.09276 16.39220 -32.31425 1.000 44.37641 333 TRP B O 1
ATOM 5950 N N . LEU B 1 354 ? 57.15106 15.95906 -31.53738 1.000 49.74106 334 LEU B N 1
ATOM 5951 C CA . LEU B 1 354 ? 57.30689 17.28219 -30.96604 1.000 48.92328 334 LEU B CA 1
ATOM 5952 C C . LEU B 1 354 ? 58.51222 17.98802 -31.57229 1.000 53.46802 334 LEU B C 1
ATOM 5953 O O . LEU B 1 354 ? 59.53152 17.34684 -31.84842 1.000 52.28073 334 LEU B O 1
ATOM 5958 N N . PRO B 1 355 ? 58.42941 19.29939 -31.78610 1.000 55.74364 335 PRO B N 1
ATOM 5959 C CA . PRO B 1 355 ? 59.63318 20.07119 -32.10984 1.000 43.83461 335 PRO B CA 1
ATOM 5960 C C . PRO B 1 355 ? 60.64834 19.98974 -30.98260 1.000 45.92370 335 PRO B C 1
ATOM 5961 O O . PRO B 1 355 ? 60.29676 19.90521 -29.80450 1.000 47.13590 335 PRO B O 1
ATOM 5965 N N . ARG B 1 356 ? 61.92542 19.99905 -31.36063 1.000 51.21494 336 ARG B N 1
ATOM 5966 C CA . ARG B 1 356 ? 62.99535 19.92763 -30.37510 1.000 52.79214 336 ARG B CA 1
ATOM 5967 C C . ARG B 1 356 ? 62.91597 21.11634 -29.42624 1.000 40.61060 336 ARG B C 1
ATOM 5968 O O . ARG B 1 356 ? 62.75759 22.26193 -29.85835 1.000 50.82540 336 ARG B O 1
ATOM 5976 N N . GLY B 1 357 ? 63.00328 20.83924 -28.12800 1.000 43.00899 337 GLY B N 1
ATOM 5977 C CA . GLY B 1 357 ? 62.94321 21.88466 -27.13172 1.000 40.55381 337 GLY B CA 1
ATOM 5978 C C . GLY B 1 357 ? 61.55287 22.37308 -26.79669 1.000 43.98661 337 GLY B C 1
ATOM 5979 O O . GLY B 1 357 ? 61.42310 23.37554 -26.08443 1.000 44.93245 337 GLY B O 1
ATOM 5980 N N . PHE B 1 358 ? 60.51242 21.69842 -27.29095 1.000 44.91402 338 PHE B N 1
ATOM 5981 C CA . PHE B 1 358 ? 59.14657 22.19904 -27.15706 1.000 46.85926 338 PHE B CA 1
ATOM 5982 C C . PHE B 1 358 ? 58.74764 22.34362 -25.69414 1.000 42.63158 338 PHE B C 1
ATOM 5983 O O . PHE B 1 358 ? 58.42784 23.44317 -25.22820 1.000 47.70519 338 PHE B O 1
ATOM 5991 N N . GLU B 1 359 ? 58.77941 21.23773 -24.94588 1.000 55.39914 339 GLU B N 1
ATOM 5992 C CA . GLU B 1 359 ? 58.25662 21.25218 -23.58324 1.000 56.39476 339 GLU B CA 1
ATOM 5993 C C . GLU B 1 359 ? 59.05044 22.19829 -22.68998 1.000 57.07356 339 GLU B C 1
ATOM 5994 O O . GLU B 1 359 ? 58.50245 22.75170 -21.72938 1.000 58.81831 339 GLU B O 1
ATOM 6000 N N . GLN B 1 360 ? 60.32756 22.42260 -23.00948 1.000 54.07796 340 GLN B N 1
ATOM 6001 C CA . GLN B 1 360 ? 61.11984 23.40414 -22.27590 1.000 57.14825 340 GLN B CA 1
ATOM 6002 C C . GLN B 1 360 ? 60.71116 24.82151 -22.65102 1.000 51.13312 340 GLN B C 1
ATOM 6003 O O . GLN B 1 360 ? 60.58895 25.69620 -21.78584 1.000 48.94540 340 GLN B O 1
ATOM 6009 N N . ARG B 1 361 ? 60.50536 25.06264 -23.94438 1.000 47.78645 341 ARG B N 1
ATOM 6010 C CA . ARG B 1 361 ? 60.11678 26.38376 -24.41555 1.000 44.69713 341 ARG B CA 1
ATOM 6011 C C . ARG B 1 361 ? 58.76691 26.81105 -23.84751 1.000 48.45395 341 ARG B C 1
ATOM 6012 O O . ARG B 1 361 ? 58.56208 27.99619 -23.55972 1.000 48.32359 341 ARG B O 1
ATOM 6020 N N . VAL B 1 362 ? 57.84002 25.86550 -23.65673 1.000 41.72467 342 VAL B N 1
ATOM 6021 C CA . VAL B 1 362 ? 56.48650 26.20350 -23.23406 1.000 45.71265 342 VAL B CA 1
ATOM 6022 C C . VAL B 1 362 ? 56.27315 26.03182 -21.73912 1.000 42.08272 342 VAL B C 1
ATOM 6023 O O . VAL B 1 362 ? 55.15129 26.24976 -21.26171 1.000 49.04001 342 VAL B O 1
ATOM 6027 N N . GLU B 1 363 ? 57.30025 25.63125 -20.98708 1.000 47.27438 343 GLU B N 1
ATOM 6028 C CA . GLU B 1 363 ? 57.13819 25.40393 -19.55377 1.000 48.02205 343 GLU B CA 1
ATOM 6029 C C . GLU B 1 363 ? 56.52158 26.62454 -18.87713 1.000 49.09892 343 GLU B C 1
ATOM 6030 O O . GLU B 1 363 ? 56.90353 27.76566 -19.14954 1.000 51.54148 343 GLU B O 1
ATOM 6036 N N . GLY B 1 364 ? 55.53973 26.37790 -18.00567 1.000 43.60796 344 GLY B N 1
ATOM 6037 C CA . GLY B 1 364 ? 54.79434 27.43955 -17.36671 1.000 48.57852 344 GLY B CA 1
ATOM 6038 C C . GLY B 1 364 ? 53.67592 28.03093 -18.19734 1.000 46.27548 344 GLY B C 1
ATOM 6039 O O . GLY B 1 364 ? 52.76749 28.65305 -17.63641 1.000 47.68650 344 GLY B O 1
ATOM 6040 N N . LYS B 1 365 ? 53.71867 27.86682 -19.51751 1.000 54.99354 345 LYS B N 1
ATOM 6041 C CA . LYS B 1 365 ? 52.71255 28.38513 -20.43262 1.000 47.23995 345 LYS B CA 1
ATOM 6042 C C . LYS B 1 365 ? 51.87131 27.29587 -21.07644 1.000 52.87052 345 LYS B C 1
ATOM 6043 O O . LYS B 1 365 ? 50.72933 27.55490 -21.46223 1.000 39.10552 345 LYS B O 1
ATOM 6049 N N . GLY B 1 366 ? 52.43349 26.11405 -21.24559 1.000 43.10400 346 GLY B N 1
ATOM 6050 C CA . GLY B 1 366 ? 51.71625 25.00236 -21.84838 1.000 46.02083 346 GLY B CA 1
ATOM 6051 C C . GLY B 1 366 ? 51.93322 23.74807 -21.03438 1.000 44.79843 346 GLY B C 1
ATOM 6052 O O . GLY B 1 366 ? 53.02539 23.50787 -20.52206 1.000 40.08016 346 GLY B O 1
ATOM 6053 N N . LEU B 1 367 ? 50.87432 22.95670 -20.90283 1.000 37.01219 347 LEU B N 1
ATOM 6054 C CA . LEU B 1 367 ? 50.92440 21.70410 -20.16616 1.000 33.03221 347 LEU B CA 1
ATOM 6055 C C . LEU B 1 367 ? 50.44338 20.57627 -21.06757 1.000 42.01670 347 LEU B C 1
ATOM 6056 O O . LEU B 1 367 ? 49.36306 20.66897 -21.66034 1.000 37.08634 347 LEU B O 1
ATOM 6061 N N . ILE B 1 368 ? 51.24335 19.51798 -21.17652 1.000 39.43588 348 ILE B N 1
ATOM 6062 C CA . ILE B 1 368 ? 50.84611 18.30698 -21.88526 1.000 33.30028 348 ILE B CA 1
ATOM 6063 C C . ILE B 1 368 ? 50.44400 17.27759 -20.84185 1.000 42.50325 348 ILE B C 1
ATOM 6064 O O . ILE B 1 368 ? 51.22165 16.97152 -19.92969 1.000 40.53744 348 ILE B O 1
ATOM 6069 N N . ILE B 1 369 ? 49.22579 16.76000 -20.96324 1.000 33.13844 349 ILE B N 1
ATOM 6070 C CA . ILE B 1 369 ? 48.71511 15.70272 -20.09887 1.000 29.78487 349 ILE B CA 1
ATOM 6071 C C . ILE B 1 369 ? 48.76228 14.39835 -20.87317 1.000 40.26522 349 ILE B C 1
ATOM 6072 O O . ILE B 1 369 ? 48.22020 14.30416 -21.98375 1.000 38.21805 349 ILE B O 1
ATOM 6077 N N . ARG B 1 370 ? 49.42360 13.39764 -20.29518 1.000 38.29102 350 ARG B N 1
ATOM 6078 C CA . ARG B 1 370 ? 49.61900 12.12306 -20.96438 1.000 45.53322 350 ARG B CA 1
ATOM 6079 C C . ARG B 1 370 ? 48.51805 11.12681 -20.62541 1.000 41.61966 350 ARG B C 1
ATOM 6080 O O . ARG B 1 370 ? 48.13494 10.31765 -21.47549 1.000 55.22972 350 ARG B O 1
ATOM 6088 N N . GLY B 1 371 ? 48.00800 11.15894 -19.39914 1.000 37.95270 351 GLY B N 1
ATOM 6089 C CA . GLY B 1 371 ? 46.97294 10.24165 -18.95993 1.000 42.14315 351 GLY B CA 1
ATOM 6090 C C . GLY B 1 371 ? 45.55170 10.69365 -19.23978 1.000 49.17325 351 GLY B C 1
ATOM 6091 O O . GLY B 1 371 ? 45.27709 11.45902 -20.16731 1.000 44.11410 351 GLY B O 1
ATOM 6092 N N . TRP B 1 372 ? 44.63272 10.17085 -18.42377 1.000 46.17811 352 TRP B N 1
ATOM 6093 C CA . TRP B 1 372 ? 43.24802 10.63034 -18.38677 1.000 48.83980 352 TRP B CA 1
ATOM 6094 C C . TRP B 1 372 ? 43.18002 12.01449 -17.75293 1.000 47.52494 352 TRP B C 1
ATOM 6095 O O . TRP B 1 372 ? 43.69067 12.22581 -16.64810 1.000 43.94699 352 TRP B O 1
ATOM 6106 N N . ALA B 1 373 ? 42.52981 12.96117 -18.44368 1.000 31.20007 353 ALA B N 1
ATOM 6107 C CA . ALA B 1 373 ? 42.47069 14.28543 -17.83527 1.000 34.59067 353 ALA B CA 1
ATOM 6108 C C . ALA B 1 373 ? 41.15048 14.49937 -17.10183 1.000 31.67193 353 ALA B C 1
ATOM 6109 O O . ALA B 1 373 ? 40.12871 13.90959 -17.46300 1.000 35.03378 353 ALA B O 1
ATOM 6111 N N . PRO B 1 374 ? 41.13408 15.34385 -16.05976 1.000 37.86985 354 PRO B N 1
ATOM 6112 C CA . PRO B 1 374 ? 39.86261 15.70693 -15.40052 1.000 34.93293 354 PRO B CA 1
ATOM 6113 C C . PRO B 1 374 ? 39.11751 16.76126 -16.21802 1.000 36.44525 354 PRO B C 1
ATOM 6114 O O . PRO B 1 374 ? 39.11470 17.95568 -15.92022 1.000 28.21451 354 PRO B O 1
ATOM 6118 N N . GLN B 1 375 ? 38.44479 16.29786 -17.27520 1.000 29.89250 355 GLN B N 1
ATOM 6119 C CA . GLN B 1 375 ? 37.96471 17.20870 -18.31619 1.000 29.92365 355 GLN B CA 1
ATOM 6120 C C . GLN B 1 375 ? 36.97555 18.23516 -17.78490 1.000 25.06503 355 GLN B C 1
ATOM 6121 O O . GLN B 1 375 ? 37.09862 19.43549 -18.06809 1.000 27.23745 355 GLN B O 1
ATOM 6127 N N . VAL B 1 376 ? 35.95762 17.78305 -17.05456 1.000 27.67158 356 VAL B N 1
ATOM 6128 C CA . VAL B 1 376 ? 34.92439 18.70945 -16.59805 1.000 31.95275 356 VAL B CA 1
ATOM 6129 C C . VAL B 1 376 ? 35.51284 19.74148 -15.64373 1.000 35.06945 356 VAL B C 1
ATOM 6130 O O . VAL B 1 376 ? 35.20042 20.93766 -15.72869 1.000 29.28622 356 VAL B O 1
ATOM 6134 N N . LEU B 1 377 ? 36.37501 19.30111 -14.72261 1.000 33.39214 357 LEU B N 1
ATOM 6135 C CA . LEU B 1 377 ? 36.97807 20.23904 -13.77714 1.000 30.93821 357 LEU B CA 1
ATOM 6136 C C . LEU B 1 377 ? 37.84047 21.26864 -14.49530 1.000 26.62245 357 LEU B C 1
ATOM 6137 O O . LEU B 1 377 ? 37.86407 22.44191 -14.11231 1.000 33.66162 357 LEU B O 1
ATOM 6142 N N . ILE B 1 378 ? 38.53014 20.85855 -15.55831 1.000 29.92008 358 ILE B N 1
ATOM 6143 C CA . ILE B 1 378 ? 39.31804 21.80610 -16.33689 1.000 25.12428 358 ILE B CA 1
ATOM 6144 C C . ILE B 1 378 ? 38.40154 22.80130 -17.03812 1.000 30.17117 358 ILE B C 1
ATOM 6145 O O . ILE B 1 378 ? 38.60884 24.01763 -16.95991 1.000 32.99682 358 ILE B O 1
ATOM 6150 N N . LEU B 1 379 ? 37.36897 22.29981 -17.72885 1.000 28.16741 359 LEU B N 1
ATOM 6151 C CA . LEU B 1 379 ? 36.48520 23.17972 -18.48977 1.000 26.25380 359 LEU B CA 1
ATOM 6152 C C . LEU B 1 379 ? 35.79768 24.19057 -17.58511 1.000 30.80463 359 LEU B C 1
ATOM 6153 O O . LEU B 1 379 ? 35.59821 25.34733 -17.96905 1.000 28.30402 359 LEU B O 1
ATOM 6158 N N . GLU B 1 380 ? 35.43064 23.77456 -16.38170 1.000 30.18781 360 GLU B N 1
ATOM 6159 C CA . GLU B 1 380 ? 34.71961 24.65677 -15.47325 1.000 32.30866 360 GLU B CA 1
ATOM 6160 C C . GLU B 1 380 ? 35.65878 25.53994 -14.66344 1.000 31.30404 360 GLU B C 1
ATOM 6161 O O . GLU B 1 380 ? 35.18375 26.36297 -13.87625 1.000 35.95568 360 GLU B O 1
ATOM 6167 N N . HIS B 1 381 ? 36.96750 25.41674 -14.86400 1.000 31.56415 361 HIS B N 1
ATOM 6168 C CA . HIS B 1 381 ? 37.91279 26.33962 -14.24928 1.000 33.00173 361 HIS B CA 1
ATOM 6169 C C . HIS B 1 381 ? 37.85991 27.70574 -14.93136 1.000 34.08650 361 HIS B C 1
ATOM 6170 O O . HIS B 1 381 ? 37.74643 27.80528 -16.15506 1.000 33.06942 361 HIS B O 1
ATOM 6177 N N . GLU B 1 382 ? 37.92418 28.77135 -14.12096 1.000 36.82027 362 GLU B N 1
ATOM 6178 C CA . GLU B 1 382 ? 37.82409 30.13331 -14.64690 1.000 33.52167 362 GLU B CA 1
ATOM 6179 C C . GLU B 1 382 ? 38.87826 30.44080 -15.70596 1.000 28.87601 362 GLU B C 1
ATOM 6180 O O . GLU B 1 382 ? 38.62743 31.24833 -16.60932 1.000 35.49260 362 GLU B O 1
ATOM 6186 N N . ALA B 1 383 ? 40.06428 29.83828 -15.61005 1.000 34.32491 363 ALA B N 1
ATOM 6187 C CA . ALA B 1 383 ? 41.12744 30.17327 -16.55270 1.000 31.59391 363 ALA B CA 1
ATOM 6188 C C . ALA B 1 383 ? 40.88106 29.61513 -17.95546 1.000 30.24737 363 ALA B C 1
ATOM 6189 O O . ALA B 1 383 ? 41.49168 30.09904 -18.91209 1.000 29.60183 363 ALA B O 1
ATOM 6191 N N . ILE B 1 384 ? 40.01316 28.61908 -18.11276 1.000 32.88920 364 ILE B N 1
ATOM 6192 C CA . ILE B 1 384 ? 39.86644 27.94680 -19.39918 1.000 30.09995 364 ILE B CA 1
ATOM 6193 C C . ILE B 1 384 ? 38.84088 28.69663 -20.23913 1.000 26.77699 364 ILE B C 1
ATOM 6194 O O . ILE B 1 384 ? 37.66307 28.77535 -19.87707 1.000 28.67627 364 ILE B O 1
ATOM 6199 N N . GLY B 1 385 ? 39.28716 29.22149 -21.37976 1.000 28.39214 365 GLY B N 1
ATOM 6200 C CA . GLY B 1 385 ? 38.42849 30.02133 -22.22802 1.000 28.93020 365 GLY B CA 1
ATOM 6201 C C . GLY B 1 385 ? 38.03631 29.41747 -23.56172 1.000 25.98104 365 GLY B C 1
ATOM 6202 O O . GLY B 1 385 ? 37.22382 30.01842 -24.27258 1.000 25.46171 365 GLY B O 1
ATOM 6203 N N . ALA B 1 386 ? 38.58290 28.24777 -23.91307 1.000 25.59641 366 ALA B N 1
ATOM 6204 C CA . ALA B 1 386 ? 38.25659 27.59289 -25.17773 1.000 24.58310 366 ALA B CA 1
ATOM 6205 C C . ALA B 1 386 ? 38.58285 26.10425 -25.09465 1.000 18.92765 366 ALA B C 1
ATOM 6206 O O . ALA B 1 386 ? 39.41313 25.66977 -24.29062 1.000 26.09644 366 ALA B O 1
ATOM 6208 N N . PHE B 1 387 ? 37.93392 25.33360 -25.96711 1.000 24.70924 367 PHE B N 1
ATOM 6209 C CA . PHE B 1 387 ? 37.99196 23.87022 -25.95455 1.000 23.79680 367 PHE B CA 1
ATOM 6210 C C . PHE B 1 387 ? 38.17134 23.39044 -27.39353 1.000 21.90865 367 PHE B C 1
ATOM 6211 O O . PHE B 1 387 ? 37.27613 23.58388 -28.21348 1.000 22.02762 367 PHE B O 1
ATOM 6219 N N . VAL B 1 388 ? 39.31478 22.77789 -27.70922 1.000 20.14090 368 VAL B N 1
ATOM 6220 C CA . VAL B 1 388 ? 39.50384 22.09345 -28.98918 1.000 24.92340 368 VAL B CA 1
ATOM 6221 C C . VAL B 1 388 ? 38.99283 20.66330 -28.82550 1.000 20.20382 368 VAL B C 1
ATOM 6222 O O . VAL B 1 388 ? 39.52613 19.89491 -28.01961 1.000 24.80501 368 VAL B O 1
ATOM 6226 N N . THR B 1 389 ? 37.95143 20.30819 -29.58120 1.000 22.15817 369 THR B N 1
ATOM 6227 C CA . THR B 1 389 ? 37.21198 19.07487 -29.35708 1.000 22.40175 369 THR B CA 1
ATOM 6228 C C . THR B 1 389 ? 36.97394 18.34873 -30.67751 1.000 19.64461 369 THR B C 1
ATOM 6229 O O . THR B 1 389 ? 36.91132 18.96801 -31.74480 1.000 22.66112 369 THR B O 1
ATOM 6233 N N . HIS B 1 390 ? 36.83690 17.02445 -30.59371 1.000 23.97551 370 HIS B N 1
ATOM 6234 C CA . HIS B 1 390 ? 36.41307 16.24565 -31.74740 1.000 23.03416 370 HIS B CA 1
ATOM 6235 C C . HIS B 1 390 ? 34.90320 16.27454 -31.95631 1.000 24.55358 370 HIS B C 1
ATOM 6236 O O . HIS B 1 390 ? 34.42389 15.64693 -32.90641 1.000 20.03630 370 HIS B O 1
ATOM 6243 N N . CYS B 1 391 ? 34.15807 16.98760 -31.10280 1.000 20.31089 371 CYS B N 1
ATOM 6244 C CA . CYS B 1 391 ? 32.70539 17.13739 -31.19104 1.000 18.73861 371 CYS B CA 1
ATOM 6245 C C . CYS B 1 391 ? 31.96707 15.84162 -30.87447 1.000 19.70260 371 CYS B C 1
ATOM 6246 O O . CYS B 1 391 ? 30.84371 15.64859 -31.34179 1.000 21.13154 371 CYS B O 1
ATOM 6249 N N . GLY B 1 392 ? 32.58490 14.93097 -30.12670 1.000 21.20319 372 GLY B N 1
ATOM 6250 C CA . GLY B 1 392 ? 31.80623 13.89249 -29.47409 1.000 22.98547 372 GLY B CA 1
ATOM 6251 C C . GLY B 1 392 ? 30.75536 14.52421 -28.57757 1.000 21.04342 372 GLY B C 1
ATOM 6252 O O . GLY B 1 392 ? 30.98324 15.57383 -27.97191 1.000 21.06625 372 GLY B O 1
ATOM 6253 N N . TRP B 1 393 ? 29.57864 13.89422 -28.50647 1.000 18.50972 373 TRP B N 1
ATOM 6254 C CA . TRP B 1 393 ? 28.46874 14.63000 -27.90756 1.000 21.52153 373 TRP B CA 1
ATOM 6255 C C . TRP B 1 393 ? 28.62823 14.79559 -26.39481 1.000 24.08155 373 TRP B C 1
ATOM 6256 O O . TRP B 1 393 ? 28.22489 15.82616 -25.84650 1.000 20.18368 373 TRP B O 1
ATOM 6267 N N . ASN B 1 394 ? 29.21340 13.82222 -25.69330 1.000 22.25587 374 ASN B N 1
ATOM 6268 C CA . ASN B 1 394 ? 29.45174 14.04904 -24.26444 1.000 21.73644 374 ASN B CA 1
ATOM 6269 C C . ASN B 1 394 ? 30.41604 15.21896 -24.05315 1.000 20.35709 374 ASN B C 1
ATOM 6270 O O . ASN B 1 394 ? 30.20007 16.07822 -23.18394 1.000 23.41790 374 ASN B O 1
ATOM 6275 N N . SER B 1 395 ? 31.47281 15.28927 -24.86044 1.000 21.50377 375 SER B N 1
ATOM 6276 C CA . SER B 1 395 ? 32.40495 16.40570 -24.72206 1.000 22.30591 375 SER B CA 1
ATOM 6277 C C . SER B 1 395 ? 31.75473 17.72561 -25.11240 1.000 23.30499 375 SER B C 1
ATOM 6278 O O . SER B 1 395 ? 31.94650 18.73847 -24.43186 1.000 22.79974 375 SER B O 1
ATOM 6281 N N . THR B 1 396 ? 31.01425 17.73885 -26.22668 1.000 21.51381 376 THR B N 1
ATOM 6282 C CA . THR B 1 396 ? 30.33537 18.95960 -26.66258 1.000 21.93552 376 THR B CA 1
ATOM 6283 C C . THR B 1 396 ? 29.38581 19.47263 -25.58797 1.000 24.18628 376 THR B C 1
ATOM 6284 O O . THR B 1 396 ? 29.33647 20.67757 -25.30438 1.000 22.40003 376 THR B O 1
ATOM 6288 N N . LEU B 1 397 ? 28.61648 18.56751 -24.98477 1.000 21.08058 377 LEU B N 1
ATOM 6289 C CA . LEU B 1 397 ? 27.71664 18.94595 -23.89895 1.000 22.00980 377 LEU B CA 1
ATOM 6290 C C . LEU B 1 397 ? 28.47426 19.49486 -22.70653 1.000 22.01531 377 LEU B C 1
ATOM 6291 O O . LEU B 1 397 ? 27.98821 20.40274 -22.02613 1.000 23.97444 377 LEU B O 1
ATOM 6296 N N . GLU B 1 398 ? 29.63071 18.91226 -22.38776 1.000 19.81483 378 GLU B N 1
ATOM 6297 C CA . GLU B 1 398 ? 30.42973 19.44409 -21.28593 1.000 26.09322 378 GLU B CA 1
ATOM 6298 C C . GLU B 1 398 ? 30.93540 20.84921 -21.59836 1.000 24.29028 378 GLU B C 1
ATOM 6299 O O . GLU B 1 398 ? 30.99999 21.71023 -20.70997 1.000 26.42678 378 GLU B O 1
ATOM 6305 N N . GLY B 1 399 ? 31.32742 21.08998 -22.85286 1.000 22.84237 379 GLY B N 1
ATOM 6306 C CA . GLY B 1 399 ? 31.70014 22.44189 -23.24742 1.000 21.30739 379 GLY B CA 1
ATOM 6307 C C . GLY B 1 399 ? 30.53761 23.41058 -23.12212 1.000 23.61899 379 GLY B C 1
ATOM 6308 O O . GLY B 1 399 ? 30.69062 24.52173 -22.60378 1.000 26.01277 379 GLY B O 1
ATOM 6309 N N . ILE B 1 400 ? 29.35817 22.99321 -23.58615 1.000 22.26047 380 ILE B N 1
ATOM 6310 C CA . ILE B 1 400 ? 28.15816 23.82287 -23.49084 1.000 22.48491 380 ILE B CA 1
ATOM 6311 C C . ILE B 1 400 ? 27.82619 24.11838 -22.03076 1.000 26.15951 380 ILE B C 1
ATOM 6312 O O . ILE B 1 400 ? 27.53288 25.26229 -21.65674 1.000 25.95672 380 ILE B O 1
ATOM 6317 N N . THR B 1 401 ? 27.85640 23.08161 -21.18598 1.000 24.66716 381 THR B N 1
ATOM 6318 C CA . THR B 1 401 ? 27.47227 23.22358 -19.78695 1.000 25.90340 381 THR B CA 1
ATOM 6319 C C . THR B 1 401 ? 28.48639 24.05979 -19.01411 1.000 31.31166 381 THR B C 1
ATOM 6320 O O . THR B 1 401 ? 28.11728 24.74261 -18.05020 1.000 28.94488 381 THR B O 1
ATOM 6324 N N . ALA B 1 402 ? 29.75423 24.05843 -19.43754 1.000 21.39862 382 ALA B N 1
ATOM 6325 C CA . ALA B 1 402 ? 30.74982 24.93518 -18.83045 1.000 27.56843 382 ALA B CA 1
ATOM 6326 C C . ALA B 1 402 ? 30.77195 26.33507 -19.43419 1.000 26.62527 382 ALA B C 1
ATOM 6327 O O . ALA B 1 402 ? 31.49268 27.19525 -18.91710 1.000 28.97444 382 ALA B O 1
ATOM 6329 N N . GLY B 1 403 ? 30.00873 26.58150 -20.49439 1.000 23.49224 383 GLY B N 1
ATOM 6330 C CA . GLY B 1 403 ? 30.03277 27.86049 -21.19393 1.000 22.62955 383 GLY B CA 1
ATOM 6331 C C . GLY B 1 403 ? 31.34055 28.16267 -21.89775 1.000 30.03274 383 GLY B C 1
ATOM 6332 O O . GLY B 1 403 ? 31.77482 29.32028 -21.91810 1.000 26.11579 383 GLY B O 1
ATOM 6333 N N . VAL B 1 404 ? 31.96858 27.16035 -22.49848 1.000 25.78281 384 VAL B N 1
ATOM 6334 C CA . VAL B 1 404 ? 33.28446 27.31778 -23.11546 1.000 23.79970 384 VAL B CA 1
ATOM 6335 C C . VAL B 1 404 ? 33.13145 27.21342 -24.63392 1.000 21.66856 384 VAL B C 1
ATOM 6336 O O . VAL B 1 404 ? 32.67550 26.17929 -25.13369 1.000 26.61416 384 VAL B O 1
ATOM 6340 N N . PRO B 1 405 ? 33.52585 28.23263 -25.39529 1.000 21.93829 385 PRO B N 1
ATOM 6341 C CA . PRO B 1 405 ? 33.48117 28.12388 -26.86201 1.000 23.84275 385 PRO B CA 1
ATOM 6342 C C . PRO B 1 405 ? 34.43926 27.04950 -27.35273 1.000 20.53606 385 PRO B C 1
ATOM 6343 O O . PRO B 1 405 ? 35.45967 26.75542 -26.72385 1.000 20.60808 385 PRO B O 1
ATOM 6347 N N . MET B 1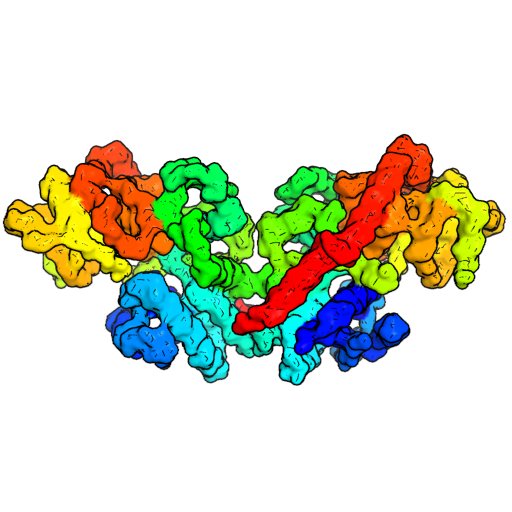 406 ? 34.14730 26.50601 -28.52797 1.000 19.80743 386 MET B N 1
ATOM 6348 C CA . MET B 1 406 ? 34.85807 25.31686 -28.98482 1.000 20.44170 386 MET B CA 1
ATOM 6349 C C . MET B 1 406 ? 35.46358 25.51661 -30.36341 1.000 23.59416 386 MET B C 1
ATOM 6350 O O . MET B 1 406 ? 34.84038 26.11268 -31.24411 1.000 20.50505 386 MET B O 1
ATOM 6355 N N . VAL B 1 407 ? 36.68166 25.01218 -30.53882 1.000 20.62074 387 VAL B N 1
ATOM 6356 C CA . VAL B 1 407 ? 37.22849 24.77799 -31.87013 1.000 21.02417 387 VAL B CA 1
ATOM 6357 C C . VAL B 1 407 ? 36.82383 23.36391 -32.24700 1.000 19.56227 387 VAL B C 1
ATOM 6358 O O . VAL B 1 407 ? 37.15463 22.40222 -31.54071 1.000 21.22284 387 VAL B O 1
ATOM 6362 N N . THR B 1 408 ? 36.11095 23.23702 -33.35109 1.000 22.24343 388 THR B N 1
ATOM 6363 C CA . THR B 1 408 ? 35.52621 21.95973 -33.71964 1.000 21.13951 388 THR B CA 1
ATOM 6364 C C . THR B 1 408 ? 36.44447 21.21039 -34.67887 1.000 22.68345 388 THR B C 1
ATOM 6365 O O . THR B 1 408 ? 36.89043 21.76636 -35.68754 1.000 24.74011 388 THR B O 1
ATOM 6369 N N . TRP B 1 409 ? 36.71383 19.94411 -34.35685 1.000 19.93021 389 TRP B N 1
ATOM 6370 C CA . TRP B 1 409 ? 37.64389 19.10454 -35.11645 1.000 19.31383 389 TRP B CA 1
ATOM 6371 C C . TRP B 1 409 ? 37.01481 17.72787 -35.27975 1.000 19.30703 389 TRP B C 1
ATOM 6372 O O . TRP B 1 409 ? 37.47787 16.74341 -34.69909 1.000 23.21026 389 TRP B O 1
ATOM 6383 N N . PRO B 1 410 ? 35.92414 17.63870 -36.03378 1.000 19.92810 390 PRO B N 1
ATOM 6384 C CA . PRO B 1 410 ? 35.22998 16.35156 -36.15397 1.000 21.92871 390 PRO B CA 1
ATOM 6385 C C . PRO B 1 410 ? 36.07850 15.31674 -36.87372 1.000 26.08607 390 PRO B C 1
ATOM 6386 O O . PRO B 1 410 ? 36.90903 15.64250 -37.73054 1.000 24.06841 390 PRO B O 1
ATOM 6390 N N . ILE B 1 411 ? 35.85759 14.04952 -36.50464 1.000 24.34035 391 ILE B N 1
ATOM 6391 C CA . ILE B 1 411 ? 36.69934 12.94202 -36.95948 1.000 24.76843 391 ILE B CA 1
ATOM 6392 C C . ILE B 1 411 ? 35.87614 11.88074 -37.68350 1.000 27.25904 391 ILE B C 1
ATOM 6393 O O . ILE B 1 411 ? 36.14717 11.56707 -38.84865 1.000 29.26353 391 ILE B O 1
ATOM 6398 N N . PHE B 1 412 ? 34.87783 11.32246 -37.00313 1.000 23.43165 392 PHE B N 1
ATOM 6399 C CA . PHE B 1 412 ? 34.03057 10.28009 -37.59126 1.000 27.46025 392 PHE B CA 1
ATOM 6400 C C . PHE B 1 412 ? 32.69806 10.25543 -36.83153 1.000 32.38745 392 PHE B C 1
ATOM 6401 O O . PHE B 1 412 ? 32.31111 11.24707 -36.20901 1.000 24.74547 392 PHE B O 1
ATOM 6409 N N . ALA B 1 413 ? 31.97845 9.13638 -36.93693 1.000 25.14789 393 ALA B N 1
ATOM 6410 C CA . ALA B 1 413 ? 30.69209 8.92692 -36.26588 1.000 23.55362 393 ALA B CA 1
ATOM 6411 C C . ALA B 1 413 ? 29.76301 10.06697 -36.68681 1.000 22.83522 393 ALA B C 1
ATOM 6412 O O . ALA B 1 413 ? 29.70454 10.39655 -37.88209 1.000 24.52865 393 ALA B O 1
ATOM 6414 N N . GLU B 1 414 ? 29.03366 10.69456 -35.76604 1.000 21.94739 394 GLU B N 1
ATOM 6415 C CA . GLU B 1 414 ? 28.12668 11.78759 -36.10521 1.000 24.24079 394 GLU B CA 1
ATOM 6416 C C . GLU B 1 414 ? 28.73991 13.15881 -35.81190 1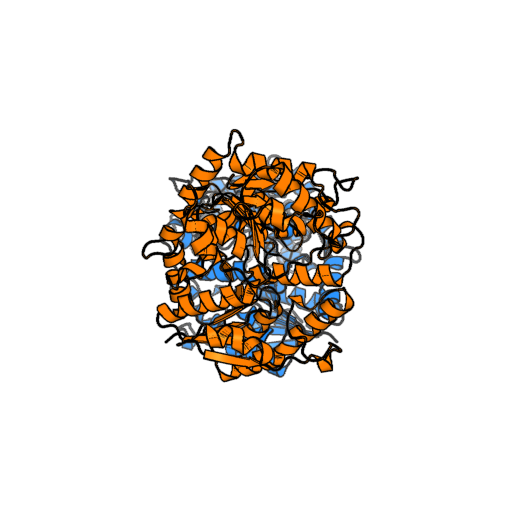.000 20.36771 394 GLU B C 1
ATOM 6417 O O . GLU B 1 414 ? 28.02632 14.16686 -35.77213 1.000 21.13297 394 GLU B O 1
ATOM 6423 N N . GLN B 1 415 ? 30.06235 13.21733 -35.67576 1.000 24.16295 395 GLN B N 1
ATOM 6424 C CA . GLN B 1 415 ? 30.72843 14.42527 -35.19556 1.000 22.88325 395 GLN B CA 1
ATOM 6425 C C . GLN B 1 415 ? 30.60737 15.60297 -36.16672 1.000 16.92441 395 GLN B C 1
ATOM 6426 O O . GLN B 1 415 ? 30.61084 16.75756 -35.72273 1.000 21.39157 395 GLN B O 1
ATOM 6432 N N . PHE B 1 416 ? 30.49244 15.35996 -37.48081 1.000 23.07168 396 PHE B N 1
ATOM 6433 C CA . PHE B 1 416 ? 30.34823 16.47793 -38.42129 1.000 21.32364 396 PHE B CA 1
ATOM 6434 C C . PHE B 1 416 ? 28.97335 17.15173 -38.29186 1.000 23.46096 396 PHE B C 1
ATOM 6435 O O . PHE B 1 416 ? 28.83872 18.37313 -38.49351 1.000 20.69175 396 PHE B O 1
ATOM 6443 N N . TYR B 1 417 ? 27.94478 16.38512 -37.92019 1.000 22.54833 397 TYR B N 1
ATOM 6444 C CA . TYR B 1 417 ? 26.66500 17.00070 -37.58920 1.000 19.52364 397 TYR B CA 1
ATOM 6445 C C . TYR B 1 417 ? 26.75927 17.80623 -36.29496 1.000 19.18384 397 TYR B C 1
ATOM 6446 O O . TYR B 1 417 ? 26.21108 18.91546 -36.20338 1.000 23.29770 397 TYR B O 1
ATOM 6455 N N . ASN B 1 418 ? 27.43166 17.26058 -35.27448 1.000 20.75607 398 ASN B N 1
ATOM 6456 C CA . ASN B 1 418 ? 27.60098 18.01923 -34.03386 1.000 19.07324 398 ASN B CA 1
ATOM 6457 C C . ASN B 1 418 ? 28.37870 19.30403 -34.28852 1.000 21.51838 398 ASN B C 1
ATOM 6458 O O . ASN B 1 418 ? 28.09113 20.33890 -33.67738 1.000 20.87393 398 ASN B O 1
ATOM 6463 N N . GLU B 1 419 ? 29.35893 19.25907 -35.19543 1.000 19.31743 399 GLU B N 1
ATOM 6464 C CA . GLU B 1 419 ? 30.07157 20.47864 -35.56672 1.000 19.73636 399 GLU B CA 1
ATOM 6465 C C . GLU B 1 419 ? 29.12271 21.50781 -36.16626 1.000 22.92969 399 GLU B C 1
ATOM 6466 O O . GLU B 1 419 ? 29.21309 22.70564 -35.85146 1.000 19.41695 399 GLU B O 1
ATOM 6472 N N . LYS B 1 420 ? 28.23023 21.07237 -37.06336 1.000 19.55369 400 LYS B N 1
ATOM 6473 C CA . LYS B 1 420 ? 27.25865 22.01738 -37.62020 1.000 22.69060 400 LYS B CA 1
ATOM 6474 C C . LYS B 1 420 ? 26.37269 22.62614 -36.53677 1.000 19.03412 400 LYS B C 1
ATOM 6475 O O . LYS B 1 420 ? 26.08082 23.83239 -36.55837 1.000 20.43270 400 LYS B O 1
ATOM 6481 N N . LEU B 1 421 ? 25.90136 21.80425 -35.60047 1.000 17.94620 401 LEU B N 1
ATOM 6482 C CA . LEU B 1 421 ? 25.11458 22.34899 -34.49304 1.000 19.51615 401 LEU B CA 1
ATOM 6483 C C . LEU B 1 421 ? 25.89441 23.41537 -33.73459 1.000 19.87085 401 LEU B C 1
ATOM 6484 O O . LEU B 1 421 ? 25.36679 24.50140 -33.45079 1.000 20.83465 401 LEU B O 1
ATOM 6489 N N . VAL B 1 422 ? 27.14820 23.11161 -33.38352 1.000 19.59892 402 VAL B N 1
ATOM 6490 C CA . VAL B 1 422 ? 27.95421 24.02296 -32.56674 1.000 20.26037 402 VAL B CA 1
ATOM 6491 C C . VAL B 1 422 ? 28.25296 25.31678 -33.32033 1.000 25.02523 402 VAL B C 1
ATOM 6492 O O . VAL B 1 422 ? 28.14304 26.41487 -32.76105 1.000 21.93580 402 VAL B O 1
ATOM 6496 N N . ASN B 1 423 ? 28.63081 25.21500 -34.59800 1.000 20.71664 403 ASN B N 1
ATOM 6497 C CA . ASN B 1 423 ? 29.13868 26.38418 -35.30690 1.000 22.95236 403 ASN B CA 1
ATOM 6498 C C . ASN B 1 423 ? 28.03354 27.20540 -35.95517 1.000 27.75236 403 ASN B C 1
ATOM 6499 O O . ASN B 1 423 ? 28.06217 28.44499 -35.90321 1.000 23.27439 403 ASN B O 1
ATOM 6504 N N . GLN B 1 424 ? 27.06812 26.53696 -36.57640 1.000 20.97553 404 GLN B N 1
ATOM 6505 C CA . GLN B 1 424 ? 26.05667 27.20309 -37.37597 1.000 23.49404 404 GLN B CA 1
ATOM 6506 C C . GLN B 1 424 ? 24.77942 27.49838 -36.60763 1.000 27.80462 404 GLN B C 1
ATOM 6507 O O . GLN B 1 424 ? 24.16688 28.55221 -36.81393 1.000 23.79834 404 GLN B O 1
ATOM 6513 N N . ILE B 1 425 ? 24.38573 26.65036 -35.67046 1.000 24.77715 405 ILE B N 1
ATOM 6514 C CA . ILE B 1 425 ? 23.12144 26.84038 -34.97460 1.000 27.61855 405 ILE B CA 1
ATOM 6515 C C . ILE B 1 425 ? 23.31548 27.48458 -33.60815 1.000 24.68403 405 ILE B C 1
ATOM 6516 O O . ILE B 1 425 ? 22.73200 28.53266 -33.32504 1.000 23.78407 405 ILE B O 1
ATOM 6521 N N . LEU B 1 426 ? 24.16420 26.90385 -32.75979 1.000 21.65663 406 LEU B N 1
ATOM 6522 C CA . LEU B 1 426 ? 24.43858 27.50128 -31.46164 1.000 19.70674 406 LEU B CA 1
ATOM 6523 C C . LEU B 1 426 ? 25.35275 28.71252 -31.56988 1.000 24.85590 406 LEU B C 1
ATOM 6524 O O . LEU B 1 426 ? 25.26939 29.62070 -30.72718 1.000 22.74709 406 LEU B O 1
ATOM 6529 N N . LYS B 1 427 ? 26.21424 28.72788 -32.59713 1.000 21.73837 407 LYS B N 1
ATOM 6530 C CA . LYS B 1 427 ? 27.18092 29.79693 -32.85291 1.000 24.04498 407 LYS B CA 1
ATOM 6531 C C . LYS B 1 427 ? 28.14195 29.98588 -31.67881 1.000 22.99155 407 LYS B C 1
ATOM 6532 O O . LYS B 1 427 ? 28.41243 31.10438 -31.23231 1.000 23.37895 407 LYS B O 1
ATOM 6538 N N . ILE B 1 428 ? 28.68133 28.87368 -31.18177 1.000 19.99491 408 ILE B N 1
ATOM 6539 C CA . ILE B 1 428 ? 29.65036 28.95094 -30.10053 1.000 19.40016 408 ILE B CA 1
ATOM 6540 C C . ILE B 1 428 ? 30.98389 28.32883 -30.49577 1.000 23.14689 408 ILE B C 1
ATOM 6541 O O . ILE B 1 428 ? 31.79590 28.00627 -29.63724 1.000 22.70898 408 ILE B O 1
ATOM 6546 N N . GLY B 1 429 ? 31.24080 28.17530 -31.79315 1.000 24.49320 409 GLY B N 1
ATOM 6547 C CA . GLY B 1 429 ? 32.47781 27.52944 -32.17492 1.000 21.68675 409 GLY B CA 1
ATOM 6548 C C . GLY B 1 429 ? 33.08764 28.06048 -33.45570 1.000 24.25562 409 GLY B C 1
ATOM 6549 O O . GLY B 1 429 ? 32.50527 28.87101 -34.18611 1.000 23.74069 409 GLY B O 1
ATOM 6550 N N . VAL B 1 430 ? 34.28706 27.55767 -33.71493 1.000 21.22041 410 VAL B N 1
ATOM 6551 C CA . VAL B 1 430 ? 35.05316 27.87973 -34.92091 1.000 25.96472 410 VAL B CA 1
ATOM 6552 C C . VAL B 1 430 ? 35.58644 26.56977 -35.48705 1.000 23.12106 410 VAL B C 1
ATOM 6553 O O . VAL B 1 430 ? 36.19801 25.79079 -34.74055 1.000 21.21175 410 VAL B O 1
ATOM 6557 N N . PRO B 1 431 ? 35.40111 26.28917 -36.78150 1.000 22.34191 411 PRO B N 1
ATOM 6558 C CA . PRO B 1 431 ? 35.89425 25.02252 -37.34036 1.000 24.45813 411 PRO B CA 1
ATOM 6559 C C . PRO B 1 431 ? 37.39243 25.07584 -37.57779 1.000 23.25912 411 PRO B C 1
ATOM 6560 O O . PRO B 1 431 ? 37.94070 26.09528 -38.00959 1.000 27.84310 411 PRO B O 1
ATOM 6564 N N . VAL B 1 432 ? 38.06109 23.95914 -37.30772 1.000 23.17181 412 VAL B N 1
ATOM 6565 C CA . VAL B 1 432 ? 39.48207 23.90028 -37.61875 1.000 25.46032 412 VAL B CA 1
ATOM 6566 C C . VAL B 1 432 ? 39.71244 23.72320 -39.11400 1.000 32.65015 412 VAL B C 1
ATOM 6567 O O . VAL B 1 432 ? 40.77272 24.11171 -39.62249 1.000 31.95268 412 VAL B O 1
ATOM 6571 N N . GLY B 1 433 ? 38.72656 23.20804 -39.84506 1.000 25.02653 413 GLY B N 1
ATOM 6572 C CA . GLY B 1 433 ? 38.85750 22.96597 -41.27334 1.000 30.72565 413 GLY B CA 1
ATOM 6573 C C . GLY B 1 433 ? 38.92053 21.50225 -41.65504 1.000 32.29069 413 GLY B C 1
ATOM 6574 O O . GLY B 1 433 ? 39.07048 21.19499 -42.84219 1.000 36.45851 413 GLY B O 1
ATOM 6575 N N . ALA B 1 434 ? 38.81702 20.59494 -40.69133 1.000 29.71845 414 ALA B N 1
ATOM 6576 C CA . ALA B 1 434 ? 38.75393 19.17213 -40.98246 1.000 32.24003 414 ALA B CA 1
ATOM 6577 C C . ALA B 1 434 ? 37.42751 18.84543 -41.64825 1.000 34.00006 414 ALA B C 1
ATOM 6578 O O . ALA B 1 434 ? 36.36302 19.18356 -41.12386 1.000 33.09289 414 ALA B O 1
ATOM 6580 N N . ASN B 1 435 ? 37.48214 18.19112 -42.80884 1.000 29.91557 415 ASN B N 1
ATOM 6581 C CA . ASN B 1 435 ? 36.25567 17.83930 -43.51127 1.000 35.71437 415 ASN B CA 1
ATOM 6582 C C . ASN B 1 435 ? 36.22097 16.39318 -43.99660 1.000 33.74661 415 ASN B C 1
ATOM 6583 O O . ASN B 1 435 ? 35.32671 16.04812 -44.77066 1.000 35.22840 415 ASN B O 1
ATOM 6588 N N . LYS B 1 436 ? 37.15537 15.54155 -43.57246 1.000 31.28170 416 LYS B N 1
ATOM 6589 C CA . LYS B 1 436 ? 37.23454 14.16175 -44.05659 1.000 32.49660 416 LYS B CA 1
ATOM 6590 C C . LYS B 1 436 ? 36.79935 13.19337 -42.96247 1.000 27.66081 416 LYS B C 1
ATOM 6591 O O . LYS B 1 436 ? 37.50162 13.02138 -41.95969 1.000 29.72566 416 LYS B O 1
ATOM 6597 N N . TRP B 1 437 ? 35.67472 12.51076 -43.19398 1.000 29.27596 417 TRP B N 1
ATOM 6598 C CA . TRP B 1 437 ? 35.18709 11.48619 -42.27733 1.000 31.62738 417 TRP B CA 1
ATOM 6599 C C . TRP B 1 437 ? 36.07386 10.24494 -42.35987 1.000 31.12291 417 TRP B C 1
ATOM 6600 O O . TRP B 1 437 ? 36.22627 9.66982 -43.44099 1.000 37.80018 417 TRP B O 1
ATOM 6611 N N . SER B 1 438 ? 36.66665 9.83692 -41.23515 1.000 26.43533 418 SER B N 1
ATOM 6612 C CA . SER B 1 438 ? 37.35487 8.54948 -41.16487 1.000 33.96882 418 SER B CA 1
ATOM 6613 C C . SER B 1 438 ? 37.75393 8.25337 -39.72732 1.000 38.43720 418 SER B C 1
ATOM 6614 O O . SER B 1 438 ? 38.16555 9.15186 -38.98870 1.000 39.08852 418 SER B O 1
ATOM 6617 N N . ARG B 1 439 ? 37.69314 6.96874 -39.36656 1.000 38.40346 419 ARG B N 1
ATOM 6618 C CA . ARG B 1 439 ? 38.14703 6.53519 -38.04771 1.000 46.34630 419 ARG B CA 1
ATOM 6619 C C . ARG B 1 439 ? 39.62670 6.85230 -37.84591 1.000 55.35360 419 ARG B C 1
ATOM 6620 O O . ARG B 1 439 ? 40.01106 7.46824 -36.84365 1.000 56.18469 419 ARG B O 1
ATOM 6628 N N . GLU B 1 440 ? 40.47328 6.43105 -38.78307 1.000 49.06788 420 GLU B N 1
ATOM 6629 C CA . GLU B 1 440 ? 41.89615 6.73796 -38.74351 1.000 59.36032 420 GLU B CA 1
ATOM 6630 C C . GLU B 1 440 ? 42.22662 7.82238 -39.76139 1.000 47.92066 420 GLU B C 1
ATOM 6631 O O . GLU B 1 440 ? 41.58189 7.93627 -40.80626 1.000 45.18984 420 GLU B O 1
ATOM 6637 N N . THR B 1 441 ? 43.26183 8.60193 -39.45860 1.000 42.79057 421 THR B N 1
ATOM 6638 C CA . THR B 1 441 ? 43.70606 9.68267 -40.33107 1.000 44.61332 421 THR B CA 1
ATOM 6639 C C . THR B 1 441 ? 44.71120 9.16686 -41.35816 1.000 44.36588 421 THR B C 1
ATOM 6640 O O . THR B 1 441 ? 45.73907 8.58655 -40.99223 1.000 48.59507 421 THR B O 1
ATOM 6644 N N . SER B 1 442 ? 44.41050 9.37402 -42.63868 1.000 44.21080 422 SER B N 1
ATOM 6645 C CA . SER B 1 442 ? 45.40753 9.19797 -43.68564 1.000 40.85598 422 SER B CA 1
ATOM 6646 C C . SER B 1 442 ? 46.35998 10.38738 -43.66126 1.000 40.57634 422 SER B C 1
ATOM 6647 O O . SER B 1 442 ? 45.94926 11.51664 -43.38916 1.000 38.84921 422 SER B O 1
ATOM 6650 N N . ILE B 1 443 ? 47.63836 10.13481 -43.95443 1.000 41.06060 423 ILE B N 1
ATOM 6651 C CA . ILE B 1 443 ? 48.63634 11.19511 -43.81826 1.000 35.44041 423 ILE B CA 1
ATOM 6652 C C . ILE B 1 443 ? 48.32821 12.37552 -44.73821 1.000 29.77878 423 ILE B C 1
ATOM 6653 O O . ILE B 1 443 ? 48.64230 13.52416 -44.40611 1.000 36.42176 423 ILE B O 1
ATOM 6658 N N . GLU B 1 444 ? 47.67227 12.13542 -45.87833 1.000 33.92672 424 GLU B N 1
ATOM 6659 C CA . GLU B 1 444 ? 47.33768 13.25304 -46.76214 1.000 33.80518 424 GLU B CA 1
ATOM 6660 C C . GLU B 1 444 ? 46.21828 14.13013 -46.22044 1.000 38.67348 424 GLU B C 1
ATOM 6661 O O . GLU B 1 444 ? 46.00215 15.22243 -46.75694 1.000 39.29711 424 GLU B O 1
ATOM 6667 N N . ASP B 1 445 ? 45.55670 13.71485 -45.14383 1.000 34.00926 425 ASP B N 1
ATOM 6668 C CA . ASP B 1 445 ? 44.45763 14.46288 -44.55290 1.000 40.84810 425 ASP B CA 1
ATOM 6669 C C . ASP B 1 445 ? 44.86641 15.16618 -43.26397 1.000 40.58579 425 ASP B C 1
ATOM 6670 O O . ASP B 1 445 ? 43.99729 15.65041 -42.53252 1.000 33.41540 425 ASP B O 1
ATOM 6675 N N . VAL B 1 446 ? 46.16590 15.20055 -42.94874 1.000 31.08464 426 VAL B N 1
ATOM 6676 C CA . VAL B 1 446 ? 46.62409 15.89670 -41.75327 1.000 32.57852 426 VAL B CA 1
ATOM 6677 C C . VAL B 1 446 ? 46.25744 17.37054 -41.85578 1.000 29.69931 426 VAL B C 1
ATOM 6678 O O . VAL B 1 446 ? 46.47775 18.01698 -42.88784 1.000 32.72673 426 VAL B O 1
ATOM 6682 N N . ILE B 1 447 ? 45.67912 17.90419 -40.78610 1.000 28.48645 427 ILE B N 1
ATOM 6683 C CA . ILE B 1 447 ? 45.39179 19.33334 -40.69516 1.000 34.76732 427 ILE B CA 1
ATOM 6684 C C . ILE B 1 447 ? 46.68215 20.07283 -40.36788 1.000 25.82667 427 ILE B C 1
ATOM 6685 O O . ILE B 1 447 ? 47.37310 19.73441 -39.40395 1.000 27.62496 427 ILE B O 1
ATOM 6690 N N . LYS B 1 448 ? 47.00358 21.09150 -41.15861 1.000 29.25442 428 LYS B N 1
ATOM 6691 C CA . LYS B 1 448 ? 48.32085 21.70646 -41.07912 1.000 40.83821 428 LYS B CA 1
ATOM 6692 C C . LYS B 1 448 ? 48.35032 22.84945 -40.06493 1.000 34.77603 428 LYS B C 1
ATOM 6693 O O . LYS B 1 448 ? 47.32045 23.44080 -39.72840 1.000 31.26313 428 LYS B O 1
ATOM 6699 N N . LYS B 1 449 ? 49.56974 23.16170 -39.59906 1.000 35.85904 429 LYS B N 1
ATOM 6700 C CA . LYS B 1 449 ? 49.78219 24.16645 -38.55241 1.000 32.71644 429 LYS B CA 1
ATOM 6701 C C . LYS B 1 449 ? 49.06813 25.48761 -38.84205 1.000 27.69310 429 LYS B C 1
ATOM 6702 O O . LYS B 1 449 ? 48.58241 26.13953 -37.91523 1.000 33.63075 429 LYS B O 1
ATOM 6708 N N . ASP B 1 450 ? 49.04240 25.93966 -40.10229 1.000 31.29952 430 ASP B N 1
ATOM 6709 C CA . ASP B 1 450 ? 48.45859 27.25186 -40.37668 1.000 41.91142 430 ASP B CA 1
ATOM 6710 C C . ASP B 1 450 ? 46.95579 27.26140 -40.08581 1.000 40.20141 430 ASP B C 1
ATOM 6711 O O . ASP B 1 450 ? 46.43303 28.20723 -39.47497 1.000 30.13937 430 ASP B O 1
ATOM 6716 N N . ALA B 1 451 ? 46.23849 26.22302 -40.52697 1.000 38.08894 431 ALA B N 1
ATOM 6717 C CA . ALA B 1 451 ? 44.81284 26.13422 -40.21757 1.000 37.57842 431 ALA B CA 1
ATOM 6718 C C . ALA B 1 451 ? 44.57883 26.06385 -38.71043 1.000 28.61973 431 ALA B C 1
ATOM 6719 O O . ALA B 1 451 ? 43.70147 26.76306 -38.16821 1.000 30.86207 431 ALA B O 1
ATOM 6721 N N . ILE B 1 452 ? 45.37960 25.25483 -38.01098 1.000 29.35252 432 ILE B N 1
ATOM 6722 C CA . ILE B 1 452 ? 45.18425 25.08545 -36.57389 1.000 29.73444 432 ILE B CA 1
ATOM 6723 C C . ILE B 1 452 ? 45.44286 26.39249 -35.83939 1.000 34.54323 432 ILE B C 1
ATOM 6724 O O . ILE B 1 452 ? 44.68357 26.77686 -34.93989 1.000 26.88444 432 ILE B O 1
ATOM 6729 N N . GLU B 1 453 ? 46.52408 27.08984 -36.20107 1.000 27.07864 433 GLU B N 1
ATOM 6730 C CA . GLU B 1 453 ? 46.84613 28.35694 -35.55274 1.000 30.04863 433 GLU B CA 1
ATOM 6731 C C . GLU B 1 453 ? 45.76190 29.38847 -35.80380 1.000 22.49127 433 GLU B C 1
ATOM 6732 O O . GLU B 1 453 ? 45.39231 30.13928 -34.89025 1.000 28.60122 433 GLU B O 1
ATOM 6738 N N . LYS B 1 454 ? 45.24698 29.45364 -37.04452 1.000 26.12502 434 LYS B N 1
ATOM 6739 C CA . LYS B 1 454 ? 44.16570 30.38406 -37.34647 1.000 26.59904 434 LYS B CA 1
ATOM 6740 C C . LYS B 1 454 ? 42.98426 30.15105 -36.42362 1.000 29.29527 434 LYS B C 1
ATOM 6741 O O . LYS B 1 454 ? 42.41783 31.10781 -35.87433 1.000 23.79997 434 LYS B O 1
ATOM 6747 N N . ALA B 1 455 ? 42.62008 28.87714 -36.22133 1.000 26.71653 435 ALA B N 1
ATOM 6748 C CA . ALA B 1 455 ? 41.49133 28.55836 -35.34396 1.000 28.55280 435 ALA B CA 1
ATOM 6749 C C . ALA B 1 455 ? 41.77861 28.90272 -33.87889 1.000 27.94896 435 ALA B C 1
ATOM 6750 O O . ALA B 1 455 ? 40.90296 29.43067 -33.17971 1.000 27.02340 435 ALA B O 1
ATOM 6752 N N . LEU B 1 456 ? 42.97570 28.57775 -33.37910 1.000 25.80701 436 LEU B N 1
ATOM 6753 C CA . LEU B 1 456 ? 43.30181 28.88902 -31.98235 1.000 25.28035 436 LEU B CA 1
ATOM 6754 C C . LEU B 1 456 ? 43.24419 30.39697 -31.72766 1.000 30.23459 436 LEU B C 1
ATOM 6755 O O . LEU B 1 456 ? 42.68671 30.86801 -30.70988 1.000 27.68605 436 LEU B O 1
ATOM 6760 N N . ARG B 1 457 ? 43.77359 31.17497 -32.67285 1.000 25.99847 437 ARG B N 1
ATOM 6761 C CA . ARG B 1 457 ? 43.72130 32.62180 -32.53075 1.000 30.91488 437 ARG B CA 1
ATOM 6762 C C . ARG B 1 457 ? 42.28441 33.11455 -32.59676 1.000 30.65990 437 ARG B C 1
ATOM 6763 O O . ARG B 1 457 ? 41.87562 33.94846 -31.78998 1.000 30.16276 437 ARG B O 1
ATOM 6771 N N . GLU B 1 458 ? 41.50271 32.61424 -33.55432 1.000 25.95719 438 GLU B N 1
ATOM 6772 C CA . GLU B 1 458 ? 40.12239 33.07093 -33.69889 1.000 27.23168 438 GLU B CA 1
ATOM 6773 C C . GLU B 1 458 ? 39.28172 32.76892 -32.46150 1.000 24.62136 438 GLU B C 1
ATOM 6774 O O . GLU B 1 458 ? 38.47301 33.60809 -32.03650 1.000 25.63232 438 GLU B O 1
ATOM 6780 N N . ILE B 1 459 ? 39.44603 31.58216 -31.86912 1.000 23.57827 439 ILE B N 1
ATOM 6781 C CA . ILE B 1 459 ? 38.59772 31.22937 -30.72453 1.000 23.79817 439 ILE B CA 1
ATOM 6782 C C . ILE B 1 459 ? 38.98742 32.04259 -29.50054 1.000 28.94296 439 ILE B C 1
ATOM 6783 O O . ILE B 1 459 ? 38.15840 32.22353 -28.59227 1.000 25.15137 439 ILE B O 1
ATOM 6788 N N . MET B 1 460 ? 40.22295 32.55580 -29.45335 1.000 29.84405 440 MET B N 1
ATOM 6789 C CA . MET B 1 460 ? 40.58947 33.37643 -28.30187 1.000 30.88893 440 MET B CA 1
ATOM 6790 C C . MET B 1 460 ? 40.41482 34.88111 -28.52045 1.000 32.92289 440 MET B C 1
ATOM 6791 O O . MET B 1 460 ? 39.85637 35.56272 -27.65290 1.000 36.29895 440 MET B O 1
ATOM 6796 N N . VAL B 1 461 ? 40.83116 35.42230 -29.66498 1.000 30.39617 441 VAL B N 1
ATOM 6797 C CA . VAL B 1 461 ? 40.90212 36.87144 -29.85281 1.000 31.37176 441 VAL B CA 1
ATOM 6798 C C . VAL B 1 461 ? 40.23873 37.35132 -31.13929 1.000 40.46100 441 VAL B C 1
ATOM 6799 O O . VAL B 1 461 ? 40.36961 38.52734 -31.50757 1.000 37.90049 441 VAL B O 1
ATOM 6803 N N . GLY B 1 462 ? 39.56975 36.46083 -31.86325 1.000 28.27055 442 GLY B N 1
ATOM 6804 C CA . GLY B 1 462 ? 38.87497 36.88289 -33.06371 1.000 31.17177 442 GLY B CA 1
ATOM 6805 C C . GLY B 1 462 ? 37.82271 37.92957 -32.75040 1.000 39.87963 442 GLY B C 1
ATOM 6806 O O . GLY B 1 462 ? 37.43957 38.15597 -31.60415 1.000 38.41665 442 GLY B O 1
ATOM 6807 N N . ASP B 1 463 ? 37.31888 38.55860 -33.81673 1.000 36.27540 443 ASP B N 1
ATOM 6808 C CA . ASP B 1 463 ? 36.34093 39.63403 -33.65146 1.000 34.79193 443 ASP B CA 1
ATOM 6809 C C . ASP B 1 463 ? 35.08013 39.16603 -32.92988 1.000 33.78039 443 ASP B C 1
ATOM 6810 O O . ASP B 1 463 ? 34.52111 39.90074 -32.10429 1.000 37.56464 443 ASP B O 1
ATOM 6815 N N . GLU B 1 464 ? 34.61287 37.95764 -33.21999 1.000 35.81882 444 GLU B N 1
ATOM 6816 C CA . GLU B 1 464 ? 33.40773 37.44378 -32.58511 1.000 33.43928 444 GLU B CA 1
ATOM 6817 C C . GLU B 1 464 ? 33.68052 36.51366 -31.40311 1.000 28.05693 444 GLU B C 1
ATOM 6818 O O . GLU B 1 464 ? 32.74567 35.85447 -30.94769 1.000 26.94513 444 GLU B O 1
ATOM 6824 N N . ALA B 1 465 ? 34.91922 36.45524 -30.89153 1.000 26.96740 445 ALA B N 1
ATOM 6825 C CA . ALA B 1 465 ? 35.24956 35.53689 -29.79605 1.000 29.83110 445 ALA B CA 1
ATOM 6826 C C . ALA B 1 465 ? 34.44241 35.82770 -28.53242 1.000 30.00678 445 ALA B C 1
ATOM 6827 O O . ALA B 1 465 ? 33.98664 34.90389 -27.84377 1.000 25.13298 445 ALA B O 1
ATOM 6829 N N . GLU B 1 466 ? 34.32379 37.10694 -28.16727 1.000 29.58068 446 GLU B N 1
ATOM 6830 C CA . GLU B 1 466 ? 33.56121 37.47022 -26.97822 1.000 31.14476 446 GLU B CA 1
ATOM 6831 C C . GLU B 1 466 ? 32.07861 37.17358 -27.16099 1.000 25.10921 446 GLU B C 1
ATOM 6832 O O . GLU B 1 466 ? 31.39023 36.81730 -26.19538 1.000 27.02487 446 GLU B O 1
ATOM 6838 N N . GLU B 1 467 ? 31.56262 37.35906 -28.38188 1.000 24.24086 447 GLU B N 1
ATOM 6839 C CA . GLU B 1 467 ? 30.16823 37.04207 -28.67139 1.000 25.72203 447 GLU B CA 1
ATOM 6840 C C . GLU B 1 467 ? 29.90892 35.55694 -28.50920 1.000 29.20225 447 GLU B C 1
ATOM 6841 O O . GLU B 1 467 ? 28.85432 35.15900 -28.00614 1.000 24.27422 447 GLU B O 1
ATOM 6847 N N . ARG B 1 468 ? 30.85498 34.72081 -28.95328 1.000 23.69620 448 ARG B N 1
ATOM 6848 C CA . ARG B 1 468 ? 30.72688 33.27990 -28.72705 1.000 24.74248 448 ARG B CA 1
ATOM 6849 C C . ARG B 1 468 ? 30.75006 32.94388 -27.24411 1.000 22.23744 448 ARG B C 1
ATOM 6850 O O . ARG B 1 468 ? 29.97257 32.09284 -26.78611 1.000 22.83257 448 ARG B O 1
ATOM 6858 N N . ARG B 1 469 ? 31.64076 33.58122 -26.47663 1.000 21.68679 449 ARG B N 1
ATOM 6859 C CA . ARG B 1 469 ? 31.66148 33.31359 -25.03821 1.000 26.06667 449 ARG B CA 1
ATOM 6860 C C . ARG B 1 469 ? 30.33539 33.69471 -24.39070 1.000 26.46232 449 ARG B C 1
ATOM 6861 O O . ARG B 1 469 ? 29.83066 32.97980 -23.51685 1.000 24.02221 449 ARG B O 1
ATOM 6869 N N . SER B 1 470 ? 29.76761 34.82997 -24.79277 1.000 27.35103 450 SER B N 1
ATOM 6870 C CA . SER B 1 470 ? 28.49073 35.24353 -24.22354 1.000 25.79305 450 SER B CA 1
ATOM 6871 C C . SER B 1 470 ? 27.37889 34.27201 -24.59636 1.000 22.98063 450 SER B C 1
ATOM 6872 O O . SER B 1 470 ? 26.53194 33.94454 -23.75997 1.000 22.36278 450 SER B O 1
ATOM 6875 N N . ARG B 1 471 ? 27.34254 33.81478 -25.85127 1.000 22.80237 451 ARG B N 1
ATOM 6876 C CA . ARG B 1 471 ? 26.32129 32.83685 -26.23017 1.000 19.12846 451 ARG B CA 1
ATOM 6877 C C . ARG B 1 471 ? 26.47509 31.54303 -25.44058 1.000 20.77412 451 ARG B C 1
ATOM 6878 O O . ARG B 1 471 ? 25.48113 30.95938 -24.99610 1.000 23.19936 451 ARG B O 1
ATOM 6886 N N . ALA B 1 472 ? 27.71235 31.10311 -25.21771 1.000 22.70992 452 ALA B N 1
ATOM 6887 C CA . ALA B 1 472 ? 27.93041 29.86444 -24.48111 1.000 26.51239 452 ALA B CA 1
ATOM 6888 C C . ALA B 1 472 ? 27.52187 29.99997 -23.01970 1.000 19.91600 452 ALA B C 1
ATOM 6889 O O . ALA B 1 472 ? 27.05570 29.03200 -22.40891 1.000 23.25063 452 ALA B O 1
ATOM 6891 N N . LYS B 1 473 ? 27.68953 31.19032 -22.45147 1.000 23.66178 453 LYS B N 1
ATOM 6892 C CA . LYS B 1 473 ? 27.30006 31.41785 -21.06312 1.000 21.86951 453 LYS B CA 1
ATOM 6893 C C . LYS B 1 473 ? 25.78708 31.30193 -20.88808 1.000 21.40454 453 LYS B C 1
ATOM 6894 O O . LYS B 1 473 ? 25.30207 30.74307 -19.88307 1.000 23.92643 453 LYS B O 1
ATOM 6900 N N . LYS B 1 474 ? 25.01984 31.81004 -21.86415 1.000 22.13189 454 LYS B N 1
ATOM 6901 C CA . LYS B 1 474 ? 23.57097 31.63675 -21.83055 1.000 23.54229 454 LYS B CA 1
ATOM 6902 C C . LYS B 1 474 ? 23.19853 30.15924 -21.83072 1.000 25.07139 454 LYS B C 1
ATOM 6903 O O . LYS B 1 474 ? 22.31953 29.72336 -21.07481 1.000 24.03479 454 LYS B O 1
ATOM 6909 N N . LEU B 1 475 ? 23.83179 29.37851 -22.71277 1.000 21.55686 455 LEU B N 1
ATOM 6910 C CA . LEU B 1 475 ? 23.50667 27.95905 -22.79489 1.000 19.94344 455 LEU B CA 1
ATOM 6911 C C . LEU B 1 475 ? 23.85871 27.23928 -21.49976 1.000 18.28799 455 LEU B C 1
ATOM 6912 O O . LEU B 1 475 ? 23.14449 26.32273 -21.08958 1.000 24.43185 455 LEU B O 1
ATOM 6917 N N . LYS B 1 476 ? 24.97436 27.61177 -20.86589 1.000 21.91883 456 LYS B N 1
ATOM 6918 C CA . LYS B 1 476 ? 25.31223 27.06135 -19.55333 1.000 23.44016 456 LYS B CA 1
ATOM 6919 C C . LYS B 1 476 ? 24.16714 27.26355 -18.55841 1.000 32.24520 456 LYS B C 1
ATOM 6920 O O . LYS B 1 476 ? 23.71407 26.30858 -17.89522 1.000 24.56013 456 LYS B O 1
ATOM 6926 N N . GLU B 1 477 ? 23.68509 28.51498 -18.44206 1.000 25.19562 457 GLU B N 1
ATOM 6927 C CA . GLU B 1 477 ? 22.57894 28.77154 -17.51909 1.000 24.18797 457 GLU B CA 1
ATOM 6928 C C . GLU B 1 477 ? 21.34666 27.96394 -17.88249 1.000 23.35821 457 GLU B C 1
ATOM 6929 O O . GLU B 1 477 ? 20.66344 27.42953 -16.99790 1.000 25.60095 457 GLU B O 1
ATOM 6935 N N A MET B 1 478 ? 21.04133 27.86908 -19.18354 0.535 22.96140 458 MET B N 1
ATOM 6936 N N B MET B 1 478 ? 21.04223 27.84692 -19.17408 0.465 22.96879 458 MET B N 1
ATOM 6937 C CA A MET B 1 478 ? 19.86910 27.12006 -19.62346 0.535 25.32221 458 MET B CA 1
ATOM 6938 C CA B MET B 1 478 ? 19.83890 27.10799 -19.53166 0.465 25.33411 458 MET B CA 1
ATOM 6939 C C A MET B 1 478 ? 20.02590 25.62357 -19.36206 0.535 24.44508 458 MET B C 1
ATOM 6940 C C B MET B 1 478 ? 20.01951 25.60491 -19.34875 0.465 24.44823 458 MET B C 1
ATOM 6941 O O A MET B 1 478 ? 19.04501 24.94612 -19.04016 0.535 24.99569 458 MET B O 1
ATOM 6942 O O B MET B 1 478 ? 19.04737 24.90162 -19.05941 0.465 24.98816 458 MET B O 1
ATOM 6951 N N . ALA B 1 479 ? 21.24738 25.09939 -19.46676 1.000 23.72790 459 ALA B N 1
ATOM 6952 C CA . ALA B 1 479 ? 21.47729 23.67478 -19.22255 1.000 24.31350 459 ALA B CA 1
ATOM 6953 C C . ALA B 1 479 ? 21.20866 23.33359 -17.76448 1.000 29.17381 459 ALA B C 1
ATOM 6954 O O . ALA B 1 479 ? 20.49055 22.37250 -17.45799 1.000 25.71389 459 ALA B O 1
ATOM 6956 N N . TRP B 1 480 ? 21.77447 24.11894 -16.84931 1.000 28.30810 460 TRP B N 1
ATOM 6957 C CA . TRP B 1 480 ? 21.50047 23.86933 -15.43439 1.000 32.36194 460 TRP B CA 1
ATOM 6958 C C . TRP B 1 480 ? 20.02301 24.07318 -15.10894 1.000 33.71518 460 TRP B C 1
ATOM 6959 O O . TRP B 1 480 ? 19.44862 23.31201 -14.31973 1.000 30.53687 460 TRP B O 1
ATOM 6970 N N . LYS B 1 481 ? 19.38043 25.06995 -15.73484 1.000 28.05694 461 LYS B N 1
ATOM 6971 C CA . LYS B 1 481 ? 17.95297 25.29839 -15.52160 1.000 32.00238 461 LYS B CA 1
ATOM 6972 C C . LYS B 1 481 ? 17.12031 24.10465 -15.97916 1.000 36.16373 461 LYS B C 1
ATOM 6973 O O . LYS B 1 481 ? 16.10774 23.76278 -15.35221 1.000 29.50920 461 LYS B O 1
ATOM 6979 N N . ALA B 1 482 ? 17.53844 23.45650 -17.06984 1.000 27.47632 462 ALA B N 1
ATOM 6980 C CA . ALA B 1 482 ? 16.76099 22.36660 -17.65331 1.000 26.99972 462 ALA B CA 1
ATOM 6981 C C . ALA B 1 482 ? 16.64684 21.17636 -16.71236 1.000 26.58217 462 ALA B C 1
ATOM 6982 O O . ALA B 1 482 ? 15.61879 20.48794 -16.69891 1.000 27.05275 462 ALA B O 1
ATOM 6984 N N . VAL B 1 483 ? 17.69888 20.88985 -15.95375 1.000 27.21179 463 VAL B N 1
ATOM 6985 C CA . VAL B 1 483 ? 17.72408 19.64704 -15.19207 1.000 31.42377 463 VAL B CA 1
ATOM 6986 C C . VAL B 1 483 ? 17.20244 19.82285 -13.77184 1.000 36.78620 463 VAL B C 1
ATOM 6987 O O . VAL B 1 483 ? 16.84763 18.82610 -13.12948 1.000 37.01667 463 VAL B O 1
ATOM 6991 N N . GLU B 1 484 ? 17.14202 21.05203 -13.27013 1.000 37.94250 464 GLU B N 1
ATOM 6992 C CA . GLU B 1 484 ? 16.59293 21.31665 -11.94955 1.000 36.97931 464 GLU B CA 1
ATOM 6993 C C . GLU B 1 484 ? 15.06928 21.24515 -11.98338 1.000 28.93405 464 GLU B C 1
ATOM 6994 O O . GLU B 1 484 ? 14.43882 21.37003 -13.03530 1.000 35.52865 464 GLU B O 1
ATOM 7000 N N . GLU B 1 485 ? 14.47708 21.02086 -10.80717 1.000 36.60163 465 GLU B N 1
ATOM 7001 C CA . GLU B 1 485 ? 13.02495 20.95007 -10.69524 1.000 35.54959 465 GLU B CA 1
ATOM 7002 C C . GLU B 1 485 ? 12.38058 22.14831 -11.38680 1.000 27.35411 465 GLU B C 1
ATOM 7003 O O . GLU B 1 485 ? 12.87756 23.27388 -11.30034 1.000 38.93222 465 GLU B O 1
ATOM 7009 N N . GLY B 1 486 ? 11.29355 21.89032 -12.11569 1.000 27.94934 466 GLY B N 1
ATOM 7010 C CA . GLY B 1 486 ? 10.67871 22.88582 -12.95923 1.000 43.07890 466 GLY B CA 1
ATOM 7011 C C . GLY B 1 486 ? 11.32379 23.04599 -14.32193 1.000 36.18477 466 GLY B C 1
ATOM 7012 O O . GLY B 1 486 ? 10.76386 23.75135 -15.17064 1.000 43.65549 466 GLY B O 1
ATOM 7013 N N . GLY B 1 487 ? 12.49891 22.42755 -14.55578 1.000 33.61132 467 GLY B N 1
ATOM 7014 C CA . GLY B 1 487 ? 13.14334 22.50735 -15.85619 1.000 29.67714 467 GLY B CA 1
ATOM 7015 C C . GLY B 1 487 ? 12.55434 21.55087 -16.88177 1.000 30.46159 467 GLY B C 1
ATOM 7016 O O . GLY B 1 487 ? 11.84317 20.59847 -16.56480 1.000 30.48858 467 GLY B O 1
ATOM 7017 N N . SER B 1 488 ? 12.86971 21.81832 -18.15248 1.000 27.05343 468 SER B N 1
ATOM 7018 C CA . SER B 1 488 ? 12.32681 21.01665 -19.24627 1.000 26.38919 468 SER B CA 1
ATOM 7019 C C . SER B 1 488 ? 12.76434 19.55203 -19.16240 1.000 25.22646 468 SER B C 1
ATOM 7020 O O . SER B 1 488 ? 11.99544 18.64932 -19.51203 1.000 29.29445 468 SER B O 1
ATOM 7023 N N . SER B 1 489 ? 14.00995 19.29664 -18.75002 1.000 29.85595 469 SER B N 1
ATOM 7024 C CA . SER B 1 489 ? 14.49701 17.91661 -18.71183 1.000 26.53027 469 SER B CA 1
ATOM 7025 C C . SER B 1 489 ? 13.94598 17.17104 -17.50401 1.000 29.28608 469 SER B C 1
ATOM 7026 O O . SER B 1 489 ? 13.53022 16.01025 -17.62326 1.000 26.52490 469 SER B O 1
ATOM 7029 N N . TYR B 1 490 ? 13.95833 17.82960 -16.34331 1.000 27.70754 470 TYR B N 1
ATOM 7030 C CA . TYR B 1 490 ? 13.26842 17.31991 -15.16076 1.000 35.44698 470 TYR B CA 1
ATOM 7031 C C . TYR B 1 490 ? 11.82082 16.95367 -15.48015 1.000 29.92970 470 TYR B C 1
ATOM 7032 O O . TYR B 1 490 ? 11.34741 15.86130 -15.13059 1.000 34.99743 470 TYR B O 1
ATOM 7041 N N . SER B 1 491 ? 11.09790 17.86440 -16.14560 1.000 31.34570 471 SER B N 1
ATOM 7042 C CA . SER B 1 491 ? 9.68848 17.62982 -16.45111 1.000 34.01502 471 SER B CA 1
ATOM 7043 C C . SER B 1 491 ? 9.50938 16.48213 -17.43654 1.000 39.29191 471 SER B C 1
ATOM 7044 O O . SER B 1 491 ? 8.57859 15.68037 -17.29137 1.000 30.95330 471 SER B O 1
ATOM 7047 N N . ASP B 1 492 ? 10.36017 16.39944 -18.46840 1.000 29.37940 472 ASP B N 1
ATOM 7048 C CA . ASP B 1 492 ? 10.22946 15.28324 -19.40595 1.000 28.68098 472 ASP B CA 1
ATOM 7049 C C . ASP B 1 492 ? 10.53803 13.95224 -18.73492 1.000 26.12731 472 ASP B C 1
ATOM 7050 O O . ASP B 1 492 ? 9.92552 12.92820 -19.07140 1.000 30.32454 472 ASP B O 1
ATOM 7055 N N . LEU B 1 493 ? 11.46146 13.93869 -17.77848 1.000 28.25338 473 LEU B N 1
ATOM 7056 C CA . LEU B 1 493 ? 11.70735 12.69559 -17.05569 1.000 33.89247 473 LEU B CA 1
ATOM 7057 C C . LEU B 1 493 ? 10.49747 12.30995 -16.20912 1.000 33.47169 473 LEU B C 1
ATOM 7058 O O . LEU B 1 493 ? 10.08088 11.14119 -16.20050 1.000 29.29732 473 LEU B O 1
ATOM 7063 N N . SER B 1 494 ? 9.91079 13.28516 -15.50473 1.000 30.69134 474 SER B N 1
ATOM 7064 C CA . SER B 1 494 ? 8.67868 13.01721 -14.76250 1.000 37.94922 474 SER B CA 1
ATOM 7065 C C . SER B 1 494 ? 7.59268 12.46225 -15.68016 1.000 34.18081 474 SER B C 1
ATOM 7066 O O . SER B 1 494 ? 6.93414 11.46276 -15.35712 1.000 39.60818 474 SER B O 1
ATOM 7069 N N . ALA B 1 495 ? 7.39576 13.10254 -16.83708 1.000 30.33187 475 ALA B N 1
ATOM 7070 C CA . ALA B 1 495 ? 6.38013 12.66466 -17.79082 1.000 31.97298 475 ALA B CA 1
ATOM 7071 C C . ALA B 1 495 ? 6.62983 11.23605 -18.26032 1.000 36.95432 475 ALA B C 1
ATOM 7072 O O . ALA B 1 495 ? 5.70090 10.42374 -18.32462 1.000 35.35301 475 ALA B O 1
ATOM 7074 N N . LEU B 1 496 ? 7.87406 10.91838 -18.63309 1.000 36.69608 476 LEU B N 1
ATOM 7075 C CA . LEU B 1 496 ? 8.17548 9.56506 -19.09301 1.000 27.66837 476 LEU B CA 1
ATOM 7076 C C . LEU B 1 496 ? 7.87333 8.54511 -18.00633 1.000 32.20742 476 LEU B C 1
ATOM 7077 O O . LEU B 1 496 ? 7.32105 7.47458 -18.28340 1.000 33.03156 476 LEU B O 1
ATOM 7082 N N . ILE B 1 497 ? 8.25766 8.84200 -16.76995 1.000 30.55215 477 ILE B N 1
ATOM 7083 C CA . ILE B 1 497 ? 8.03197 7.86968 -15.70239 1.000 34.32255 477 ILE B CA 1
ATOM 7084 C C . ILE B 1 497 ? 6.54007 7.65317 -15.48196 1.000 36.99121 477 ILE B C 1
ATOM 7085 O O . ILE B 1 497 ? 6.07787 6.50986 -15.36225 1.000 41.54783 477 ILE B O 1
ATOM 7090 N N . GLU B 1 498 ? 5.75722 8.73829 -15.45827 1.000 36.98191 478 GLU B N 1
ATOM 7091 C CA . GLU B 1 498 ? 4.30811 8.58878 -15.33349 1.000 37.50357 478 GLU B CA 1
ATOM 7092 C C . GLU B 1 498 ? 3.73704 7.77245 -16.48339 1.000 45.87184 478 GLU B C 1
ATOM 7093 O O . GLU B 1 498 ? 2.85501 6.92853 -16.28084 1.000 39.81440 478 GLU B O 1
ATOM 7099 N N . GLU B 1 499 ? 4.22792 8.00974 -17.70087 1.000 37.91387 479 GLU B N 1
ATOM 7100 C CA . GLU B 1 499 ? 3.75234 7.25143 -18.85066 1.000 35.41130 479 GLU B CA 1
ATOM 7101 C C . GLU B 1 499 ? 4.08321 5.77172 -18.71238 1.000 36.46447 479 GLU B C 1
ATOM 7102 O O . GLU B 1 499 ? 3.27346 4.90786 -19.07210 1.000 43.70065 479 GLU B O 1
ATOM 7108 N N . LEU B 1 500 ? 5.27181 5.46122 -18.19791 1.000 33.31352 480 LEU B N 1
ATOM 7109 C CA . LEU B 1 500 ? 5.64147 4.06818 -17.98086 1.000 34.24924 480 LEU B CA 1
ATOM 7110 C C . LEU B 1 500 ? 4.78508 3.43746 -16.88863 1.000 49.81481 480 LEU B C 1
ATOM 7111 O O . LEU B 1 500 ? 4.45223 2.24685 -16.96124 1.000 41.08888 480 LEU B O 1
ATOM 7116 N N . ARG B 1 501 ? 4.42340 4.21977 -15.86588 1.000 38.91220 481 ARG B N 1
ATOM 7117 C CA . ARG B 1 501 ? 3.63654 3.67337 -14.76374 1.000 40.52038 481 ARG B CA 1
ATOM 7118 C C . ARG B 1 501 ? 2.22832 3.29359 -15.20726 1.000 49.76445 481 ARG B C 1
ATOM 7119 O O . ARG B 1 501 ? 1.61921 2.39325 -14.61974 1.000 53.90453 481 ARG B O 1
ATOM 7127 N N . GLY B 1 502 ? 1.70668 3.93118 -16.25061 1.000 43.74248 482 GLY B N 1
ATOM 7128 C CA . GLY B 1 502 ? 0.37485 3.63782 -16.73464 1.000 51.30882 482 GLY B CA 1
ATOM 7129 C C . GLY B 1 502 ? 0.31049 2.75357 -17.96176 1.000 51.33063 482 GLY B C 1
ATOM 7130 O O . GLY B 1 502 ? -0.78220 2.56308 -18.50972 1.000 48.09534 482 GLY B O 1
ATOM 7131 N N . TYR B 1 503 ? 1.43643 2.19598 -18.40417 1.000 47.23605 483 TYR B N 1
ATOM 7132 C CA . TYR B 1 503 ? 1.47847 1.41522 -19.63372 1.000 48.72837 483 TYR B CA 1
ATOM 7133 C C . TYR B 1 503 ? 0.88359 0.03130 -19.39713 1.000 58.36420 483 TYR B C 1
ATOM 7134 O O . TYR B 1 503 ? 1.26988 -0.66597 -18.45282 1.000 53.19357 483 TYR B O 1
ATOM 7143 N N . HIS B 1 504 ? -0.06880 -0.35890 -20.24066 1.000 57.56841 484 HIS B N 1
ATOM 7144 C CA . HIS B 1 504 ? -0.57254 -1.72583 -20.22964 1.000 70.43596 484 HIS B CA 1
ATOM 7145 C C . HIS B 1 504 ? -0.94692 -2.13332 -21.64749 1.000 66.59035 484 HIS B C 1
ATOM 7146 O O . HIS B 1 504 ? -1.34463 -1.28898 -22.45468 1.000 67.67597 484 HIS B O 1
ATOM 7153 N N . ALA B 1 505 ? -0.80105 -3.44040 -21.91810 1.000 79.03631 485 ALA B N 1
ATOM 7154 C CA . ALA B 1 505 ? -1.11847 -4.19223 -23.16071 1.000 68.56950 485 ALA B CA 1
ATOM 7155 C C . ALA B 1 505 ? 0.16143 -4.73353 -23.78820 1.000 70.47059 485 ALA B C 1
ATOM 7156 O O . ALA B 1 505 ? 1.16622 -4.03099 -23.88029 1.000 70.75890 485 ALA B O 1
#

CATH classification: 3.40.50.2000

Solvent-accessible surface area: 37440 Å² total; per-residue (Å²): 156,16,21,0,0,0,4,5,0,3,10,50,28,24,3,51,4,3,0,8,0,0,47,34,0,33,86,59,96,5,106,1,4,0,1,5,2,66,95,8,15,112,23,0,74,179,42,97,148,20,60,53,57,86,6,145,8,16,2,136,112,14,48,8,84,113,41,2,17,32,30,45,85,3,89,24,80,66,53,13,44,58,0,28,127,0,2,30,95,1,75,146,57,0,28,62,22,0,88,163,43,135,5,66,0,0,3,0,2,32,46,0,28,44,0,22,47,1,0,17,60,34,88,11,8,3,0,0,3,9,7,11,0,0,0,2,6,0,0,38,4,0,9,60,83,102,62,9,14,142,123,17,108,56,60,112,65,100,17,44,6,33,100,21,83,58,97,1,78,1,21,39,29,15,7,31,48,55,49,36,115,79,109,100,81,105,24,127,64,48,47,74,81,5,6,38,4,3,33,67,3,52,1,0,1,2,4,0,0,70,68,5,1,53,70,1,0,64,4,0,51,137,101,20,43,10,126,8,11,5,5,0,2,3,43,6,37,94,136,132,84,134,8,9,113,48,0,96,98,44,162,128,50,19,0,0,0,2,15,8,28,48,56,52,90,57,44,37,49,10,21,87,23,3,0,44,0,2,58,48,4,44,32,38,3,0,0,17,51,118,92,40,17,25,213,43,2,69,156,134,12,141,39,97,6,50,11,25,131,51,193,9,23,29,43,89,0,3,65,36,118,0,3,0,0,0,4,0,14,0,13,6,43,10,0,7,39,0,0,4,13,15,4,3,0,1,0,7,1,46,42,48,35,7,4,13,0,7,19,0,1,26,70,32,14,110,0,8,16,74,5,50,11,45,57,26,31,91,58,36,64,126,155,49,16,30,117,87,98,34,3,40,156,3,2,103,65,0,15,117,19,118,87,5,116,92,17,36,52,51,0,126,121,19,75,87,71,0,66,147,2,35,97,148,66,10,29,2,78,52,29,4,42,48,0,9,111,44,6,109,45,79,204,163,12,18,0,0,0,4,7,0,4,10,56,31,24,6,58,4,4,2,6,0,0,49,31,0,30,87,62,110,5,104,0,4,0,2,7,2,68,102,11,14,124,31,1,84,190,48,88,143,18,64,50,56,86,6,151,12,21,11,149,114,23,49,9,78,158,35,8,21,27,30,30,91,1,56,46,75,60,45,56,63,71,0,27,117,0,2,22,82,1,78,146,61,0,24,58,26,0,90,167,45,138,5,62,0,0,4,0,2,30,46,0,25,43,0,20,62,0,0,14,52,38,47,11,8,3,0,0,4,7,8,13,0,0,0,2,5,0,0,44,4,0,9,62,92,106,75,9,4,102,123,18,105,53,54,110,69,102,14,44,6,36,101,20,84,51,81,0,90,1,26,38,24,17,5,32,55,58,48,27,119,88,96,99,78,93,28,138,58,50,44,89,81,6,2,62,4,2,38,70,4,42,1,0,1,3,4,0,0,68,72,5,1,53,68,0,0,60,4,0,50,124,97,16,39,9,102,9,10,5,4,0,3,3,50,4,36,99,136,140,81,139,10,13,109,49,0,90,100,43,157,123,45,26,0,0,1,2,14,8,25,55,39,54,82,52,48,36,51,7,23,85,25,3,0,36,0,2,54,46,3,65,32,43,4,0,0,17,54,128,92,38,18,25,220,37,3,80,157,118,10,136,34,105,8,47,15,23,136,52,194,10,27,29,48,90,0,3,68,35,123,0,3,0,0,0,4,0,14,0,12,7,46,11,0,8,41,0,0,6,11,15,5,2,0,1,0,8,1,39,38,47,37,7,3,9,0,10,38,0,0,30,61,28,16,113,0,10,17,71,7,50,12,49,45,54,30,45,72,36,63,127,154,46,14,27,108,81,100,36,5,37,158,4,3,103,57,0,11,105,17,147,88,3,99,83,19,35,50,68,0,128,129,16,71,105,67,0,58,132,2,30,93,143,62,3,28,2,70,56,29,3,37,48,0,6,103,43,5,132,45,74,153,63

InterPro domains:
  IPR002213 UDP-glucuronosyl/UDP-glucosyltransferase [PF00201] (270-404)
  IPR002213 UDP-glucuronosyl/UDP-glucosyltransferase [cd03784] (8-459)
  IPR035595 UDP-glycosyltransferase family, conserved site [PS00375] (352-395)

Secondary structure (DSSP, 8-state):
--EEEEE--S-HHHHHHHHHHHHHHHTTT-EEEEEE-HHHHHHHHHH---EEEEPPP-HHHHT--TT--SGGG--SHHHHHHHHHHHHTTHHHHHHHHHHH--SEEEEETT-TTHHHHHHTTT--EEEE--S-HHHHHHHHHHHHH-GGGG-SSTT--EEPTT-SS--EE-GGGS-HHHHTS--HHHHHHHHHHHHHHHHSSEEEESS-GGGSHHHHHHHHTTS---EEE---GGGS----HHHHHHHTS-TT-EEEEE--SS----HHHHHHHHHHHHHH--EEEEE---SS-TTHHHHTTTTEEEE-S---HHHHHTSTTEEEEEE---HHHHHHHHHHT--EEE---STTHHHHHHIIIIIS--EEE-------SS--GGGPPPHHHHHHHHHHHHHSTTHHHHHHHHHHHHHHHHHHHSTTSHHHHHHHHHHHHHHT--/--EEEEE--S-HHHHHHHHHHHHHHHTTT-EEEEEE-HHHHHHHHHH---EEEEPPP-TGGGTPPTT---GGG--HHHHHHHHHHHHHTTHHHHHHHHHHH--SEEEEETT-TTHHHHHHTTT--EEEE--S-HHHHHHHHHHHHH-GGGG-SSTT--EEPTT-SS--EE-GGGS-HHHHTS--HHHHHHHHHHHHHHHHSSEEEESS-GGGSHHHHHHHHTTS---EEE---GGGTT---HHHHHHHTS-TT-EEEEE--SS----HHHHHHHHHHHHHH--EEEEE---SS-TTHHHHTTTTEEEE-S---HHHHHTSTTEEEEEE---HHHHHHHHHHT--EEE---STTHHHHHHIIIIIS--EEE-------SS--GGGPPPHHHHHHHHHHHHHSTTHHHHHHHHHHHHHHHHHHHSTTSHHHHHHHHHHHHHHT---

Nearest PDB structures (foldseek):
  7vej-assembly1_A  TM=1.002E+00  e=5.950E-92  Phytolacca americana
  7vel-assembly1_A  TM=9.987E-01  e=3.866E-85  Phytolacca americana
  6lzy-assembly1_A  TM=9.907E-01  e=5.481E-86  Phytolacca americana
  7vel-assembly2_B  TM=9.966E-01  e=3.447E-85  Phytolacca americana
  6lzy-assembly1_B  TM=9.899E-01  e=2.055E-85  Phytolacca americana

Sequence (887 aa):
QLHVVFFPIMAHGHMIPTLDIARLFAARNVRATIITTPLNAHTFTKAITIHLELFKFPAQDVGLPEGCENNLEQALGSSLIEKFFKGVGLLREQLEAYLEKTRPNCLVADMFFPWATDSAAKFNIPRLVFHGTSFFSLCALEVVRLYEPHKNVSSDEELFSLPLFPHDIKMMRLQLPEDVWKHEKAEGKTRLKLIKESELKSYGVIVNSFYELEPNYAEFFRKELGRRAWNIGPVSLCNREHECLKWLNSKKKNSVIYICFGSTAHQIAPQLYEIAMALEASGQEFIWVVVDSWLPRGFEQRVEGKGLIIRGWAPQVLILEHEAIGAFVTHCGWNSTLEGITAGVPMVTWPIFAEQFYNEKLVNQILKIGVPVGANKWSRETSIEDVIKKDAIEKALREIMVGDEAEERRSRAKKLKEMAWKAVEEGGSSYSDLSALIEELRGYHQLHVVFFPIMAHGHMIPTLDIARLFAARNVRATIITTPLNAHTFTKAITIHLELFKFPAQDVGLPEGCENLEQ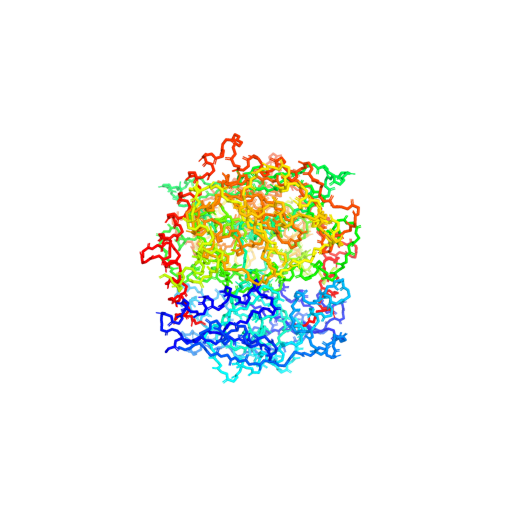ALGSSLIEKFFKGVGLLREQLEAYLEKTRPNCLVADMFFPWATDSAAKFNIPRLVFHGTSFFSLCALEVVRLYEPHKNVSSDEELFSLPLFPHDIKMMRLQLPEDVWKHEKAEGKTRLKLIKESELKSYGVIVNSFYELEPNYAEFFRKELGRRAWNIGPVSLCNREHECLKWLNSKKKNSVIYICFGSTAHQIAPQLYEIAMALEASGQEFIWVVVDSWLPRGFEQRVEGKGLIIRGWAPQVLILEHEAIGAFVTHCGWNSTLEGITAGVPMVTWPIFAEQFYNEKLVNQILKIGVPVGANKWSRETSIEDVIKKDAIEKALREIMVGDEAEERRSRAKKLKEMMAWKAVEEGGSSYSDLSALIEELRGYHA

B-factor: mean 40.06, std 15.06, range [15.7, 105.5]